Protein 8IOO (pdb70)

Foldseek 3Di:
DCVLLVLLLQLLVVLVPQQAEEEEWEFPPDDLLRVLLSQLLLVQSVLVVHHYAYADDHDPLCVVQDDPPPHDHADPADPPSYEYEYEADALVPQVGIPRYRSVRDDDFYEYQHQDPPHPPDGNGYDYHVLQQGSLLSSVSSSVSNPGDFAQSNLQSSLRRLCRSCVHVPHPSRDPVSVVSNVVSVVRPHPVVVSVVSNPDDDQLLVQLVCVFVVAWDQPPNNQEIETEDEVVSCVVSVHDVVSVPCPQVVQVPRPNYQKYWYWYFYPFKIKIKMFGDDQFFPQQLQVQQVWGDGRGTIIHMHGHGPVVSVVSSVVSVVVRVVVSVVD/DLLVQLLQLLVVLLPQDAEEEEWEFAPDDLLRVLLSQLLLVLSVLVVHHYAYEDDDDPLRVVQDDPPSYHHADPDDDPSYEYEYFQDALVCQVGIPRYRSVRDDHFYEYQHQDPVHPPDGPGYHYHVLQQGSLLSSCSSSVSNVNSFAQSSLQSSLSRLCVSCVNVPDPSRDPSSVVSNVVSVVSRHDVVVSVVSNPDDDQLLVQLVVQQVVQWDCDPPRAEIETEDEVVSSVRSVHDPVSLVPCQVVQQPDPPYFKGKYWYFDFQKIKIKIAGDDLFAAVLLCVVQHDDDDGRIHIHMGRHHPPVVVVSSVVSRVVSVVVSVVD/DVQLVQLLQLLVVLLPQQAEEEEWEFAPDDLLRQLLRQLLLVLSVLVPHHYAYEHDDDPLRVVQDDPPSYHHADPDDDPRYEYEYFADALVCQVGIPRYRSVPDDDFYEYQHQDPVHPPDGSGYHYHVLQQGSLLSSCSSSVSNVNPFAQSSLQSSLRRLCVSCVRVPDPSRDPVSVVSNVVSVVSPHDVVVSVVSNPDDDQLLVQLVVLFVVQWDQDPPNQEIETEDEPVSCVRSVHDPVSVVPVQVVQCPRPNYFKYWYWYFYAQKIKIWMAGDDQFFPQQLQVQQVWGDGRGIIMHMHGHGPVVSVVSSVVSVVVRVVVVVVPD

Radius of gyration: 36.66 Å; Cα contacts (8 Å, |Δi|>4): 2044; chains: 3; bounding box: 77×107×96 Å

Solvent-accessible surface area: 41250 Å² total; per-residue (Å²): 106,110,74,22,182,167,36,8,22,39,0,1,93,30,0,77,82,20,133,19,25,0,0,0,0,2,30,85,131,11,48,1,0,0,0,0,0,0,0,0,2,0,31,0,0,90,79,60,68,38,86,9,51,2,2,19,102,37,43,142,116,0,57,42,8,23,117,125,84,24,26,64,74,82,37,184,89,40,32,167,56,3,2,0,0,0,0,3,9,10,19,36,11,32,38,46,8,33,11,12,46,18,68,134,27,145,26,54,19,1,2,2,1,24,80,48,43,8,39,132,153,38,110,13,24,5,26,24,70,77,13,10,0,0,0,7,0,1,6,32,1,0,83,48,7,60,7,81,56,48,64,43,2,0,4,0,0,0,1,0,0,6,44,36,0,27,34,1,14,100,115,52,1,35,29,69,0,0,85,1,0,5,115,3,53,76,70,30,0,98,0,17,74,1,8,64,53,61,92,39,32,55,74,16,59,1,38,1,3,76,28,0,2,43,64,12,61,42,48,71,83,9,64,0,0,0,2,55,0,13,98,110,1,7,77,147,6,61,16,63,54,128,55,3,143,72,2,15,50,34,1,80,18,0,64,52,6,39,4,2,0,1,0,34,23,41,74,69,54,0,57,1,19,0,67,8,84,75,70,3,8,0,32,61,2,0,84,68,7,42,4,1,4,92,86,70,33,10,8,1,5,4,55,17,60,26,78,100,0,38,63,99,0,51,64,12,1,102,65,6,8,60,101,16,90,92,151,135,44,206,162,27,9,21,34,0,0,91,31,0,71,85,18,133,18,34,0,0,0,0,2,14,96,100,15,50,1,0,0,0,0,0,0,0,0,2,0,31,0,0,81,99,69,65,40,88,6,51,0,1,19,104,43,35,120,115,0,57,42,6,23,109,132,62,25,27,47,77,87,38,179,82,46,40,181,51,4,2,0,0,0,0,3,5,21,19,52,50,44,120,105,9,35,13,10,72,20,95,141,34,149,23,54,20,1,2,1,1,27,66,49,134,6,105,129,165,38,108,10,23,4,28,22,73,83,16,12,0,0,0,6,0,1,7,54,1,0,54,43,6,58,49,15,45,50,65,42,1,0,2,0,0,0,0,0,0,3,45,36,0,23,46,1,8,105,113,53,1,40,24,75,0,0,92,14,0,6,147,2,51,78,54,28,0,98,0,11,79,0,14,74,54,53,96,42,34,44,60,22,51,2,38,0,1,76,24,2,2,43,84,17,90,45,62,64,93,23,124,13,0,8,2,50,0,18,88,127,8,11,81,142,5,58,17,83,46,108,48,1,99,83,3,17,56,32,2,85,30,3,62,61,14,25,5,2,0,1,0,28,10,80,52,106,99,0,47,0,18,0,54,19,77,53,87,22,35,0,72,56,0,2,120,53,61,39,65,48,68,138,119,89,21,15,18,2,82,24,138,45,52,56,71,81,0,64,61,119,2,37,61,7,10,93,52,2,69,59,60,39,130,88,172,114,103,35,174,189,48,10,22,44,0,0,63,30,0,13,80,21,112,15,8,0,0,0,0,2,12,82,116,12,49,0,0,0,0,0,0,0,0,0,1,0,32,0,0,26,97,69,56,32,14,7,21,0,1,16,106,38,40,147,111,0,56,44,5,24,108,78,12,7,28,53,76,87,44,184,84,47,23,169,36,3,3,0,0,0,0,2,2,16,18,49,47,50,126,93,9,33,12,10,70,16,97,138,28,146,33,50,20,1,3,1,1,19,78,46,124,6,122,130,162,21,98,10,26,3,29,23,73,83,36,13,0,0,0,12,0,0,7,53,0,0,13,16,3,19,3,18,20,50,69,41,0,0,2,0,0,1,1,0,0,7,46,39,0,27,87,52,75,111,152,51,29,37,74,96,0,108,105,14,14,64,88,1,125,24,12,29,0,101,54,48,73,1,20,90,60,56,166,131,68,69,148,18,79,123,57,0,42,131,16,0,81,60,65,48,59,121,45,73,89,23,61,0,1,2,4,57,0,28,97,126,1,8,81,136,3,59,16,76,60,136,60,2,103,123,15,8,52,76,6,96,113,25,180,59,4,41,1,1,0,3,1,22,20,46,67,91,94,0,71,0,17,0,61,7,116,67,72,3,9,0,62,65,2,0,84,68,5,74,30,24,44,138,86,71,33,9,18,6,66,5,141,23,50,31,77,109,0,39,63,118,0,51,65,11,1,100,66,8,5,56,113,13,90,94,104,146

Organism: Deinococcus radiodurans (strain ATCC 13939 / DSM 20539 / JCM 16871 / CCUG 27074 / LMG 4051 / NBRC 15346 / NCIMB 9279 / VKM B-1422 / R1) (NCBI:txid243230)

Sequence (979 aa):
TPDYRRNVGAVADALLAHPGPIVVLSHENPDGDALGSVLGLSRALRTLGKTVLAPMTVPHYLSFLPQPGELTAPLESWPQGALAAVLDVDNNDPVRVAGADLTQFDGPVVNVDHHGTNLRRADAGVVDPSKPAAAMMVADVIDALGAPWSEAVATPLMLGLNTDTGNFAFDSVSAETFECAARLRAHGARIGWLNDQMRQNPQSYYLLLREVLGKLEFLHGGRVVQTRVDEEMLARAGATWEQVENYVSMLRNAEGAQLAVMAKDYGDRVKFSLRSRGPVSAQNIAVALGGGGHVPAAGATVISSYAEARARLDAAIEAELARVDAQDYRRNVGAVADALLAHPGPIVVLSHENPDGDALGSVLGLSRALRTLGKTVLAPMTVPHYLSFLPQPGELTAPLESWPQGALAAVLDVDNNDPVRVAGADLTQFDGPVVNVDHHGTNLRRADAGVVDPSKPAAAMMVADVIDALGAPWSEAVATPLMLGLNTDTGNFAFDSVSAETFECAARLRAHGARIGWLNDQMRQNPQSYYLLLREVLGKLEFLHGGRVVQTRVDEEMLARAGATWEQVENYVSMLRNAEGAQLAVMAKDYGDRVKFSLRSRGPVSAQNIAVALGGGGHVPAAGATVISSYAEARARLDAAIEAELARVDAQPDYRRNVGAVADALLAHPGPIVVLSHENPDGDALGSVLGLSRALRTLGKTVLAPMTVPHYLSFLPQPGELTAPLESWPQGALAAVLDVDNNDPVRVAGADLTQFDGPVVNVDHHGTNLRRADAGVVDPSKPAAAMMVADVIDALGAPWSEAVATPLMLGLNTDTGNFAFDSVSAETFECAARLRAHGARIGWLNDQMRQNPQSYYLLLREVLGKLEFLHGGRVVQTRVDEEMLARAGATWEQVENYVSMLRNAEGAQLAVMAKDYGDRVKFSLRSRGPVSAQNIAVALGGGGHVPAAGATVISSYAEARARLDAAIEAELARVDAQA

Structure (mmCIF, N/CA/C/O backbone):
data_8IOO
#
_entry.id   8IOO
#
_cell.length_a   152.897
_cell.length_b   124.842
_cell.length_c   80.917
_cell.angle_alpha   90.000
_cell.angle_beta   92.720
_cell.angle_gamma   90.000
#
_symmetry.space_group_name_H-M   'C 1 2 1'
#
loop_
_entity.id
_entity.type
_entity.pdbx_description
1 polymer 'RecJ-like protein'
2 non-polymer 'MAGNESIUM ION'
3 non-polymer 'SULFATE ION'
4 water water
#
loop_
_atom_site.group_PDB
_atom_site.id
_atom_site.type_symbol
_atom_site.label_atom_id
_atom_site.label_alt_id
_atom_site.label_comp_id
_atom_site.label_asym_id
_atom_site.label_entity_id
_atom_site.label_seq_id
_atom_site.pdbx_PDB_ins_code
_atom_site.Cartn_x
_atom_site.Cartn_y
_atom_site.Cartn_z
_atom_site.occupancy
_atom_site.B_iso_or_equiv
_atom_site.auth_seq_id
_atom_site.auth_comp_id
_atom_site.auth_asym_id
_atom_site.auth_atom_id
_atom_site.pdbx_PDB_model_num
ATOM 1 N N . THR A 1 8 ? 53.92200 5.29500 23.54700 1.000 64.34982 8 THR A N 1
ATOM 2 C CA . THR A 1 8 ? 54.63100 4.75200 24.71200 1.000 60.83361 8 THR A CA 1
ATOM 3 C C . THR A 1 8 ? 55.00700 3.29200 24.41500 1.000 66.06582 8 THR A C 1
ATOM 4 O O . THR A 1 8 ? 54.33100 2.64200 23.62500 1.000 65.77104 8 THR A O 1
ATOM 8 N N . PRO A 1 9 ? 56.11300 2.80000 25.00000 1.000 69.42938 9 PRO A N 1
ATOM 9 C CA . PRO A 1 9 ? 56.53600 1.41600 24.70500 1.000 63.94714 9 PRO A CA 1
ATOM 10 C C . PRO A 1 9 ? 55.45700 0.39800 24.98100 1.000 61.15470 9 PRO A C 1
ATOM 11 O O . PRO A 1 9 ? 55.26500 -0.52100 24.18600 1.000 60.22301 9 PRO A O 1
ATOM 15 N N . ASP A 1 10 ? 54.74800 0.54800 26.10000 1.000 62.28378 10 ASP A N 1
ATOM 16 C CA . ASP A 1 10 ? 53.59500 -0.28900 26.40500 1.000 60.15721 10 ASP A CA 1
ATOM 17 C C . ASP A 1 10 ? 52.55500 -0.24500 25.28400 1.000 51.10350 10 ASP A C 1
ATOM 18 O O . ASP A 1 10 ? 52.12200 -1.28700 24.77800 1.000 53.12216 10 ASP A O 1
ATOM 23 N N . TYR A 1 11 ? 52.13700 0.96500 24.89300 1.000 49.43751 11 TYR A N 1
ATOM 24 C CA . TYR A 1 11 ? 51.17700 1.12700 23.80100 1.000 51.22193 11 TYR A CA 1
ATOM 25 C C . TYR A 1 11 ? 51.69800 0.49900 22.51800 1.000 46.33450 11 TYR A C 1
ATOM 26 O O . TYR A 1 11 ? 51.01500 -0.31600 21.89200 1.000 48.35317 11 TYR A O 1
ATOM 35 N N . ARG A 1 12 ? 52.92500 0.85700 22.11900 1.000 45.23700 12 ARG A N 1
ATOM 36 C CA . ARG A 1 12 ? 53.49300 0.32100 20.88800 1.000 53.65117 12 ARG A CA 1
ATOM 37 C C . ARG A 1 12 ? 53.71400 -1.18100 20.96700 1.000 50.29287 12 ARG A C 1
ATOM 38 O O . ARG A 1 12 ? 53.58800 -1.87800 19.95200 1.000 42.26823 12 ARG A O 1
ATOM 46 N N . ARG A 1 13 ? 54.01600 -1.70200 22.16100 1.000 48.41107 13 ARG A N 1
ATOM 47 C CA . ARG A 1 13 ? 54.14800 -3.14500 22.33300 1.000 48.33474 13 ARG A CA 1
ATOM 48 C C . ARG A 1 13 ? 52.81100 -3.85600 22.20800 1.000 44.83432 13 ARG A C 1
ATOM 49 O O . ARG A 1 13 ? 52.74300 -4.96800 21.67100 1.000 52.51419 13 ARG A O 1
ATOM 57 N N . ASN A 1 14 ? 51.74200 -3.25400 22.73400 1.000 39.81530 14 ASN A N 1
ATOM 58 C CA . ASN A 1 14 ? 50.42200 -3.87300 22.63200 1.000 45.66074 14 ASN A CA 1
ATOM 59 C C . ASN A 1 14 ? 49.82900 -3.74700 21.23000 1.000 42.32613 14 ASN A C 1
ATOM 60 O O . ASN A 1 14 ? 49.22400 -4.70400 20.73100 1.000 40.34957 14 ASN A O 1
ATOM 65 N N . VAL A 1 15 ? 50.04500 -2.61300 20.56300 1.000 40.14692 15 VAL A N 1
ATOM 66 C CA . VAL A 1 15 ? 49.67600 -2.47800 19.15400 1.000 43.36046 15 VAL A CA 1
ATOM 67 C C . VAL A 1 15 ? 50.36300 -3.59100 18.38200 1.000 45.81076 15 VAL A C 1
ATOM 68 O O . VAL A 1 15 ? 49.76100 -4.23900 17.52000 1.000 38.29407 15 VAL A O 1
ATOM 72 N N . GLY A 1 16 ? 51.63600 -3.82100 18.71100 1.000 45.02382 16 GLY A N 1
ATOM 73 C CA . GLY A 1 16 ? 52.40000 -4.85100 18.03000 1.000 43.77630 16 GLY A CA 1
ATOM 74 C C . GLY A 1 16 ? 51.88400 -6.24900 18.32500 1.000 42.33929 16 GLY A C 1
ATOM 75 O O . GLY A 1 16 ? 51.80100 -7.08900 17.42300 1.000 50.93242 16 GLY A O 1
ATOM 76 N N . ALA A 1 17 ? 51.49300 -6.50800 19.58100 1.000 43.01832 17 ALA A N 1
ATOM 77 C CA . ALA A 1 17 ? 50.94600 -7.81900 19.91300 1.000 48.29790 17 ALA A CA 1
ATOM 78 C C . ALA A 1 17 ? 49.62900 -8.06400 19.18800 1.000 46.23449 17 ALA A C 1
ATOM 79 O O . ALA A 1 17 ? 49.35000 -9.19200 18.77400 1.000 41.60236 17 ALA A O 1
ATOM 81 N N . VAL A 1 18 ? 48.80600 -7.02700 19.03300 1.000 40.03112 18 VAL A N 1
ATOM 82 C CA . VAL A 1 18 ? 47.53300 -7.19900 18.34200 1.000 40.84174 18 VAL A CA 1
ATOM 83 C C . VAL A 1 18 ? 47.76300 -7.49900 16.86200 1.000 37.50713 18 VAL A C 1
ATOM 84 O O . VAL A 1 18 ? 47.17200 -8.43100 16.29000 1.000 39.91531 18 VAL A O 1
ATOM 88 N N . ALA A 1 19 ? 48.65500 -6.74200 16.22100 1.000 40.59697 19 ALA A N 1
ATOM 89 C CA . ALA A 1 19 ? 48.97200 -7.02600 14.82900 1.000 43.86842 19 ALA A CA 1
ATOM 90 C C . ALA A 1 19 ? 49.56800 -8.42300 14.68200 1.000 44.95539 19 ALA A C 1
ATOM 91 O O . ALA A 1 19 ? 49.22100 -9.16900 13.75600 1.000 41.13651 19 ALA A O 1
ATOM 93 N N . ASP A 1 20 ? 50.42300 -8.81200 15.62600 1.000 42.77355 20 ASP A N 1
ATOM 94 C CA . ASP A 1 20 ? 51.06000 -10.12700 15.58800 1.000 44.24478 20 ASP A CA 1
ATOM 95 C C . ASP A 1 20 ? 50.02300 -11.23700 15.64800 1.000 39.58106 20 ASP A C 1
ATOM 96 O O . ASP A 1 20 ? 50.03200 -12.15500 14.81800 1.000 50.98506 20 ASP A O 1
ATOM 101 N N . ALA A 1 21 ? 49.08900 -11.15000 16.60100 1.000 40.11007 21 ALA A N 1
ATOM 102 C CA . ALA A 1 21 ? 48.05400 -12.16900 16.69100 1.000 36.74388 21 ALA A CA 1
ATOM 103 C C . ALA A 1 21 ? 47.21300 -12.23100 15.40900 1.000 37.86770 21 ALA A C 1
ATOM 104 O O . ALA A 1 21 ? 46.77900 -13.31100 15.00100 1.000 43.17097 21 ALA A O 1
ATOM 106 N N . LEU A 1 22 ? 46.99700 -11.09100 14.74900 1.000 38.83097 22 LEU A N 1
ATOM 107 C CA . LEU A 1 22 ? 46.14900 -11.04600 13.55700 1.000 36.84915 22 LEU A CA 1
ATOM 108 C C . LEU A 1 22 ? 46.87000 -11.67400 12.37000 1.000 41.31548 22 LEU A C 1
ATOM 109 O O . LEU A 1 22 ? 46.34600 -12.57600 11.70300 1.000 40.38642 22 LEU A O 1
ATOM 114 N N . LEU A 1 23 ? 48.11300 -11.24100 12.14200 1.000 38.59410 23 LEU A N 1
ATOM 115 C CA . LEU A 1 23 ? 48.93600 -11.81000 11.08000 1.000 38.86519 23 LEU A CA 1
ATOM 116 C C . LEU A 1 23 ? 49.15900 -13.30500 11.26000 1.000 43.81315 23 LEU A C 1
ATOM 117 O O . LEU A 1 23 ? 49.16100 -14.04500 10.27000 1.000 49.32170 23 LEU A O 1
ATOM 122 N N . ALA A 1 24 ? 49.34800 -13.76800 12.50100 1.000 44.66325 24 ALA A N 1
ATOM 123 C CA . ALA A 1 24 ? 49.66800 -15.17300 12.74900 1.000 49.29012 24 ALA A CA 1
ATOM 124 C C . ALA A 1 24 ? 48.46100 -16.09700 12.64100 1.000 48.37948 24 ALA A C 1
ATOM 125 O O . ALA A 1 24 ? 48.63800 -17.31400 12.59000 1.000 49.30065 24 ALA A O 1
ATOM 127 N N . HIS A 1 25 ? 47.24300 -15.56700 12.62400 1.000 43.61839 25 HIS A N 1
ATOM 128 C CA . HIS A 1 25 ? 46.06800 -16.42000 12.70900 1.000 43.49995 25 HIS A CA 1
ATOM 129 C C . HIS A 1 25 ? 45.73900 -16.99200 11.33600 1.000 43.26308 25 HIS A C 1
ATOM 130 O O . HIS A 1 25 ? 45.62800 -16.22300 10.36700 1.000 43.09201 25 HIS A O 1
ATOM 137 N N . PRO A 1 26 ? 45.56600 -18.31200 11.19800 1.000 46.39767 26 PRO A N 1
ATOM 138 C CA . PRO A 1 26 ? 45.33400 -18.87300 9.85900 1.000 50.34814 26 PRO A CA 1
ATOM 139 C C . PRO A 1 26 ? 43.86700 -18.93300 9.44600 1.000 51.03507 26 PRO A C 1
ATOM 140 O O . PRO A 1 26 ? 43.56600 -18.91700 8.25000 1.000 55.85933 26 PRO A O 1
ATOM 144 N N . GLY A 1 27 ? 42.95100 -19.02300 10.41100 1.000 48.85849 27 GLY A N 1
ATOM 145 C CA . GLY A 1 27 ? 41.55500 -19.22000 10.10300 1.000 46.29766 27 GLY A CA 1
ATOM 146 C C . GLY A 1 27 ? 40.79000 -17.92000 9.95900 1.000 45.91866 27 GLY A C 1
ATOM 147 O O . GLY A 1 27 ? 41.37100 -16.85900 9.71800 1.000 41.62868 27 GLY A O 1
ATOM 148 N N . PRO A 1 28 ? 39.46200 -17.98400 10.09700 1.000 41.23389 28 PRO A N 1
ATOM 149 C CA . PRO A 1 28 ? 38.64300 -16.77000 9.93500 1.000 38.96783 28 PRO A CA 1
ATOM 150 C C . PRO A 1 28 ? 38.84700 -15.78600 11.08400 1.000 34.60678 28 PRO A C 1
ATOM 151 O O . PRO A 1 28 ? 39.12500 -16.16900 12.22500 1.000 32.80920 28 PRO A O 1
ATOM 155 N N . ILE A 1 29 ? 38.75200 -14.49300 10.75700 1.000 35.62532 29 ILE A N 1
ATOM 156 C CA . ILE A 1 29 ? 38.83200 -13.41400 11.74200 1.000 31.33270 29 ILE A CA 1
ATOM 157 C C . ILE A 1 29 ? 37.47800 -12.73600 11.75400 1.000 31.40113 29 ILE A C 1
ATOM 158 O O . ILE A 1 29 ? 37.03500 -12.21200 10.71900 1.000 29.30088 29 ILE A O 1
ATOM 163 N N . VAL A 1 30 ? 36.80400 -12.77600 12.89600 1.000 26.14261 30 VAL A N 1
ATOM 164 C CA . VAL A 1 30 ? 35.49700 -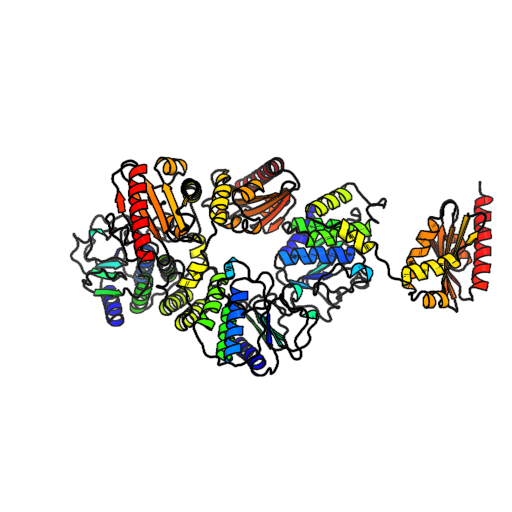12.16300 13.02500 1.000 30.17993 30 VAL A CA 1
ATOM 165 C C . VAL A 1 30 ? 35.70500 -10.80800 13.68300 1.000 28.57448 30 VAL A C 1
ATOM 166 O O . VAL A 1 30 ? 36.13400 -10.74600 14.84400 1.000 26.64004 30 VAL A O 1
ATOM 170 N N . VAL A 1 31 ? 35.40700 -9.73400 12.95800 1.000 31.14321 31 VAL A N 1
ATOM 171 C CA . VAL A 1 31 ? 35.66000 -8.38700 13.45400 1.000 29.81673 31 VAL A CA 1
ATOM 172 C C . VAL A 1 31 ? 34.33200 -7.81600 13.93600 1.000 29.25614 31 VAL A C 1
ATOM 173 O O . VAL A 1 31 ? 33.35700 -7.76200 13.17700 1.000 28.02178 31 VAL A O 1
ATOM 177 N N . LEU A 1 32 ? 34.31900 -7.35000 15.18800 1.000 30.37469 32 LEU A N 1
ATOM 178 C CA . LEU A 1 32 ? 33.12200 -7.01100 15.92700 1.000 29.44300 32 LEU A CA 1
ATOM 179 C C . LEU A 1 32 ? 33.32400 -5.68800 16.63800 1.000 27.60068 32 LEU A C 1
ATOM 180 O O . LEU A 1 32 ? 34.44200 -5.30500 16.99100 1.000 28.84030 32 LEU A O 1
ATOM 185 N N . SER A 1 33 ? 32.20500 -5.02400 16.87500 1.000 26.50318 33 SER A N 1
ATOM 186 C CA . SER A 1 33 ? 32.13500 -3.82700 17.69700 1.000 29.70619 33 SER A CA 1
ATOM 187 C C . SER A 1 33 ? 30.79600 -3.83700 18.43600 1.000 32.95395 33 SER A C 1
ATOM 188 O O . SER A 1 33 ? 30.11000 -4.86600 18.51300 1.000 28.27971 33 SER A O 1
ATOM 191 N N . HIS A 1 34 ? 30.42200 -2.68100 18.97700 1.000 31.79855 34 HIS A N 1
ATOM 192 C CA . HIS A 1 34 ? 29.32200 -2.62100 19.93300 1.000 28.91662 34 HIS A CA 1
ATOM 193 C C . HIS A 1 34 ? 27.97200 -2.48200 19.23900 1.000 33.02238 34 HIS A C 1
ATOM 194 O O . HIS A 1 34 ? 27.88800 -2.05500 18.07900 1.000 29.62724 34 HIS A O 1
ATOM 201 N N . GLU A 1 35 ? 26.91000 -2.87200 19.94900 1.000 34.15936 35 GLU A N 1
ATOM 202 C CA . GLU A 1 35 ? 25.56300 -2.66300 19.42300 1.000 42.37087 35 GLU A CA 1
ATOM 203 C C . GLU A 1 35 ? 25.25800 -1.17600 19.26600 1.000 41.84186 35 GLU A C 1
ATOM 204 O O . GLU A 1 35 ? 25.82400 -0.32000 19.96600 1.000 37.53608 35 GLU A O 1
ATOM 210 N N . ASN A 1 36 ? 24.33300 -0.88100 18.35900 1.000 37.72031 36 ASN A N 1
ATOM 211 C CA . ASN A 1 36 ? 24.09900 0.45400 17.81100 1.000 43.16833 36 ASN A CA 1
ATOM 212 C C . ASN A 1 36 ? 25.42900 1.11300 17.48300 1.000 41.72342 36 ASN A C 1
ATOM 213 O O . ASN A 1 36 ? 25.82000 2.09800 18.11600 1.000 40.35484 36 ASN A O 1
ATOM 218 N N . PRO A 1 37 ? 26.12800 0.60100 16.47500 1.000 35.70691 37 PRO A N 1
ATOM 219 C CA . PRO A 1 37 ? 27.47300 1.10200 16.16100 1.000 34.99367 37 PRO A CA 1
ATOM 220 C C . PRO A 1 37 ? 27.43700 2.59100 15.86500 1.000 37.48081 37 PRO A C 1
ATOM 221 O O . PRO A 1 37 ? 26.54200 3.07700 15.17700 1.000 34.20936 37 PRO A O 1
ATOM 225 N N . ASP A 1 38 ? 28.48100 3.29400 16.27200 1.000 34.21200 38 ASP A N 1
ATOM 226 C CA . ASP A 1 38 ? 28.60900 4.71900 15.89400 1.000 38.92309 38 ASP A CA 1
ATOM 227 C C . ASP A 1 38 ? 29.60800 4.80700 14.73200 1.000 34.64626 38 ASP A C 1
ATOM 228 O O . ASP A 1 38 ? 30.06200 3.76000 14.26000 1.000 32.58022 38 ASP A O 1
ATOM 233 N N . GLY A 1 39 ? 29.95900 6.01500 14.31700 1.000 31.20637 39 GLY A N 1
ATOM 234 C CA . GLY A 1 39 ? 30.93200 6.19600 13.23000 1.000 31.57747 39 GLY A CA 1
ATOM 235 C C . GLY A 1 39 ? 32.27300 5.57000 13.55800 1.000 33.19082 39 GLY A C 1
ATOM 236 O O . GLY A 1 39 ? 32.88600 5.02300 12.65400 1.000 28.50868 39 GLY A O 1
ATOM 237 N N . ASP A 1 40 ? 32.70500 5.66100 14.81400 1.000 26.17682 40 ASP A N 1
ATOM 238 C CA . ASP A 1 40 ? 33.98700 5.06400 15.25300 1.000 31.48272 40 ASP A CA 1
ATOM 239 C C . ASP A 1 40 ? 33.91700 3.53500 15.15200 1.000 26.50581 40 ASP A C 1
ATOM 240 O O . ASP A 1 40 ? 34.87000 2.94700 14.68100 1.000 28.77450 40 ASP A O 1
ATOM 245 N N . ALA A 1 41 ? 32.82200 2.94200 15.60300 1.000 22.46585 41 ALA A N 1
ATOM 246 C CA . ALA A 1 41 ? 32.63900 1.47500 15.52100 1.000 32.31703 41 ALA A CA 1
ATOM 247 C C . ALA A 1 41 ? 32.66200 1.01300 14.05900 1.000 29.16139 41 ALA A C 1
ATOM 248 O O . ALA A 1 41 ? 33.45900 0.13200 13.74100 1.000 26.17156 41 ALA A O 1
ATOM 250 N N . LEU A 1 42 ? 31.79700 1.58700 13.22400 1.000 26.50318 42 LEU A N 1
ATOM 251 C CA . LEU A 1 42 ? 31.71100 1.18200 11.79900 1.000 24.81350 42 LEU A CA 1
ATOM 252 C C . LEU A 1 42 ? 33.03700 1.51000 11.12200 1.000 34.49361 42 LEU A C 1
ATOM 253 O O . LEU A 1 42 ? 33.57400 0.63600 10.44700 1.000 26.24262 42 LEU A O 1
ATOM 258 N N . GLY A 1 43 ? 33.53400 2.72500 11.34100 1.000 27.13746 43 GLY A N 1
ATOM 259 C CA . GLY A 1 43 ? 34.74700 3.10500 10.63700 1.000 25.73730 43 GLY A CA 1
ATOM 260 C C . GLY A 1 43 ? 35.94700 2.25800 11.02400 1.000 25.53727 43 GLY A C 1
ATOM 261 O O . GLY A 1 43 ? 36.80600 1.96000 10.18100 1.000 26.04786 43 GLY A O 1
ATOM 262 N N . SER A 1 44 ? 36.06300 1.91400 12.32200 1.000 23.48703 44 SER A N 1
ATOM 263 C CA . SER A 1 44 ? 37.13900 1.01700 12.74900 1.000 27.38486 44 SER A CA 1
ATOM 264 C C . SER A 1 44 ? 36.95600 -0.38300 12.19400 1.000 29.95359 44 SER A C 1
ATOM 265 O O . SER A 1 44 ? 37.92600 -1.01300 11.76500 1.000 24.60821 44 SER A O 1
ATOM 268 N N . VAL A 1 45 ? 35.73700 -0.90200 12.22100 1.000 20.73406 45 VAL A N 1
ATOM 269 C CA . VAL A 1 45 ? 35.51400 -2.24300 11.68900 1.000 30.30363 45 VAL A CA 1
ATOM 270 C C . VAL A 1 45 ? 35.82200 -2.29500 10.19600 1.000 28.81924 45 VAL A C 1
ATOM 271 O O . VAL A 1 45 ? 36.46500 -3.23700 9.71100 1.000 26.26894 45 VAL A O 1
ATOM 275 N N . LEU A 1 46 ? 35.40900 -1.25500 9.44400 1.000 27.67174 46 LEU A N 1
ATOM 276 C CA . LEU A 1 46 ? 35.63000 -1.23300 7.99600 1.000 28.76134 46 LEU A CA 1
ATOM 277 C C . LEU A 1 46 ? 37.11200 -1.05900 7.66200 1.000 34.80154 46 LEU A C 1
ATOM 278 O O . LEU A 1 46 ? 37.64600 -1.73700 6.77100 1.000 25.06090 46 LEU A O 1
ATOM 283 N N . GLY A 1 47 ? 37.79800 -0.16400 8.38200 1.000 30.39312 47 GLY A N 1
ATOM 284 C CA . GLY A 1 47 ? 39.21400 0.05000 8.11800 1.000 25.70308 47 GLY A CA 1
ATOM 285 C C . GLY A 1 47 ? 40.05000 -1.18900 8.38000 1.000 32.25913 47 GLY A C 1
ATOM 286 O O . GLY A 1 47 ? 40.92100 -1.54800 7.58500 1.000 30.74842 47 GLY A O 1
ATOM 287 N N . LEU A 1 48 ? 39.82200 -1.84700 9.52200 1.000 30.15362 48 LEU A N 1
ATOM 288 C CA . LEU A 1 48 ? 40.59200 -3.04200 9.82100 1.000 30.01412 48 LEU A CA 1
ATOM 289 C C . LEU A 1 48 ? 40.22900 -4.18100 8.86800 1.000 35.13316 48 LEU A C 1
ATOM 290 O O . LEU A 1 48 ? 41.12000 -4.91100 8.40600 1.000 32.33546 48 LEU A O 1
ATOM 295 N N . SER A 1 49 ? 38.93900 -4.33600 8.55200 1.000 28.86925 49 SER A N 1
ATOM 296 C CA . SER A 1 49 ? 38.49800 -5.42100 7.66300 1.000 32.82236 49 SER A CA 1
ATOM 297 C C . SER A 1 49 ? 39.09100 -5.28500 6.26600 1.000 34.02513 49 SER A C 1
ATOM 298 O O . SER A 1 49 ? 39.51500 -6.27800 5.65600 1.000 34.42518 49 SER A O 1
ATOM 301 N N . ARG A 1 50 ? 39.06000 -4.07100 5.72100 1.000 33.22240 50 ARG A N 1
ATOM 302 C CA . ARG A 1 50 ? 39.62000 -3.81800 4.40200 1.000 32.80393 50 ARG A CA 1
ATOM 303 C C . ARG A 1 50 ? 41.11900 -4.06700 4.41000 1.000 40.72330 50 ARG A C 1
ATOM 304 O O . ARG A 1 50 ? 41.66700 -4.67500 3.47800 1.000 38.63621 50 ARG A O 1
ATOM 312 N N . ALA A 1 51 ? 41.79900 -3.61800 5.47500 1.000 31.92225 51 ALA A N 1
ATOM 313 C CA . ALA A 1 51 ? 43.24100 -3.81100 5.55800 1.000 35.18317 51 ALA A CA 1
ATOM 314 C C . ALA A 1 51 ? 43.57800 -5.28900 5.64600 1.000 37.50713 51 ALA A C 1
ATOM 315 O O . ALA A 1 51 ? 44.44900 -5.77500 4.92100 1.000 38.00982 51 ALA A O 1
ATOM 317 N N . LEU A 1 52 ? 42.85300 -6.03300 6.47900 1.000 30.35364 52 LEU A N 1
ATOM 318 C CA . LEU A 1 52 ? 43.10400 -7.45800 6.63200 1.000 31.95646 52 LEU A CA 1
ATOM 319 C C . LEU A 1 52 ? 42.84100 -8.21400 5.32800 1.000 33.86985 52 LEU A C 1
ATOM 320 O O . LEU A 1 52 ? 43.52600 -9.19800 5.02900 1.000 39.40999 52 LEU A O 1
ATOM 325 N N . ARG A 1 53 ? 41.89300 -7.74300 4.52600 1.000 35.70165 53 ARG A N 1
ATOM 326 C CA . ARG A 1 53 ? 41.63100 -8.41600 3.25900 1.000 41.31548 53 ARG A CA 1
ATOM 327 C C . ARG A 1 53 ? 42.71800 -8.18900 2.22200 1.000 45.56073 53 ARG A C 1
ATOM 328 O O . ARG A 1 53 ? 42.99500 -9.09400 1.42400 1.000 40.73910 53 ARG A O 1
ATOM 336 N N . THR A 1 54 ? 43.34400 -7.01300 2.19700 1.000 42.26823 54 THR A N 1
ATOM 337 C CA . THR A 1 54 ? 44.48600 -6.84900 1.30100 1.000 44.71326 54 THR A CA 1
ATOM 338 C C . THR A 1 54 ? 45.64000 -7.77200 1.66200 1.000 43.05253 54 THR A C 1
ATOM 339 O O . THR A 1 54 ? 46.48000 -8.04800 0.80300 1.000 48.09261 54 THR A O 1
ATOM 343 N N . LEU A 1 55 ? 45.70300 -8.25600 2.90300 1.000 44.31584 55 LEU A N 1
ATOM 344 C CA . LEU A 1 55 ? 46.67600 -9.27400 3.27000 1.000 43.28414 55 LEU A CA 1
ATOM 345 C C . LEU A 1 55 ? 46.14100 -10.68900 3.08500 1.000 44.68430 55 LEU A C 1
ATOM 346 O O . LEU A 1 55 ? 46.73200 -11.64000 3.60100 1.000 51.35879 55 LEU A O 1
ATOM 351 N N . GLY A 1 56 ? 45.03100 -10.84400 2.36800 1.000 45.74233 56 GLY A N 1
ATOM 352 C CA . GLY A 1 56 ? 44.55200 -12.17400 2.03800 1.000 43.97106 56 GLY A CA 1
ATOM 353 C C . GLY A 1 56 ? 43.80000 -12.88900 3.13800 1.000 47.98470 56 GLY A C 1
ATOM 354 O O . GLY A 1 56 ? 43.55300 -14.09100 3.01900 1.000 47.58465 56 GLY A O 1
ATOM 355 N N . LYS A 1 57 ? 43.42900 -12.19200 4.21600 1.000 42.68143 57 LYS A N 1
ATOM 356 C CA . LYS A 1 57 ? 42.74400 -12.85300 5.31900 1.000 36.22276 57 LYS A CA 1
ATOM 357 C C . LYS A 1 57 ? 41.24500 -13.01900 5.05400 1.000 34.85681 57 LYS A C 1
ATOM 358 O O . LYS A 1 57 ? 40.60900 -12.17800 4.41900 1.000 36.89653 57 LYS A O 1
ATOM 364 N N . THR A 1 58 ? 40.69500 -14.12200 5.54800 1.000 30.06150 58 THR A N 1
ATOM 365 C CA . THR A 1 58 ? 39.25500 -14.36400 5.57100 1.000 42.97621 58 THR A CA 1
ATOM 366 C C . THR A 1 58 ? 38.63900 -13.59900 6.73700 1.000 37.88612 58 THR A C 1
ATOM 367 O O . THR A 1 58 ? 38.94700 -13.87500 7.89700 1.000 36.11749 58 THR A O 1
ATOM 371 N N . VAL A 1 59 ? 37.79100 -12.62300 6.43800 1.000 36.94654 59 VAL A N 1
ATOM 372 C CA . VAL A 1 59 ? 37.24200 -11.72100 7.43700 1.000 36.86495 59 VAL A CA 1
ATOM 373 C C . VAL A 1 59 ? 35.72700 -11.79400 7.34700 1.000 36.16223 59 VAL A C 1
ATOM 374 O O . VAL A 1 59 ? 35.16800 -11.73100 6.24700 1.000 34.31990 59 VAL A O 1
ATOM 378 N N . LEU A 1 60 ? 35.06500 -11.92100 8.48700 1.000 31.98015 60 LEU A N 1
ATOM 379 C CA . LEU A 1 60 ? 33.63100 -11.68900 8.57000 1.000 33.45927 60 LEU A CA 1
ATOM 380 C C . LEU A 1 60 ? 33.37500 -10.50700 9.48800 1.000 34.53835 60 LEU A C 1
ATOM 381 O O . LEU A 1 60 ? 33.91800 -10.45200 10.60200 1.000 32.22492 60 LEU A O 1
ATOM 386 N N . ALA A 1 61 ? 32.54900 -9.56400 9.03500 1.000 27.44013 61 ALA A N 1
ATOM 387 C CA . ALA A 1 61 ? 32.23800 -8.38800 9.84800 1.000 35.68323 61 ALA A CA 1
ATOM 388 C C . ALA A 1 61 ? 30.72900 -8.29500 10.04800 1.000 32.17228 61 ALA A C 1
ATOM 389 O O . ALA A 1 61 ? 30.03500 -7.59300 9.29600 1.000 30.80106 61 ALA A O 1
ATOM 391 N N . PRO A 1 62 ? 30.18200 -8.99500 11.04700 1.000 27.46908 62 PRO A N 1
ATOM 392 C CA . PRO A 1 62 ? 28.73900 -8.92300 11.34000 1.000 32.09859 62 PRO A CA 1
ATOM 393 C C . PRO A 1 62 ? 28.37600 -7.62000 12.04700 1.000 33.22504 62 PRO A C 1
ATOM 394 O O . PRO A 1 62 ? 28.90500 -7.31000 13.12300 1.000 31.89593 62 PRO A O 1
ATOM 398 N N . MET A 1 63 ? 27.48000 -6.84800 11.42900 1.000 34.03040 63 MET A N 1
ATOM 399 C CA . MET A 1 63 ? 27.09400 -5.53500 11.94100 1.000 32.91184 63 MET A CA 1
ATOM 400 C C . MET A 1 63 ? 25.80700 -5.05100 11.27700 1.000 37.23868 63 MET A C 1
ATOM 401 O O . MET A 1 63 ? 25.60300 -5.25300 10.07500 1.000 38.07035 63 MET A O 1
ATOM 406 N N . THR A 1 64 ? 24.92800 -4.43800 12.07800 1.000 35.08842 64 THR A N 1
ATOM 407 C CA . THR A 1 64 ? 23.74200 -3.75000 11.57400 1.000 38.41250 64 THR A CA 1
ATOM 408 C C . THR A 1 64 ? 24.03400 -2.25800 11.51300 1.000 37.85454 64 THR A C 1
ATOM 409 O O . THR A 1 64 ? 24.28600 -1.62600 12.54400 1.000 38.66516 64 THR A O 1
ATOM 413 N N . VAL A 1 65 ? 23.97500 -1.69600 10.31600 1.000 39.24944 65 VAL A N 1
ATOM 414 C CA . VAL A 1 65 ? 24.37300 -0.31200 10.09100 1.000 49.98494 65 VAL A CA 1
ATOM 415 C C . VAL A 1 65 ? 23.14400 0.57600 10.19500 1.000 44.00791 65 VAL A C 1
ATOM 416 O O . VAL A 1 65 ? 22.11500 0.26800 9.58500 1.000 43.26835 65 VAL A O 1
ATOM 420 N N . PRO A 1 66 ? 23.19600 1.66700 10.94900 1.000 45.08962 66 PRO A N 1
ATOM 421 C CA . PRO A 1 66 ? 22.07500 2.60700 10.94500 1.000 41.73395 66 PRO A CA 1
ATOM 422 C C . PRO A 1 66 ? 22.02500 3.35000 9.62700 1.000 38.84676 66 PRO A C 1
ATOM 423 O O . PRO A 1 66 ? 23.00700 3.42300 8.89000 1.000 39.04942 66 PRO A O 1
ATOM 427 N N . HIS A 1 67 ? 20.85200 3.90500 9.32700 1.000 43.31309 67 HIS A N 1
ATOM 428 C CA . HIS A 1 67 ? 20.66400 4.50500 8.01500 1.000 39.24944 67 HIS A CA 1
ATOM 429 C C . HIS A 1 67 ? 21.65500 5.62500 7.74600 1.000 41.54709 67 HIS A C 1
ATOM 430 O O . HIS A 1 67 ? 22.21000 5.71800 6.64200 1.000 39.04152 67 HIS A O 1
ATOM 437 N N . TYR A 1 68 ? 21.89800 6.49400 8.73400 1.000 41.72079 68 TYR A N 1
ATOM 438 C CA . TYR A 1 68 ? 22.73700 7.65000 8.44200 1.000 39.74687 68 TYR A CA 1
ATOM 439 C C . TYR A 1 68 ? 24.18900 7.26200 8.16800 1.000 35.31739 68 TYR A C 1
ATOM 440 O O . TYR A 1 68 ? 24.95100 8.08700 7.66000 1.000 39.48368 68 TYR A O 1
ATOM 449 N N . LEU A 1 69 ? 24.58200 6.02000 8.44300 1.000 36.62018 69 LEU A N 1
ATOM 450 C CA . LEU A 1 69 ? 25.94600 5.57700 8.18000 1.000 37.27552 69 LEU A CA 1
ATOM 451 C C . LEU A 1 69 ? 26.01200 4.62900 6.99300 1.000 40.64961 69 LEU A C 1
ATOM 452 O O . LEU A 1 69 ? 27.10900 4.21800 6.60000 1.000 37.79137 69 LEU A O 1
ATOM 457 N N . SER A 1 70 ? 24.86300 4.27700 6.40500 1.000 40.63645 70 SER A N 1
ATOM 458 C CA . SER A 1 70 ? 24.80600 3.25000 5.36600 1.000 45.05803 70 SER A CA 1
ATOM 459 C C . SER A 1 70 ? 25.51400 3.64900 4.08200 1.000 38.74149 70 SER A C 1
ATOM 460 O O . SER A 1 70 ? 25.77500 2.78000 3.24500 1.000 35.48583 70 SER A O 1
ATOM 463 N N . PHE A 1 71 ? 25.88500 4.91500 3.92000 1.000 34.88576 71 PHE A N 1
ATOM 464 C CA . PHE A 1 71 ? 26.69500 5.29000 2.77000 1.000 34.38044 71 PHE A CA 1
ATOM 465 C C . PHE A 1 71 ? 28.12300 4.75900 2.86900 1.000 35.54637 71 PHE A C 1
ATOM 466 O O . PHE A 1 71 ? 28.83500 4.72200 1.86600 1.000 33.84353 71 PHE A O 1
ATOM 474 N N . LEU A 1 72 ? 28.59300 4.39400 4.04900 1.000 33.20398 72 LEU A N 1
ATOM 475 C CA . LEU A 1 72 ? 30.03800 4.18500 4.20800 1.000 35.25686 72 LEU A CA 1
ATOM 476 C C . LEU A 1 72 ? 30.50000 2.76600 3.81300 1.000 34.95682 72 LEU A C 1
ATOM 477 O O . LEU A 1 72 ? 31.54900 2.63000 3.16800 1.000 31.59063 72 LEU A O 1
ATOM 482 N N . PRO A 1 73 ? 29.79300 1.69200 4.16200 1.000 29.24035 73 PRO A N 1
ATOM 483 C CA . PRO A 1 73 ? 30.22700 0.36600 3.70500 1.000 33.98302 73 PRO A CA 1
ATOM 484 C C . PRO A 1 73 ? 29.97800 0.19800 2.21500 1.000 33.27767 73 PRO A C 1
ATOM 485 O O . PRO A 1 73 ? 29.05000 0.77100 1.65700 1.000 33.19609 73 PRO A O 1
ATOM 489 N N . GLN A 1 74 ? 30.82400 -0.60100 1.58500 1.000 39.54685 74 GLN A N 1
ATOM 490 C CA . GLN A 1 74 ? 30.49700 -1.15500 0.28200 1.000 39.49947 74 GLN A CA 1
ATOM 491 C C . GLN A 1 74 ? 29.38600 -2.19800 0.45400 1.000 39.88110 74 GLN A C 1
ATOM 492 O O . GLN A 1 74 ? 29.28900 -2.83800 1.50900 1.000 37.22815 74 GLN A O 1
ATOM 498 N N . PRO A 1 75 ? 28.52900 -2.38800 -0.55500 1.000 37.77558 75 PRO A N 1
ATOM 499 C CA . PRO A 1 75 ? 27.43600 -3.35400 -0.40400 1.000 35.85167 75 PRO A CA 1
ATOM 500 C C . PRO A 1 75 ? 27.98700 -4.75500 -0.19900 1.000 41.82607 75 PRO A C 1
ATOM 501 O O . PRO A 1 75 ? 29.00700 -5.13900 -0.76700 1.000 48.26368 75 PRO A O 1
ATOM 505 N N . GLY A 1 76 ? 27.33800 -5.51200 0.66800 1.000 40.18377 76 GLY A N 1
ATOM 506 C CA . GLY A 1 76 ? 27.90100 -6.85000 0.94200 1.000 55.75405 76 GLY A CA 1
ATOM 507 C C . GLY A 1 76 ? 29.32300 -6.86200 1.49400 1.000 50.71398 76 GLY A C 1
ATOM 508 O O . GLY A 1 76 ? 30.05700 -7.83900 1.30300 1.000 43.02621 76 GLY A O 1
ATOM 509 N N . GLU A 1 77 ? 29.72700 -5.81300 2.21300 1.000 44.29742 77 GLU A N 1
ATOM 510 C CA . GLU A 1 77 ? 30.99200 -5.82500 2.94800 1.000 41.81817 77 GLU A CA 1
ATOM 511 C C . GLU A 1 77 ? 30.81800 -6.36100 4.36900 1.000 42.38403 77 GLU A C 1
ATOM 512 O O . GLU A 1 77 ? 31.74200 -6.97200 4.92600 1.000 38.41776 77 GLU A O 1
ATOM 518 N N . LEU A 1 78 ? 29.63600 -6.16000 4.94700 1.000 37.11498 78 LEU A N 1
ATOM 519 C CA . LEU A 1 78 ? 29.26300 -6.60700 6.27800 1.000 35.85956 78 LEU A CA 1
ATOM 520 C C . LEU A 1 78 ? 28.29000 -7.77000 6.13000 1.000 39.37841 78 LEU A C 1
ATOM 521 O O . LEU A 1 78 ? 27.76100 -7.99300 5.04100 1.000 38.08351 78 LEU A O 1
ATOM 526 N N . THR A 1 79 ? 28.08800 -8.55000 7.19800 1.000 34.57520 79 THR A N 1
ATOM 527 C CA . THR A 1 79 ? 27.11200 -9.64000 7.16100 1.000 38.16773 79 THR A CA 1
ATOM 528 C C . THR A 1 79 ? 26.10300 -9.48500 8.28400 1.000 40.90754 79 THR A C 1
ATOM 529 O O . THR A 1 79 ? 26.29500 -8.71400 9.23700 1.000 36.18592 79 THR A O 1
ATOM 533 N N . ALA A 1 80 ? 25.05500 -10.29600 8.19600 1.000 32.88552 80 ALA A N 1
ATOM 534 C CA . ALA A 1 80 ? 24.10200 -10.41600 9.27900 1.000 40.45748 80 ALA A CA 1
ATOM 535 C C . ALA A 1 80 ? 24.77800 -11.05700 10.49900 1.000 36.18855 80 ALA A C 1
ATOM 536 O O . ALA A 1 80 ? 25.86600 -11.63000 10.38200 1.000 39.17575 80 ALA A O 1
ATOM 538 N N . PRO A 1 81 ? 24.15700 -10.96000 11.67800 1.000 33.17240 81 PRO A N 1
ATOM 539 C CA . PRO A 1 81 ? 24.72900 -11.59000 12.87100 1.000 36.02274 81 PRO A CA 1
ATOM 540 C C . PRO A 1 81 ? 24.99000 -13.06900 12.64400 1.000 39.33366 81 PRO A C 1
ATOM 541 O O . PRO A 1 81 ? 24.32000 -13.73600 11.84800 1.000 42.24454 81 PRO A O 1
ATOM 545 N N . LEU A 1 82 ? 26.01900 -13.56600 13.31000 1.000 34.61994 82 LEU A N 1
ATOM 546 C CA . LEU A 1 82 ? 26.38700 -14.96600 13.17900 1.000 38.27827 82 LEU A CA 1
ATOM 547 C C . LEU A 1 82 ? 25.62900 -15.78900 14.21000 1.000 45.35281 82 LEU A C 1
ATOM 548 O O . LEU A 1 82 ? 25.65200 -15.47900 15.40700 1.000 47.61097 82 LEU A O 1
ATOM 553 N N . GLU A 1 83 ? 24.96700 -16.83700 13.74800 1.000 46.54242 83 GLU A N 1
ATOM 554 C CA . GLU A 1 83 ? 24.22700 -17.67800 14.65700 1.000 51.91675 83 GLU A CA 1
ATOM 555 C C . GLU A 1 83 ? 25.11200 -18.77400 15.24000 1.000 51.95623 83 GLU A C 1
ATOM 556 O O . GLU A 1 83 ? 24.68900 -19.46000 16.17500 1.000 53.31692 83 GLU A O 1
ATOM 562 N N . SER A 1 84 ? 26.33800 -18.93600 14.73800 1.000 44.55008 84 SER A N 1
ATOM 563 C CA . SER A 1 84 ? 27.35400 -19.74500 15.40700 1.000 45.17910 84 SER A CA 1
ATOM 564 C C . SER A 1 84 ? 28.71700 -19.31200 14.88600 1.000 41.01808 84 SER A C 1
ATOM 565 O O . SER A 1 84 ? 28.82000 -18.55800 13.91700 1.000 44.25794 84 SER A O 1
ATOM 568 N N . TRP A 1 85 ? 29.77600 -19.81000 15.54500 1.000 40.87332 85 TRP A N 1
ATOM 569 C CA . TRP A 1 85 ? 31.11300 -19.32200 15.21600 1.000 45.65021 85 TRP A CA 1
ATOM 570 C C . TRP A 1 85 ? 31.78000 -20.19900 14.16700 1.000 51.33510 85 TRP A C 1
ATOM 571 O O . TRP A 1 85 ? 31.77200 -21.42600 14.30400 1.000 47.44779 85 TRP A O 1
ATOM 582 N N . PRO A 1 86 ? 32.38800 -19.61200 13.13800 1.000 47.47675 86 PRO A N 1
ATOM 583 C CA . PRO A 1 86 ? 33.22800 -20.40300 12.23300 1.000 43.39731 86 PRO A CA 1
ATOM 584 C C . PRO A 1 86 ? 34.27400 -21.18600 13.00900 1.000 46.73192 86 PRO A C 1
ATOM 585 O O . PRO A 1 86 ? 34.81100 -20.71700 14.01400 1.000 44.60008 86 PRO A O 1
ATOM 589 N N . GLN A 1 87 ? 34.54300 -22.40200 12.53900 1.000 43.79999 87 GLN A N 1
ATOM 590 C CA . GLN A 1 87 ? 35.60400 -23.23100 13.08900 1.000 42.96041 87 GLN A CA 1
ATOM 591 C C . GLN A 1 87 ? 36.93600 -22.49900 12.99500 1.000 37.74926 87 GLN A C 1
ATOM 592 O O . GLN A 1 87 ? 37.25800 -21.92200 11.95700 1.000 45.46071 87 GLN A O 1
ATOM 598 N N . GLY A 1 88 ? 37.70800 -22.50200 14.07900 1.000 41.05755 88 GLY A N 1
ATOM 599 C CA . GLY A 1 88 ? 39.02700 -21.89500 14.02600 1.000 44.25004 88 GLY A CA 1
ATOM 600 C C . GLY A 1 88 ? 39.04300 -20.37600 13.99600 1.000 44.42112 88 GLY A C 1
ATOM 601 O O . GLY A 1 88 ? 40.04900 -19.77500 13.60200 1.000 39.83372 88 GLY A O 1
ATOM 602 N N . ALA A 1 89 ? 37.96200 -19.73100 14.41500 1.000 38.84413 89 ALA A N 1
ATOM 603 C CA . ALA A 1 89 ? 37.86200 -18.28400 14.30100 1.000 36.94917 89 ALA A CA 1
ATOM 604 C C . ALA A 1 89 ? 38.67100 -17.57300 15.38800 1.000 34.83312 89 ALA A C 1
ATOM 605 O O . ALA A 1 89 ? 38.96100 -18.13300 16.44900 1.000 34.31464 89 ALA A O 1
ATOM 607 N N . LEU A 1 90 ? 39.08200 -16.34500 15.08600 1.000 35.05947 90 LEU A N 1
ATOM 608 C CA . LEU A 1 90 ? 39.58200 -15.38300 16.06100 1.000 34.17252 90 LEU A CA 1
ATOM 609 C C . LEU A 1 90 ? 38.63900 -14.19200 16.07600 1.000 35.90430 90 LEU A C 1
ATOM 610 O O . LEU A 1 90 ? 38.19200 -13.74500 15.01700 1.000 27.85597 90 LEU A O 1
ATOM 615 N N . ALA A 1 91 ? 38.32800 -13.67600 17.26400 1.000 31.62221 91 ALA A N 1
ATOM 616 C CA . ALA A 1 91 ? 37.46900 -12.50300 17.37000 1.000 30.11151 91 ALA A CA 1
ATOM 617 C C . ALA A 1 91 ? 38.33000 -11.27500 17.63000 1.000 31.43535 91 ALA A C 1
ATOM 618 O O . ALA A 1 91 ? 39.15800 -11.26000 18.55700 1.000 31.66169 91 ALA A O 1
ATOM 620 N N . ALA A 1 92 ? 38.14200 -10.25200 16.79800 1.000 30.76948 92 ALA A N 1
ATOM 621 C CA . ALA A 1 92 ? 38.81400 -8.97000 16.93500 1.000 33.03554 92 ALA A CA 1
ATOM 622 C C . ALA A 1 92 ? 37.75400 -7.94800 17.31800 1.000 32.88815 92 ALA A C 1
ATOM 623 O O . ALA A 1 92 ? 36.93900 -7.54400 16.47800 1.000 26.51107 92 ALA A O 1
ATOM 625 N N . VAL A 1 93 ? 37.79200 -7.50000 18.56600 1.000 27.78228 93 VAL A N 1
ATOM 626 C CA . VAL A 1 93 ? 36.72100 -6.70200 19.13600 1.000 29.98254 93 VAL A CA 1
ATOM 627 C C . VAL A 1 93 ? 37.22500 -5.26200 19.24000 1.000 33.56455 93 VAL A C 1
ATOM 628 O O . VAL A 1 93 ? 38.21200 -4.99300 19.93400 1.000 28.80872 93 VAL A O 1
ATOM 632 N N . LEU A 1 94 ? 36.53800 -4.32800 18.58700 1.000 26.23999 94 LEU A N 1
ATOM 633 C CA . LEU A 1 94 ? 36.98900 -2.94000 18.49600 1.000 29.11665 94 LEU A CA 1
ATOM 634 C C . LEU A 1 94 ? 35.96800 -2.01400 19.14800 1.000 28.07179 94 LEU A C 1
ATOM 635 O O . LEU A 1 94 ? 34.76000 -2.20600 19.00400 1.000 26.73478 94 LEU A O 1
ATOM 640 N N . ASP A 1 95 ? 36.45800 -0.97500 19.84400 1.000 30.07466 95 ASP A N 1
ATOM 641 C CA . ASP A 1 95 ? 35.64400 0.15700 20.30500 1.000 25.11880 95 ASP A CA 1
ATOM 642 C C . ASP A 1 95 ? 34.67600 -0.29000 21.39300 1.000 27.12694 95 ASP A C 1
ATOM 643 O O . ASP A 1 95 ? 33.67700 0.37900 21.66700 1.000 28.41130 95 ASP A O 1
ATOM 648 N N . VAL A 1 96 ? 34.95800 -1.43500 22.01400 1.000 25.57412 96 VAL A N 1
ATOM 649 C CA . VAL A 1 96 ? 34.14000 -1.96900 23.10100 1.000 28.72713 96 VAL A CA 1
ATOM 650 C C . VAL A 1 96 ? 35.01000 -3.01100 23.79300 1.000 31.22216 96 VAL A C 1
ATOM 651 O O . VAL A 1 96 ? 36.03300 -3.45000 23.24600 1.000 31.48799 96 VAL A O 1
ATOM 655 N N . ASP A 1 97 ? 34.64500 -3.38500 25.01700 1.000 32.59601 97 ASP A N 1
ATOM 656 C CA . ASP A 1 97 ? 35.39300 -4.39500 25.76800 1.000 38.37302 97 ASP A CA 1
ATOM 657 C C . ASP A 1 97 ? 34.88000 -5.78900 25.43500 1.000 36.57807 97 ASP A C 1
ATOM 658 O O . ASP A 1 97 ? 33.68100 -6.04400 25.51600 1.000 28.30076 97 ASP A O 1
ATOM 663 N N . ASN A 1 98 ? 35.79800 -6.69400 25.08800 1.000 32.78551 98 ASN A N 1
ATOM 664 C CA . ASN A 1 98 ? 35.42400 -8.08300 24.86500 1.000 37.08076 98 ASN A CA 1
ATOM 665 C C . ASN A 1 98 ? 34.90400 -8.75800 26.14000 1.000 42.68670 98 ASN A C 1
ATOM 666 O O . ASN A 1 98 ? 34.16900 -9.74400 26.03700 1.000 34.36991 98 ASN A O 1
ATOM 671 N N . ASN A 1 99 ? 35.27600 -8.25800 27.32600 1.000 41.62868 99 ASN A N 1
ATOM 672 C CA . ASN A 1 99 ? 34.74300 -8.74300 28.60000 1.000 42.80250 99 ASN A CA 1
ATOM 673 C C . ASN A 1 99 ? 33.37500 -8.16500 28.91400 1.000 42.94725 99 ASN A C 1
ATOM 674 O O . ASN A 1 99 ? 32.88400 -8.32100 30.03500 1.000 45.35544 99 ASN A O 1
ATOM 679 N N . ASP A 1 100 ? 32.80400 -7.45200 27.94200 1.000 36.81494 100 ASP A N 1
ATOM 680 C CA . ASP A 1 100 ? 31.43600 -6.89000 28.07000 1.000 38.27827 100 ASP A CA 1
ATOM 681 C C . ASP A 1 100 ? 30.60100 -7.50100 26.94100 1.000 38.29407 100 ASP A C 1
ATOM 682 O O . ASP A 1 100 ? 30.18400 -6.75900 26.05100 1.000 38.56778 100 ASP A O 1
ATOM 687 N N . PRO A 1 101 ? 30.31900 -8.82900 26.93200 1.000 36.34383 101 PRO A N 1
ATOM 688 C CA . PRO A 1 101 ? 29.64000 -9.46400 25.79500 1.000 39.06258 101 PRO A CA 1
ATOM 689 C C . PRO A 1 101 ? 28.26000 -8.91300 25.41700 1.000 38.71517 101 PRO A C 1
ATOM 690 O O . PRO A 1 101 ? 27.92000 -8.98800 24.27100 1.000 35.17527 101 PRO A O 1
ATOM 694 N N . VAL A 1 102 ? 27.51900 -8.38200 26.38100 1.000 38.54673 102 VAL A N 1
ATOM 695 C CA . VAL A 1 102 ? 26.14400 -7.88000 26.10600 1.000 41.66815 102 VAL A CA 1
ATOM 696 C C . VAL A 1 102 ? 26.23300 -6.76200 25.07400 1.000 41.35496 102 VAL A C 1
ATOM 697 O O . VAL A 1 102 ? 25.34800 -6.68600 24.22000 1.000 38.77044 102 VAL A O 1
ATOM 701 N N . ARG A 1 103 ? 27.28900 -5.95600 25.15600 1.000 38.95993 103 ARG A N 1
ATOM 702 C CA . ARG A 1 103 ? 27.43400 -4.77400 24.27500 1.000 41.13651 103 ARG A CA 1
ATOM 703 C C . ARG A 1 103 ? 28.09900 -5.15900 22.94800 1.000 35.88588 103 ARG A C 1
ATOM 704 O O . ARG A 1 103 ? 28.01700 -4.37100 22.02600 1.000 36.42805 103 ARG A O 1
ATOM 712 N N . VAL A 1 104 ? 28.71400 -6.33400 22.87000 1.000 33.59877 104 VAL A N 1
ATOM 713 C CA . VAL A 1 104 ? 29.34100 -6.80100 21.60200 1.000 33.39874 104 VAL A CA 1
ATOM 714 C C . VAL A 1 104 ? 28.25400 -7.38300 20.70300 1.000 36.73598 104 VAL A C 1
ATOM 715 O O . VAL A 1 104 ? 27.67300 -8.41000 21.05700 1.000 34.94103 104 VAL A O 1
ATOM 719 N N . ALA A 1 105 ? 28.01600 -6.72900 19.57600 1.000 32.99606 105 ALA A N 1
ATOM 720 C CA . ALA A 1 105 ? 26.95400 -7.18100 18.66100 1.000 35.96484 105 ALA A CA 1
ATOM 721 C C . ALA A 1 105 ? 27.50600 -7.96900 17.48300 1.000 33.98039 105 ALA A C 1
ATOM 722 O O . ALA A 1 105 ? 28.68200 -7.82400 17.16700 1.000 33.45138 105 ALA A O 1
ATOM 724 N N . GLY A 1 106 ? 26.65500 -8.80100 16.90200 1.000 34.21200 106 GLY A N 1
ATOM 725 C CA . GLY A 1 106 ? 26.99900 -9.50500 15.68000 1.000 32.24597 106 GLY A CA 1
ATOM 726 C C . GLY A 1 106 ? 27.41900 -10.94100 15.90400 1.000 34.65415 106 GLY A C 1
ATOM 727 O O . GLY A 1 106 ? 27.37200 -11.73600 14.96400 1.000 36.06222 106 GLY A O 1
ATOM 728 N N . ALA A 1 107 ? 27.83400 -11.28900 17.12100 1.000 33.76194 107 ALA A N 1
ATOM 729 C CA . ALA A 1 107 ? 28.12700 -12.66500 17.47900 1.000 32.58549 107 ALA A CA 1
ATOM 730 C C . ALA A 1 107 ? 28.12300 -12.76100 18.99600 1.000 40.35221 107 ALA A C 1
ATOM 731 O O . ALA A 1 107 ? 28.26700 -11.75500 19.69300 1.000 36.44648 107 ALA A O 1
ATOM 733 N N . ASP A 1 108 ? 27.99400 -13.98300 19.50200 1.000 34.74890 108 ASP A N 1
ATOM 734 C CA . ASP A 1 108 ? 27.76600 -14.19500 20.92900 1.000 40.92859 108 ASP A CA 1
ATOM 735 C C . ASP A 1 108 ? 29.08000 -14.69100 21.52600 1.000 39.61791 108 ASP A C 1
ATOM 736 O O . ASP A 1 108 ? 29.40700 -15.87700 21.43900 1.000 37.95718 108 ASP A O 1
ATOM 741 N N . LEU A 1 109 ? 29.82400 -13.77300 22.15900 1.000 33.26978 109 LEU A N 1
ATOM 742 C CA . LEU A 1 109 ? 31.14400 -14.08800 22.69400 1.000 35.98589 109 LEU A CA 1
ATOM 743 C C . LEU A 1 109 ? 31.10400 -15.08100 23.85100 1.000 38.08351 109 LEU A C 1
ATOM 744 O O . LEU A 1 109 ? 32.12900 -15.70100 24.14100 1.000 33.31189 109 LEU A O 1
ATOM 749 N N . THR A 1 110 ? 29.97000 -15.23900 24.52800 1.000 36.25171 110 THR A N 1
ATOM 750 C CA . THR A 1 110 ? 29.88300 -16.25700 25.57700 1.000 39.89163 110 THR A CA 1
ATOM 751 C C . THR A 1 110 ? 29.85500 -17.66900 25.01300 1.000 40.46801 110 THR A C 1
ATOM 752 O O . THR A 1 110 ? 30.06000 -18.62300 25.76700 1.000 44.86591 110 THR A O 1
ATOM 756 N N . GLN A 1 111 ? 29.65100 -17.82200 23.70500 1.000 44.75010 111 GLN A N 1
ATOM 757 C CA . GLN A 1 111 ? 29.67200 -19.12400 23.03900 1.000 45.73969 111 GLN A CA 1
ATOM 758 C C . GLN A 1 111 ? 31.01500 -19.45100 22.40700 1.000 47.50833 111 GLN A C 1
ATOM 759 O O . GLN A 1 111 ? 31.14700 -20.49500 21.76900 1.000 43.99738 111 GLN A O 1
ATOM 765 N N . PHE A 1 112 ? 32.02000 -18.60700 22.59700 1.000 42.47878 112 PHE A N 1
ATOM 766 C CA . PHE A 1 112 ? 33.25100 -18.67000 21.82600 1.000 42.24717 112 PHE A CA 1
ATOM 767 C C . PHE A 1 112 ? 34.40800 -18.83600 22.79200 1.000 45.83971 112 PHE A C 1
ATOM 768 O O . PHE A 1 112 ? 34.50700 -18.08000 23.75800 1.000 44.67115 112 PHE A O 1
ATOM 776 N N . ASP A 1 113 ? 35.31500 -19.77100 22.53200 1.000 47.26093 113 ASP A N 1
ATOM 777 C CA . ASP A 1 113 ? 36.56200 -19.73300 23.29400 1.000 53.28270 113 ASP A CA 1
ATOM 778 C C . ASP A 1 113 ? 37.77500 -20.00900 22.42100 1.000 54.15123 113 ASP A C 1
ATOM 779 O O . ASP A 1 113 ? 38.69200 -20.72900 22.81500 1.000 51.58776 113 ASP A O 1
ATOM 784 N N . GLY A 1 114 ? 37.82900 -19.35500 21.26500 1.000 42.60774 114 GLY A N 1
ATOM 785 C CA . GLY A 1 114 ? 39.07200 -19.17300 20.54900 1.000 41.50234 114 GLY A CA 1
ATOM 786 C C . GLY A 1 114 ? 39.76300 -17.87600 20.95600 1.000 40.13376 114 GLY A C 1
ATOM 787 O O . GLY A 1 114 ? 39.37500 -17.21600 21.92200 1.000 38.40987 114 GLY A O 1
ATOM 788 N N . PRO A 1 115 ? 40.80700 -17.49500 20.21500 1.000 38.01772 115 PRO A N 1
ATOM 789 C CA . PRO A 1 115 ? 41.58700 -16.29800 20.56900 1.000 37.89665 115 PRO A CA 1
ATOM 790 C C . PRO A 1 115 ? 40.78500 -15.02000 20.37100 1.000 35.75165 115 PRO A C 1
ATOM 791 O O . PRO A 1 115 ? 40.05100 -14.86700 19.38400 1.000 32.28282 115 PRO A O 1
ATOM 795 N N . VAL A 1 116 ? 40.95700 -14.09200 21.31800 1.000 38.19668 116 VAL A N 1
ATOM 796 C CA . VAL A 1 116 ? 40.31500 -12.78800 21.27800 1.000 37.28868 116 VAL A CA 1
ATOM 797 C C . VAL A 1 116 ? 41.35600 -11.67900 21.34100 1.000 38.24143 116 VAL A C 1
ATOM 798 O O . VAL A 1 116 ? 42.23600 -11.66800 22.21600 1.000 33.83300 116 VAL A O 1
ATOM 802 N N . VAL A 1 117 ? 41.19800 -10.71800 20.44400 1.000 31.03004 117 VAL A N 1
ATOM 803 C CA . VAL A 1 117 ? 41.99200 -9.50900 20.35100 1.000 33.73826 117 VAL A CA 1
ATOM 804 C C . VAL A 1 117 ? 41.07700 -8.30900 20.55800 1.000 34.56467 117 VAL A C 1
ATOM 805 O O . VAL A 1 117 ? 39.92000 -8.31100 20.13400 1.000 29.45353 117 VAL A O 1
ATOM 809 N N . ASN A 1 118 ? 41.60000 -7.27300 21.22400 1.000 33.19082 118 ASN A N 1
ATOM 810 C CA . ASN A 1 118 ? 40.81200 -6.11800 21.63100 1.000 27.68753 118 ASN A CA 1
ATOM 811 C C . ASN A 1 118 ? 41.59100 -4.84300 21.31400 1.000 31.69854 118 ASN A C 1
ATOM 812 O O . ASN A 1 118 ? 42.81900 -4.80300 21.46500 1.000 33.31452 118 ASN A O 1
ATOM 817 N N . VAL A 1 119 ? 40.87200 -3.82400 20.81900 1.000 33.47770 119 VAL A N 1
ATOM 818 C CA . VAL A 1 119 ? 41.38500 -2.47500 20.54800 1.000 30.93792 119 VAL A CA 1
ATOM 819 C C . VAL A 1 119 ? 40.30300 -1.50800 21.02800 1.000 32.95921 119 VAL A C 1
ATOM 820 O O . VAL A 1 119 ? 39.23200 -1.42600 20.41700 1.000 30.52734 119 VAL A O 1
ATOM 824 N N . ASP A 1 120 ? 40.56600 -0.77900 22.12500 1.000 32.42757 120 ASP A N 1
ATOM 825 C CA . ASP A 1 120 ? 39.50400 0.01000 22.73900 1.000 29.13507 120 ASP A CA 1
ATOM 826 C C . ASP A 1 120 ? 40.07700 1.28000 23.36100 1.000 33.41980 120 ASP A C 1
ATOM 827 O O . ASP A 1 120 ? 41.27500 1.36900 23.65000 1.000 29.26930 120 ASP A O 1
ATOM 832 N N . HIS A 1 121 ? 39.19600 2.26200 23.57800 1.000 32.65918 121 HIS A N 1
ATOM 833 C CA . HIS A 1 121 ? 39.61100 3.54300 24.14400 1.000 37.80453 121 HIS A CA 1
ATOM 834 C C . HIS A 1 121 ? 38.68200 4.02300 25.27000 1.000 38.59673 121 HIS A C 1
ATOM 835 O O . HIS A 1 121 ? 38.63400 5.21900 25.56100 1.000 37.37290 121 HIS A O 1
ATOM 842 N N . HIS A 1 122 ? 37.95000 3.12000 25.93100 1.000 37.97297 122 HIS A N 1
ATOM 843 C CA . HIS A 1 122 ? 37.18200 3.43800 27.13300 1.000 44.84485 122 HIS A CA 1
ATOM 844 C C . HIS A 1 122 ? 37.86100 2.91200 28.38500 1.000 45.45808 122 HIS A C 1
ATOM 845 O O . HIS A 1 122 ? 38.37600 1.79200 28.40100 1.000 42.17611 122 HIS A O 1
ATOM 852 N N . GLY A 1 123 ? 37.78800 3.70300 29.45300 1.000 51.35616 123 GLY A N 1
ATOM 853 C CA . GLY A 1 123 ? 38.56900 3.40700 30.64800 1.000 38.74938 123 GLY A CA 1
ATOM 854 C C . GLY A 1 123 ? 38.03800 2.23900 31.45100 1.000 41.91292 123 GLY A C 1
ATOM 855 O O . GLY A 1 123 ? 38.79800 1.55800 32.14300 1.000 52.07993 123 GLY A O 1
ATOM 856 N N . THR A 1 124 ? 36.73000 1.98100 31.36100 1.000 45.83181 124 THR A N 1
ATOM 857 C CA . THR A 1 124 ? 36.08400 0.88900 32.08900 1.000 48.61899 124 THR A CA 1
ATOM 858 C C . THR A 1 124 ? 36.46100 -0.48600 31.56500 1.000 45.19752 124 THR A C 1
ATOM 859 O O . THR A 1 124 ? 35.97200 -1.48200 32.09200 1.000 46.11342 124 THR A O 1
ATOM 863 N N . ASN A 1 125 ? 37.32100 -0.56500 30.56300 1.000 44.61324 125 ASN A N 1
ATOM 864 C CA . ASN A 1 125 ? 37.61800 -1.84000 29.92900 1.000 49.52962 125 ASN A CA 1
ATOM 865 C C . ASN A 1 125 ? 38.43400 -2.69200 30.89800 1.000 49.09536 125 ASN A C 1
ATOM 866 O O . ASN A 1 125 ? 39.38600 -2.20100 31.50600 1.000 45.76338 125 ASN A O 1
ATOM 871 N N . LEU A 1 126 ? 38.05700 -3.96500 31.04900 1.000 43.85789 126 LEU A N 1
ATOM 872 C CA . LEU A 1 126 ? 38.69300 -4.84600 32.02600 1.000 44.21846 126 LEU A CA 1
ATOM 873 C C . LEU A 1 126 ? 40.11700 -5.22700 31.63500 1.000 52.04571 126 LEU A C 1
ATOM 874 O O . LEU A 1 126 ? 40.81100 -5.85800 32.43900 1.000 48.43475 126 LEU A O 1
ATOM 879 N N . ARG A 1 127 ? 40.55700 -4.87300 30.42600 1.000 42.36824 127 ARG A N 1
ATOM 880 C CA . ARG A 1 127 ? 41.91200 -5.14200 29.93200 1.000 40.21272 127 ARG A CA 1
ATOM 881 C C . ARG A 1 127 ? 42.30900 -6.61300 30.09600 1.000 45.86339 127 ARG A C 1
ATOM 882 O O . ARG A 1 127 ? 43.33100 -6.95000 30.69500 1.000 41.58920 127 ARG A O 1
ATOM 890 N N . ARG A 1 128 ? 41.49300 -7.49500 29.52700 1.000 43.92369 128 ARG A N 1
ATOM 891 C CA . ARG A 1 128 ? 41.78300 -8.92900 29.55000 1.000 41.13651 128 ARG A CA 1
ATOM 892 C C . ARG A 1 128 ? 41.39400 -9.51500 28.19500 1.000 42.68933 128 ARG A C 1
ATOM 893 O O . ARG A 1 128 ? 40.21300 -9.60800 27.85600 1.000 35.88325 128 ARG A O 1
ATOM 901 N N . ALA A 1 129 ? 42.40300 -9.88600 27.42200 1.000 34.64100 129 ALA A N 1
ATOM 902 C CA . ALA A 1 129 ? 42.21100 -10.46000 26.10600 1.000 40.36800 129 ALA A CA 1
ATOM 903 C C . ALA A 1 129 ? 43.48400 -11.20500 25.77700 1.000 44.87643 129 ALA A C 1
ATOM 904 O O . ALA A 1 129 ? 44.51600 -11.00400 26.42000 1.000 39.38104 129 ALA A O 1
ATOM 906 N N . ASP A 1 130 ? 43.42000 -12.05300 24.75100 1.000 39.47052 130 ASP A N 1
ATOM 907 C CA . ASP A 1 130 ? 44.63100 -12.77800 24.37500 1.000 38.81781 130 ASP A CA 1
ATOM 908 C C . ASP A 1 130 ? 45.70000 -11.83600 23.83700 1.000 44.13950 130 ASP A C 1
ATOM 909 O O . ASP A 1 130 ? 46.89300 -12.08700 24.01900 1.000 41.44971 130 ASP A O 1
ATOM 914 N N . ALA A 1 131 ? 45.29900 -10.75800 23.17000 1.000 38.55462 131 ALA A N 1
ATOM 915 C CA . ALA A 1 131 ? 46.18900 -9.64200 22.85900 1.000 38.68095 131 ALA A CA 1
ATOM 916 C C . ALA A 1 131 ? 45.32000 -8.40000 22.82400 1.000 40.42327 131 ALA A C 1
ATOM 917 O O . ALA A 1 131 ? 44.22400 -8.43400 22.26800 1.000 35.19106 131 ALA A O 1
ATOM 919 N N . GLY A 1 132 ? 45.78600 -7.31900 23.41500 1.000 36.94390 132 GLY A N 1
ATOM 920 C CA . GLY A 1 132 ? 44.91100 -6.19100 23.64200 1.000 34.55414 132 GLY A CA 1
ATOM 921 C C . GLY A 1 132 ? 45.69100 -4.91300 23.77900 1.000 41.38391 132 GLY A C 1
ATOM 922 O O . GLY A 1 132 ? 46.87100 -4.90600 24.15400 1.000 36.56491 132 GLY A O 1
ATOM 923 N N . VAL A 1 133 ? 45.01300 -3.82000 23.44600 1.000 35.35687 133 VAL A N 1
ATOM 924 C CA . VAL A 1 133 ? 45.49100 -2.48000 23.72600 1.000 36.10959 133 VAL A CA 1
ATOM 925 C C . VAL A 1 133 ? 44.29000 -1.58500 24.01300 1.000 38.21774 133 VAL A C 1
ATOM 926 O O . VAL A 1 133 ? 43.33900 -1.51300 23.21900 1.000 31.00109 133 VAL A O 1
ATOM 930 N N . VAL A 1 134 ? 44.30200 -0.95900 25.19000 1.000 33.12766 134 VAL A N 1
ATOM 931 C CA . VAL A 1 134 ? 43.28000 -0.02200 25.64600 1.000 31.63800 134 VAL A CA 1
ATOM 932 C C . VAL A 1 134 ? 43.96500 1.28300 26.00500 1.000 36.64124 134 VAL A C 1
ATOM 933 O O . VAL A 1 134 ? 44.84500 1.29800 26.87900 1.000 36.18065 134 VAL A O 1
ATOM 937 N N . ASP A 1 135 ? 43.54200 2.37700 25.36700 1.000 35.23317 135 ASP A N 1
ATOM 938 C CA . ASP A 1 135 ? 44.13100 3.68800 25.63600 1.000 38.15721 135 ASP A CA 1
ATOM 939 C C . ASP A 1 135 ? 43.09600 4.79400 25.68900 1.000 33.39348 135 ASP A C 1
ATOM 940 O O . ASP A 1 135 ? 42.73000 5.36700 24.65800 1.000 37.23341 135 ASP A O 1
ATOM 945 N N . PRO A 1 136 ? 42.62400 5.15000 26.89100 1.000 39.45210 136 PRO A N 1
ATOM 946 C CA . PRO A 1 136 ? 41.60200 6.19900 26.99800 1.000 37.47291 136 PRO A CA 1
ATOM 947 C C . PRO A 1 136 ? 42.12100 7.58700 26.70200 1.000 32.33282 136 PRO A C 1
ATOM 948 O O . PRO A 1 136 ? 41.31400 8.52200 26.64300 1.000 35.07789 136 PRO A O 1
ATOM 952 N N . SER A 1 137 ? 43.42800 7.75600 26.51300 1.000 32.86973 137 SER A N 1
ATOM 953 C CA . SER A 1 137 ? 43.90600 9.05900 26.07200 1.000 34.85944 137 SER A CA 1
ATOM 954 C C . SER A 1 137 ? 43.71000 9.26000 24.57200 1.000 40.81542 137 SER A C 1
ATOM 955 O O . SER A 1 137 ? 43.80800 10.39100 24.09100 1.000 34.69363 137 SER A O 1
ATOM 958 N N . LYS A 1 138 ? 43.40500 8.16700 23.81100 1.000 36.17013 138 LYS A N 1
ATOM 959 C CA . LYS A 1 138 ? 43.07200 8.31700 22.39700 1.000 33.51718 138 LYS A CA 1
ATOM 960 C C . LYS A 1 138 ? 41.57900 8.61400 22.28800 1.000 32.03805 138 LYS A C 1
ATOM 961 O O . LYS A 1 138 ? 40.77300 7.90300 22.90100 1.000 32.70129 138 LYS A O 1
ATOM 967 N N . PRO A 1 139 ? 41.15400 9.66500 21.58200 1.000 31.26691 139 PRO A N 1
ATOM 968 C CA . PRO A 1 139 ? 39.71900 9.98400 21.54700 1.000 34.15673 139 PRO A CA 1
ATOM 969 C C . PRO A 1 139 ? 38.90100 9.15200 20.56600 1.000 31.23269 139 PRO A C 1
ATOM 970 O O . PRO A 1 139 ? 37.68000 9.33900 20.50100 1.000 28.74818 139 PRO A O 1
ATOM 974 N N . ALA A 1 140 ? 39.51100 8.27000 19.79100 1.000 28.35866 140 ALA A N 1
ATOM 975 C CA . ALA A 1 140 ? 38.71800 7.44500 18.88200 1.000 33.26978 140 ALA A CA 1
ATOM 976 C C . ALA A 1 140 ? 39.44500 6.13100 18.67500 1.000 29.01137 140 ALA A C 1
ATOM 977 O O . ALA A 1 140 ? 40.67000 6.12300 18.49600 1.000 34.25674 140 ALA A O 1
ATOM 979 N N . ALA A 1 141 ? 38.69800 5.02600 18.70400 1.000 29.36931 141 ALA A N 1
ATOM 980 C CA . ALA A 1 141 ? 39.32800 3.74300 18.41800 1.000 32.12227 141 ALA A CA 1
ATOM 981 C C . ALA A 1 141 ? 39.92100 3.70800 17.02200 1.000 28.29813 141 ALA A C 1
ATOM 982 O O . ALA A 1 141 ? 40.87700 2.95700 16.78900 1.000 26.54266 141 ALA A O 1
ATOM 984 N N . ALA A 1 142 ? 39.40200 4.52900 16.09000 1.000 28.01915 142 ALA A N 1
ATOM 985 C CA . ALA A 1 142 ? 39.92900 4.52000 14.72300 1.000 27.40329 142 ALA A CA 1
ATOM 986 C C . ALA A 1 142 ? 41.40000 4.94300 14.67100 1.000 33.83827 142 ALA A C 1
ATOM 987 O O . ALA A 1 142 ? 42.17500 4.41100 13.85400 1.000 26.86112 142 ALA A O 1
ATOM 989 N N . MET A 1 143 ? 41.80800 5.87000 15.56600 1.000 28.52710 143 MET A N 1
ATOM 990 C CA . MET A 1 143 ? 43.22200 6.21900 15.71100 1.000 34.74101 143 MET A CA 1
ATOM 991 C C . MET A 1 143 ? 44.04600 4.98800 15.99700 1.000 25.68203 143 MET A C 1
ATOM 992 O O . MET A 1 143 ? 45.14400 4.80800 15.45600 1.000 32.58812 143 MET A O 1
ATOM 997 N N . MET A 1 144 ? 43.58500 4.19500 16.95400 1.000 25.49516 144 MET A N 1
ATOM 998 C CA . MET A 1 144 ? 44.35200 3.05700 17.40500 1.000 27.42697 144 MET A CA 1
ATOM 999 C C . MET A 1 144 ? 44.34800 1.98400 16.32100 1.000 33.76194 144 MET A C 1
ATOM 1000 O O . MET A 1 144 ? 45.35200 1.29900 16.11400 1.000 33.62245 144 MET A O 1
ATOM 1005 N N . VAL A 1 145 ? 43.23500 1.86300 15.60100 1.000 31.59326 145 VAL A N 1
ATOM 1006 C CA . VAL A 1 145 ? 43.16600 0.92500 14.48400 1.000 29.28509 145 VAL A CA 1
ATOM 1007 C C . VAL A 1 145 ? 44.15800 1.32300 13.40100 1.000 31.55378 145 VAL A C 1
ATOM 1008 O O . VAL A 1 145 ? 44.83900 0.46800 12.80700 1.000 31.32481 145 VAL A O 1
ATOM 1012 N N . ALA A 1 146 ? 44.28100 2.62700 13.14200 1.000 33.10923 146 ALA A N 1
ATOM 1013 C CA . ALA A 1 146 ? 45.29500 3.09000 12.20500 1.000 30.87475 146 ALA A CA 1
ATOM 1014 C C . ALA A 1 146 ? 46.68700 2.64700 12.63400 1.000 33.91459 146 ALA A C 1
ATOM 1015 O O . ALA A 1 146 ? 47.46200 2.13300 11.81200 1.000 35.51478 146 ALA A O 1
ATOM 1017 N N . ASP A 1 147 ? 47.01400 2.78000 13.92800 1.000 33.51191 147 ASP A N 1
ATOM 1018 C CA . ASP A 1 147 ? 48.31700 2.27900 14.38900 1.000 37.74400 147 ASP A CA 1
ATOM 1019 C C . ASP A 1 147 ? 48.46600 0.77900 14.19000 1.000 37.54924 147 ASP A C 1
ATOM 1020 O O . ASP A 1 147 ? 49.53500 0.30900 13.77800 1.000 35.83588 147 ASP A O 1
ATOM 1025 N N . VAL A 1 148 ? 47.41100 0.01500 14.45800 1.000 35.67007 148 VAL A N 1
ATOM 1026 C CA . VAL A 1 148 ? 47.46100 -1.42200 14.20900 1.000 31.72486 148 VAL A CA 1
ATOM 1027 C C . VAL A 1 148 ? 47.68700 -1.72400 12.73000 1.000 36.08327 148 VAL A C 1
ATOM 1028 O O . VAL A 1 148 ? 48.44000 -2.64000 12.39100 1.000 40.40748 148 VAL A O 1
ATOM 1032 N N . ILE A 1 149 ? 47.06700 -0.95000 11.82400 1.000 33.54350 149 ILE A N 1
ATOM 1033 C CA . ILE A 1 149 ? 47.27000 -1.18700 10.40000 1.000 35.10947 149 ILE A CA 1
ATOM 1034 C C . ILE A 1 149 ? 48.71200 -0.89500 9.99700 1.000 39.61001 149 ILE A C 1
ATOM 1035 O O . ILE A 1 149 ? 49.30300 -1.64200 9.20200 1.000 40.46801 149 ILE A O 1
ATOM 1040 N N . ASP A 1 150 ? 49.32300 0.15700 10.55700 1.000 40.08375 150 ASP A N 1
ATOM 1041 C CA . ASP A 1 150 ? 50.75800 0.38400 10.33400 1.000 44.23425 150 ASP A CA 1
ATOM 1042 C C . ASP A 1 150 ? 51.58400 -0.81700 10.74900 1.000 42.57879 150 ASP A C 1
ATOM 1043 O O . ASP A 1 150 ? 52.51500 -1.21800 10.03700 1.000 48.71110 150 ASP A O 1
ATOM 1048 N N . ALA A 1 151 ? 51.27300 -1.38900 11.91400 1.000 37.88086 151 ALA A N 1
ATOM 1049 C CA . ALA A 1 151 ? 52.01700 -2.53800 12.40100 1.000 42.31034 151 ALA A CA 1
ATOM 1050 C C . ALA A 1 151 ? 51.70400 -3.79400 11.60600 1.000 44.65535 151 ALA A C 1
ATOM 1051 O O . ALA A 1 151 ? 52.51400 -4.72400 11.61200 1.000 45.47651 151 ALA A O 1
ATOM 1053 N N . LEU A 1 152 ? 50.55500 -3.84200 10.93100 1.000 41.80764 152 LEU A N 1
ATOM 1054 C CA . LEU A 1 152 ? 50.23700 -4.97500 10.07900 1.000 48.00839 152 LEU A CA 1
ATOM 1055 C C . LEU A 1 152 ? 51.05900 -5.00100 8.79600 1.000 48.93218 152 LEU A C 1
ATOM 1056 O O . LEU A 1 152 ? 51.14100 -6.05100 8.14900 1.000 50.67450 152 LEU A O 1
ATOM 1061 N N . GLY A 1 153 ? 51.64000 -3.87100 8.39200 1.000 47.20566 153 GLY A N 1
ATOM 1062 C CA . GLY A 1 153 ? 52.29100 -3.81900 7.10100 1.000 48.92955 153 GLY A CA 1
ATOM 1063 C C . GLY A 1 153 ? 51.34600 -3.77100 5.92200 1.000 55.19346 153 GLY A C 1
ATOM 1064 O O . GLY A 1 153 ? 51.77200 -4.00200 4.78800 1.000 53.00372 153 GLY A O 1
ATOM 1065 N N . ALA A 1 154 ? 50.05200 -3.45500 6.16100 1.000 47.31883 154 ALA A N 1
ATOM 1066 C CA . ALA A 1 154 ? 49.09100 -3.49900 5.06600 1.000 47.44516 154 ALA A CA 1
ATOM 1067 C C . ALA A 1 154 ? 49.17300 -2.23800 4.20900 1.000 44.24478 154 ALA A C 1
ATOM 1068 O O . ALA A 1 154 ? 49.43700 -1.15300 4.73300 1.000 48.81901 154 ALA A O 1
ATOM 1070 N N . PRO A 1 155 ? 48.94100 -2.36600 2.90200 1.000 46.80298 155 PRO A N 1
ATOM 1071 C CA . PRO A 1 155 ? 49.00800 -1.20300 2.01300 1.000 48.34790 155 PRO A CA 1
ATOM 1072 C C . PRO A 1 155 ? 47.93400 -0.19000 2.36700 1.000 45.58178 155 PRO A C 1
ATOM 1073 O O . PRO A 1 155 ? 46.75400 -0.52700 2.48700 1.000 49.07430 155 PRO A O 1
ATOM 1077 N N . TRP A 1 156 ? 48.34500 1.06100 2.51000 1.000 44.61588 156 TRP A N 1
ATOM 1078 C CA . TRP A 1 156 ? 47.37500 2.10800 2.77300 1.000 38.17037 156 TRP A CA 1
ATOM 1079 C C . TRP A 1 156 ? 46.73500 2.55700 1.47000 1.000 44.06318 156 TRP A C 1
ATOM 1080 O O . TRP A 1 156 ? 47.31600 2.43200 0.38800 1.000 46.12658 156 TRP A O 1
ATOM 1091 N N . SER A 1 157 ? 45.51500 3.06500 1.57800 1.000 40.43380 157 SER A N 1
ATOM 1092 C CA . SER A 1 157 ? 44.76700 3.50300 0.40700 1.000 43.06306 157 SER A CA 1
ATOM 1093 C C . SER A 1 157 ? 43.61500 4.33700 0.92900 1.000 37.65978 157 SER A C 1
ATOM 1094 O O . SER A 1 157 ? 43.33600 4.35000 2.13400 1.000 33.35137 157 SER A O 1
ATOM 1097 N N . GLU A 1 158 ? 42.92100 4.99300 -0.00700 1.000 35.14106 158 GLU A N 1
ATOM 1098 C CA . GLU A 1 158 ? 41.74900 5.77500 0.34800 1.000 36.58070 158 GLU A CA 1
ATOM 1099 C C . GLU A 1 158 ? 40.68300 4.89000 0.97900 1.000 38.33881 158 GLU A C 1
ATOM 1100 O O . GLU A 1 158 ? 40.06200 5.28000 1.97500 1.000 34.85155 158 GLU A O 1
ATOM 1106 N N . ALA A 1 159 ? 40.49600 3.66600 0.45000 1.000 35.63848 159 ALA A N 1
ATOM 1107 C CA . ALA A 1 159 ? 39.50200 2.74500 1.01000 1.000 36.34383 159 ALA A CA 1
ATOM 1108 C C . ALA A 1 159 ? 39.75200 2.45400 2.49300 1.000 31.96962 159 ALA A C 1
ATOM 1109 O O . ALA A 1 159 ? 38.80400 2.34700 3.27500 1.000 29.58249 159 ALA A O 1
ATOM 1111 N N . VAL A 1 160 ? 41.00900 2.31000 2.89800 1.000 32.28282 160 VAL A N 1
ATOM 1112 C CA . VAL A 1 160 ? 41.31500 2.09300 4.31100 1.000 29.66145 160 VAL A CA 1
ATOM 1113 C C . VAL A 1 160 ? 41.20500 3.39000 5.09900 1.000 32.15649 160 VAL A C 1
ATOM 1114 O O . VAL A 1 160 ? 40.68000 3.40600 6.21700 1.000 35.44109 160 VAL A O 1
ATOM 1118 N N . ALA A 1 161 ? 41.67700 4.50100 4.52500 1.000 32.75656 161 ALA A N 1
ATOM 1119 C CA . ALA A 1 161 ? 41.82500 5.72800 5.30100 1.000 35.72270 161 ALA A CA 1
ATOM 1120 C C . ALA A 1 161 ? 40.48700 6.41400 5.54000 1.000 34.11725 161 ALA A C 1
ATOM 1121 O O . ALA A 1 161 ? 40.23300 6.92500 6.63500 1.000 29.22456 161 ALA A O 1
ATOM 1123 N N . THR A 1 162 ? 39.62700 6.46300 4.51500 1.000 31.33270 162 THR A N 1
ATOM 1124 C CA . THR A 1 162 ? 38.33900 7.13600 4.59300 1.000 29.75094 162 THR A CA 1
ATOM 1125 C C . THR A 1 162 ? 37.45400 6.67400 5.75200 1.000 31.48272 162 THR A C 1
ATOM 1126 O O . THR A 1 162 ? 36.89000 7.53100 6.43300 1.000 29.28509 162 THR A O 1
ATOM 1130 N N . PRO A 1 163 ? 37.25800 5.36600 6.00100 1.000 31.73538 163 PRO A N 1
ATOM 1131 C CA . PRO A 1 163 ? 36.40000 5.00400 7.14500 1.000 29.30351 163 PRO A CA 1
ATOM 1132 C C . PRO A 1 163 ? 37.04800 5.31600 8.47800 1.000 30.28784 163 PRO A C 1
ATOM 1133 O O . PRO A 1 163 ? 36.33700 5.60700 9.44100 1.000 26.52950 163 PRO A O 1
ATOM 1137 N N . LEU A 1 164 ? 38.37800 5.26100 8.57500 1.000 26.84532 164 LEU A N 1
ATOM 1138 C CA . LEU A 1 164 ? 39.02300 5.62900 9.83500 1.000 31.26691 164 LEU A CA 1
ATOM 1139 C C . LEU A 1 164 ? 38.88800 7.12000 10.10700 1.000 28.33761 164 LEU A C 1
ATOM 1140 O O . LEU A 1 164 ? 38.69900 7.53500 11.26000 1.000 31.08267 164 LEU A O 1
ATOM 1145 N N . MET A 1 165 ? 38.90500 7.93100 9.05200 1.000 30.89318 165 MET A N 1
ATOM 1146 C CA . MET A 1 165 ? 38.72800 9.40000 9.19600 1.000 29.29825 165 MET A CA 1
ATOM 1147 C C . MET A 1 165 ? 37.32400 9.71400 9.72900 1.000 36.14907 165 MET A C 1
ATOM 1148 O O . MET A 1 165 ? 37.20200 10.61900 10.54900 1.000 33.96723 165 MET A O 1
ATOM 1153 N N . LEU A 1 166 ? 36.31900 8.96600 9.28200 1.000 29.97465 166 LEU A N 1
ATOM 1154 C CA . LEU A 1 166 ? 34.93400 9.21200 9.75000 1.000 31.16689 166 LEU A CA 1
ATOM 1155 C C . LEU A 1 166 ? 34.84000 8.93000 11.24600 1.000 32.46179 166 LEU A C 1
ATOM 1156 O O . LEU A 1 166 ? 34.26900 9.75000 11.95000 1.000 35.54637 166 LEU A O 1
ATOM 1161 N N . GLY A 1 167 ? 35.35400 7.78700 11.68500 1.000 30.61683 167 GLY A N 1
ATOM 1162 C CA . GLY A 1 167 ? 35.35600 7.46600 13.12000 1.000 33.51718 167 GLY A CA 1
ATOM 1163 C C . GLY A 1 167 ? 36.05100 8.55100 13.91400 1.000 32.39073 167 GLY A C 1
ATOM 1164 O O . GLY A 1 167 ? 35.52800 8.94200 14.95100 1.000 34.67258 167 GLY A O 1
ATOM 1165 N N . LEU A 1 168 ? 37.19700 9.01300 13.41800 1.000 31.91435 168 LEU A N 1
ATOM 1166 C CA . LEU A 1 168 ? 37.88600 10.11500 14.08700 1.000 36.75177 168 LEU A CA 1
ATOM 1167 C C . LEU A 1 168 ? 37.01200 11.35700 14.18900 1.000 35.00157 168 LEU A C 1
ATOM 1168 O O . LEU A 1 168 ? 36.93600 11.98700 15.25800 1.000 33.60666 168 LEU A O 1
ATOM 1173 N N . ASN A 1 169 ? 36.34300 11.72000 13.08400 1.000 33.68035 169 ASN A N 1
ATOM 1174 C CA . ASN A 1 169 ? 35.42700 12.85800 13.07100 1.000 34.79365 169 ASN A CA 1
ATOM 1175 C C . ASN A 1 169 ? 34.30800 12.67100 14.07500 1.000 37.54661 169 ASN A C 1
ATOM 1176 O O . ASN A 1 169 ? 34.07100 13.52700 14.93400 1.000 38.34407 169 ASN A O 1
ATOM 1181 N N . THR A 1 170 ? 33.57800 11.56000 13.96500 1.000 28.93242 170 THR A N 1
ATOM 1182 C CA . THR A 1 170 ? 32.36100 11.41700 14.76000 1.000 29.42458 170 THR A CA 1
ATOM 1183 C C . THR A 1 170 ? 32.65100 11.26900 16.25000 1.000 31.69591 170 THR A C 1
ATOM 1184 O O . THR A 1 170 ? 31.89200 11.79100 17.07400 1.000 35.20948 170 THR A O 1
ATOM 1188 N N . ASP A 1 171 ? 33.72200 10.56500 16.63200 1.000 27.54278 171 ASP A N 1
ATOM 1189 C CA . ASP A 1 171 ? 34.03000 10.44200 18.06500 1.000 32.06700 171 ASP A CA 1
ATOM 1190 C C . ASP A 1 171 ? 34.60900 11.70500 18.69000 1.000 32.01963 171 ASP A C 1
ATOM 1191 O O . ASP A 1 171 ? 34.59700 11.83100 19.92100 1.000 34.36991 171 ASP A O 1
ATOM 1196 N N . THR A 1 172 ? 35.14400 12.61600 17.89300 1.000 35.86746 172 THR A N 1
ATOM 1197 C CA . THR A 1 172 ? 35.66200 13.87400 18.41500 1.000 36.95180 172 THR A CA 1
ATOM 1198 C C . THR A 1 172 ? 34.74000 15.02800 18.11600 1.000 42.33666 172 THR A C 1
ATOM 1199 O O . THR A 1 172 ? 35.11200 16.17800 18.37000 1.000 39.53369 172 THR A O 1
ATOM 1203 N N . GLY A 1 173 ? 33.58700 14.75700 17.50500 1.000 38.73359 173 GLY A N 1
ATOM 1204 C CA . GLY A 1 173 ? 32.64500 15.80600 17.17500 1.000 37.15972 173 GLY A CA 1
ATOM 1205 C C . GLY A 1 173 ? 33.21400 16.78500 16.16800 1.000 43.52101 173 GLY A C 1
ATOM 1206 O O . GLY A 1 173 ? 33.10100 18.00300 16.34100 1.000 42.44193 173 GLY A O 1
ATOM 1207 N N . ASN A 1 174 ? 33.84300 16.26000 15.11600 1.000 39.40209 174 ASN A N 1
ATOM 1208 C CA . ASN A 1 174 ? 34.56100 17.08600 14.14800 1.000 42.35508 174 ASN A CA 1
ATOM 1209 C C . ASN A 1 174 ? 35.69100 17.87200 14.80100 1.000 44.46849 174 ASN A C 1
ATOM 1210 O O . ASN A 1 174 ? 35.81700 19.08400 14.60800 1.000 37.88875 174 ASN A O 1
ATOM 1215 N N . PHE A 1 175 ? 36.51900 17.17200 15.57700 1.000 34.00934 175 PHE A N 1
ATOM 1216 C CA . PHE A 1 175 ? 37.72900 17.75200 16.16100 1.000 40.58118 175 PHE A CA 1
ATOM 1217 C C . PHE A 1 175 ? 37.38900 18.95400 17.05000 1.000 38.73622 175 PHE A C 1
ATOM 1218 O O . PHE A 1 175 ? 38.14700 19.91400 17.14500 1.000 41.40496 175 PHE A O 1
ATOM 1226 N N . ALA A 1 176 ? 36.24000 18.89000 17.72100 1.000 36.52017 176 ALA A N 1
ATOM 1227 C CA . ALA A 1 176 ? 35.78300 19.96100 18.59700 1.000 44.89222 176 ALA A CA 1
ATOM 1228 C C . ALA A 1 176 ? 35.74700 19.62400 20.08300 1.000 44.13687 176 ALA A C 1
ATOM 1229 O O . ALA A 1 176 ? 35.58500 20.54800 20.88800 1.000 41.12598 176 ALA A O 1
ATOM 1231 N N . PHE A 1 177 ? 35.91100 18.36100 20.48100 1.000 35.06210 177 PHE A N 1
ATOM 1232 C CA . PHE A 1 177 ? 35.82100 18.02500 21.89900 1.000 39.83899 177 PHE A CA 1
ATOM 1233 C C . PHE A 1 177 ? 37.14300 18.27100 22.61100 1.000 34.74627 177 PHE A C 1
ATOM 1234 O O . PHE A 1 177 ? 38.21300 18.28300 21.99200 1.000 33.31978 177 PHE A O 1
ATOM 1242 N N . ASP A 1 178 ? 37.05800 18.41600 23.94300 1.000 38.33618 178 ASP A N 1
ATOM 1243 C CA . ASP A 1 178 ? 38.25500 18.62800 24.75600 1.000 37.34132 178 ASP A CA 1
ATOM 1244 C C . ASP A 1 178 ? 39.20600 17.43300 24.69500 1.000 41.69974 178 ASP A C 1
ATOM 1245 O O . ASP A 1 178 ? 40.37700 17.57100 25.06100 1.000 33.32242 178 ASP A O 1
ATOM 1250 N N . SER A 1 179 ? 38.72600 16.26800 24.22600 1.000 35.81745 179 SER A N 1
ATOM 1251 C CA . SER A 1 179 ? 39.57500 15.08600 24.10900 1.000 35.49899 179 SER A CA 1
ATOM 1252 C C . SER A 1 179 ? 40.51000 15.13500 22.91500 1.000 39.34156 179 SER A C 1
ATOM 1253 O O . SER A 1 179 ? 41.33900 14.22700 22.76600 1.000 33.17766 179 SER A O 1
ATOM 1256 N N . VAL A 1 180 ? 40.39100 16.14200 22.04800 1.000 33.34347 180 VAL A N 1
ATOM 1257 C CA . VAL A 1 180 ? 41.22000 16.21700 20.84600 1.000 29.63250 180 VAL A CA 1
ATOM 1258 C C . VAL A 1 180 ? 42.63100 16.61300 21.28300 1.000 37.28868 180 VAL A C 1
ATOM 1259 O O . VAL A 1 180 ? 42.82800 17.64400 21.94300 1.000 32.83815 180 VAL A O 1
ATOM 1263 N N . SER A 1 181 ? 43.61900 15.82800 20.87000 1.000 31.12742 181 SER A N 1
ATOM 1264 C CA . SER A 1 181 ? 45.00400 16.06200 21.25800 1.000 35.00683 181 SER A CA 1
ATOM 1265 C C . SER A 1 181 ? 45.80400 16.41700 20.02100 1.000 32.74077 181 SER A C 1
ATOM 1266 O O . SER A 1 181 ? 45.31500 16.27700 18.88800 1.000 30.17467 181 SER A O 1
ATOM 1269 N N . ALA A 1 182 ? 47.04500 16.87900 20.22500 1.000 28.37709 182 ALA A N 1
ATOM 1270 C CA . ALA A 1 182 ? 47.91400 17.09300 19.06500 1.000 32.84604 182 ALA A CA 1
ATOM 1271 C C . ALA A 1 182 ? 47.99300 15.82300 18.21300 1.000 32.72761 182 ALA A C 1
ATOM 1272 O O . ALA A 1 182 ? 47.88000 15.86900 16.97900 1.000 32.00910 182 ALA A O 1
ATOM 1274 N N . GLU A 1 183 ? 48.15500 14.66200 18.86200 1.000 29.71409 183 GLU A N 1
ATOM 1275 C CA . GLU A 1 183 ? 48.32300 13.41800 18.11700 1.000 34.68311 183 GLU A CA 1
ATOM 1276 C C . GLU A 1 183 ? 47.04300 12.99600 17.38700 1.000 24.70823 183 GLU A C 1
ATOM 1277 O O . GLU A 1 183 ? 47.10800 12.26100 16.40100 1.000 31.92488 183 GLU A O 1
ATOM 1283 N N . THR A 1 184 ? 45.87200 13.42000 17.87100 1.000 27.00587 184 THR A N 1
ATOM 1284 C CA . THR A 1 184 ? 44.62600 13.28100 17.10800 1.000 33.01975 184 THR A CA 1
ATOM 1285 C C . THR A 1 184 ? 44.70500 13.98200 15.76600 1.000 33.63035 184 THR A C 1
ATOM 1286 O O . THR A 1 184 ? 44.32100 13.42600 14.72200 1.000 30.79317 184 THR A O 1
ATOM 1290 N N . PHE A 1 185 ? 45.20700 15.21500 15.77100 1.000 24.38713 185 PHE A N 1
ATOM 1291 C CA . PHE A 1 185 ? 45.32200 15.93600 14.51100 1.000 28.70607 185 PHE A CA 1
ATOM 1292 C C . PHE A 1 185 ? 46.43100 15.36300 13.66400 1.000 29.93517 185 PHE A C 1
ATOM 1293 O O . PHE A 1 185 ? 46.30800 15.32200 12.43200 1.000 28.63501 185 PHE A O 1
ATOM 1301 N N . GLU A 1 186 ? 47.49700 14.88200 14.30100 1.000 25.59254 186 GLU A N 1
ATOM 1302 C CA . GLU A 1 186 ? 48.55800 14.22000 13.55100 1.000 30.43523 186 GLU A CA 1
ATOM 1303 C C . GLU A 1 186 ? 48.02400 12.97300 12.86000 1.000 34.07251 186 GLU A C 1
ATOM 1304 O O . GLU A 1 186 ? 48.41400 12.66400 11.72600 1.000 30.57735 186 GLU A O 1
ATOM 1310 N N . CYS A 1 187 ? 47.09200 12.27300 13.51600 1.000 34.03566 187 CYS A N 1
ATOM 1311 C CA . CYS A 1 187 ? 46.45500 11.10900 12.90200 1.000 31.03793 187 CYS A CA 1
ATOM 1312 C C . CYS A 1 187 ? 45.57400 11.49700 11.71500 1.000 28.40077 187 CYS A C 1
ATOM 1313 O O . CYS A 1 187 ? 45.59000 10.82400 10.68000 1.000 30.07992 187 CYS A O 1
ATOM 1316 N N . ALA A 1 188 ? 44.78100 12.56700 11.86000 1.000 33.15924 188 ALA A N 1
ATOM 1317 C CA . ALA A 1 188 ? 43.97700 13.07600 10.75200 1.000 30.51682 188 ALA A CA 1
ATOM 1318 C C . ALA A 1 188 ? 44.83500 13.45100 9.55300 1.000 32.64076 188 ALA A C 1
ATOM 1319 O O . ALA A 1 188 ? 44.48800 13.15100 8.40300 1.000 29.86148 188 ALA A O 1
ATOM 1321 N N . ALA A 1 189 ? 45.92500 14.17400 9.79200 1.000 31.10899 189 ALA A N 1
ATOM 1322 C CA . ALA A 1 189 ? 46.82300 14.53300 8.69600 1.000 34.32254 189 ALA A CA 1
ATOM 1323 C C . ALA A 1 189 ? 47.27800 13.30600 7.93300 1.000 31.36429 189 ALA A C 1
ATOM 1324 O O . ALA A 1 189 ? 47.25600 13.28500 6.69600 1.000 32.27755 189 ALA A O 1
ATOM 1326 N N . ARG A 1 190 ? 47.68400 12.27000 8.65800 1.000 33.71720 190 ARG A N 1
ATOM 1327 C CA . ARG A 1 190 ? 48.18100 11.05100 8.03500 1.000 36.73598 190 ARG A CA 1
ATOM 1328 C C . ARG A 1 190 ? 47.08000 10.34900 7.23200 1.000 37.88875 190 ARG A C 1
ATOM 1329 O O . ARG A 1 190 ? 47.30500 9.91700 6.09400 1.000 37.58345 190 ARG A O 1
ATOM 1337 N N . LEU A 1 191 ? 45.86500 10.30000 7.77800 1.000 34.28043 191 LEU A N 1
ATOM 1338 C CA . LEU A 1 191 ? 44.72300 9.73400 7.06900 1.000 31.23532 191 LEU A CA 1
ATOM 1339 C C . LEU A 1 191 ? 44.40300 10.54400 5.81500 1.000 38.32828 191 LEU A C 1
ATOM 1340 O O . LEU A 1 191 ? 44.18600 9.97700 4.73000 1.000 34.30938 191 LEU A O 1
ATOM 1345 N N . ARG A 1 192 ? 44.40400 11.87500 5.93100 1.000 32.42231 192 ARG A N 1
ATOM 1346 C CA . ARG A 1 192 ? 44.13100 12.71100 4.76900 1.000 31.73275 192 ARG A CA 1
ATOM 1347 C C . ARG A 1 192 ? 45.20200 12.54500 3.70100 1.000 38.85466 192 ARG A C 1
ATOM 1348 O O . ARG A 1 192 ? 44.88300 12.42000 2.51000 1.000 37.97561 192 ARG A O 1
ATOM 1356 N N . ALA A 1 193 ? 46.47300 12.45900 4.11100 1.000 35.99116 193 ALA A N 1
ATOM 1357 C CA . ALA A 1 193 ? 47.54600 12.24200 3.14100 1.000 38.46514 193 ALA A CA 1
ATOM 1358 C C . ALA A 1 193 ? 47.39400 10.90900 2.41700 1.000 47.20829 193 ALA A C 1
ATOM 1359 O O . ALA A 1 193 ? 47.85900 10.76100 1.27700 1.000 43.02884 193 ALA A O 1
ATOM 1361 N N . HIS A 1 194 ? 46.75600 9.93100 3.06000 1.000 38.22037 194 HIS A N 1
ATOM 1362 C CA . HIS A 1 194 ? 46.49500 8.63400 2.44800 1.000 42.76829 194 HIS A CA 1
ATOM 1363 C C . HIS A 1 194 ? 45.26300 8.65400 1.55100 1.000 37.46765 194 HIS A C 1
ATOM 1364 O O . HIS A 1 194 ? 44.94300 7.62700 0.94300 1.000 43.61576 194 HIS A O 1
ATOM 1371 N N . GLY A 1 195 ? 44.55800 9.79000 1.47700 1.000 39.67318 195 GLY A N 1
ATOM 1372 C CA . GLY A 1 195 ? 43.42100 9.95000 0.59700 1.000 39.26260 195 GLY A CA 1
ATOM 1373 C C . GLY A 1 195 ? 42.03500 9.94500 1.21300 1.000 40.30746 195 GLY A C 1
ATOM 1374 O O . GLY A 1 195 ? 41.05000 9.94400 0.47000 1.000 37.32026 195 GLY A O 1
ATOM 1375 N N . ALA A 1 196 ? 41.93200 9.94600 2.54400 1.000 35.12526 196 ALA A N 1
ATOM 1376 C CA . ALA A 1 196 ? 40.63100 10.00800 3.21100 1.000 33.49349 196 ALA A CA 1
ATOM 1377 C C . ALA A 1 196 ? 39.77100 11.14100 2.65200 1.000 38.61779 196 ALA A C 1
ATOM 1378 O O . ALA A 1 196 ? 40.19800 12.29800 2.63700 1.000 37.95192 196 ALA A O 1
ATOM 1380 N N . ARG A 1 197 ? 38.54500 10.81100 2.22800 1.000 35.80429 197 ARG A N 1
ATOM 1381 C CA . ARG A 1 197 ? 37.71600 11.72400 1.43000 1.000 37.28868 197 ARG A CA 1
ATOM 1382 C C . ARG A 1 197 ? 36.91700 12.63300 2.36200 1.000 39.02310 197 ARG A C 1
ATOM 1383 O O . ARG A 1 197 ? 35.72400 12.45400 2.60800 1.000 34.29622 197 ARG A O 1
ATOM 1391 N N . ILE A 1 198 ? 37.58900 13.67700 2.83700 1.000 41.52603 198 ILE A N 1
ATOM 1392 C CA . ILE A 1 198 ? 37.05300 14.50200 3.91300 1.000 39.27839 198 ILE A CA 1
ATOM 1393 C C . ILE A 1 198 ? 35.77500 15.22500 3.45100 1.000 40.36010 198 ILE A C 1
ATOM 1394 O O . ILE A 1 198 ? 34.76700 15.27300 4.17200 1.000 38.54410 198 ILE A O 1
ATOM 1399 N N . GLY A 1 199 ? 35.77100 15.74800 2.22100 1.000 41.13125 199 GLY A N 1
ATOM 1400 C CA . GLY A 1 199 ? 34.60900 16.47100 1.72800 1.000 47.68203 199 GLY A CA 1
ATOM 1401 C C . GLY A 1 199 ? 33.38600 15.58900 1.55200 1.000 46.11606 199 GLY A C 1
ATOM 1402 O O . GLY A 1 199 ? 32.30000 15.89600 2.06400 1.000 42.33402 199 GLY A O 1
ATOM 1403 N N . TRP A 1 200 ? 33.57100 14.47400 0.84200 1.000 44.10792 200 TRP A N 1
ATOM 1404 C CA . TRP A 1 200 ? 32.52100 13.46300 0.70100 1.000 42.42088 200 TRP A CA 1
ATOM 1405 C C . TRP A 1 200 ? 31.94100 13.03900 2.04700 1.000 40.63908 200 TRP A C 1
ATOM 1406 O O . TRP A 1 200 ? 30.71800 13.06600 2.23900 1.000 41.33917 200 TRP A O 1
ATOM 1417 N N . LEU A 1 201 ? 32.80800 12.68400 3.01200 1.000 40.30483 201 LEU A N 1
ATOM 1418 C CA . LEU A 1 201 ? 32.33100 12.26700 4.33300 1.000 41.06545 201 LEU A CA 1
ATOM 1419 C C . LEU A 1 201 ? 31.38300 13.29100 4.94300 1.000 43.25255 201 LEU A C 1
ATOM 1420 O O . LEU A 1 201 ? 30.28300 12.94400 5.39900 1.000 40.12323 201 LEU A O 1
ATOM 1425 N N . ASN A 1 202 ? 31.76300 14.57400 4.92000 1.000 43.51311 202 ASN A N 1
ATOM 1426 C CA . ASN A 1 202 ? 30.92100 15.59000 5.56200 1.000 46.20554 202 ASN A CA 1
ATOM 1427 C C . ASN A 1 202 ? 29.66400 15.89700 4.74900 1.000 40.43380 202 ASN A C 1
ATOM 1428 O O . ASN A 1 202 ? 28.59700 16.11200 5.33900 1.000 54.26177 202 ASN A O 1
ATOM 1433 N N . ASP A 1 203 ? 29.73500 15.84000 3.41300 1.000 40.07323 203 ASP A N 1
ATOM 1434 C CA . ASP A 1 203 ? 28.49400 15.77800 2.62600 1.000 48.71374 203 ASP A CA 1
ATOM 1435 C C . ASP A 1 203 ? 27.55200 14.69400 3.13000 1.000 53.26428 203 ASP A C 1
ATOM 1436 O O . ASP A 1 203 ? 26.39500 14.96700 3.47300 1.000 51.33510 203 ASP A O 1
ATOM 1441 N N . GLN A 1 204 ? 28.02800 13.43800 3.15200 1.000 46.01604 204 GLN A N 1
ATOM 1442 C CA . GLN A 1 204 ? 27.15400 12.31300 3.48800 1.000 43.23939 204 GLN A CA 1
ATOM 1443 C C . GLN A 1 204 ? 26.61000 12.41200 4.90400 1.000 45.10541 204 GLN A C 1
ATOM 1444 O O . GLN A 1 204 ? 25.49400 11.93800 5.16200 1.000 47.93996 204 GLN A O 1
ATOM 1450 N N . MET A 1 205 ? 27.37800 13.01100 5.82300 1.000 37.40448 205 MET A N 1
ATOM 1451 C CA . MET A 1 205 ? 26.95300 13.12200 7.21300 1.000 44.55271 205 MET A CA 1
ATOM 1452 C C . MET A 1 205 ? 25.89600 14.20500 7.39000 1.000 47.05564 205 MET A C 1
ATOM 1453 O O . MET A 1 205 ? 25.15100 14.18100 8.37500 1.000 58.60966 205 MET A O 1
ATOM 1458 N N . ARG A 1 206 ? 25.82200 15.14400 6.45200 1.000 51.78252 206 ARG A N 1
ATOM 1459 C CA . ARG A 1 206 ? 24.82100 16.19900 6.48400 1.000 59.81770 206 ARG A CA 1
ATOM 1460 C C . ARG A 1 206 ? 23.80300 15.90300 5.38900 1.000 60.61253 206 ARG A C 1
ATOM 1461 O O . ARG A 1 206 ? 23.43200 16.81300 4.63300 1.000 76.29073 206 ARG A O 1
ATOM 1469 N N . GLN A 1 207 ? 23.26600 14.69500 5.36100 1.000 55.46454 207 GLN A N 1
ATOM 1470 C CA . GLN A 1 207 ? 22.17800 14.40900 4.40000 1.000 56.01987 207 GLN A CA 1
ATOM 1471 C C . GLN A 1 207 ? 20.89800 14.22300 5.22100 1.000 66.14740 207 GLN A C 1
ATOM 1472 O O . GLN A 1 207 ? 20.69200 13.12800 5.76700 1.000 72.52975 207 GLN A O 1
ATOM 1478 N N . ASN A 1 208 ? 20.09900 15.28300 5.32900 1.000 60.92046 208 ASN A N 1
ATOM 1479 C CA . ASN A 1 208 ? 18.93000 15.33400 6.24200 1.000 59.89666 208 ASN A CA 1
ATOM 1480 C C . ASN A 1 208 ? 17.65900 15.03900 5.44200 1.000 66.95013 208 ASN A C 1
ATOM 1481 O O . ASN A 1 208 ? 17.45200 15.68200 4.40100 1.000 62.09429 208 ASN A O 1
ATOM 1486 N N . PRO A 1 209 ? 16.81500 14.07800 5.86500 1.000 60.96784 209 PRO A N 1
ATOM 1487 C CA . PRO A 1 209 ? 15.57800 13.77800 5.14800 1.000 58.94128 209 PRO A CA 1
ATOM 1488 C C . PRO A 1 209 ? 14.60100 14.91500 5.35700 1.000 64.01031 209 PRO A C 1
ATOM 1489 O O . PRO A 1 209 ? 14.77400 15.75700 6.24300 1.000 64.05768 209 PRO A O 1
ATOM 1493 N N . GLN A 1 210 ? 13.60000 14.96800 4.47400 1.000 64.92357 210 GLN A N 1
ATOM 1494 C CA . GLN A 1 210 ? 12.53400 15.95600 4.61800 1.000 69.13987 210 GLN A CA 1
ATOM 1495 C C . GLN A 1 210 ? 11.96800 15.94500 6.02600 1.000 63.12599 210 GLN A C 1
ATOM 1496 O O . GLN A 1 210 ? 11.66000 17.00200 6.59700 1.000 62.79700 210 GLN A O 1
ATOM 1502 N N . SER A 1 211 ? 11.79300 14.74400 6.58400 1.000 66.61588 211 SER A N 1
ATOM 1503 C CA . SER A 1 211 ? 11.27800 14.57300 7.94500 1.000 66.11056 211 SER A CA 1
ATOM 1504 C C . SER A 1 211 ? 12.00000 15.44800 8.96900 1.000 60.69675 211 SER A C 1
ATOM 1505 O O . SER A 1 211 ? 11.37100 16.06000 9.84500 1.000 65.69735 211 SER A O 1
ATOM 1508 N N . TYR A 1 212 ? 13.32700 15.53200 8.86000 1.000 59.57293 212 TYR A N 1
ATOM 1509 C CA . TYR A 1 212 ? 14.10900 16.31400 9.81400 1.000 56.17516 212 TYR A CA 1
ATOM 1510 C C . TYR A 1 212 ? 13.66100 17.76500 9.85100 1.000 59.28869 212 TYR A C 1
ATOM 1511 O O . TYR A 1 212 ? 13.50900 18.34600 10.93100 1.000 60.62569 212 TYR A O 1
ATOM 1520 N N . TYR A 1 213 ? 13.45500 18.37500 8.67800 1.000 54.73288 213 TYR A N 1
ATOM 1521 C CA . TYR A 1 213 ? 13.09000 19.79300 8.62400 1.000 58.31752 213 TYR A CA 1
ATOM 1522 C C . TYR A 1 213 ? 11.67100 20.00500 9.11700 1.000 54.30388 213 TYR A C 1
ATOM 1523 O O . TYR A 1 213 ? 11.39700 20.93900 9.87800 1.000 57.35425 213 TYR A O 1
ATOM 1532 N N . LEU A 1 214 ? 10.76800 19.11400 8.72100 1.000 61.78109 214 LEU A N 1
ATOM 1533 C CA . LEU A 1 214 ? 9.37700 19.20400 9.14800 1.000 65.66050 214 LEU A CA 1
ATOM 1534 C C . LEU A 1 214 ? 9.26700 19.03300 10.65800 1.000 64.29981 214 LEU A C 1
ATOM 1535 O O . LEU A 1 214 ? 8.61600 19.83400 11.34600 1.000 65.30257 214 LEU A O 1
ATOM 1540 N N . LEU A 1 215 ? 9.92800 17.99900 11.19400 1.000 59.83349 215 LEU A N 1
ATOM 1541 C CA . LEU A 1 215 ? 9.96300 17.78600 12.63800 1.000 59.68084 215 LEU A CA 1
ATOM 1542 C C . LEU A 1 215 ? 10.58000 18.98300 13.35600 1.000 56.19621 215 LEU A C 1
ATOM 1543 O O . LEU A 1 215 ? 10.11600 19.38700 14.43000 1.000 60.21511 215 LEU A O 1
ATOM 1548 N N . LEU A 1 216 ? 11.63000 19.55500 12.78200 1.000 57.40162 216 LEU A N 1
ATOM 1549 C CA . LEU A 1 216 ? 12.30200 20.69500 13.44500 1.000 56.94630 216 LEU A CA 1
ATOM 1550 C C . LEU A 1 216 ? 11.32200 21.86700 13.48700 1.000 57.42794 216 LEU A C 1
ATOM 1551 O O . LEU A 1 216 ? 11.27000 22.55600 14.50800 1.000 58.58334 216 LEU A O 1
ATOM 1556 N N . ARG A 1 217 ? 10.57500 22.06600 12.40400 1.000 65.44206 217 ARG A N 1
ATOM 1557 C CA . ARG A 1 217 ? 9.59500 23.18100 12.34800 1.000 69.86364 217 ARG A CA 1
ATOM 1558 C C . ARG A 1 217 ? 8.57000 22.97600 13.46300 1.000 59.93087 217 ARG A C 1
ATOM 1559 O O . ARG A 1 217 ? 8.30300 23.92400 14.20400 1.000 62.29168 217 ARG A O 1
ATOM 1567 N N . GLU A 1 218 ? 8.05600 21.75700 13.57500 1.000 68.00815 218 GLU A N 1
ATOM 1568 C CA . GLU A 1 218 ? 7.04700 21.44800 14.61800 1.000 66.02897 218 GLU A CA 1
ATOM 1569 C C . GLU A 1 218 ? 7.66900 21.66900 15.99900 1.000 64.04978 218 GLU A C 1
ATOM 1570 O O . GLU A 1 218 ? 7.03300 22.32400 16.83300 1.000 67.73181 218 GLU A O 1
ATOM 1576 N N . VAL A 1 219 ? 8.87800 21.15000 16.21200 1.000 62.19956 219 VAL A N 1
ATOM 1577 C CA . VAL A 1 219 ? 9.52800 21.31900 17.50900 1.000 66.39217 219 VAL A CA 1
ATOM 1578 C C . VAL A 1 219 ? 9.69500 22.79500 17.81500 1.000 60.13089 219 VAL A C 1
ATOM 1579 O O . VAL A 1 219 ? 9.40000 23.27200 18.92100 1.000 59.63083 219 VAL A O 1
ATOM 1583 N N . LEU A 1 220 ? 10.21200 23.53600 16.83400 1.000 64.30245 220 LEU A N 1
ATOM 1584 C CA . LEU A 1 220 ? 10.39700 24.97200 16.99200 1.000 62.41011 220 LEU A CA 1
ATOM 1585 C C . LEU A 1 220 ? 9.05500 25.66600 17.11600 1.000 65.68419 220 LEU A C 1
ATOM 1586 O O . LEU A 1 220 ? 8.91500 26.65100 17.84400 1.000 67.20543 220 LEU A O 1
ATOM 1591 N N . GLY A 1 221 ? 8.02000 25.10300 16.50800 1.000 66.68431 221 GLY A N 1
ATOM 1592 C CA . GLY A 1 221 ? 6.66800 25.66800 16.65500 1.000 66.61062 221 GLY A CA 1
ATOM 1593 C C . GLY A 1 221 ? 6.20500 25.68900 18.09900 1.000 71.46120 221 GLY A C 1
ATOM 1594 O O . GLY A 1 221 ? 5.34600 26.51600 18.42800 1.000 71.48752 221 GLY A O 1
ATOM 1595 N N . LYS A 1 222 ? 6.76200 24.81000 18.93200 1.000 69.81100 222 LYS A N 1
ATOM 1596 C CA . LYS A 1 222 ? 6.38500 24.76700 20.36500 1.000 66.00528 222 LYS A CA 1
ATOM 1597 C C . LYS A 1 222 ? 7.52500 25.30100 21.23300 1.000 63.89977 222 LYS A C 1
ATOM 1598 O O . LYS A 1 222 ? 7.37800 25.24800 22.46000 1.000 64.21296 222 LYS A O 1
ATOM 1604 N N . LEU A 1 223 ? 8.60900 25.80200 20.63400 1.000 63.64184 223 LEU A N 1
ATOM 1605 C CA . LEU A 1 223 ? 9.65800 26.38900 21.48000 1.000 66.45007 223 LEU A CA 1
ATOM 1606 C C . LEU A 1 223 ? 9.11400 27.50800 22.37600 1.000 68.52927 223 LEU A C 1
ATOM 1607 O O . LEU A 1 223 ? 8.15600 28.22400 22.00100 1.000 72.54817 223 LEU A O 1
ATOM 1612 N N . GLU A 1 224 ? 9.72900 27.68700 23.56000 1.000 63.49709 224 GLU A N 1
ATOM 1613 C CA . GLU A 1 224 ? 9.28000 28.70700 24.46400 1.000 66.26584 224 GLU A CA 1
ATOM 1614 C C . GLU A 1 224 ? 10.44700 29.19600 25.29400 1.000 66.75537 224 GLU A C 1
ATOM 1615 O O . GLU A 1 224 ? 11.12000 28.40200 25.97100 1.000 63.60763 224 GLU A O 1
ATOM 1621 N N . PHE A 1 225 ? 10.62600 30.51700 25.33000 1.000 62.00743 225 PHE A N 1
ATOM 1622 C CA . PHE A 1 225 ? 11.55200 31.14800 26.26400 1.000 61.08890 225 PHE A CA 1
ATOM 1623 C C . PHE A 1 225 ? 10.75600 31.72700 27.42800 1.000 65.62629 225 PHE A C 1
ATOM 1624 O O . PHE A 1 225 ? 9.85200 32.53800 27.22000 1.000 65.17360 225 PHE A O 1
ATOM 1632 N N . LEU A 1 226 ? 11.11200 31.32800 28.64800 1.000 62.39695 226 LEU A N 1
ATOM 1633 C CA . LEU A 1 226 ? 10.37000 31.67600 29.85200 1.000 64.94463 226 LEU A CA 1
ATOM 1634 C C . LEU A 1 226 ? 11.36500 32.21000 30.86300 1.000 63.62079 226 LEU A C 1
ATOM 1635 O O . LEU A 1 226 ? 12.56200 32.01200 30.69300 1.000 62.42854 226 LEU A O 1
ATOM 1640 N N . HIS A 1 227 ? 10.87000 32.87300 31.92200 1.000 65.19729 227 HIS A N 1
ATOM 1641 C CA . HIS A 1 227 ? 11.69300 33.46100 33.00600 1.000 70.85850 227 HIS A CA 1
ATOM 1642 C C . HIS A 1 227 ? 12.80000 34.36300 32.46700 1.000 73.82990 227 HIS A C 1
ATOM 1643 O O . HIS A 1 227 ? 13.92700 34.35900 32.97900 1.000 71.83493 227 HIS A O 1
ATOM 1650 N N . GLY A 1 228 ? 12.49800 35.12800 31.42100 1.000 77.50929 228 GLY A N 1
ATOM 1651 C CA . GLY A 1 228 ? 13.44900 36.06500 30.85000 1.000 76.40127 228 GLY A CA 1
ATOM 1652 C C . GLY A 1 228 ? 14.64600 35.44200 30.16600 1.000 77.61720 228 GLY A C 1
ATOM 1653 O O . GLY A 1 228 ? 15.77700 35.91200 30.36400 1.000 74.98794 228 GLY A O 1
ATOM 1654 N N . GLY A 1 229 ? 14.43500 34.39500 29.37000 1.000 69.45043 229 GLY A N 1
ATOM 1655 C CA . GLY A 1 229 ? 15.50700 33.72400 28.67100 1.000 70.76901 229 GLY A CA 1
ATOM 1656 C C . GLY A 1 229 ? 16.24300 32.65400 29.46600 1.000 57.94379 229 GLY A C 1
ATOM 1657 O O . GLY A 1 229 ? 16.96400 31.84700 28.86400 1.000 63.98136 229 GLY A O 1
ATOM 1658 N N . ARG A 1 230 ? 16.08300 32.61800 30.79000 1.000 61.57054 230 ARG A N 1
ATOM 1659 C CA . ARG A 1 230 ? 16.78000 31.64200 31.62800 1.000 66.09213 230 ARG A CA 1
ATOM 1660 C C . ARG A 1 230 ? 16.32400 30.20800 31.36800 1.000 60.16774 230 ARG A C 1
ATOM 1661 O O . ARG A 1 230 ? 17.08900 29.27700 31.63500 1.000 58.37542 230 ARG A O 1
ATOM 1669 N N . VAL A 1 231 ? 15.09600 30.02200 30.87900 1.000 60.90730 231 VAL A N 1
ATOM 1670 C CA . VAL A 1 231 ? 14.46200 28.71400 30.73600 1.000 61.11522 231 VAL A CA 1
ATOM 1671 C C . VAL A 1 231 ? 13.97100 28.57700 29.30900 1.000 62.31800 231 VAL A C 1
ATOM 1672 O O . VAL A 1 231 ? 13.10900 29.34800 28.87400 1.000 58.49912 231 VAL A O 1
ATOM 1676 N N . VAL A 1 232 ? 14.46900 27.57200 28.60100 1.000 53.93015 232 VAL A N 1
ATOM 1677 C CA . VAL A 1 232 ? 13.97600 27.25600 27.26800 1.000 48.87165 232 VAL A CA 1
ATOM 1678 C C . VAL A 1 232 ? 13.36600 25.86600 27.31600 1.000 56.12778 232 VAL A C 1
ATOM 1679 O O . VAL A 1 232 ? 13.87300 24.96800 27.99700 1.000 53.18006 232 VAL A O 1
ATOM 1683 N N . GLN A 1 233 ? 12.29600 25.67600 26.54600 1.000 55.58035 233 GLN A N 1
ATOM 1684 C CA . GLN A 1 233 ? 11.43100 24.53100 26.76000 1.000 61.87584 233 GLN A CA 1
ATOM 1685 C C . GLN A 1 233 ? 10.67400 24.21300 25.47200 1.000 61.75477 233 GLN A C 1
ATOM 1686 O O . GLN A 1 233 ? 10.21900 25.13100 24.78400 1.000 57.49374 233 GLN A O 1
ATOM 1692 N N . THR A 1 234 ? 10.55300 22.93100 25.13600 1.000 53.81435 234 THR A N 1
ATOM 1693 C CA . THR A 1 234 ? 9.67200 22.54600 24.02700 1.000 55.04344 234 THR A CA 1
ATOM 1694 C C . THR A 1 234 ? 9.17800 21.12500 24.28300 1.000 58.46490 234 THR A C 1
ATOM 1695 O O . THR A 1 234 ? 9.20900 20.64800 25.42200 1.000 59.23605 234 THR A O 1
ATOM 1699 N N . ARG A 1 235 ? 8.57400 20.53400 23.25000 1.000 56.98841 235 ARG A N 1
ATOM 1700 C CA . ARG A 1 235 ? 7.97500 19.19100 23.39300 1.000 53.29060 235 ARG A CA 1
ATOM 1701 C C . ARG A 1 235 ? 7.69200 18.57200 22.03300 1.000 60.33618 235 ARG A C 1
ATOM 1702 O O . ARG A 1 235 ? 7.68000 19.31100 21.03900 1.000 64.12348 235 ARG A O 1
ATOM 1710 N N . VAL A 1 236 ? 7.49500 17.25700 22.01100 1.000 61.87321 236 VAL A N 1
ATOM 1711 C CA . VAL A 1 236 ? 7.11500 16.53700 20.76500 1.000 59.68610 236 VAL A CA 1
ATOM 1712 C C . VAL A 1 236 ? 6.07700 15.49500 21.16200 1.000 61.96796 236 VAL A C 1
ATOM 1713 O O . VAL A 1 236 ? 6.31100 14.78200 22.14200 1.000 56.23569 236 VAL A O 1
ATOM 1717 N N . ASP A 1 237 ? 4.99600 15.41100 20.37700 1.000 60.44672 237 ASP A N 1
ATOM 1718 C CA . ASP A 1 237 ? 3.91400 14.42000 20.60500 1.000 64.27350 237 ASP A CA 1
ATOM 1719 C C . ASP A 1 237 ? 3.75000 13.57800 19.33900 1.000 64.64459 237 ASP A C 1
ATOM 1720 O O . ASP A 1 237 ? 4.47000 13.84100 18.36300 1.000 65.86842 237 ASP A O 1
ATOM 1725 N N . GLU A 1 238 ? 2.82000 12.62700 19.35100 1.000 67.69233 238 GLU A N 1
ATOM 1726 C CA . GLU A 1 238 ? 2.66900 11.69100 18.20600 1.000 68.87405 238 GLU A CA 1
ATOM 1727 C C . GLU A 1 238 ? 2.05000 12.39100 16.99200 1.000 68.67139 238 GLU A C 1
ATOM 1728 O O . GLU A 1 238 ? 2.35400 11.97900 15.86800 1.000 71.63754 238 GLU A O 1
ATOM 1734 N N . GLU A 1 239 ? 1.20700 13.39300 17.21700 1.000 70.19263 239 GLU A N 1
ATOM 1735 C CA . GLU A 1 239 ? 0.63000 14.15200 16.08100 1.000 75.95911 239 GLU A CA 1
ATOM 1736 C C . GLU A 1 239 ? 1.77200 14.75700 15.27100 1.000 75.29061 239 GLU A C 1
ATOM 1737 O O . GLU A 1 239 ? 1.76300 14.61300 14.04000 1.000 75.72224 239 GLU A O 1
ATOM 1743 N N . MET A 1 240 ? 2.72100 15.38800 15.95400 1.000 71.63754 240 MET A N 1
ATOM 1744 C CA . MET A 1 240 ? 3.83600 16.04900 15.29200 1.000 72.45079 240 MET A CA 1
ATOM 1745 C C . MET A 1 240 ? 4.69500 15.06600 14.50600 1.000 73.32984 240 MET A C 1
ATOM 1746 O O . MET A 1 240 ? 5.20500 15.40600 13.43100 1.000 74.36155 240 MET A O 1
ATOM 1751 N N . LEU A 1 241 ? 4.86700 13.84700 15.02200 1.000 67.56336 241 LEU A N 1
ATOM 1752 C CA . LEU A 1 241 ? 5.60400 12.82200 14.29900 1.000 69.93470 241 LEU A CA 1
ATOM 1753 C C . LEU A 1 241 ? 4.80500 12.29300 13.11300 1.000 72.38499 241 LEU A C 1
ATOM 1754 O O . LEU A 1 241 ? 5.39400 11.91900 12.08900 1.000 67.27386 241 LEU A O 1
ATOM 1759 N N . ALA A 1 242 ? 3.47400 12.25600 13.23700 1.000 72.20339 242 ALA A N 1
ATOM 1760 C CA . ALA A 1 242 ? 2.62800 11.86000 12.11400 1.000 72.78767 242 ALA A CA 1
ATOM 1761 C C . ALA A 1 242 ? 2.66300 12.90700 11.01200 1.000 71.56384 242 ALA A C 1
ATOM 1762 O O . ALA A 1 242 ? 2.84000 12.57600 9.83400 1.000 78.51205 242 ALA A O 1
ATOM 1764 N N . ARG A 1 243 ? 2.49400 14.18200 11.38100 1.000 69.77152 243 ARG A N 1
ATOM 1765 C CA . ARG A 1 243 ? 2.53400 15.25000 10.39400 1.000 75.68539 243 ARG A CA 1
ATOM 1766 C C . ARG A 1 243 ? 3.88400 15.32200 9.70100 1.000 78.86209 243 ARG A C 1
ATOM 1767 O O . ARG A 1 243 ? 3.95200 15.64500 8.50900 1.000 78.31992 243 ARG A O 1
ATOM 1775 N N . ALA A 1 244 ? 4.96200 15.00400 10.41400 1.000 72.95085 244 ALA A N 1
ATOM 1776 C CA . ALA A 1 244 ? 6.29100 15.11100 9.83000 1.000 70.57951 244 ALA A CA 1
ATOM 1777 C C . ALA A 1 244 ? 6.74700 13.85000 9.10800 1.000 65.56312 244 ALA A C 1
ATOM 1778 O O . ALA A 1 244 ? 7.74300 13.90200 8.38100 1.000 71.97442 244 ALA A O 1
ATOM 1780 N N . GLY A 1 245 ? 6.06300 12.72600 9.29100 1.000 68.26871 245 GLY A N 1
ATOM 1781 C CA . GLY A 1 245 ? 6.61100 11.46900 8.81000 1.000 62.73910 245 GLY A CA 1
ATOM 1782 C C . GLY A 1 245 ? 7.86200 11.04500 9.54200 1.000 69.27936 245 GLY A C 1
ATOM 1783 O O . GLY A 1 245 ? 8.72900 10.39500 8.95200 1.000 70.61636 245 GLY A O 1
ATOM 1784 N N . ALA A 1 246 ? 7.97400 11.38500 10.82600 1.000 65.63419 246 ALA A N 1
ATOM 1785 C CA . ALA A 1 246 ? 9.18700 11.16400 11.59300 1.000 67.70549 246 ALA A CA 1
ATOM 1786 C C . ALA A 1 246 ? 8.98900 10.06900 12.63900 1.000 65.53944 246 ALA A C 1
ATOM 1787 O O . ALA A 1 246 ? 7.89200 9.54400 12.84000 1.000 73.16404 246 ALA A O 1
ATOM 1789 N N . THR A 1 247 ? 10.08000 9.73500 13.31800 1.000 66.80275 247 THR A N 1
ATOM 1790 C CA . THR A 1 247 ? 10.12400 8.70600 14.34400 1.000 65.16044 247 THR A CA 1
ATOM 1791 C C . THR A 1 247 ? 10.49600 9.33200 15.68300 1.000 63.42603 247 THR A C 1
ATOM 1792 O O . THR A 1 247 ? 10.94200 10.48000 15.76000 1.000 68.12133 247 THR A O 1
ATOM 1796 N N . TRP A 1 248 ? 10.30000 8.55800 16.75000 1.000 61.09943 248 TRP A N 1
ATOM 1797 C CA . TRP A 1 248 ? 10.74000 9.00300 18.06600 1.000 64.53142 248 TRP A CA 1
ATOM 1798 C C . TRP A 1 248 ? 12.26100 9.08400 18.13800 1.000 62.73384 248 TRP A C 1
ATOM 1799 O O . TRP A 1 248 ? 12.81200 9.90200 18.89000 1.000 60.94152 248 TRP A O 1
ATOM 1810 N N . GLU A 1 249 ? 12.94400 8.25100 17.34900 1.000 62.65488 249 GLU A N 1
ATOM 1811 C CA . GLU A 1 249 ? 14.40200 8.19600 17.32400 1.000 64.96568 249 GLU A CA 1
ATOM 1812 C C . GLU A 1 249 ? 14.99000 9.53700 16.91400 1.000 62.34432 249 GLU A C 1
ATOM 1813 O O . GLU A 1 249 ? 15.97200 10.01600 17.50100 1.000 65.22098 249 GLU A O 1
ATOM 1819 N N . GLN A 1 250 ? 14.37900 10.16500 15.90600 1.000 61.25998 250 GLN A N 1
ATOM 1820 C CA . GLN A 1 250 ? 14.80200 11.46200 15.41400 1.000 60.37303 250 GLN A CA 1
ATOM 1821 C C . GLN A 1 250 ? 14.64800 12.55900 16.45300 1.000 61.28893 250 GLN A C 1
ATOM 1822 O O . GLN A 1 250 ? 15.19600 13.64800 16.26000 1.000 69.97155 250 GLN A O 1
ATOM 1828 N N . VAL A 1 251 ? 13.90700 12.29900 17.52700 1.000 55.09871 251 VAL A N 1
ATOM 1829 C CA . VAL A 1 251 ? 13.79300 13.23300 18.64100 1.000 63.57868 251 VAL A CA 1
ATOM 1830 C C . VAL A 1 251 ? 14.90100 12.91900 19.63500 1.000 68.64244 251 VAL A C 1
ATOM 1831 O O . VAL A 1 251 ? 14.65100 12.35200 20.70600 1.000 72.35868 251 VAL A O 1
ATOM 1835 N N . GLU A 1 252 ? 16.13200 13.24100 19.28100 1.000 66.46060 252 GLU A N 1
ATOM 1836 C CA . GLU A 1 252 ? 17.24800 12.94500 20.18200 1.000 69.63466 252 GLU A CA 1
ATOM 1837 C C . GLU A 1 252 ? 18.35400 13.98900 20.15300 1.000 75.14848 252 GLU A C 1
ATOM 1838 O O . GLU A 1 252 ? 19.08100 14.11800 21.14400 1.000 80.57282 252 GLU A O 1
ATOM 1844 N N . ASN A 1 253 ? 18.47900 14.76800 19.07300 1.000 76.34073 253 ASN A N 1
ATOM 1845 C CA . ASN A 1 253 ? 19.42400 15.86900 18.96400 1.000 80.03591 253 ASN A CA 1
ATOM 1846 C C . ASN A 1 253 ? 18.80400 17.20300 19.37000 1.000 82.67833 253 ASN A C 1
ATOM 1847 O O . ASN A 1 253 ? 19.29400 18.25900 18.96300 1.000 84.54172 253 ASN A O 1
ATOM 1852 N N . TYR A 1 254 ? 17.71800 17.17600 20.14400 1.000 77.44613 254 TYR A N 1
ATOM 1853 C CA . TYR A 1 254 ? 17.00900 18.41900 20.42500 1.000 74.76949 254 TYR A CA 1
ATOM 1854 C C . TYR A 1 254 ? 17.33000 19.01400 21.78700 1.000 58.74652 254 TYR A C 1
ATOM 1855 O O . TYR A 1 254 ? 17.45900 20.23300 21.89500 1.000 61.29156 254 TYR A O 1
ATOM 1864 N N . VAL A 1 255 ? 17.52200 18.19500 22.82300 1.000 60.26775 255 VAL A N 1
ATOM 1865 C CA . VAL A 1 255 ? 17.89400 18.75000 24.11900 1.000 59.67294 255 VAL A CA 1
ATOM 1866 C C . VAL A 1 255 ? 19.21500 19.50500 24.05300 1.000 63.49972 255 VAL A C 1
ATOM 1867 O O . VAL A 1 255 ? 19.43900 20.42100 24.85300 1.000 58.60176 255 VAL A O 1
ATOM 1871 N N . SER A 1 256 ? 20.09200 19.15000 23.11500 1.000 66.33953 256 SER A N 1
ATOM 1872 C CA . SER A 1 256 ? 21.39000 19.80100 22.98400 1.000 71.55068 256 SER A CA 1
ATOM 1873 C C . SER A 1 256 ? 21.32200 21.11000 22.20700 1.000 64.43931 256 SER A C 1
ATOM 1874 O O . SER A 1 256 ? 21.94400 22.09600 22.61300 1.000 63.56025 256 SER A O 1
ATOM 1877 N N . MET A 1 257 ? 20.57800 21.14500 21.09700 1.000 59.56240 257 MET A N 1
ATOM 1878 C CA . MET A 1 257 ? 20.41800 22.40400 20.37500 1.000 64.61301 257 MET A CA 1
ATOM 1879 C C . MET A 1 257 ? 19.74200 23.45200 21.24900 1.000 63.11809 257 MET A C 1
ATOM 1880 O O . MET A 1 257 ? 19.95200 24.65400 21.05900 1.000 66.33164 257 MET A O 1
ATOM 1885 N N . LEU A 1 258 ? 18.98800 22.99000 22.25700 1.000 61.89953 258 LEU A N 1
ATOM 1886 C CA . LEU A 1 258 ? 18.26300 23.90100 23.18500 1.000 60.51515 258 LEU A CA 1
ATOM 1887 C C . LEU A 1 258 ? 19.21900 24.41800 24.25400 1.000 58.56755 258 LEU A C 1
ATOM 1888 O O . LEU A 1 258 ? 19.08200 25.57800 24.64200 1.000 60.22564 258 LEU A O 1
ATOM 1893 N N . ARG A 1 259 ? 20.11800 23.56500 24.73500 1.000 60.72307 259 ARG A N 1
ATOM 1894 C CA . ARG A 1 259 ? 21.12500 23.95800 25.75500 1.000 56.65679 259 ARG A CA 1
ATOM 1895 C C . ARG A 1 259 ? 22.01500 25.07600 25.19100 1.000 53.57221 259 ARG A C 1
ATOM 1896 O O . ARG A 1 259 ? 22.57700 25.82600 25.99200 1.000 60.80203 259 ARG A O 1
ATOM 1904 N N . ASN A 1 260 ? 22.08300 25.21000 23.86800 1.000 54.01174 260 ASN A N 1
ATOM 1905 C CA . ASN A 1 260 ? 22.93900 26.23100 23.20500 1.000 61.05732 260 ASN A CA 1
ATOM 1906 C C . ASN A 1 260 ? 22.33100 27.64100 23.29100 1.000 59.35975 260 ASN A C 1
ATOM 1907 O O . ASN A 1 260 ? 23.04800 28.58500 22.94600 1.000 59.89666 260 ASN A O 1
ATOM 1912 N N . ALA A 1 261 ? 21.08400 27.78800 23.75300 1.000 58.02011 261 ALA A N 1
ATOM 1913 C CA . ALA A 1 261 ? 20.40400 29.07800 23.81300 1.000 54.69603 261 ALA A CA 1
ATOM 1914 C C . ALA A 1 261 ? 21.11600 30.00400 24.78800 1.000 59.77032 261 ALA A C 1
ATOM 1915 O O . ALA A 1 261 ? 21.42200 29.62300 25.92300 1.000 55.82248 261 ALA A O 1
ATOM 1917 N N . GLU A 1 262 ? 21.37400 31.22400 24.34200 1.000 59.46239 262 GLU A N 1
ATOM 1918 C CA . GLU A 1 262 ? 22.22000 32.14100 25.08100 1.000 54.05385 262 GLU A CA 1
ATOM 1919 C C . GLU A 1 262 ? 21.40500 32.80500 26.19000 1.000 51.99834 262 GLU A C 1
ATOM 1920 O O . GLU A 1 262 ? 20.26600 33.23400 25.96900 1.000 56.61731 262 GLU A O 1
ATOM 1926 N N . GLY A 1 263 ? 21.97700 32.86600 27.39000 1.000 53.89594 263 GLY A N 1
ATOM 1927 C CA . GLY A 1 263 ? 21.26800 33.28200 28.57700 1.000 59.37291 263 GLY A CA 1
ATOM 1928 C C . GLY A 1 263 ? 20.50700 32.16800 29.27600 1.000 56.30149 263 GLY A C 1
ATOM 1929 O O . GLY A 1 263 ? 20.10700 32.34600 30.43400 1.000 64.19980 263 GLY A O 1
ATOM 1930 N N . ALA A 1 264 ? 20.28600 31.03100 28.61000 1.000 54.34073 264 ALA A N 1
ATOM 1931 C CA . ALA A 1 264 ? 19.52100 29.95500 29.23100 1.000 55.75405 264 ALA A CA 1
ATOM 1932 C C . ALA A 1 264 ? 20.36900 29.20000 30.24800 1.000 51.81937 264 ALA A C 1
ATOM 1933 O O . ALA A 1 264 ? 21.50100 28.79600 29.95800 1.000 56.06198 264 ALA A O 1
ATOM 1935 N N . GLN A 1 265 ? 19.81600 29.00600 31.44200 1.000 57.40951 265 GLN A N 1
ATOM 1936 C CA . GLN A 1 265 ? 20.42200 28.14600 32.45100 1.000 57.45689 265 GLN A CA 1
ATOM 1937 C C . GLN A 1 265 ? 19.71700 26.79800 32.57400 1.000 54.99607 265 GLN A C 1
ATOM 1938 O O . GLN A 1 265 ? 20.11600 25.97100 33.40000 1.000 56.40150 265 GLN A O 1
ATOM 1944 N N . LEU A 1 266 ? 18.67700 26.56900 31.77700 1.000 56.36992 266 LEU A N 1
ATOM 1945 C CA . LEU A 1 266 ? 17.88300 25.34000 31.81400 1.000 55.54350 266 LEU A CA 1
ATOM 1946 C C . LEU A 1 266 ? 17.24500 25.12500 30.45700 1.000 54.93553 266 LEU A C 1
ATOM 1947 O O . LEU A 1 266 ? 16.57300 26.02900 29.94500 1.000 55.21451 266 LEU A O 1
ATOM 1952 N N . ALA A 1 267 ? 17.46700 23.94300 29.88100 1.000 45.75549 267 ALA A N 1
ATOM 1953 C CA . ALA A 1 267 ? 16.76200 23.47700 28.70000 1.000 45.25279 267 ALA A CA 1
ATOM 1954 C C . ALA A 1 267 ? 15.93800 22.26600 29.10700 1.000 50.59554 267 ALA A C 1
ATOM 1955 O O . ALA A 1 267 ? 16.41500 21.42600 29.88800 1.000 46.04236 267 ALA A O 1
ATOM 1957 N N . VAL A 1 268 ? 14.69800 22.19400 28.61800 1.000 48.36896 268 VAL A N 1
ATOM 1958 C CA . VAL A 1 268 ? 13.83400 21.05000 28.87800 1.000 50.24023 268 VAL A CA 1
ATOM 1959 C C . VAL A 1 268 ? 13.21400 20.58400 27.57100 1.000 49.96389 268 VAL A C 1
ATOM 1960 O O . VAL A 1 268 ? 12.57200 21.36500 26.86400 1.000 53.32218 268 VAL A O 1
ATOM 1964 N N . MET A 1 269 ? 13.38900 19.30400 27.26900 1.000 46.18975 269 MET A N 1
ATOM 1965 C CA . MET A 1 269 ? 12.66100 18.63700 26.21100 1.000 46.85299 269 MET A CA 1
ATOM 1966 C C . MET A 1 269 ? 11.68000 17.64300 26.81600 1.000 49.42435 269 MET A C 1
ATOM 1967 O O . MET A 1 269 ? 12.02900 16.88900 27.73500 1.000 48.58477 269 MET A O 1
ATOM 1972 N N . ALA A 1 270 ? 10.45100 17.64500 26.30400 1.000 47.68730 270 ALA A N 1
ATOM 1973 C CA . ALA A 1 270 ? 9.40300 16.74800 26.77300 1.000 49.47962 270 ALA A CA 1
ATOM 1974 C C . ALA A 1 270 ? 8.96400 15.88000 25.60300 1.000 52.20626 270 ALA A C 1
ATOM 1975 O O . ALA A 1 270 ? 8.64600 16.40100 24.52700 1.000 58.27278 270 ALA A O 1
ATOM 1977 N N . LYS A 1 271 ? 8.99600 14.56100 25.79000 1.000 45.38176 271 LYS A N 1
ATOM 1978 C CA . LYS A 1 271 ? 8.42500 13.62500 24.82700 1.000 47.35041 271 LYS A CA 1
ATOM 1979 C C . LYS A 1 271 ? 7.10000 13.13800 25.38400 1.000 52.60631 271 LYS A C 1
ATOM 1980 O O . LYS A 1 271 ? 7.06500 12.40900 26.38200 1.000 53.69328 271 LYS A O 1
ATOM 1986 N N . ASP A 1 272 ? 6.01300 13.55300 24.74300 1.000 52.98530 272 ASP A N 1
ATOM 1987 C CA . ASP A 1 272 ? 4.66400 13.21500 25.18100 1.000 52.88002 272 ASP A CA 1
ATOM 1988 C C . ASP A 1 272 ? 4.19400 11.98300 24.42100 1.000 57.50163 272 ASP A C 1
ATOM 1989 O O . ASP A 1 272 ? 3.87600 12.05700 23.22600 1.000 60.11510 272 ASP A O 1
ATOM 1994 N N . TYR A 1 273 ? 4.27900 10.85200 25.10100 1.000 57.26739 273 TYR A N 1
ATOM 1995 C CA . TYR A 1 273 ? 3.61200 9.65200 24.57400 1.000 55.89354 273 TYR A CA 1
ATOM 1996 C C . TYR A 1 273 ? 2.23000 9.87400 25.18000 1.000 59.63873 273 TYR A C 1
ATOM 1997 O O . TYR A 1 273 ? 2.14300 10.50900 26.21900 1.000 76.89343 273 TYR A O 1
ATOM 2006 N N . GLY A 1 274 ? 1.15700 9.40900 24.58800 1.000 63.67342 274 GLY A N 1
ATOM 2007 C CA . GLY A 1 274 ? -0.16100 9.78600 25.14700 1.000 64.62880 274 GLY A CA 1
ATOM 2008 C C . GLY A 1 274 ? -0.35400 9.59800 26.64900 1.000 61.78372 274 GLY A C 1
ATOM 2009 O O . GLY A 1 274 ? -1.01200 10.46400 27.24500 1.000 63.10230 274 GLY A O 1
ATOM 2010 N N . ASP A 1 275 ? 0.20800 8.55400 27.25900 1.000 57.20686 275 ASP A N 1
ATOM 2011 C CA . ASP A 1 275 ? -0.08500 8.20700 28.67800 1.000 53.55905 275 ASP A CA 1
ATOM 2012 C C . ASP A 1 275 ? 0.99600 8.66800 29.64600 1.000 61.89163 275 ASP A C 1
ATOM 2013 O O . ASP A 1 275 ? 0.78600 8.53500 30.85400 1.000 64.94989 275 ASP A O 1
ATOM 2018 N N . ARG A 1 276 ? 2.10400 9.17400 29.13900 1.000 55.28558 276 ARG A N 1
ATOM 2019 C CA . ARG A 1 276 ? 3.25200 9.55300 29.95000 1.000 51.57724 276 ARG A CA 1
ATOM 2020 C C . ARG A 1 276 ? 4.11000 10.54600 29.17300 1.000 49.74281 276 ARG A C 1
ATOM 2021 O O . ARG A 1 276 ? 4.05100 10.62300 27.94000 1.000 55.53034 276 ARG A O 1
ATOM 2029 N N . VAL A 1 277 ? 4.90800 11.31600 29.91800 1.000 49.45330 277 VAL A N 1
ATOM 2030 C CA . VAL A 1 277 ? 5.76700 12.36900 29.38100 1.000 45.15805 277 VAL A CA 1
ATOM 2031 C C . VAL A 1 277 ? 7.18100 12.18200 29.90300 1.000 47.55833 277 VAL A C 1
ATOM 2032 O O . VAL A 1 277 ? 7.41100 12.23200 31.12000 1.000 44.18688 277 VAL A O 1
ATOM 2036 N N . LYS A 1 278 ? 8.13900 12.03200 28.99200 1.000 46.64243 278 LYS A N 1
ATOM 2037 C CA . LYS A 1 278 ? 9.52900 11.90200 29.39900 1.000 44.54745 278 LYS A CA 1
ATOM 2038 C C . LYS A 1 278 ? 10.23500 13.24400 29.24500 1.000 43.91842 278 LYS A C 1
ATOM 2039 O O . LYS A 1 278 ? 10.33900 13.78000 28.13200 1.000 47.38463 278 LYS A O 1
ATOM 2045 N N . PHE A 1 279 ? 10.73500 13.76800 30.35500 1.000 39.59159 279 PHE A N 1
ATOM 2046 C CA . PHE A 1 279 ? 11.41800 15.05700 30.39100 1.000 45.06067 279 PHE A CA 1
ATOM 2047 C C . PHE A 1 279 ? 12.92500 14.82400 30.41400 1.000 48.48739 279 PHE A C 1
ATOM 2048 O O . PHE A 1 279 ? 13.42400 14.05000 31.24200 1.000 44.23951 279 PHE A O 1
ATOM 2056 N N . SER A 1 280 ? 13.64900 15.51500 29.53000 1.000 44.15793 280 SER A N 1
ATOM 2057 C CA . SER A 1 280 ? 15.10500 15.61400 29.59300 1.000 47.05038 280 SER A CA 1
ATOM 2058 C C . SER A 1 280 ? 15.47600 17.03200 30.01100 1.000 48.83480 280 SER A C 1
ATOM 2059 O O . SER A 1 280 ? 15.03300 17.99500 29.37900 1.000 46.33450 280 SER A O 1
ATOM 2062 N N . LEU A 1 281 ? 16.31300 17.15300 31.04300 1.000 43.90790 281 LEU A N 1
ATOM 2063 C CA . LEU A 1 281 ? 16.71600 18.44100 31.60000 1.000 46.12922 281 LEU A CA 1
ATOM 2064 C C . LEU A 1 281 ? 18.23100 18.61600 31.56800 1.000 50.19023 281 LEU A C 1
ATOM 2065 O O . LEU A 1 281 ? 18.98000 17.71900 31.97000 1.000 42.75776 281 LEU A O 1
ATOM 2070 N N . ARG A 1 282 ? 18.67200 19.80000 31.13800 1.000 47.50833 282 ARG A N 1
ATOM 2071 C CA . ARG A 1 282 ? 20.07600 20.18100 31.12000 1.000 49.30065 282 ARG A CA 1
ATOM 2072 C C . ARG A 1 282 ? 20.19000 21.56900 31.73900 1.000 49.92967 282 ARG A C 1
ATOM 2073 O O . ARG A 1 282 ? 19.35200 22.43200 31.46600 1.000 49.41119 282 ARG A O 1
ATOM 2081 N N . SER A 1 283 ? 21.20300 21.79700 32.57500 1.000 46.98458 283 SER A N 1
ATOM 2082 C CA . SER A 1 283 ? 21.30700 23.08200 33.25300 1.000 49.35065 283 SER A CA 1
ATOM 2083 C C . SER A 1 283 ? 22.75100 23.56600 33.29000 1.000 54.90395 283 SER A C 1
ATOM 2084 O O . SER A 1 283 ? 23.69900 22.81600 33.03500 1.000 50.85873 283 SER A O 1
ATOM 2087 N N . ARG A 1 284 ? 22.85900 24.86000 33.56800 1.000 54.83552 284 ARG A N 1
ATOM 2088 C CA . ARG A 1 284 ? 24.18300 25.50100 33.57900 1.000 55.56719 284 ARG A CA 1
ATOM 2089 C C . ARG A 1 284 ? 24.27300 26.41400 34.79000 1.000 58.07012 284 ARG A C 1
ATOM 2090 O O . ARG A 1 284 ? 23.23000 26.76500 35.35700 1.000 57.49637 284 ARG A O 1
ATOM 2098 N N . GLY A 1 285 ? 25.49200 26.77200 35.15700 1.000 66.16320 285 GLY A N 1
ATOM 2099 C CA . GLY A 1 285 ? 25.73600 27.68600 36.25300 1.000 66.13951 285 GLY A CA 1
ATOM 2100 C C . GLY A 1 285 ? 25.29500 27.15000 37.60200 1.000 62.86280 285 GLY A C 1
ATOM 2101 O O . GLY A 1 285 ? 25.68600 26.05100 38.00800 1.000 68.81351 285 GLY A O 1
ATOM 2102 N N . PRO A 1 286 ? 24.49100 27.92900 38.33600 1.000 66.30005 286 PRO A N 1
ATOM 2103 C CA . PRO A 1 286 ? 24.01400 27.48300 39.65100 1.000 66.58693 286 PRO A CA 1
ATOM 2104 C C . PRO A 1 286 ? 22.73300 26.65600 39.62800 1.000 58.35173 286 PRO A C 1
ATOM 2105 O O . PRO A 1 286 ? 22.35800 26.10400 40.66900 1.000 62.90754 286 PRO A O 1
ATOM 2109 N N . VAL A 1 287 ? 22.05500 26.54100 38.49000 1.000 57.72534 287 VAL A N 1
ATOM 2110 C CA . VAL A 1 287 ? 20.78100 25.83400 38.44900 1.000 60.72570 287 VAL A CA 1
ATOM 2111 C C . VAL A 1 287 ? 21.04000 24.33500 38.47300 1.000 57.53585 287 VAL A C 1
ATOM 2112 O O . VAL A 1 287 ? 21.87200 23.81900 37.71200 1.000 55.34874 287 VAL A O 1
ATOM 2116 N N . SER A 1 288 ? 20.32400 23.61800 39.33500 1.000 54.77762 288 SER A N 1
ATOM 2117 C CA . SER A 1 288 ? 20.47000 22.17000 39.40100 1.000 50.35341 288 SER A CA 1
ATOM 2118 C C . SER A 1 288 ? 19.30700 21.51300 38.65500 1.000 52.26416 288 SER A C 1
ATOM 2119 O O . SER A 1 288 ? 18.15300 21.60400 39.09400 1.000 52.85634 288 SER A O 1
ATOM 2122 N N . ALA A 1 289 ? 19.60100 20.88000 37.51200 1.000 45.82655 289 ALA A N 1
ATOM 2123 C CA . ALA A 1 289 ? 18.57500 20.09400 36.83800 1.000 54.44600 289 ALA A CA 1
ATOM 2124 C C . ALA A 1 289 ? 18.12900 18.89200 37.66800 1.000 49.71649 289 ALA A C 1
ATOM 2125 O O . ALA A 1 289 ? 17.01900 18.39300 37.46300 1.000 45.37913 289 ALA A O 1
ATOM 2127 N N . GLN A 1 290 ? 18.97100 18.41500 38.59100 1.000 47.88206 290 GLN A N 1
ATOM 2128 C CA . GLN A 1 290 ? 18.62200 17.25600 39.41000 1.000 46.61612 290 GLN A CA 1
ATOM 2129 C C . GLN A 1 290 ? 17.45700 17.56300 40.33900 1.000 51.90622 290 GLN A C 1
ATOM 2130 O O . GLN A 1 290 ? 16.47400 16.80800 40.38800 1.000 48.75848 290 GLN A O 1
ATOM 2136 N N . ASN A 1 291 ? 17.55500 18.67200 41.09300 1.000 52.25627 291 ASN A N 1
ATOM 2137 C CA . ASN A 1 291 ? 16.47700 19.05500 42.00700 1.000 51.26404 291 ASN A CA 1
ATOM 2138 C C . ASN A 1 291 ? 15.14600 19.12300 41.28800 1.000 45.31596 291 ASN A C 1
ATOM 2139 O O . ASN A 1 291 ? 14.11700 18.70100 41.82700 1.000 51.48249 291 ASN A O 1
ATOM 2144 N N . ILE A 1 292 ? 15.14600 19.66000 40.06900 1.000 45.98709 292 ILE A N 1
ATOM 2145 C CA . ILE A 1 292 ? 13.91000 19.77400 39.31400 1.000 47.01353 292 ILE A CA 1
ATOM 2146 C C . ILE A 1 292 ? 13.41700 18.38100 38.92900 1.000 49.98494 292 ILE A C 1
ATOM 2147 O O . ILE A 1 292 ? 12.21200 18.08000 39.01400 1.000 48.48476 292 ILE A O 1
ATOM 2152 N N . ALA A 1 293 ? 14.34400 17.50100 38.52200 1.000 45.04751 293 ALA A N 1
ATOM 2153 C CA . ALA A 1 293 ? 13.95800 16.13900 38.17300 1.000 47.48727 293 ALA A CA 1
ATOM 2154 C C . ALA A 1 293 ? 13.47300 15.36700 39.39800 1.000 41.68395 293 ALA A C 1
ATOM 2155 O O . ALA A 1 293 ? 12.45200 14.67800 39.33300 1.000 47.87416 293 ALA A O 1
ATOM 2157 N N . VAL A 1 294 ? 14.16900 15.49500 40.53100 1.000 48.03997 294 VAL A N 1
ATOM 2158 C CA . VAL A 1 294 ? 13.75300 14.77900 41.73100 1.000 46.87141 294 VAL A CA 1
ATOM 2159 C C . VAL A 1 294 ? 12.34600 15.21100 42.13600 1.000 51.59566 294 VAL A C 1
ATOM 2160 O O . VAL A 1 294 ? 11.52000 14.38300 42.55300 1.000 51.13245 294 VAL A O 1
ATOM 2164 N N . ALA A 1 295 ? 12.03400 16.50900 41.97800 1.000 52.18784 295 ALA A N 1
ATOM 2165 C CA . ALA A 1 295 ? 10.70000 17.01600 42.30200 1.000 50.72450 295 ALA A CA 1
ATOM 2166 C C . ALA A 1 295 ? 9.61100 16.38900 41.44000 1.000 49.41908 295 ALA A C 1
ATOM 2167 O O . ALA A 1 295 ? 8.44300 16.38500 41.84500 1.000 52.80107 295 ALA A O 1
ATOM 2169 N N . LEU A 1 296 ? 9.94900 15.89300 40.25300 1.000 46.86615 296 LEU A N 1
ATOM 2170 C CA . LEU A 1 296 ? 8.97700 15.21400 39.41500 1.000 49.03746 296 LEU A CA 1
ATOM 2171 C C . LEU A 1 296 ? 9.03900 13.69500 39.52400 1.000 45.88708 296 LEU A C 1
ATOM 2172 O O . LEU A 1 296 ? 8.34800 13.01300 38.76200 1.000 47.96891 296 LEU A O 1
ATOM 2177 N N . GLY A 1 297 ? 9.86900 13.15000 40.40800 1.000 48.91639 297 GLY A N 1
ATOM 2178 C CA . GLY A 1 297 ? 9.97100 11.70700 40.55000 1.000 44.39480 297 GLY A CA 1
ATOM 2179 C C . GLY A 1 297 ? 11.16600 11.05000 39.89000 1.000 50.83504 297 GLY A C 1
ATOM 2180 O O . GLY A 1 297 ? 11.30000 9.81800 39.97700 1.000 46.11606 297 GLY A O 1
ATOM 2181 N N . GLY A 1 298 ? 12.04200 11.83100 39.24900 1.000 46.02657 298 GLY A N 1
ATOM 2182 C CA . GLY A 1 298 ? 13.18100 11.32900 38.50200 1.000 42.73407 298 GLY A CA 1
ATOM 2183 C C . GLY A 1 298 ? 14.48500 11.65700 39.19200 1.000 42.92620 298 GLY A C 1
ATOM 2184 O O . GLY A 1 298 ? 14.56400 11.58300 40.41300 1.000 46.57664 298 GLY A O 1
ATOM 2185 N N . GLY A 1 299 ? 15.51300 12.02800 38.44000 1.000 47.42937 299 GLY A N 1
ATOM 2186 C CA . GLY A 1 299 ? 16.80300 12.30900 39.05100 1.000 37.16498 299 GLY A CA 1
ATOM 2187 C C . GLY A 1 299 ? 17.89200 12.37800 37.99300 1.000 40.64171 299 GLY A C 1
ATOM 2188 O O . GLY A 1 299 ? 17.60600 12.43500 36.80000 1.000 40.74436 299 GLY A O 1
ATOM 2189 N N . GLY A 1 300 ? 19.13300 12.38100 38.46400 1.000 45.24753 300 GLY A N 1
ATOM 2190 C CA . GLY A 1 300 ? 20.30800 12.35100 37.60300 1.000 45.75549 300 GLY A CA 1
ATOM 2191 C C . GLY A 1 300 ? 21.45100 13.13300 38.23500 1.000 45.12383 300 GLY A C 1
ATOM 2192 O O . GLY A 1 300 ? 21.49700 13.30400 39.45200 1.000 46.42399 300 GLY A O 1
ATOM 2193 N N . HIS A 1 301 ? 22.36700 13.58800 37.37700 1.000 45.53967 301 HIS A N 1
ATOM 2194 C CA . HIS A 1 301 ? 23.45500 14.45200 37.81200 1.000 46.24239 301 HIS A CA 1
ATOM 2195 C C . HIS A 1 301 ? 22.95200 15.88000 37.98600 1.000 47.88206 301 HIS A C 1
ATOM 2196 O O . HIS A 1 301 ? 21.87200 16.23500 37.49600 1.000 44.32637 301 HIS A O 1
ATOM 2203 N N . VAL A 1 302 ? 23.75000 16.69600 38.68200 1.000 47.87942 302 VAL A N 1
ATOM 2204 C CA . VAL A 1 302 ? 23.37500 18.09100 38.89800 1.000 48.00839 302 VAL A CA 1
ATOM 2205 C C . VAL A 1 302 ? 23.02600 18.81700 37.60200 1.000 46.13448 302 VAL A C 1
ATOM 2206 O O . VAL A 1 302 ? 21.93000 19.39000 37.52600 1.000 48.72163 302 VAL A O 1
ATOM 2210 N N . PRO A 1 303 ? 23.84900 18.79600 36.55000 1.000 45.85023 303 PRO A N 1
ATOM 2211 C CA . PRO A 1 303 ? 23.47900 19.47700 35.29500 1.000 47.01353 303 PRO A CA 1
ATOM 2212 C C . PRO A 1 303 ? 22.71200 18.63900 34.28000 1.000 45.02908 303 PRO A C 1
ATOM 2213 O O . PRO A 1 303 ? 22.36200 19.16400 33.21700 1.000 46.13974 303 PRO A O 1
ATOM 2217 N N . ALA A 1 304 ? 22.44100 17.36500 34.53300 1.000 44.39480 304 ALA A N 1
ATOM 2218 C CA . ALA A 1 304 ? 21.80700 16.55000 33.50100 1.000 42.47351 304 ALA A CA 1
ATOM 2219 C C . ALA A 1 304 ? 20.93900 15.50000 34.17100 1.000 46.03710 304 ALA A C 1
ATOM 2220 O O . ALA A 1 304 ? 21.44800 14.61200 34.86700 1.000 43.30782 304 ALA A O 1
ATOM 2222 N N . ALA A 1 305 ? 19.63400 15.58800 33.94900 1.000 44.03686 305 ALA A N 1
ATOM 2223 C CA . ALA A 1 305 ? 18.72300 14.73700 34.69800 1.000 44.46059 305 ALA A CA 1
ATOM 2224 C C . ALA A 1 305 ? 17.50500 14.43700 33.84400 1.000 43.47100 305 ALA A C 1
ATOM 2225 O O . ALA A 1 305 ? 17.34500 14.97600 32.74500 1.000 39.93900 305 ALA A O 1
ATOM 2227 N N . GLY A 1 306 ? 16.63200 13.58000 34.37900 1.000 41.55235 306 GLY A N 1
ATOM 2228 C CA . GLY A 1 306 ? 15.46700 13.11800 33.64200 1.000 39.93110 306 GLY A CA 1
ATOM 2229 C C . GLY A 1 306 ? 14.37700 12.63200 34.57400 1.000 39.44683 306 GLY A C 1
ATOM 2230 O O . GLY A 1 306 ? 14.61000 12.34200 35.75200 1.000 42.63143 306 GLY A O 1
ATOM 2231 N N . ALA A 1 307 ? 13.17200 12.53200 34.01600 1.000 45.29227 307 ALA A N 1
ATOM 2232 C CA . ALA A 1 307 ? 12.01600 12.05000 34.76300 1.000 42.40508 307 ALA A CA 1
ATOM 2233 C C . ALA A 1 307 ? 10.91600 11.67400 33.79200 1.000 42.86040 307 ALA A C 1
ATOM 2234 O O . ALA A 1 307 ? 10.74500 12.32900 32.76000 1.000 43.87105 307 ALA A O 1
ATOM 2236 N N . THR A 1 308 ? 10.16200 10.63300 34.14000 1.000 45.19752 308 THR A N 1
ATOM 2237 C CA . THR A 1 308 ? 8.97700 10.24300 33.39500 1.000 44.93433 308 THR A CA 1
ATOM 2238 C C . THR A 1 308 ? 7.76700 10.42000 34.29900 1.000 47.68203 308 THR A C 1
ATOM 2239 O O . THR A 1 308 ? 7.65100 9.74400 35.32900 1.000 46.01868 308 THR A O 1
ATOM 2243 N N . VAL A 1 309 ? 6.87200 11.32600 33.91500 1.000 46.38977 309 VAL A N 1
ATOM 2244 C CA . VAL A 1 309 ? 5.63000 11.57200 34.63800 1.000 51.85359 309 VAL A CA 1
ATOM 2245 C C . VAL A 1 309 ? 4.49800 10.86800 33.89900 1.000 50.08232 309 VAL A C 1
ATOM 2246 O O . VAL A 1 309 ? 4.28300 11.11800 32.70400 1.000 50.64818 309 VAL A O 1
ATOM 2250 N N . ILE A 1 310 ? 3.76100 10.01100 34.60700 1.000 48.98482 310 ILE A N 1
ATOM 2251 C CA . ILE A 1 310 ? 2.69200 9.23100 33.98800 1.000 57.28318 310 ILE A CA 1
ATOM 2252 C C . ILE A 1 310 ? 1.40600 10.03400 34.15800 1.000 59.14920 310 ILE A C 1
ATOM 2253 O O . ILE A 1 310 ? 0.65400 9.87600 35.12500 1.000 59.06761 310 ILE A O 1
ATOM 2258 N N . SER A 1 311 ? 1.16800 10.92600 33.19900 1.000 57.91221 311 SER A N 1
ATOM 2259 C CA . SER A 1 311 ? 0.00400 11.80600 33.15200 1.000 59.30711 311 SER A CA 1
ATOM 2260 C C . SER A 1 311 ? -0.06400 12.37500 31.73800 1.000 61.78636 311 SER A C 1
ATOM 2261 O O . SER A 1 311 ? 0.69800 11.96700 30.85300 1.000 55.44349 311 SER A O 1
ATOM 2264 N N . SER A 1 312 ? -0.96800 13.32500 31.52400 1.000 61.66529 312 SER A N 1
ATOM 2265 C CA . SER A 1 312 ? -1.00700 14.04500 30.25900 1.000 64.07874 312 SER A CA 1
ATOM 2266 C C . SER A 1 312 ? 0.01000 15.17900 30.29800 1.000 57.82009 312 SER A C 1
ATOM 2267 O O . SER A 1 312 ? 0.51800 15.54400 31.36400 1.000 56.61731 312 SER A O 1
ATOM 2270 N N . TYR A 1 313 ? 0.29800 15.76000 29.13000 1.000 61.94953 313 TYR A N 1
ATOM 2271 C CA . TYR A 1 313 ? 1.27200 16.84600 29.11200 1.000 61.14681 313 TYR A CA 1
ATOM 2272 C C . TYR A 1 313 ? 0.81400 18.01300 29.97500 1.000 63.61289 313 TYR A C 1
ATOM 2273 O O . TYR A 1 313 ? 1.62400 18.59700 30.71300 1.000 59.03339 313 TYR A O 1
ATOM 2282 N N . ALA A 1 314 ? -0.48300 18.35400 29.91900 1.000 62.43380 314 ALA A N 1
ATOM 2283 C CA . ALA A 1 314 ? -0.98000 19.50100 30.68000 1.000 67.10805 314 ALA A CA 1
ATOM 2284 C C . ALA A 1 314 ? -0.67000 19.34600 32.16500 1.000 68.08185 314 ALA A C 1
ATOM 2285 O O . ALA A 1 314 ? 0.00600 20.19400 32.76500 1.000 65.61576 314 ALA A O 1
ATOM 2287 N N . GLU A 1 315 ? -1.12500 18.23800 32.76500 1.000 64.79987 315 GLU A N 1
ATOM 2288 C CA . GLU A 1 315 ? -0.83700 17.97800 34.17500 1.000 66.62641 315 GLU A CA 1
ATOM 2289 C C . GLU A 1 315 ? 0.66700 17.98300 34.45400 1.000 65.49206 315 GLU A C 1
ATOM 2290 O O . GLU A 1 315 ? 1.12100 18.52100 35.47700 1.000 66.29479 315 GLU A O 1
ATOM 2296 N N . ALA A 1 316 ? 1.45800 17.37500 33.56200 1.000 60.96257 316 ALA A N 1
ATOM 2297 C CA . ALA A 1 316 ? 2.89500 17.26900 33.80300 1.000 63.03124 316 ALA A CA 1
ATOM 2298 C C . ALA A 1 316 ? 3.57100 18.63100 33.73400 1.000 62.07060 316 ALA A C 1
ATOM 2299 O O . ALA A 1 316 ? 4.43200 18.94900 34.57300 1.000 56.35676 316 ALA A O 1
ATOM 2301 N N . ARG A 1 317 ? 3.18700 19.44000 32.73400 1.000 65.17360 317 ARG A N 1
ATOM 2302 C CA . ARG A 1 317 ? 3.75200 20.77500 32.57500 1.000 63.23916 317 ARG A CA 1
ATOM 2303 C C . ARG A 1 317 ? 3.55600 21.63700 33.81500 1.000 57.52005 317 ARG A C 1
ATOM 2304 O O . ARG A 1 317 ? 4.50300 22.29700 34.27000 1.000 64.07347 317 ARG A O 1
ATOM 2312 N N . ALA A 1 318 ? 2.33000 21.67300 34.36100 1.000 64.09979 318 ALA A N 1
ATOM 2313 C CA . ALA A 1 318 ? 2.07400 22.43400 35.58500 1.000 61.20471 318 ALA A CA 1
ATOM 2314 C C . ALA A 1 318 ? 3.03600 22.04900 36.69600 1.000 56.36202 318 ALA A C 1
ATOM 2315 O O . ALA A 1 318 ? 3.59700 22.91400 37.38200 1.000 60.05720 318 ALA A O 1
ATOM 2317 N N . ARG A 1 319 ? 3.25200 20.74700 36.88400 1.000 58.72809 319 ARG A N 1
ATOM 2318 C CA . ARG A 1 319 ? 4.14100 20.33400 37.95800 1.000 59.75453 319 ARG A CA 1
ATOM 2319 C C . ARG A 1 319 ? 5.59300 20.67000 37.64400 1.000 53.61169 319 ARG A C 1
ATOM 2320 O O . ARG A 1 319 ? 6.35900 21.01800 38.55500 1.000 59.26500 319 ARG A O 1
ATOM 2328 N N . LEU A 1 320 ? 5.97800 20.62000 36.36600 1.000 57.97011 320 LEU A N 1
ATOM 2329 C CA . LEU A 1 320 ? 7.33200 21.01100 35.97700 1.000 58.52807 320 LEU A CA 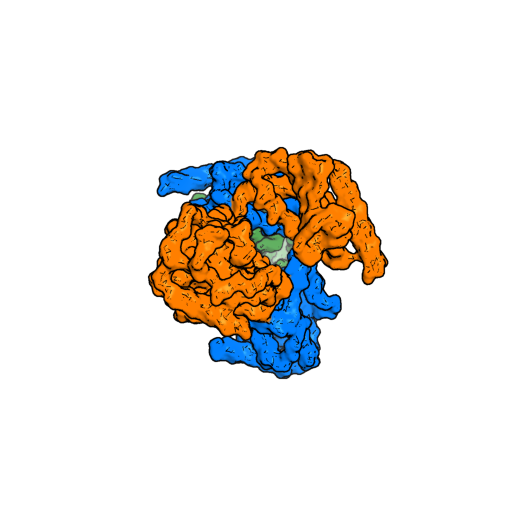1
ATOM 2330 C C . LEU A 1 320 ? 7.55700 22.50300 36.17800 1.000 59.67821 320 LEU A C 1
ATOM 2331 O O . LEU A 1 320 ? 8.60800 22.90700 36.69200 1.000 57.57269 320 LEU A O 1
ATOM 2336 N N . ASP A 1 321 ? 6.58300 23.33700 35.79200 1.000 55.80143 321 ASP A N 1
ATOM 2337 C CA . ASP A 1 321 ? 6.66400 24.77300 36.08800 1.000 65.11044 321 ASP A CA 1
ATOM 2338 C C . ASP A 1 321 ? 6.82700 25.03400 37.55700 1.000 60.89941 321 ASP A C 1
ATOM 2339 O O . ASP A 1 321 ? 7.62000 25.89500 37.95500 1.000 68.27661 321 ASP A O 1
ATOM 2344 N N . ALA A 1 322 ? 6.07000 24.30800 38.38000 1.000 62.84438 322 ALA A N 1
ATOM 2345 C CA . ALA A 1 322 ? 6.17700 24.50900 39.81700 1.000 62.53118 322 ALA A CA 1
ATOM 2346 C C . ALA A 1 322 ? 7.57900 24.17900 40.29400 1.000 66.77116 322 ALA A C 1
ATOM 2347 O O . ALA A 1 322 ? 8.17900 24.93100 41.08000 1.000 61.69687 322 ALA A O 1
ATOM 2349 N N . ALA A 1 323 ? 8.12800 23.05700 39.80700 1.000 59.74137 323 ALA A N 1
ATOM 2350 C CA . ALA A 1 323 ? 9.45800 22.64400 40.24300 1.000 64.71829 323 ALA A CA 1
ATOM 2351 C C . ALA A 1 323 ? 10.52900 23.61000 39.75400 1.000 61.22050 323 ALA A C 1
ATOM 2352 O O . ALA A 1 323 ? 11.52800 23.84900 40.44700 1.000 59.49661 323 ALA A O 1
ATOM 2354 N N . ILE A 1 324 ? 10.32500 24.17800 38.56500 1.000 59.33343 324 ILE A N 1
ATOM 2355 C CA . ILE A 1 324 ? 11.25900 25.16000 38.01900 1.000 63.89187 324 ILE A CA 1
ATOM 2356 C C . ILE A 1 324 ? 11.25800 26.43400 38.85800 1.000 66.84222 324 ILE A C 1
ATOM 2357 O O . ILE A 1 324 ? 12.32200 26.98300 39.18800 1.000 65.46048 324 ILE A O 1
ATOM 2362 N N . GLU A 1 325 ? 10.07000 26.90500 39.25100 1.000 67.25543 325 GLU A N 1
ATOM 2363 C CA . GLU A 1 325 ? 9.97900 28.13900 40.03000 1.000 72.67977 325 GLU A CA 1
ATOM 2364 C C . GLU A 1 325 ? 10.71900 28.00700 41.35500 1.000 68.76088 325 GLU A C 1
ATOM 2365 O O . GLU A 1 325 ? 11.45600 28.91700 41.76400 1.000 65.14202 325 GLU A O 1
ATOM 2371 N N . ALA A 1 326 ? 10.57000 26.85200 42.01900 1.000 66.54219 326 ALA A N 1
ATOM 2372 C CA . ALA A 1 326 ? 11.26500 26.61500 43.28700 1.000 63.56552 326 ALA A CA 1
ATOM 2373 C C . ALA A 1 326 ? 12.77700 26.67500 43.11200 1.000 67.93446 326 ALA A C 1
ATOM 2374 O O . ALA A 1 326 ? 13.48800 27.29200 43.91500 1.000 67.68706 326 ALA A O 1
ATOM 2376 N N . GLU A 1 327 ? 13.29400 26.01700 42.06600 1.000 65.50785 327 GLU A N 1
ATOM 2377 C CA . GLU A 1 327 ? 14.74000 25.98200 41.84600 1.000 64.36298 327 GLU A CA 1
ATOM 2378 C C . GLU A 1 327 ? 15.30600 27.36600 41.57500 1.000 60.40724 327 GLU A C 1
ATOM 2379 O O . GLU A 1 327 ? 16.30600 27.77000 42.17700 1.000 63.87871 327 GLU A O 1
ATOM 2385 N N . LEU A 1 328 ? 14.67600 28.11300 40.67200 1.000 65.86316 328 LEU A N 1
ATOM 2386 C CA . LEU A 1 328 ? 15.12700 29.47400 40.39700 1.000 68.86878 328 LEU A CA 1
ATOM 2387 C C . LEU A 1 328 ? 15.04900 30.33400 41.65500 1.000 70.85060 328 LEU A C 1
ATOM 2388 O O . LEU A 1 328 ? 15.98900 31.08200 41.97000 1.000 71.58227 328 LEU A O 1
ATOM 2393 N N . ALA A 1 329 ? 13.96000 30.18300 42.42900 1.000 70.79270 329 ALA A N 1
ATOM 2394 C CA . ALA A 1 329 ? 13.80500 30.93700 43.67500 1.000 72.14023 329 ALA A CA 1
ATOM 2395 C C . ALA A 1 329 ? 14.89600 30.59300 44.68200 1.000 75.81962 329 ALA A C 1
ATOM 2396 O O . ALA A 1 329 ? 15.34900 31.45600 45.44300 1.000 77.91197 329 ALA A O 1
ATOM 2398 N N . ARG A 1 330 ? 15.32700 29.32600 44.71600 1.000 72.12970 330 ARG A N 1
ATOM 2399 C CA . ARG A 1 330 ? 16.42500 28.94000 45.60300 1.000 70.60057 330 ARG A CA 1
ATOM 2400 C C . ARG A 1 330 ? 17.74300 29.54600 45.13600 1.000 74.85371 330 ARG A C 1
ATOM 2401 O O . ARG A 1 330 ? 18.52600 30.06800 45.94100 1.000 77.31190 330 ARG A O 1
ATOM 2409 N N . VAL A 1 331 ? 17.98600 29.50000 43.82400 1.000 72.39026 331 VAL A N 1
ATOM 2410 C CA . VAL A 1 331 ? 19.21900 30.02000 43.24100 1.000 74.15889 331 VAL A CA 1
ATOM 2411 C C . VAL A 1 331 ? 19.36400 31.51000 43.53000 1.000 79.51743 331 VAL A C 1
ATOM 2412 O O . VAL A 1 331 ? 20.41000 31.97700 43.99900 1.000 75.24323 331 VAL A O 1
ATOM 2416 N N . ASP A 1 332 ? 18.30400 32.28000 43.25500 1.000 73.86412 332 ASP A N 1
ATOM 2417 C CA . ASP A 1 332 ? 18.38700 33.73300 43.40600 1.000 80.90444 332 ASP A CA 1
ATOM 2418 C C . ASP A 1 332 ? 18.52400 34.12400 44.87100 1.000 85.20758 332 ASP A C 1
ATOM 2419 O O . ASP A 1 332 ? 19.21900 35.09700 45.19700 1.000 90.52928 332 ASP A O 1
ATOM 2424 N N . ALA A 1 333 ? 17.90100 33.35300 45.77000 1.000 80.49913 333 ALA A N 1
ATOM 2425 C CA . ALA A 1 333 ? 18.01600 33.64300 47.19500 1.000 82.55200 333 ALA A CA 1
ATOM 2426 C C . ALA A 1 333 ? 19.42200 33.36900 47.72300 1.000 87.44206 333 ALA A C 1
ATOM 2427 O O . ALA A 1 333 ? 19.85100 33.99800 48.69600 1.000 84.80490 333 ALA A O 1
ATOM 2429 N N . GLN A 1 334 ? 20.14800 32.44200 47.10200 1.000 89.02120 334 GLN A N 1
ATOM 2430 C CA . GLN A 1 334 ? 21.53900 32.17100 47.47500 1.000 80.67283 334 GLN A CA 1
ATOM 2431 C C . GLN A 1 334 ? 22.39200 33.42400 47.33100 1.000 89.51336 334 GLN A C 1
ATOM 2432 O O . GLN A 1 334 ? 23.60700 33.40300 47.53900 1.000 91.05039 334 GLN A O 1
ATOM 2438 N N . ASP B 1 10 ? 59.44700 30.28500 -2.13200 1.000 64.91041 10 ASP B N 1
ATOM 2439 C CA . ASP B 1 10 ? 59.01000 31.70400 -2.05900 1.000 58.64124 10 ASP B CA 1
ATOM 2440 C C . ASP B 1 10 ? 58.06000 31.88600 -0.86900 1.000 48.40844 10 ASP B C 1
ATOM 2441 O O . ASP B 1 10 ? 58.14600 32.93300 -0.23600 1.000 45.98709 10 ASP B O 1
ATOM 2446 N N . TYR B 1 11 ? 57.20900 30.89900 -0.58200 1.000 47.57149 11 TYR B N 1
ATOM 2447 C CA . TYR B 1 11 ? 56.33100 31.00300 0.60800 1.000 49.93230 11 TYR B CA 1
ATOM 2448 C C . TYR B 1 11 ? 57.21000 31.26000 1.83100 1.000 45.69758 11 TYR B C 1
ATOM 2449 O O . TYR B 1 11 ? 56.97700 32.23400 2.54300 1.000 38.68359 11 TYR B O 1
ATOM 2458 N N . ARG B 1 12 ? 58.20100 30.40000 2.03200 1.000 43.17097 12 ARG B N 1
ATOM 2459 C CA . ARG B 1 12 ? 59.08000 30.54500 3.18900 1.000 55.98303 12 ARG B CA 1
ATOM 2460 C C . ARG B 1 12 ? 59.79400 31.88600 3.17200 1.000 44.02633 12 ARG B C 1
ATOM 2461 O O . ARG B 1 12 ? 59.86500 32.58000 4.19300 1.000 41.16283 12 ARG B O 1
ATOM 2469 N N . ARG B 1 13 ? 60.33700 32.26600 2.01400 1.000 43.32362 13 ARG B N 1
ATOM 2470 C CA . ARG B 1 13 ? 61.06400 33.53200 1.92600 1.000 48.79269 13 ARG B CA 1
ATOM 2471 C C . ARG B 1 13 ? 60.15400 34.71800 2.22200 1.000 49.57173 13 ARG B C 1
ATOM 2472 O O . ARG B 1 13 ? 60.59000 35.70300 2.83600 1.000 41.40496 13 ARG B O 1
ATOM 2480 N N . ASN B 1 14 ? 58.87500 34.63200 1.82200 1.000 49.74544 14 ASN B N 1
ATOM 2481 C CA . ASN B 1 14 ? 57.95400 35.75100 2.05300 1.000 49.86651 14 ASN B CA 1
ATOM 2482 C C . ASN B 1 14 ? 57.37600 35.77000 3.45800 1.000 39.50737 14 ASN B C 1
ATOM 2483 O O . ASN B 1 14 ? 57.14100 36.85400 4.00900 1.000 42.13926 14 ASN B O 1
ATOM 2488 N N . VAL B 1 15 ? 57.07800 34.60200 4.03300 1.000 36.29119 15 VAL B N 1
ATOM 2489 C CA . VAL B 1 15 ? 56.76100 34.57900 5.46200 1.000 39.24155 15 VAL B CA 1
ATOM 2490 C C . VAL B 1 15 ? 57.89400 35.22100 6.23600 1.000 31.81697 15 VAL B C 1
ATOM 2491 O O . VAL B 1 15 ? 57.67600 36.03900 7.14100 1.000 35.67270 15 VAL B O 1
ATOM 2495 N N . GLY B 1 16 ? 59.13100 34.89900 5.84800 1.000 34.11988 16 GLY B N 1
ATOM 2496 C CA . GLY B 1 16 ? 60.28200 35.47300 6.52600 1.000 40.90227 16 GLY B CA 1
ATOM 2497 C C . GLY B 1 16 ? 60.38600 36.97500 6.33800 1.000 40.44959 16 GLY B C 1
ATOM 2498 O O . GLY B 1 16 ? 60.73400 37.71000 7.27000 1.000 37.81506 16 GLY B O 1
ATOM 2499 N N . ALA B 1 17 ? 60.08300 37.45700 5.12400 1.000 37.76769 17 ALA B N 1
ATOM 2500 C CA . ALA B 1 17 ? 60.16000 38.90200 4.89000 1.000 40.11534 17 ALA B CA 1
ATOM 2501 C C . ALA B 1 17 ? 59.08100 39.64400 5.66700 1.000 32.83288 17 ALA B C 1
ATOM 2502 O O . ALA B 1 17 ? 59.29800 40.76900 6.12400 1.000 38.89414 17 ALA B O 1
ATOM 2504 N N . VAL B 1 18 ? 57.90300 39.03800 5.81700 1.000 33.40401 18 VAL B N 1
ATOM 2505 C CA . VAL B 1 18 ? 56.86100 39.67100 6.60900 1.000 28.07442 18 VAL B CA 1
ATOM 2506 C C . VAL B 1 18 ? 57.32000 39.76600 8.06500 1.000 38.15194 18 VAL B C 1
ATOM 2507 O O . VAL B 1 18 ? 57.19600 40.81300 8.72800 1.000 32.78814 18 VAL B O 1
ATOM 2511 N N . ALA B 1 19 ? 57.90600 38.67800 8.57300 1.000 35.23580 19 ALA B N 1
ATOM 2512 C CA . ALA B 1 19 ? 58.28800 38.64700 9.98200 1.000 33.65667 19 ALA B CA 1
ATOM 2513 C C . ALA B 1 19 ? 59.45300 39.58700 10.24400 1.000 34.89892 19 ALA B C 1
ATOM 2514 O O . ALA B 1 19 ? 59.46200 40.31600 11.24300 1.000 31.99068 19 ALA B O 1
ATOM 2516 N N . ASP B 1 20 ? 60.42000 39.62700 9.32300 1.000 36.63860 20 ASP B N 1
ATOM 2517 C CA . ASP B 1 20 ? 61.55200 40.54700 9.45900 1.000 44.11055 20 ASP B CA 1
ATOM 2518 C C . ASP B 1 20 ? 61.10000 42.00000 9.45400 1.000 39.25471 20 ASP B C 1
ATOM 2519 O O . ASP B 1 20 ? 61.62800 42.82500 10.22700 1.000 37.13077 20 ASP B O 1
ATOM 2524 N N . ALA B 1 21 ? 60.14500 42.33600 8.57500 1.000 37.80453 21 ALA B N 1
ATOM 2525 C CA . ALA B 1 21 ? 59.62400 43.69700 8.52500 1.000 42.62090 21 ALA B CA 1
ATOM 2526 C C . ALA B 1 21 ? 58.93800 44.05900 9.82800 1.000 36.82547 21 ALA B C 1
ATOM 2527 O O . ALA B 1 21 ? 59.02700 45.19900 10.29400 1.000 33.55139 21 ALA B O 1
ATOM 2529 N N . LEU B 1 22 ? 58.24600 43.09500 10.43900 1.000 34.38044 22 LEU B N 1
ATOM 2530 C CA . LEU B 1 22 ? 57.55600 43.38200 11.69100 1.000 37.41764 22 LEU B CA 1
ATOM 2531 C C . LEU B 1 22 ? 58.56800 43.53800 12.82800 1.000 35.71481 22 LEU B C 1
ATOM 2532 O O . LEU B 1 22 ? 58.47900 44.47000 13.63700 1.000 34.56993 22 LEU B O 1
ATOM 2537 N N . LEU B 1 23 ? 59.57500 42.65500 12.86900 1.000 38.55725 23 LEU B N 1
ATOM 2538 C CA . LEU B 1 23 ? 60.60100 42.71100 13.91100 1.000 41.57341 23 LEU B CA 1
ATOM 2539 C C . LEU B 1 23 ? 61.41000 44.00300 13.82900 1.000 42.11294 23 LEU B C 1
ATOM 2540 O O . LEU B 1 23 ? 61.74100 44.60200 14.86300 1.000 38.58094 23 LEU B O 1
ATOM 2545 N N . ALA B 1 24 ? 61.70700 44.46600 12.60500 1.000 42.99989 24 ALA B N 1
ATOM 2546 C CA . ALA B 1 24 ? 62.55700 45.64100 12.42700 1.000 43.62628 24 ALA B CA 1
ATOM 2547 C C . ALA B 1 24 ? 61.82900 46.94400 12.71300 1.000 44.16319 24 ALA B C 1
ATOM 2548 O O . ALA B 1 24 ? 62.48300 47.97700 12.86400 1.000 45.87919 24 ALA B O 1
ATOM 2550 N N . HIS B 1 25 ? 60.50800 46.92800 12.79600 1.000 41.13388 25 HIS B N 1
ATOM 2551 C CA . HIS B 1 25 ? 59.75400 48.17600 12.88300 1.000 45.98183 25 HIS B CA 1
ATOM 2552 C C . HIS B 1 25 ? 59.75100 48.71800 14.30300 1.000 44.45270 25 HIS B C 1
ATOM 2553 O O . HIS B 1 25 ? 59.32800 48.01000 15.23000 1.000 37.46765 25 HIS B O 1
ATOM 2560 N N . PRO B 1 26 ? 60.18000 49.95300 14.51600 1.000 44.36585 26 PRO B N 1
ATOM 2561 C CA . PRO B 1 26 ? 60.29300 50.45300 15.88500 1.000 46.32924 26 PRO B CA 1
ATOM 2562 C C . PRO B 1 26 ? 59.00300 51.10600 16.37900 1.000 49.85861 26 PRO B C 1
ATOM 2563 O O . PRO B 1 26 ? 58.80300 51.22600 17.59200 1.000 48.96113 26 PRO B O 1
ATOM 2567 N N . GLY B 1 27 ? 58.11700 51.52700 15.47200 1.000 38.88098 27 GLY B N 1
ATOM 2568 C CA . GLY B 1 27 ? 56.94000 52.27500 15.86700 1.000 38.08351 27 GLY B CA 1
ATOM 2569 C C . GLY B 1 27 ? 55.71800 51.41600 16.14500 1.000 37.46502 27 GLY B C 1
ATOM 2570 O O . GLY B 1 27 ? 55.81800 50.19100 16.25900 1.000 39.50737 27 GLY B O 1
ATOM 2571 N N . PRO B 1 28 ? 54.54700 52.04200 16.27700 1.000 35.15158 28 PRO B N 1
ATOM 2572 C CA . PRO B 1 28 ? 53.30100 51.27700 16.46000 1.000 33.28820 28 PRO B CA 1
ATOM 2573 C C . PRO B 1 28 ? 52.98000 50.38900 15.24200 1.000 40.58381 28 PRO B C 1
ATOM 2574 O O . PRO B 1 28 ? 53.31300 50.71300 14.09300 1.000 34.79891 28 PRO B O 1
ATOM 2578 N N . ILE B 1 29 ? 52.32400 49.25000 15.50000 1.000 32.46442 29 ILE B N 1
ATOM 2579 C CA . ILE B 1 29 ? 51.90100 48.33800 14.43700 1.000 36.30698 29 ILE B CA 1
ATOM 2580 C C . ILE B 1 29 ? 50.38300 48.26800 14.47600 1.000 33.75668 29 ILE B C 1
ATOM 2581 O O . ILE B 1 29 ? 49.80800 47.86500 15.49400 1.000 35.83324 29 ILE B O 1
ATOM 2586 N N . VAL B 1 30 ? 49.73700 48.69300 13.39000 1.000 31.18269 30 VAL B N 1
ATOM 2587 C CA . VAL B 1 30 ? 48.28300 48.68100 13.27100 1.000 33.32768 30 VAL B CA 1
ATOM 2588 C C . VAL B 1 30 ? 47.89700 47.38400 12.54700 1.000 34.67521 30 VAL B C 1
ATOM 2589 O O . VAL B 1 30 ? 48.24600 47.19400 11.37800 1.000 34.77259 30 VAL B O 1
ATOM 2593 N N . VAL B 1 31 ? 47.14200 46.50300 13.21800 1.000 30.10624 31 VAL B N 1
ATOM 2594 C CA . VAL B 1 31 ? 46.79700 45.18400 12.68200 1.000 28.15601 31 VAL B CA 1
ATOM 2595 C C . VAL B 1 31 ? 45.34000 45.23600 12.24800 1.000 31.80645 31 VAL B C 1
ATOM 2596 O O . VAL B 1 31 ? 44.45100 45.51400 13.06800 1.000 33.18819 31 VAL B O 1
ATOM 2600 N N . LEU B 1 32 ? 45.09000 44.92000 10.97000 1.000 28.24549 32 LEU B N 1
ATOM 2601 C CA . LEU B 1 32 ? 43.82500 45.19000 10.31000 1.000 32.12754 32 LEU B CA 1
ATOM 2602 C C . LEU B 1 32 ? 43.34000 43.95100 9.55700 1.000 32.15649 32 LEU B C 1
ATOM 2603 O O . LEU B 1 32 ? 44.15100 43.18000 9.03900 1.000 28.42972 32 LEU B O 1
ATOM 2608 N N . SER B 1 33 ? 42.02600 43.79200 9.44600 1.000 28.31655 33 SER B N 1
ATOM 2609 C CA . SER B 1 33 ? 41.46400 42.78700 8.54600 1.000 31.58273 33 SER B CA 1
ATOM 2610 C C . SER B 1 33 ? 40.27600 43.38100 7.79100 1.000 37.74926 33 SER B C 1
ATOM 2611 O O . SER B 1 33 ? 40.08900 44.61000 7.73900 1.000 34.31464 33 SER B O 1
ATOM 2614 N N . HIS B 1 34 ? 39.44700 42.49400 7.22300 1.000 38.08615 34 HIS B N 1
ATOM 2615 C CA . HIS B 1 34 ? 38.39800 42.91400 6.30500 1.000 33.27767 34 HIS B CA 1
ATOM 2616 C C . HIS B 1 34 ? 37.13000 43.30700 7.06700 1.000 40.77594 34 HIS B C 1
ATOM 2617 O O . HIS B 1 34 ? 36.90200 42.88400 8.22000 1.000 37.72031 34 HIS B O 1
ATOM 2624 N N . GLU B 1 35 ? 36.32600 44.16300 6.42400 1.000 35.92273 35 GLU B N 1
ATOM 2625 C CA . GLU B 1 35 ? 35.03900 44.57100 6.97200 1.000 41.46550 35 GLU B CA 1
ATOM 2626 C C . GLU B 1 35 ? 34.14500 43.35300 7.18500 1.000 40.68909 35 GLU B C 1
ATOM 2627 O O . GLU B 1 35 ? 34.23700 42.36600 6.44400 1.000 37.59661 35 GLU B O 1
ATOM 2633 N N . ASN B 1 36 ? 33.28500 43.42600 8.20800 1.000 44.56587 36 ASN B N 1
ATOM 2634 C CA . ASN B 1 36 ? 32.52100 42.27900 8.69400 1.000 49.17695 36 ASN B CA 1
ATOM 2635 C C . ASN B 1 36 ? 33.44300 41.09500 8.92100 1.000 40.99965 36 ASN B C 1
ATOM 2636 O O . ASN B 1 36 ? 33.36300 40.08100 8.21600 1.000 39.69686 36 ASN B O 1
ATOM 2641 N N . PRO B 1 37 ? 34.31700 41.20000 9.91500 1.000 38.45987 37 PRO B N 1
ATOM 2642 C CA . PRO B 1 37 ? 35.31900 40.15300 10.15300 1.000 36.81231 37 PRO B CA 1
ATOM 2643 C C . PRO B 1 37 ? 34.65900 38.82700 10.50800 1.000 37.75716 37 PRO B C 1
ATOM 2644 O O . PRO B 1 37 ? 33.63300 38.79300 11.19600 1.000 39.84951 37 PRO B O 1
ATOM 2648 N N . ASP B 1 38 ? 35.25400 37.73400 10.02000 1.000 36.93338 38 ASP B N 1
ATOM 2649 C CA . ASP B 1 38 ? 34.84600 36.37600 10.35600 1.000 40.00480 38 ASP B CA 1
ATOM 2650 C C . ASP B 1 38 ? 35.81000 35.83000 11.41800 1.000 41.04703 38 ASP B C 1
ATOM 2651 O O . ASP B 1 38 ? 36.70100 36.54200 11.90100 1.000 30.89844 38 ASP B O 1
ATOM 2656 N N . GLY B 1 39 ? 35.67100 34.54200 11.75500 1.000 37.78611 39 GLY B N 1
ATOM 2657 C CA . GLY B 1 39 ? 36.57400 33.91500 12.72400 1.000 34.98314 39 GLY B CA 1
ATOM 2658 C C . GLY B 1 39 ? 38.02600 33.93700 12.27600 1.000 33.88301 39 GLY B C 1
ATOM 2659 O O . GLY B 1 39 ? 38.93400 34.13400 13.08600 1.000 34.30148 39 GLY B O 1
ATOM 2660 N N . ASP B 1 40 ? 38.26400 33.75900 10.97200 1.000 25.66360 40 ASP B N 1
ATOM 2661 C CA . ASP B 1 40 ? 39.62900 33.84900 10.45200 1.000 34.54625 40 ASP B CA 1
ATOM 2662 C C . ASP B 1 40 ? 40.18100 35.26800 10.58100 1.000 35.09895 40 ASP B C 1
ATOM 2663 O O . ASP B 1 40 ? 41.33200 35.45900 10.99900 1.000 34.30674 40 ASP B O 1
ATOM 2668 N N . ALA B 1 41 ? 39.36200 36.27800 10.25400 1.000 29.54038 41 ALA B N 1
ATOM 2669 C CA . ALA B 1 41 ? 39.79100 37.66800 10.39100 1.000 30.55893 41 ALA B CA 1
ATOM 2670 C C . ALA B 1 41 ? 40.10900 38.00900 11.84500 1.000 27.84808 41 ALA B C 1
ATOM 2671 O O . ALA B 1 41 ? 41.24100 38.40700 12.16500 1.000 30.94055 41 ALA B O 1
ATOM 2673 N N . LEU B 1 42 ? 39.10200 37.90100 12.73000 1.000 25.84520 42 LEU B N 1
ATOM 2674 C CA . LEU B 1 42 ? 39.29700 38.18600 14.14500 1.000 33.85143 42 LEU B CA 1
ATOM 2675 C C . LEU B 1 42 ? 40.41700 37.33900 14.73000 1.000 35.73850 42 LEU B C 1
ATOM 2676 O O . LEU B 1 42 ? 41.25600 37.84000 15.49200 1.000 29.49827 42 LEU B O 1
ATOM 2681 N N . GLY B 1 43 ? 40.42400 36.04000 14.40800 1.000 31.52483 43 GLY B N 1
ATOM 2682 C CA . GLY B 1 43 ? 41.39200 35.13700 15.00100 1.000 34.68574 43 GLY B CA 1
ATOM 2683 C C . GLY B 1 43 ? 42.80500 35.43900 14.55300 1.000 32.33019 43 GLY B C 1
ATOM 2684 O O . GLY B 1 43 ? 43.73600 35.41400 15.37300 1.000 31.72486 43 GLY B O 1
ATOM 2685 N N . SER B 1 44 ? 42.98700 35.75500 13.26300 1.000 30.90634 44 SER B N 1
ATOM 2686 C CA . SER B 1 44 ? 44.31900 36.10500 12.78300 1.000 26.55055 44 SER B CA 1
ATOM 2687 C C . SER B 1 44 ? 44.80200 37.40900 13.41600 1.000 29.73251 44 SER B C 1
ATOM 2688 O O . SER B 1 44 ? 45.97900 37.52100 13.77700 1.000 26.76110 44 SER B O 1
ATOM 2691 N N . VAL B 1 45 ? 43.90300 38.39200 13.58100 1.000 28.01915 45 VAL B N 1
ATOM 2692 C CA . VAL B 1 45 ? 44.30800 39.69200 14.11200 1.000 29.59565 45 VAL B CA 1
ATOM 2693 C C . VAL B 1 45 ? 44.66700 39.56600 15.59100 1.000 30.51418 45 VAL B C 1
ATOM 2694 O O . VAL B 1 45 ? 45.66200 40.14200 16.06500 1.000 27.38749 45 VAL B O 1
ATOM 2698 N N . LEU B 1 46 ? 43.86300 38.81200 16.35200 1.000 32.55127 46 LEU B N 1
ATOM 2699 C CA . LEU B 1 46 ? 44.16700 38.58000 17.77400 1.000 32.89605 46 LEU B CA 1
ATOM 2700 C C . LEU B 1 46 ? 45.43300 37.74700 17.97000 1.000 31.08004 46 LEU B C 1
ATOM 2701 O O . LEU B 1 46 ? 46.27300 38.06800 18.83200 1.000 30.37996 46 LEU B O 1
ATOM 2706 N N . GLY B 1 47 ? 45.58800 36.66400 17.23200 1.000 26.84269 47 GLY B N 1
ATOM 2707 C CA . GLY B 1 47 ? 46.81800 35.90500 17.35200 1.000 31.25901 47 GLY B CA 1
ATOM 2708 C C . GLY B 1 47 ? 48.07000 36.71600 17.05600 1.000 35.74902 47 GLY B C 1
ATOM 2709 O O . GLY B 1 47 ? 49.00900 36.71100 17.87100 1.000 26.24525 47 GLY B O 1
ATOM 2710 N N . LEU B 1 48 ? 48.11200 37.39800 15.90400 1.000 24.78718 48 LEU B N 1
ATOM 2711 C CA . LEU B 1 48 ? 49.25900 38.25000 15.58500 1.000 31.33797 48 LEU B CA 1
ATOM 2712 C C . LEU B 1 48 ? 49.44000 39.36600 16.61300 1.000 26.94797 48 LEU B C 1
ATOM 2713 O O . LEU B 1 48 ? 50.56800 39.63300 17.04400 1.000 29.25614 48 LEU B O 1
ATOM 2718 N N . SER B 1 49 ? 48.34200 40.01300 17.01700 1.000 27.81123 49 SER B N 1
ATOM 2719 C CA . SER B 1 49 ? 48.42900 41.10100 17.98800 1.000 27.18747 49 SER B CA 1
ATOM 2720 C C . SER B 1 49 ? 49.03200 40.62800 19.30800 1.000 34.66995 49 SER B C 1
ATOM 2721 O O . SER B 1 49 ? 49.89600 41.30000 19.88300 1.000 32.94869 49 SER B O 1
ATOM 2724 N N . ARG B 1 50 ? 48.56400 39.49000 19.81500 1.000 29.62724 50 ARG B N 1
ATOM 2725 C CA . ARG B 1 50 ? 49.09300 38.95500 21.06900 1.000 28.67186 50 ARG B CA 1
ATOM 2726 C C . ARG B 1 50 ? 50.55000 38.55900 20.93900 1.000 32.66707 50 ARG B C 1
ATOM 2727 O O . ARG B 1 50 ? 51.36600 38.83900 21.82600 1.000 33.21714 50 ARG B O 1
ATOM 2735 N N . ALA B 1 51 ? 50.90900 37.93900 19.83100 1.000 26.61109 51 ALA B N 1
ATOM 2736 C CA . ALA B 1 51 ? 52.30200 37.55800 19.61800 1.000 26.30842 51 ALA B CA 1
ATOM 2737 C C . ALA B 1 51 ? 53.20900 38.78400 19.56200 1.000 33.68035 51 ALA B C 1
ATOM 2738 O O . ALA B 1 51 ? 54.28600 38.79400 20.17000 1.000 30.08255 51 ALA B O 1
ATOM 2740 N N . LEU B 1 52 ? 52.78900 39.83400 18.83700 1.000 32.00647 52 LEU B N 1
ATOM 2741 C CA . LEU B 1 52 ? 53.60700 41.03800 18.75300 1.000 30.29574 52 LEU B CA 1
ATOM 2742 C C . LEU B 1 52 ? 53.72600 41.71900 20.11800 1.000 34.79628 52 LEU B C 1
ATOM 2743 O O . LEU B 1 52 ? 54.82000 42.16600 20.48900 1.000 31.56431 52 LEU B O 1
ATOM 2748 N N . ARG B 1 53 ? 52.64600 41.76000 20.88800 1.000 27.30854 53 ARG B N 1
ATOM 2749 C CA . ARG B 1 53 ? 52.67700 42.39000 22.23100 1.000 35.63322 53 ARG B CA 1
ATOM 2750 C C . ARG B 1 53 ? 53.62200 41.62900 23.18300 1.000 35.55426 53 ARG B C 1
ATOM 2751 O O . ARG B 1 53 ? 54.29200 42.29200 23.96900 1.000 34.68311 53 ARG B O 1
ATOM 2759 N N . THR B 1 54 ? 53.68900 40.29800 23.10500 1.000 32.03805 54 THR B N 1
ATOM 2760 C CA . THR B 1 54 ? 54.63200 39.51500 23.95400 1.000 36.30698 54 THR B CA 1
ATOM 2761 C C . THR B 1 54 ? 56.07400 39.87700 23.58400 1.000 40.93386 54 THR B C 1
ATOM 2762 O O . THR B 1 54 ? 56.92000 39.87200 24.47500 1.000 36.27014 54 THR B O 1
ATOM 2766 N N . LEU B 1 55 ? 56.32100 40.18800 22.31800 1.000 32.40652 55 LEU B N 1
ATOM 2767 C CA . LEU B 1 55 ? 57.66500 40.63400 21.89800 1.000 33.85669 55 LEU B CA 1
ATOM 2768 C C . LEU B 1 55 ? 57.87700 42.11500 22.26100 1.000 32.25387 55 LEU B C 1
ATOM 2769 O O . LEU B 1 55 ? 58.95500 42.62300 21.93100 1.000 40.36010 55 LEU B O 1
ATOM 2774 N N . GLY B 1 56 ? 56.90700 42.79000 22.89200 1.000 29.47722 56 GLY B N 1
ATOM 2775 C CA . GLY B 1 56 ? 57.17300 44.17200 23.25900 1.000 35.04104 56 GLY B CA 1
ATOM 2776 C C . GLY B 1 56 ? 56.80100 45.20400 22.21500 1.000 42.85251 56 GLY B C 1
ATOM 2777 O O . GLY B 1 56 ? 57.12000 46.38300 22.39800 1.000 33.21977 56 GLY B O 1
ATOM 2778 N N . LYS B 1 57 ? 56.14400 44.79900 21.12600 1.000 34.23832 57 LYS B N 1
ATOM 2779 C CA . LYS B 1 57 ? 55.61700 45.74900 20.15300 1.000 33.91986 57 LYS B CA 1
ATOM 2780 C C . LYS B 1 57 ? 54.36000 46.42900 20.66400 1.000 38.68622 57 LYS B C 1
ATOM 2781 O O . LYS B 1 57 ? 53.53900 45.81700 21.35200 1.000 34.91208 57 LYS B O 1
ATOM 2787 N N . THR B 1 58 ? 54.19900 47.69800 20.30400 1.000 34.68311 58 THR B N 1
ATOM 2788 C CA . THR B 1 58 ? 52.94400 48.40400 20.51900 1.000 39.04942 58 THR B CA 1
ATOM 2789 C C . THR B 1 58 ? 52.01800 48.16600 19.33400 1.000 36.47016 58 THR B C 1
ATOM 2790 O O . THR B 1 58 ? 52.40100 48.41100 18.18000 1.000 35.09895 58 THR B O 1
ATOM 2794 N N . VAL B 1 59 ? 50.80100 47.69900 19.62800 1.000 31.21427 59 VAL B N 1
ATOM 2795 C CA . VAL B 1 59 ? 49.85800 47.23500 18.62100 1.000 35.79640 59 VAL B CA 1
ATOM 2796 C C . VAL B 1 59 ? 48.55700 47.99900 18.79100 1.000 36.72019 59 VAL B C 1
ATOM 2797 O O . VAL B 1 59 ? 48.09100 48.19300 19.91500 1.000 33.86195 59 VAL B O 1
ATOM 2801 N N . LEU B 1 60 ? 47.97100 48.41600 17.67100 1.000 30.62209 60 LEU B N 1
ATOM 2802 C CA . LEU B 1 60 ? 46.61600 48.92300 17.61400 1.000 29.29825 60 LEU B CA 1
ATOM 2803 C C . LEU B 1 60 ? 45.84500 47.95600 16.71700 1.000 35.16474 60 LEU B C 1
ATOM 2804 O O . LEU B 1 60 ? 46.31300 47.64600 15.61900 1.000 35.62532 60 LEU B O 1
ATOM 2809 N N . ALA B 1 61 ? 44.66900 47.49400 17.15400 1.000 28.95347 61 ALA B N 1
ATOM 2810 C CA . ALA B 1 61 ? 43.85800 46.56200 16.35700 1.000 31.21690 61 ALA B CA 1
ATOM 2811 C C . ALA B 1 61 ? 42.41800 47.06000 16.32900 1.000 38.47303 61 ALA B C 1
ATOM 2812 O O . ALA B 1 61 ? 41.57700 46.60800 17.11100 1.000 31.55115 61 ALA B O 1
ATOM 2814 N N . PRO B 1 62 ? 42.10100 48.01800 15.44800 1.000 33.44348 62 PRO B N 1
ATOM 2815 C CA . PRO B 1 62 ? 40.71200 48.49400 15.34500 1.000 34.54888 62 PRO B CA 1
ATOM 2816 C C . PRO B 1 62 ? 39.84800 47.48100 14.60900 1.000 37.82032 62 PRO B C 1
ATOM 2817 O O . PRO B 1 62 ? 40.19900 47.03700 13.51500 1.000 32.71708 62 PRO B O 1
ATOM 2821 N N . MET B 1 63 ? 38.72400 47.10400 15.21700 1.000 32.23281 63 MET B N 1
ATOM 2822 C CA . MET B 1 63 ? 37.85600 46.11900 14.59000 1.000 40.42853 63 MET B CA 1
ATOM 2823 C C . MET B 1 63 ? 36.55700 46.10100 15.37900 1.000 41.68921 63 MET B C 1
ATOM 2824 O O . MET B 1 63 ? 36.56300 46.27100 16.60100 1.000 37.33342 63 MET B O 1
ATOM 2829 N N . THR B 1 64 ? 35.45000 46.01200 14.65700 1.000 37.81243 64 THR B N 1
ATOM 2830 C CA . THR B 1 64 ? 34.13500 45.87200 15.26500 1.000 43.27098 64 THR B CA 1
ATOM 2831 C C . THR B 1 64 ? 33.81700 44.39100 15.38000 1.000 44.23162 64 THR B C 1
ATOM 2832 O O . THR B 1 64 ? 33.69800 43.69900 14.36200 1.000 44.25794 64 THR B O 1
ATOM 2836 N N . VAL B 1 65 ? 33.69000 43.91700 16.61600 1.000 47.41884 65 VAL B N 1
ATOM 2837 C CA . VAL B 1 65 ? 33.54000 42.50000 16.92600 1.000 51.12192 65 VAL B CA 1
ATOM 2838 C C . VAL B 1 65 ? 32.07300 42.13700 16.75400 1.000 48.67163 65 VAL B C 1
ATOM 2839 O O . VAL B 1 65 ? 31.21600 42.75000 17.40700 1.000 48.00049 65 VAL B O 1
ATOM 2843 N N . PRO B 1 66 ? 31.73700 41.16900 15.90700 1.000 47.51359 66 PRO B N 1
ATOM 2844 C CA . PRO B 1 66 ? 30.37400 40.63000 15.91100 1.000 49.46119 66 PRO B CA 1
ATOM 2845 C C . PRO B 1 66 ? 30.08600 39.89400 17.21400 1.000 47.01353 66 PRO B C 1
ATOM 2846 O O . PRO B 1 66 ? 30.98600 39.36700 17.87400 1.000 49.52699 66 PRO B O 1
ATOM 2850 N N . HIS B 1 67 ? 28.80100 39.87500 17.58900 1.000 47.77415 67 HIS B N 1
ATOM 2851 C CA . HIS B 1 67 ? 28.43600 39.35900 18.90700 1.000 48.43212 67 HIS B CA 1
ATOM 2852 C C . HIS B 1 67 ? 28.83200 37.89300 19.08500 1.000 42.73144 67 HIS B C 1
ATOM 2853 O O . HIS B 1 67 ? 29.35200 37.52200 20.14100 1.000 46.69244 67 HIS B O 1
ATOM 2860 N N . TYR B 1 68 ? 28.62900 37.04900 18.07200 1.000 47.53465 68 TYR B N 1
ATOM 2861 C CA . TYR B 1 68 ? 28.96900 35.63500 18.24100 1.000 46.67139 68 TYR B CA 1
ATOM 2862 C C . TYR B 1 68 ? 30.45900 35.38700 18.47000 1.000 50.84031 68 TYR B C 1
ATOM 2863 O O . TYR B 1 68 ? 30.83500 34.26500 18.83000 1.000 49.61911 68 TYR B O 1
ATOM 2872 N N . LEU B 1 69 ? 31.30500 36.40500 18.31200 1.000 47.01616 69 LEU B N 1
ATOM 2873 C CA . LEU B 1 69 ? 32.73800 36.29000 18.52900 1.000 41.42602 69 LEU B CA 1
ATOM 2874 C C . LEU B 1 69 ? 33.21300 37.11900 19.70300 1.000 44.02107 69 LEU B C 1
ATOM 2875 O O . LEU B 1 69 ? 34.42100 37.15200 19.95200 1.000 44.35005 69 LEU B O 1
ATOM 2880 N N . SER B 1 70 ? 32.30900 37.80000 20.42200 1.000 45.52914 70 SER B N 1
ATOM 2881 C CA . SER B 1 70 ? 32.70700 38.72600 21.48900 1.000 48.41633 70 SER B CA 1
ATOM 2882 C C . SER B 1 70 ? 33.30400 38.02800 22.70100 1.000 47.35568 70 SER B C 1
ATOM 2883 O O . SER B 1 70 ? 33.96700 38.68800 23.50000 1.000 42.77618 70 SER B O 1
ATOM 2886 N N . PHE B 1 71 ? 33.13800 36.70800 22.84000 1.000 44.53692 71 PHE B N 1
ATOM 2887 C CA . PHE B 1 71 ? 33.75300 36.00900 23.96700 1.000 41.93398 71 PHE B CA 1
ATOM 2888 C C . PHE B 1 71 ? 35.27200 35.97800 23.86900 1.000 41.91029 71 PHE B C 1
ATOM 2889 O O . PHE B 1 71 ? 35.94100 35.64500 24.84700 1.000 42.09189 71 PHE B O 1
ATOM 2897 N N . LEU B 1 72 ? 35.82300 36.25600 22.70100 1.000 42.62090 72 LEU B N 1
ATOM 2898 C CA . LEU B 1 72 ? 37.24100 35.99600 22.48600 1.000 40.83121 72 LEU B CA 1
ATOM 2899 C C . LEU B 1 72 ? 38.16700 37.15400 22.87200 1.000 47.77678 72 LEU B C 1
ATOM 2900 O O . LEU B 1 72 ? 39.21200 36.90800 23.49200 1.000 41.84712 72 LEU B O 1
ATOM 2905 N N . PRO B 1 73 ? 37.85700 38.41100 22.50600 1.000 42.80250 73 PRO B N 1
ATOM 2906 C CA . PRO B 1 73 ? 38.76900 39.51400 22.84800 1.000 43.69734 73 PRO B CA 1
ATOM 2907 C C . PRO B 1 73 ? 38.72500 39.83000 24.33300 1.000 43.31572 73 PRO B C 1
ATOM 2908 O O . PRO B 1 73 ? 37.69800 39.66400 24.99200 1.000 49.83229 73 PRO B O 1
ATOM 2912 N N . GLN B 1 74 ? 39.82000 40.30800 24.84300 1.000 39.31524 74 GLN B N 1
ATOM 2913 C CA . GLN B 1 74 ? 39.82400 40.84500 26.19700 1.000 46.52137 74 GLN B CA 1
ATOM 2914 C C . GLN B 1 74 ? 39.78700 42.37100 26.15800 1.000 51.82200 74 GLN B C 1
ATOM 2915 O O . GLN B 1 74 ? 40.12200 42.96500 25.13000 1.000 44.24215 74 GLN B O 1
ATOM 2921 N N . PRO B 1 75 ? 39.33000 43.03600 27.22500 1.000 53.96963 75 PRO B N 1
ATOM 2922 C CA . PRO B 1 75 ? 39.07500 44.48000 27.12900 1.000 46.82140 75 PRO B CA 1
ATOM 2923 C C . PRO B 1 75 ? 40.30100 45.23500 26.65300 1.000 42.48141 75 PRO B C 1
ATOM 2924 O O . PRO B 1 75 ? 41.42300 44.99300 27.11300 1.000 41.42076 75 PRO B O 1
ATOM 2928 N N . GLY B 1 76 ? 40.08000 46.11300 25.67300 1.000 50.90084 76 GLY B N 1
ATOM 2929 C CA . GLY B 1 76 ? 41.11100 46.96700 25.12700 1.000 54.87500 76 GLY B CA 1
ATOM 2930 C C . GLY B 1 76 ? 42.03000 46.32600 24.10900 1.000 56.31201 76 GLY B C 1
ATOM 2931 O O . GLY B 1 76 ? 42.93500 47.00400 23.60500 1.000 56.06462 76 GLY B O 1
ATOM 2932 N N . GLU B 1 77 ? 41.85500 45.03900 23.81600 1.000 42.16032 77 GLU B N 1
ATOM 2933 C CA . GLU B 1 77 ? 42.58700 44.43600 22.70400 1.000 46.22660 77 GLU B CA 1
ATOM 2934 C C . GLU B 1 77 ? 42.15400 44.98000 21.34700 1.000 37.48607 77 GLU B C 1
ATOM 2935 O O . GLU B 1 77 ? 43.00100 45.20000 20.47900 1.000 38.26775 77 GLU B O 1
ATOM 2941 N N . LEU B 1 78 ? 40.86000 45.20700 21.14800 1.000 38.53094 78 LEU B N 1
ATOM 2942 C CA . LEU B 1 78 ? 40.33200 45.71600 19.89200 1.000 42.66301 78 LEU B CA 1
ATOM 2943 C C . LEU B 1 78 ? 39.65600 47.06000 20.15500 1.000 54.64076 78 LEU B C 1
ATOM 2944 O O . LEU B 1 78 ? 38.95800 47.22000 21.15900 1.000 59.37291 78 LEU B O 1
ATOM 2949 N N . THR B 1 79 ? 39.86400 48.02100 19.26800 1.000 45.04751 79 THR B N 1
ATOM 2950 C CA . THR B 1 79 ? 39.39500 49.38200 19.47800 1.000 47.88995 79 THR B CA 1
ATOM 2951 C C . THR B 1 79 ? 38.42800 49.81000 18.38400 1.000 43.52890 79 THR B C 1
ATOM 2952 O O . THR B 1 79 ? 38.27100 49.14900 17.34900 1.000 38.38092 79 THR B O 1
ATOM 2956 N N . ALA B 1 80 ? 37.78400 50.94900 18.64100 1.000 40.81279 80 ALA B N 1
ATOM 2957 C CA . ALA B 1 80 ? 36.96100 51.62300 17.65500 1.000 47.82152 80 ALA B CA 1
ATOM 2958 C C . ALA B 1 80 ? 37.83700 52.01800 16.46600 1.000 41.36022 80 ALA B C 1
ATOM 2959 O O . ALA B 1 80 ? 39.07100 52.02900 16.57800 1.000 35.40424 80 ALA B O 1
ATOM 2961 N N . PRO B 1 81 ? 37.22600 52.34900 15.32200 1.000 43.84999 81 PRO B N 1
ATOM 2962 C CA . PRO B 1 81 ? 38.01700 52.73600 14.14600 1.000 43.20518 81 PRO B CA 1
ATOM 2963 C C . PRO B 1 81 ? 38.96600 53.88600 14.46100 1.000 46.35556 81 PRO B C 1
ATOM 2964 O O . PRO B 1 81 ? 38.66100 54.78200 15.25100 1.000 45.22911 81 PRO B O 1
ATOM 2968 N N . LEU B 1 82 ? 40.13500 53.84700 13.83400 1.000 38.66516 82 LEU B N 1
ATOM 2969 C CA . LEU B 1 82 ? 41.17800 54.82700 14.08900 1.000 44.81064 82 LEU B CA 1
ATOM 2970 C C . LEU B 1 82 ? 40.78600 56.18300 13.50300 1.000 52.99846 82 LEU B C 1
ATOM 2971 O O . LEU B 1 82 ? 40.53800 56.30600 12.29900 1.000 48.62162 82 LEU B O 1
ATOM 2976 N N . GLU B 1 83 ? 40.74700 57.19900 14.36600 1.000 55.36453 83 GLU B N 1
ATOM 2977 C CA . GLU B 1 83 ? 40.55500 58.57700 13.92800 1.000 63.28390 83 GLU B CA 1
ATOM 2978 C C . GLU B 1 83 ? 41.61100 58.97400 12.90800 1.000 60.00983 83 GLU B C 1
ATOM 2979 O O . GLU B 1 83 ? 41.30200 59.50400 11.83700 1.000 68.30029 83 GLU B O 1
ATOM 2985 N N . SER B 1 84 ? 42.87000 58.69000 13.22000 1.000 52.24311 84 SER B N 1
ATOM 2986 C CA . SER B 1 84 ? 43.99200 59.08500 12.39000 1.000 48.67952 84 SER B CA 1
ATOM 2987 C C . SER B 1 84 ? 45.12200 58.08800 12.59100 1.000 42.24980 84 SER B C 1
ATOM 2988 O O . SER B 1 84 ? 45.15700 57.35600 13.57800 1.000 52.40365 84 SER B O 1
ATOM 2991 N N . TRP B 1 85 ? 46.05200 58.08100 11.65600 1.000 48.14788 85 TRP B N 1
ATOM 2992 C CA . TRP B 1 85 ? 47.20500 57.19300 11.75000 1.000 40.10744 85 TRP B CA 1
ATOM 2993 C C . TRP B 1 85 ? 48.25300 57.69500 12.75300 1.000 46.88983 85 TRP B C 1
ATOM 2994 O O . TRP B 1 85 ? 48.62800 58.87500 12.72900 1.000 39.19417 85 TRP B O 1
ATOM 3005 N N . PRO B 1 86 ? 48.76200 56.83800 13.63500 1.000 45.41597 86 PRO B N 1
ATOM 3006 C CA . PRO B 1 86 ? 49.85900 57.26200 14.52000 1.000 42.30770 86 PRO B CA 1
ATOM 3007 C C . PRO B 1 86 ? 51.13400 57.48200 13.71800 1.000 46.95300 86 PRO B C 1
ATOM 3008 O O . PRO B 1 86 ? 51.33700 56.86500 12.66800 1.000 39.45999 86 PRO B O 1
ATOM 3012 N N . GLN B 1 87 ? 52.00600 58.36000 14.23300 1.000 42.67354 87 GLN B N 1
ATOM 3013 C CA . GLN B 1 87 ? 53.28900 58.62500 13.58300 1.000 46.06079 87 GLN B CA 1
ATOM 3014 C C . GLN B 1 87 ? 54.16200 57.37700 13.58800 1.000 42.79724 87 GLN B C 1
ATOM 3015 O O . GLN B 1 87 ? 54.23100 56.66000 14.58700 1.000 38.42040 87 GLN B O 1
ATOM 3021 N N . GLY B 1 88 ? 54.84200 57.11900 12.47400 1.000 42.14453 88 GLY B N 1
ATOM 3022 C CA . GLY B 1 88 ? 55.70000 55.95700 12.40900 1.000 47.96891 88 GLY B CA 1
ATOM 3023 C C . GLY B 1 88 ? 54.98400 54.62300 12.42900 1.000 43.05516 88 GLY B C 1
ATOM 3024 O O . GLY B 1 88 ? 55.59600 53.62300 12.81400 1.000 41.84712 88 GLY B O 1
ATOM 3025 N N . ALA B 1 89 ? 53.71800 54.56900 12.00900 1.000 42.37877 89 ALA B N 1
ATOM 3026 C CA . ALA B 1 89 ? 52.96800 53.32500 12.06300 1.000 40.74173 89 ALA B CA 1
ATOM 3027 C C . ALA B 1 89 ? 53.35300 52.39600 10.92000 1.000 41.82607 89 ALA B C 1
ATOM 3028 O O . ALA B 1 89 ? 53.77900 52.84500 9.85400 1.000 38.16773 89 ALA B O 1
ATOM 3030 N N . LEU B 1 90 ? 53.23600 51.09300 11.17700 1.000 32.71182 90 LEU B N 1
ATOM 3031 C CA . LEU B 1 90 ? 53.22600 50.05100 10.15600 1.000 36.09380 90 LEU B CA 1
ATOM 3032 C C . LEU B 1 90 ? 51.86100 49.37500 10.14000 1.000 35.65427 90 LEU B C 1
ATOM 3033 O O . LEU B 1 90 ? 51.23000 49.19200 11.18100 1.000 38.87571 90 LEU B O 1
ATOM 3038 N N . ALA B 1 91 ? 51.40000 49.00500 8.94600 1.000 30.03781 91 ALA B N 1
ATOM 3039 C CA . ALA B 1 91 ? 50.08600 48.41000 8.78500 1.000 30.97740 91 ALA B CA 1
ATOM 3040 C C . ALA B 1 91 ? 50.27900 46.93900 8.44000 1.000 31.04583 91 ALA B C 1
ATOM 3041 O O . ALA B 1 91 ? 51.01800 46.61100 7.49800 1.000 34.61731 91 ALA B O 1
ATOM 3043 N N . ALA B 1 92 ? 49.68200 46.05700 9.25000 1.000 28.10863 92 ALA B N 1
ATOM 3044 C CA . ALA B 1 92 ? 49.74500 44.61700 9.01300 1.000 30.16941 92 ALA B CA 1
ATOM 3045 C C . ALA B 1 92 ? 48.32700 44.17500 8.68600 1.000 31.21164 92 ALA B C 1
ATOM 3046 O O . ALA B 1 92 ? 47.43100 44.20800 9.54600 1.000 29.04559 92 ALA B O 1
ATOM 3048 N N . VAL B 1 93 ? 48.11600 43.83700 7.41900 1.000 30.61420 93 VAL B N 1
ATOM 3049 C CA . VAL B 1 93 ? 46.79400 43.61000 6.87000 1.000 33.24083 93 VAL B CA 1
ATOM 3050 C C . VAL B 1 93 ? 46.65800 42.11000 6.65400 1.000 28.69818 93 VAL B C 1
ATOM 3051 O O . VAL B 1 93 ? 47.51000 41.51200 5.99500 1.000 31.50115 93 VAL B O 1
ATOM 3055 N N . LEU B 1 94 ? 45.58300 41.50400 7.19100 1.000 25.86889 94 LEU B N 1
ATOM 3056 C CA . LEU B 1 94 ? 45.46600 40.04800 7.25700 1.000 27.70332 94 LEU B CA 1
ATOM 3057 C C . LEU B 1 94 ? 44.11600 39.60000 6.72500 1.000 28.60343 94 LEU B C 1
ATOM 3058 O O . LEU B 1 94 ? 43.09200 40.22300 7.03300 1.000 28.84556 94 LEU B O 1
ATOM 3063 N N . ASP B 1 95 ? 44.08400 38.47200 6.00900 1.000 33.23293 95 ASP B N 1
ATOM 3064 C CA . ASP B 1 95 ? 42.82100 37.95500 5.49300 1.000 35.52531 95 ASP B CA 1
ATOM 3065 C C . ASP B 1 95 ? 42.09100 38.85100 4.50600 1.000 35.25949 95 ASP B C 1
ATOM 3066 O O . ASP B 1 95 ? 40.89700 38.63900 4.29000 1.000 35.17001 95 ASP B O 1
ATOM 3071 N N . VAL B 1 96 ? 42.79300 39.78400 3.85000 1.000 34.69627 96 VAL B N 1
ATOM 3072 C CA . VAL B 1 96 ? 42.24100 40.74400 2.89600 1.000 36.88600 96 VAL B CA 1
ATOM 3073 C C . VAL B 1 96 ? 43.41900 41.38500 2.16500 1.000 44.63956 96 VAL B C 1
ATOM 3074 O O . VAL B 1 96 ? 44.55200 41.40100 2.65600 1.000 32.51969 96 VAL B O 1
ATOM 3078 N N . ASP B 1 97 ? 43.14600 41.92600 0.97600 1.000 38.99941 97 ASP B N 1
ATOM 3079 C CA . ASP B 1 97 ? 44.18400 42.58900 0.19100 1.000 41.29442 97 ASP B CA 1
ATOM 3080 C C . ASP B 1 97 ? 44.35500 44.03200 0.65400 1.000 41.52340 97 ASP B C 1
ATOM 3081 O O . ASP B 1 97 ? 43.37500 44.77500 0.74000 1.000 38.60989 97 ASP B O 1
ATOM 3086 N N . ASN B 1 98 ? 45.60000 44.42200 0.95700 1.000 41.16546 98 ASN B N 1
ATOM 3087 C CA . ASN B 1 98 ? 45.89600 45.81000 1.29900 1.000 45.58968 98 ASN B CA 1
ATOM 3088 C C . ASN B 1 98 ? 45.65400 46.76900 0.12900 1.000 53.35113 98 ASN B C 1
ATOM 3089 O O . ASN B 1 98 ? 45.44300 47.96300 0.36500 1.000 45.52914 98 ASN B O 1
ATOM 3094 N N . ASN B 1 99 ? 45.69800 46.27700 -1.11400 1.000 58.14908 99 ASN B N 1
ATOM 3095 C CA . ASN B 1 99 ? 45.44400 47.07700 -2.31700 1.000 49.34539 99 ASN B CA 1
ATOM 3096 C C . ASN B 1 99 ? 43.96300 47.30000 -2.57400 1.000 50.41657 99 ASN B C 1
ATOM 3097 O O . ASN B 1 99 ? 43.59000 47.86600 -3.60400 1.000 47.61360 99 ASN B O 1
ATOM 3102 N N . ASP B 1 100 ? 43.11900 46.85900 -1.64600 1.000 47.26356 100 ASP B N 1
ATOM 3103 C CA . ASP B 1 100 ? 41.68000 47.10400 -1.63100 1.000 47.02669 100 ASP B CA 1
ATOM 3104 C C . ASP B 1 100 ? 41.25800 47.83900 -0.36900 1.000 47.66361 100 ASP B C 1
ATOM 3105 O O . ASP B 1 100 ? 40.54600 47.26400 0.46900 1.000 43.95001 100 ASP B O 1
ATOM 3110 N N . PRO B 1 101 ? 41.63200 49.11700 -0.22800 1.000 46.04763 101 PRO B N 1
ATOM 3111 C CA . PRO B 1 101 ? 41.36900 49.81800 1.04100 1.000 45.71601 101 PRO B CA 1
ATOM 3112 C C . PRO B 1 101 ? 39.90800 49.80100 1.43200 1.000 42.50510 101 PRO B C 1
ATOM 3113 O O . PRO B 1 101 ? 39.58700 49.79300 2.63000 1.000 40.83384 101 PRO B O 1
ATOM 3117 N N . VAL B 1 102 ? 39.00500 49.76700 0.45400 1.000 36.55438 102 VAL B N 1
ATOM 3118 C CA . VAL B 1 102 ? 37.59100 49.87600 0.77900 1.000 37.79927 102 VAL B CA 1
ATOM 3119 C C . VAL B 1 102 ? 37.14800 48.63800 1.53800 1.000 44.61851 102 VAL B C 1
ATOM 3120 O O . VAL B 1 102 ? 36.14800 48.65900 2.26000 1.000 36.99917 102 VAL B O 1
ATOM 3124 N N . ARG B 1 103 ? 37.89000 47.54900 1.40000 1.000 36.05695 103 ARG B N 1
ATOM 3125 C CA . ARG B 1 103 ? 37.53600 46.33400 2.09400 1.000 44.74747 103 ARG B CA 1
ATOM 3126 C C . ARG B 1 103 ? 38.27200 46.18200 3.41500 1.000 40.18113 103 ARG B C 1
ATOM 3127 O O . ARG B 1 103 ? 37.95300 45.26900 4.18200 1.000 38.70727 103 ARG B O 1
ATOM 3135 N N . VAL B 1 104 ? 39.21700 47.06800 3.71100 1.000 39.17575 104 VAL B N 1
ATOM 3136 C CA . VAL B 1 104 ? 39.98800 46.99700 4.94900 1.000 34.68047 104 VAL B CA 1
ATOM 3137 C C . VAL B 1 104 ? 39.30600 47.90300 5.96900 1.000 43.47627 104 VAL B C 1
ATOM 3138 O O . VAL B 1 104 ? 39.15100 49.10900 5.73400 1.000 34.31727 104 VAL B O 1
ATOM 3142 N N . ALA B 1 105 ? 38.92500 47.34300 7.11400 1.000 39.10469 105 ALA B N 1
ATOM 3143 C CA . ALA B 1 105 ? 38.14200 48.07800 8.09700 1.000 39.48895 105 ALA B CA 1
ATOM 3144 C C . ALA B 1 105 ? 38.99800 48.48800 9.29400 1.000 37.21762 105 ALA B C 1
ATOM 3145 O O . ALA B 1 105 ? 40.01000 47.85400 9.60700 1.000 35.62532 105 ALA B O 1
ATOM 3147 N N . GLY B 1 106 ? 38.59900 49.59800 9.93900 1.000 36.94917 106 GLY B N 1
ATOM 3148 C CA . GLY B 1 106 ? 39.22000 50.08000 11.16300 1.000 41.85765 106 GLY B CA 1
ATOM 3149 C C . GLY B 1 106 ? 40.21100 51.21500 10.95300 1.000 39.96795 106 GLY B C 1
ATOM 3150 O O . GLY B 1 106 ? 40.47600 51.97800 11.89200 1.000 38.78886 106 GLY B O 1
ATOM 3151 N N . ALA B 1 107 ? 40.79100 51.31300 9.75900 1.000 41.91818 107 ALA B N 1
ATOM 3152 C CA . ALA B 1 107 ? 41.64500 52.42200 9.37800 1.000 38.01772 107 ALA B CA 1
ATOM 3153 C C . ALA B 1 107 ? 41.56500 52.59500 7.87500 1.000 37.95718 107 ALA B C 1
ATOM 3154 O O . ALA B 1 107 ? 41.33500 51.63100 7.13400 1.000 32.65392 107 ALA B O 1
ATOM 3156 N N . ASP B 1 108 ? 41.80800 53.82300 7.43800 1.000 35.49899 108 ASP B N 1
ATOM 3157 C CA . ASP B 1 108 ? 41.71100 54.19900 6.02900 1.000 34.72258 108 ASP B CA 1
ATOM 3158 C C . ASP B 1 108 ? 43.10000 54.12500 5.40700 1.000 33.27241 108 ASP B C 1
ATOM 3159 O O . ASP B 1 108 ? 43.90700 55.04000 5.57000 1.000 33.08028 108 ASP B O 1
ATOM 3164 N N . LEU B 1 109 ? 43.36900 53.04300 4.65900 1.000 30.60104 109 LEU B N 1
ATOM 3165 C CA . LEU B 1 109 ? 44.69300 52.87700 4.06900 1.000 34.10935 109 LEU B CA 1
ATOM 3166 C C . LEU B 1 109 ? 44.99400 53.92200 2.99300 1.000 39.11258 109 LEU B C 1
ATOM 3167 O O . LEU B 1 109 ? 46.17200 54.17900 2.71400 1.000 33.42243 109 LEU B O 1
ATOM 3172 N N . THR B 1 110 ? 43.96700 54.54000 2.39500 1.000 36.45700 110 THR B N 1
ATOM 3173 C CA . THR B 1 110 ? 44.23300 55.58900 1.40600 1.000 39.38893 110 THR B CA 1
ATOM 3174 C C . THR B 1 110 ? 44.79800 56.86800 2.00000 1.000 39.82583 110 THR B C 1
ATOM 3175 O O . THR B 1 110 ? 45.10800 57.77800 1.22800 1.000 47.48990 110 THR B O 1
ATOM 3179 N N . GLN B 1 111 ? 44.91000 56.97900 3.33000 1.000 34.67258 111 GLN B N 1
ATOM 3180 C CA . GLN B 1 111 ? 45.51600 58.14800 3.98200 1.000 42.67354 111 GLN B CA 1
ATOM 3181 C C . GLN B 1 111 ? 46.84500 57.82500 4.65200 1.000 42.22085 111 GLN B C 1
ATOM 3182 O O . GLN B 1 111 ? 47.32200 58.60600 5.47600 1.000 39.93374 111 GLN B O 1
ATOM 3188 N N . PHE B 1 112 ? 47.44500 56.70000 4.32000 1.000 37.52555 112 PHE B N 1
ATOM 3189 C CA . PHE B 1 112 ? 48.62000 56.23900 5.03400 1.000 43.27624 112 PHE B CA 1
ATOM 3190 C C . PHE B 1 112 ? 49.77900 56.09000 4.05400 1.000 37.73347 112 PHE B C 1
ATOM 3191 O O . PHE B 1 112 ? 49.57900 55.61800 2.93800 1.000 43.73945 112 PHE B O 1
ATOM 3199 N N . ASP B 1 113 ? 51.00500 56.51200 4.45000 1.000 47.04775 113 ASP B N 1
ATOM 3200 C CA . ASP B 1 113 ? 52.16900 56.24300 3.59900 1.000 53.79066 113 ASP B CA 1
ATOM 3201 C C . ASP B 1 113 ? 53.32700 55.54100 4.30600 1.000 54.72498 113 ASP B C 1
ATOM 3202 O O . ASP B 1 113 ? 54.47400 55.65500 3.85500 1.000 60.62306 113 ASP B O 1
ATOM 3207 N N . GLY B 1 114 ? 53.06500 54.78400 5.36700 1.000 48.89007 114 GLY B N 1
ATOM 3208 C CA . GLY B 1 114 ? 54.12100 54.01300 5.97400 1.000 41.98398 114 GLY B CA 1
ATOM 3209 C C . GLY B 1 114 ? 54.21200 52.62600 5.37400 1.000 43.66839 114 GLY B C 1
ATOM 3210 O O . GLY B 1 114 ? 53.51400 52.27400 4.41100 1.000 38.43882 114 GLY B O 1
ATOM 3211 N N . PRO B 1 115 ? 55.08200 51.80500 5.95800 1.000 35.94115 115 PRO B N 1
ATOM 3212 C CA . PRO B 1 115 ? 55.27000 50.44400 5.44300 1.000 35.64901 115 PRO B CA 1
ATOM 3213 C C . PRO B 1 115 ? 54.00100 49.63000 5.64700 1.000 35.06210 115 PRO B C 1
ATOM 3214 O O . PRO B 1 115 ? 53.23800 49.85100 6.59100 1.000 34.25411 115 PRO B O 1
ATOM 3218 N N . VAL B 1 116 ? 53.74000 48.73200 4.71100 1.000 37.83085 116 VAL B N 1
ATOM 3219 C CA . VAL B 1 116 ? 52.53700 47.92100 4.74200 1.000 35.44899 116 VAL B CA 1
ATOM 3220 C C . VAL B 1 116 ? 52.94000 46.47700 4.52300 1.000 38.70727 116 VAL B C 1
ATOM 3221 O O . VAL B 1 116 ? 53.74600 46.17100 3.64000 1.000 38.82044 116 VAL B O 1
ATOM 3225 N N . VAL B 1 117 ? 52.39000 45.59700 5.33800 1.000 35.48057 117 VAL B N 1
ATOM 3226 C CA . VAL B 1 117 ? 52.72100 44.18700 5.29100 1.000 32.88289 117 VAL B CA 1
ATOM 3227 C C . VAL B 1 117 ? 51.41800 43.41400 5.12900 1.000 29.79568 117 VAL B C 1
ATOM 3228 O O . VAL B 1 117 ? 50.36200 43.86600 5.58400 1.000 31.91698 117 VAL B O 1
ATOM 3232 N N . ASN B 1 118 ? 51.46300 42.26800 4.42700 1.000 29.93517 118 ASN B N 1
ATOM 3233 C CA . ASN B 1 118 ? 50.19400 41.61700 4.12000 1.000 34.13830 118 ASN B CA 1
ATOM 3234 C C . ASN B 1 118 ? 50.29100 40.09500 4.22700 1.000 31.08004 118 ASN B C 1
ATOM 3235 O O . ASN B 1 118 ? 51.30600 39.49100 3.86100 1.000 29.76936 118 ASN B O 1
ATOM 3240 N N . VAL B 1 119 ? 49.22700 39.47900 4.76400 1.000 27.06114 119 VAL B N 1
ATOM 3241 C CA . VAL B 1 119 ? 49.13900 38.01900 4.87500 1.000 26.56108 119 VAL B CA 1
ATOM 3242 C C . VAL B 1 119 ? 47.71500 37.62600 4.47000 1.000 29.90095 119 VAL B C 1
ATOM 3243 O O . VAL B 1 119 ? 46.75300 37.98500 5.15700 1.000 31.51957 119 VAL B O 1
ATOM 3247 N N . ASP B 1 120 ? 47.57400 36.85500 3.38600 1.000 30.64315 120 ASP B N 1
ATOM 3248 C CA . ASP B 1 120 ? 46.26400 36.64400 2.79100 1.000 33.95670 120 ASP B CA 1
ATOM 3249 C C . ASP B 1 120 ? 46.22900 35.29100 2.10200 1.000 31.08531 120 ASP B C 1
ATOM 3250 O O . ASP B 1 120 ? 47.23700 34.82700 1.56300 1.000 30.65894 120 ASP B O 1
ATOM 3255 N N . HIS B 1 121 ? 45.04600 34.68100 2.04600 1.000 31.41166 121 HIS B N 1
ATOM 3256 C CA . HIS B 1 121 ? 44.87200 33.43700 1.28600 1.000 37.73347 121 HIS B CA 1
ATOM 3257 C C . HIS B 1 121 ? 43.82600 33.54300 0.16500 1.000 42.21559 121 HIS B C 1
ATOM 3258 O O . HIS B 1 121 ? 43.22600 32.53300 -0.22400 1.000 36.62808 121 HIS B O 1
ATOM 3265 N N . HIS B 1 122 ? 43.64400 34.72600 -0.42100 1.000 37.62820 122 HIS B N 1
ATOM 3266 C CA . HIS B 1 122 ? 42.69600 34.93700 -1.51600 1.000 47.64255 122 HIS B CA 1
ATOM 3267 C C . HIS B 1 122 ? 43.43400 35.13600 -2.82700 1.000 43.18939 122 HIS B C 1
ATOM 3268 O O . HIS B 1 122 ? 44.25500 36.04900 -2.93600 1.000 38.26775 122 HIS B O 1
ATOM 3275 N N . GLY B 1 123 ? 43.09000 34.32200 -3.82800 1.000 42.67880 123 GLY B N 1
ATOM 3276 C CA . GLY B 1 123 ? 43.75000 34.40300 -5.12500 1.000 42.94989 123 GLY B CA 1
ATOM 3277 C C . GLY B 1 123 ? 43.58600 35.73800 -5.83300 1.000 40.32326 123 GLY B C 1
ATOM 3278 O O . GLY B 1 123 ? 44.43500 36.13500 -6.63500 1.000 42.26296 123 GLY B O 1
ATOM 3279 N N . THR B 1 124 ? 42.55900 36.50300 -5.49000 1.000 40.59171 124 THR B N 1
ATOM 3280 C CA . THR B 1 124 ? 42.32900 37.83700 -6.12000 1.000 47.93996 124 THR B CA 1
ATOM 3281 C C . THR B 1 124 ? 43.39000 38.87400 -5.71500 1.000 50.14022 124 THR B C 1
ATOM 3282 O O . THR B 1 124 ? 43.45400 39.92000 -6.37000 1.000 41.79975 124 THR B O 1
ATOM 3286 N N . ASN B 1 125 ? 44.19100 38.59600 -4.69300 1.000 38.77044 125 ASN B N 1
ATOM 3287 C CA . ASN B 1 125 ? 45.15800 39.58500 -4.15200 1.000 39.38367 125 ASN B CA 1
ATOM 3288 C C . ASN B 1 125 ? 46.12300 40.08000 -5.23200 1.000 42.90251 125 ASN B C 1
ATOM 3289 O O . ASN B 1 125 ? 46.62300 39.24900 -5.99000 1.000 42.56826 125 ASN B O 1
ATOM 3294 N N . LEU B 1 126 ? 46.41300 41.38200 -5.24100 1.000 39.38367 126 LEU B N 1
ATOM 3295 C CA . LEU B 1 126 ? 47.31900 41.99300 -6.25000 1.000 36.50964 126 LEU B CA 1
ATOM 3296 C C . LEU B 1 126 ? 48.77300 41.61600 -5.96300 1.000 44.18951 126 LEU B C 1
ATOM 3297 O O . LEU B 1 126 ? 49.59600 41.77000 -6.87300 1.000 39.31787 126 LEU B O 1
ATOM 3302 N N . ARG B 1 127 ? 49.06800 41.14500 -4.75100 1.000 41.42602 127 ARG B N 1
ATOM 3303 C CA . ARG B 1 127 ? 50.45300 40.78100 -4.34600 1.000 37.17814 127 ARG B CA 1
ATOM 3304 C C . ARG B 1 127 ? 51.35900 42.01700 -4.42900 1.000 40.83911 127 ARG B C 1
ATOM 3305 O O . ARG B 1 127 ? 52.40400 41.93800 -5.08100 1.000 40.31010 127 ARG B O 1
ATOM 3313 N N . ARG B 1 128 ? 50.96700 43.10200 -3.76500 1.000 40.86806 128 ARG B N 1
ATOM 3314 C CA . ARG B 1 128 ? 51.77600 44.33500 -3.76500 1.000 43.47363 128 ARG B CA 1
ATOM 3315 C C . ARG B 1 128 ? 51.80700 44.86400 -2.33300 1.000 38.09141 128 ARG B C 1
ATOM 3316 O O . ARG B 1 128 ? 50.76100 45.29300 -1.84800 1.000 34.89892 128 ARG B O 1
ATOM 3324 N N . ALA B 1 129 ? 52.97600 44.80100 -1.70700 1.000 39.54685 129 ALA B N 1
ATOM 3325 C CA . ALA B 1 129 ? 53.15500 45.32000 -0.33700 1.000 40.50222 129 ALA B CA 1
ATOM 3326 C C . ALA B 1 129 ? 54.65200 45.43600 -0.07900 1.000 42.57353 129 ALA B C 1
ATOM 3327 O O . ALA B 1 129 ? 55.43100 44.83800 -0.83500 1.000 40.64698 129 ALA B O 1
ATOM 3329 N N . ASP B 1 130 ? 55.03600 46.18500 0.94500 1.000 35.49110 130 ASP B N 1
ATOM 3330 C CA . ASP B 1 130 ? 56.45500 46.23900 1.27700 1.000 41.65499 130 ASP B CA 1
ATOM 3331 C C . ASP B 1 130 ? 56.98700 44.85800 1.65000 1.000 44.02633 130 ASP B C 1
ATOM 3332 O O . ASP B 1 130 ? 58.13600 44.52500 1.34800 1.000 38.59147 130 ASP B O 1
ATOM 3337 N N . ALA B 1 131 ? 56.15300 44.03000 2.25700 1.000 31.35113 131 ALA B N 1
ATOM 3338 C CA . ALA B 1 131 ? 56.48600 42.62800 2.46600 1.000 38.36513 131 ALA B CA 1
ATOM 3339 C C . ALA B 1 131 ? 55.16600 41.89600 2.53400 1.000 33.51981 131 ALA B C 1
ATOM 3340 O O . ALA B 1 131 ? 54.22400 42.38400 3.16700 1.000 32.50916 131 ALA B O 1
ATOM 3342 N N . GLY B 1 132 ? 55.07400 40.77000 1.83300 1.000 33.47243 132 GLY B N 1
ATOM 3343 C CA . GLY B 1 132 ? 53.77700 40.08900 1.76200 1.000 32.85394 132 GLY B CA 1
ATOM 3344 C C . GLY B 1 132 ? 53.84200 38.61800 1.42500 1.000 35.18317 132 GLY B C 1
ATOM 3345 O O . GLY B 1 132 ? 54.79600 38.20400 0.77300 1.000 34.96209 132 GLY B O 1
ATOM 3346 N N . VAL B 1 133 ? 52.82800 37.87900 1.85300 1.000 33.20135 133 VAL B N 1
ATOM 3347 C CA . VAL B 1 133 ? 52.72700 36.43200 1.53100 1.000 33.01448 133 VAL B CA 1
ATOM 3348 C C . VAL B 1 133 ? 51.26500 36.14800 1.19600 1.000 34.34622 133 VAL B C 1
ATOM 3349 O O . VAL B 1 133 ? 50.39300 36.45500 2.01500 1.000 33.07765 133 VAL B O 1
ATOM 3353 N N . VAL B 1 134 ? 51.02600 35.64200 -0.00800 1.000 34.78049 134 VAL B N 1
ATOM 3354 C CA . VAL B 1 134 ? 49.64600 35.27300 -0.42700 1.000 39.65475 134 VAL B CA 1
ATOM 3355 C C . VAL B 1 134 ? 49.68400 33.80400 -0.85100 1.000 36.30435 134 VAL B C 1
ATOM 3356 O O . VAL B 1 134 ? 50.53800 33.45400 -1.66700 1.000 36.82547 134 VAL B O 1
ATOM 3360 N N . ASP B 1 135 ? 48.81700 32.98200 -0.26600 1.000 35.41214 135 ASP B N 1
ATOM 3361 C CA . ASP B 1 135 ? 48.85100 31.55600 -0.59600 1.000 38.27564 135 ASP B CA 1
ATOM 3362 C C . ASP B 1 135 ? 47.43500 31.00000 -0.62300 1.000 36.71230 135 ASP B C 1
ATOM 3363 O O . ASP B 1 135 ? 46.91800 30.54900 0.40800 1.000 38.32302 135 ASP B O 1
ATOM 3368 N N . PRO B 1 136 ? 46.78500 30.98100 -1.79200 1.000 41.93924 136 PRO B N 1
ATOM 3369 C CA . PRO B 1 136 ? 45.42900 30.42100 -1.87400 1.000 42.86567 136 PRO B CA 1
ATOM 3370 C C . PRO B 1 136 ? 45.33700 28.93800 -1.52800 1.000 39.69160 136 PRO B C 1
ATOM 3371 O O . PRO B 1 136 ? 44.23200 28.47100 -1.23300 1.000 40.42853 136 PRO B O 1
ATOM 3375 N N . SER B 1 137 ? 46.43700 28.18600 -1.51000 1.000 39.33893 137 SER B N 1
ATOM 3376 C CA . SER B 1 137 ? 46.29000 26.77600 -1.14100 1.000 44.36585 137 SER B CA 1
ATOM 3377 C C . SER B 1 137 ? 46.12000 26.56300 0.35900 1.000 46.94773 137 SER B C 1
ATOM 3378 O O . SER B 1 137 ? 45.71800 25.47000 0.76500 1.000 41.77080 137 SER B O 1
ATOM 3381 N N . LYS B 1 138 ? 46.41400 27.58400 1.21100 1.000 42.86567 138 LYS B N 1
ATOM 3382 C CA . LYS B 1 138 ? 46.08600 27.41800 2.63300 1.000 39.73634 138 LYS B CA 1
ATOM 3383 C C . LYS B 1 138 ? 44.63300 27.81600 2.85400 1.000 39.99953 138 LYS B C 1
ATOM 3384 O O . LYS B 1 138 ? 44.18300 28.83400 2.30900 1.000 39.57317 138 LYS B O 1
ATOM 3390 N N . PRO B 1 139 ? 43.87100 27.05200 3.63600 1.000 35.62532 139 PRO B N 1
ATOM 3391 C CA . PRO B 1 139 ? 42.44100 27.33600 3.77600 1.000 32.94869 139 PRO B CA 1
ATOM 3392 C C . PRO B 1 139 ? 42.09600 28.34000 4.86000 1.000 37.69926 139 PRO B C 1
ATOM 3393 O O . PRO B 1 139 ? 40.90000 28.52800 5.11800 1.000 35.50952 139 PRO B O 1
ATOM 3397 N N . ALA B 1 140 ? 43.07500 28.93900 5.54700 1.000 37.30974 140 ALA B N 1
ATOM 3398 C CA . ALA B 1 140 ? 42.81000 30.01900 6.49800 1.000 33.13292 140 ALA B CA 1
ATOM 3399 C C . ALA B 1 140 ? 44.04400 30.90200 6.61100 1.000 35.18580 140 ALA B C 1
ATOM 3400 O O . ALA B 1 140 ? 45.17100 30.40000 6.66000 1.000 32.54601 140 ALA B O 1
ATOM 3402 N N . ALA B 1 141 ? 43.82600 32.22600 6.67500 1.000 31.06162 141 ALA B N 1
ATOM 3403 C CA . ALA B 1 141 ? 44.94000 33.12500 6.96800 1.000 32.00647 141 ALA B CA 1
ATOM 3404 C C . ALA B 1 141 ? 45.60600 32.74900 8.29400 1.000 32.59865 141 ALA B C 1
ATOM 3405 O O . ALA B 1 141 ? 46.83500 32.86000 8.43800 1.000 33.18819 141 ALA B O 1
ATOM 3407 N N . ALA B 1 142 ? 44.81400 32.25900 9.26000 1.000 29.61671 142 ALA B N 1
ATOM 3408 C CA . ALA B 1 142 ? 45.37500 31.88100 10.56100 1.000 32.13280 142 ALA B CA 1
ATOM 3409 C C . ALA B 1 142 ? 46.55900 30.90500 10.44800 1.000 33.85669 142 ALA B C 1
ATOM 3410 O O . ALA B 1 142 ? 47.47500 30.95900 11.27700 1.000 33.42506 142 ALA B O 1
ATOM 3412 N N . MET B 1 143 ? 46.54700 29.99900 9.44800 1.000 29.84305 143 MET B N 1
ATOM 3413 C CA . MET B 1 143 ? 47.63200 29.02800 9.20700 1.000 33.48296 143 MET B CA 1
ATOM 3414 C C . MET B 1 143 ? 48.93300 29.73400 8.86100 1.000 31.78276 143 MET B C 1
ATOM 3415 O O . MET B 1 143 ? 50.02800 29.38400 9.32300 1.000 28.26128 143 MET B O 1
ATOM 3420 N N . MET B 1 144 ? 48.82000 30.64000 7.90600 1.000 26.20051 144 MET B N 1
ATOM 3421 C CA . MET B 1 144 ? 49.84600 31.55600 7.46900 1.000 31.90646 144 MET B CA 1
ATOM 3422 C C . MET B 1 144 ? 50.30400 32.44400 8.63300 1.000 28.07442 144 MET B C 1
ATOM 3423 O O . MET B 1 144 ? 51.50900 32.66400 8.77000 1.000 26.54002 144 MET B O 1
ATOM 3428 N N . VAL B 1 145 ? 49.37500 32.98800 9.47000 1.000 26.52160 145 VAL B N 1
ATOM 3429 C CA . VAL B 1 145 ? 49.81800 33.84500 10.56900 1.000 25.69519 145 VAL B CA 1
ATOM 3430 C C . VAL B 1 145 ? 50.60400 33.02100 11.58100 1.000 33.03817 145 VAL B C 1
ATOM 3431 O O . VAL B 1 145 ? 51.59500 33.50700 12.15700 1.000 28.05600 145 VAL B O 1
ATOM 3435 N N . ALA B 1 146 ? 50.21400 31.75400 11.77600 1.000 26.32947 146 ALA B N 1
ATOM 3436 C CA . ALA B 1 146 ? 50.98500 30.87000 12.65100 1.000 32.05121 146 ALA B CA 1
ATOM 3437 C C . ALA B 1 146 ? 52.42200 30.72700 12.16500 1.000 35.94115 146 ALA B C 1
ATOM 3438 O O . ALA B 1 146 ? 53.36200 30.78400 12.97200 1.000 30.89055 146 ALA B O 1
ATOM 3440 N N . ASP B 1 147 ? 52.61600 30.62000 10.84500 1.000 28.46657 147 ASP B N 1
ATOM 3441 C CA . ASP B 1 147 ? 53.96900 30.48000 10.30500 1.000 32.67760 147 ASP B CA 1
ATOM 3442 C C . ASP B 1 147 ? 54.76600 31.77300 10.47900 1.000 29.31141 147 ASP B C 1
ATOM 3443 O O . ASP B 1 147 ? 55.99400 31.74800 10.64200 1.000 30.95634 147 ASP B O 1
ATOM 3448 N N . VAL B 1 148 ? 54.08100 32.91900 10.40000 1.000 27.87439 148 VAL B N 1
ATOM 3449 C CA . VAL B 1 148 ? 54.71400 34.21200 10.66200 1.000 27.60331 148 VAL B CA 1
ATOM 3450 C C . VAL B 1 148 ? 55.16800 34.28200 12.12000 1.000 30.49050 148 VAL B C 1
ATOM 3451 O O . VAL B 1 148 ? 56.29400 34.69500 12.42700 1.000 33.38295 148 VAL B O 1
ATOM 3455 N N . ILE B 1 149 ? 54.30100 33.85800 13.03000 1.000 26.85585 149 ILE B N 1
ATOM 3456 C CA . ILE B 1 149 ? 54.61800 33.90400 14.45300 1.000 30.31153 149 ILE B CA 1
ATOM 3457 C C . ILE B 1 149 ? 55.81300 33.02400 14.76500 1.000 33.04080 149 ILE B C 1
ATOM 3458 O O . ILE B 1 149 ? 56.70100 33.41200 15.53200 1.000 33.83564 149 ILE B O 1
ATOM 3463 N N . ASP B 1 150 ? 55.91700 31.86500 14.11800 1.000 31.43008 150 ASP B N 1
ATOM 3464 C CA . ASP B 1 150 ? 57.12000 31.07200 14.32000 1.000 30.41944 150 ASP B CA 1
ATOM 3465 C C . ASP B 1 150 ? 58.33300 31.83800 13.81000 1.000 37.69136 150 ASP B C 1
ATOM 3466 O O . ASP B 1 150 ? 59.39600 31.84500 14.45500 1.000 33.11713 150 ASP B O 1
ATOM 3471 N N . ALA B 1 151 ? 58.16400 32.55200 12.68100 1.000 28.66133 151 ALA B N 1
ATOM 3472 C CA . ALA B 1 151 ? 59.26100 33.28500 12.06500 1.000 35.06210 151 ALA B CA 1
ATOM 3473 C C . ALA B 1 151 ? 59.61800 34.52700 12.86100 1.000 30.59051 151 ALA B C 1
ATOM 3474 O O . ALA B 1 151 ? 60.70600 35.08100 12.67700 1.000 30.93529 151 ALA B O 1
ATOM 3476 N N . LEU B 1 152 ? 58.71300 34.97600 13.72500 1.000 28.27181 152 LEU B N 1
ATOM 3477 C CA . LEU B 1 152 ? 58.97000 36.09200 14.61400 1.000 30.31153 152 LEU B CA 1
ATOM 3478 C C . LEU B 1 152 ? 59.86400 35.68700 15.77400 1.000 37.71505 152 LEU B C 1
ATOM 3479 O O . LEU B 1 152 ? 60.27300 36.54800 16.55200 1.000 36.04643 152 LEU B O 1
ATOM 3484 N N . GLY B 1 153 ? 60.11900 34.39600 15.93800 1.000 34.46729 153 GLY B N 1
ATOM 3485 C CA . GLY B 1 153 ? 60.83600 33.93800 17.11500 1.000 40.83911 153 GLY B CA 1
ATOM 3486 C C . GLY B 1 153 ? 59.99500 33.07600 18.03600 1.000 40.29430 153 GLY B C 1
ATOM 3487 O O . GLY B 1 153 ? 60.37100 32.83800 19.18900 1.000 37.91770 153 GLY B O 1
ATOM 3488 N N . ALA B 1 154 ? 58.83300 32.63400 17.54300 1.000 30.97213 154 ALA B N 1
ATOM 3489 C CA . ALA B 1 154 ? 57.98500 31.70600 18.29400 1.000 30.27468 154 ALA B CA 1
ATOM 3490 C C . ALA B 1 154 ? 57.58000 32.18100 19.69400 1.000 41.97872 154 ALA B C 1
ATOM 3491 O O . ALA B 1 154 ? 57.77700 31.44500 20.67700 1.000 33.34084 154 ALA B O 1
ATOM 3493 N N . PRO B 1 155 ? 56.98800 33.41000 19.84900 1.000 37.87033 155 PRO B N 1
ATOM 3494 C CA . PRO B 1 155 ? 56.43500 33.82300 21.14700 1.000 31.86171 155 PRO B CA 1
ATOM 3495 C C . PRO B 1 155 ? 55.13800 33.11200 21.55000 1.000 33.99618 155 PRO B C 1
ATOM 3496 O O . PRO B 1 155 ? 54.14600 33.74900 21.91700 1.000 31.75118 155 PRO B O 1
ATOM 3500 N N . TRP B 1 156 ? 55.15100 31.77200 21.52600 1.000 32.62233 156 TRP B N 1
ATOM 3501 C CA . TRP B 1 156 ? 53.89600 31.03900 21.68600 1.000 30.12203 156 TRP B CA 1
ATOM 3502 C C . TRP B 1 156 ? 53.37500 31.04800 23.11400 1.000 40.29957 156 TRP B C 1
ATOM 3503 O O . TRP B 1 156 ? 54.12300 31.07700 24.09800 1.000 33.20135 156 TRP B O 1
ATOM 3514 N N . SER B 1 157 ? 52.05400 31.00800 23.21200 1.000 34.68837 157 SER B N 1
ATOM 3515 C CA . SER B 1 157 ? 51.34200 30.82100 24.46900 1.000 36.78862 157 SER B CA 1
ATOM 3516 C C . SER B 1 157 ? 49.93300 30.39400 24.09400 1.000 33.98565 157 SER B C 1
ATOM 3517 O O . SER B 1 157 ? 49.53700 30.48600 22.93400 1.000 33.86195 157 SER B O 1
ATOM 3520 N N . GLU B 1 158 ? 49.17500 29.91500 25.08400 1.000 29.98781 158 GLU B N 1
ATOM 3521 C CA . GLU B 1 158 ? 47.77700 29.58000 24.82600 1.000 35.02262 158 GLU B CA 1
ATOM 3522 C C . GLU B 1 158 ? 47.00600 30.77100 24.26700 1.000 35.88325 158 GLU B C 1
ATOM 3523 O O . GLU B 1 158 ? 46.16700 30.60800 23.36600 1.000 27.64279 158 GLU B O 1
ATOM 3529 N N . ALA B 1 159 ? 47.26200 31.97600 24.78600 1.000 32.72761 159 ALA B N 1
ATOM 3530 C CA . ALA B 1 159 ? 46.48200 33.12600 24.34200 1.000 32.51442 159 ALA B CA 1
ATOM 3531 C C . ALA B 1 159 ? 46.74100 33.43700 22.87500 1.000 27.67174 159 ALA B C 1
ATOM 3532 O O . ALA B 1 159 ? 45.87200 33.99000 22.20300 1.000 27.74280 159 ALA B O 1
ATOM 3534 N N . VAL B 1 160 ? 47.93400 33.11500 22.37200 1.000 26.01628 160 VAL B N 1
ATOM 3535 C CA . VAL B 1 160 ? 48.21300 33.29200 20.95100 1.000 29.80621 160 VAL B CA 1
ATOM 3536 C C . VAL B 1 160 ? 47.56600 32.17600 20.12300 1.000 31.87751 160 VAL B C 1
ATOM 3537 O O . VAL B 1 160 ? 47.02300 32.41400 19.02200 1.000 29.04032 160 VAL B O 1
ATOM 3541 N N . ALA B 1 161 ? 47.62600 30.94500 20.63600 1.000 26.00049 161 ALA B N 1
ATOM 3542 C CA . ALA B 1 161 ? 47.22500 29.77300 19.86500 1.000 30.68789 161 ALA B CA 1
ATOM 3543 C C . ALA B 1 161 ? 45.72300 29.69600 19.68800 1.000 28.63501 161 ALA B C 1
ATOM 3544 O O . ALA B 1 161 ? 45.22900 29.36000 18.60000 1.000 32.61444 161 ALA B O 1
ATOM 3546 N N . THR B 1 162 ? 44.99200 29.99000 20.74700 1.000 33.05396 162 THR B N 1
ATOM 3547 C CA . THR B 1 162 ? 43.54400 29.78500 20.74700 1.000 26.95586 162 THR B CA 1
ATOM 3548 C C . THR B 1 162 ? 42.83700 30.57400 19.64700 1.000 35.86746 162 THR B C 1
ATOM 3549 O O . THR B 1 162 ? 42.08400 29.96200 18.85900 1.000 30.26152 162 THR B O 1
ATOM 3553 N N . PRO B 1 163 ? 43.05600 31.89200 19.50100 1.000 30.20362 163 PRO B N 1
ATOM 3554 C CA . PRO B 1 163 ? 42.37900 32.61800 18.41500 1.000 28.54026 163 PRO B CA 1
ATOM 3555 C C . PRO B 1 163 ? 42.76300 32.11700 17.04200 1.000 32.30124 163 PRO B C 1
ATOM 3556 O O . PRO B 1 163 ? 41.92000 32.12400 16.14100 1.000 28.91926 163 PRO B O 1
ATOM 3560 N N . LEU B 1 164 ? 44.00300 31.67200 16.84400 1.000 27.29275 164 LEU B N 1
ATOM 3561 C CA . LEU B 1 164 ? 44.38400 31.11000 15.55600 1.000 32.67760 164 LEU B CA 1
ATOM 3562 C C . LEU B 1 164 ? 43.65800 29.79700 15.26300 1.000 33.37769 164 LEU B C 1
ATOM 3563 O O . LEU B 1 164 ? 43.29000 29.53400 14.11100 1.000 30.53524 164 LEU B O 1
ATOM 3568 N N . MET B 1 165 ? 43.45000 28.96200 16.28800 1.000 35.03052 165 MET B N 1
ATOM 3569 C CA . MET B 1 165 ? 42.70000 27.72200 16.09900 1.000 35.44372 165 MET B CA 1
ATOM 3570 C C . MET B 1 165 ? 41.26400 28.05300 15.72600 1.000 38.82834 165 MET B C 1
ATOM 3571 O O . MET B 1 165 ? 40.63600 27.36800 14.90200 1.000 28.04284 165 MET B O 1
ATOM 3576 N N . LEU B 1 166 ? 40.73100 29.12600 16.31800 1.000 35.50426 166 LEU B N 1
ATOM 3577 C CA . LEU B 1 166 ? 39.35500 29.51300 16.03400 1.000 39.33366 166 LEU B CA 1
ATOM 3578 C C . LEU B 1 166 ? 39.19100 29.86900 14.55400 1.000 38.35460 166 LEU B C 1
ATOM 3579 O O . LEU B 1 166 ? 38.23700 29.43300 13.90000 1.000 38.89677 166 LEU B O 1
ATOM 3584 N N . GLY B 1 167 ? 40.14200 30.61700 13.99200 1.000 37.37027 167 GLY B N 1
ATOM 3585 C CA . GLY B 1 167 ? 40.08700 30.95800 12.57600 1.000 36.61492 167 GLY B CA 1
ATOM 3586 C C . GLY B 1 167 ? 40.32000 29.77300 11.66100 1.000 39.98637 167 GLY B C 1
ATOM 3587 O O . GLY B 1 167 ? 39.74000 29.70200 10.56800 1.000 32.69076 167 GLY B O 1
ATOM 3588 N N . LEU B 1 168 ? 41.17600 28.83300 12.07800 1.000 31.96699 168 LEU B N 1
ATOM 3589 C CA . LEU B 1 168 ? 41.33500 27.57500 11.36100 1.000 32.67234 168 LEU B CA 1
ATOM 3590 C C . LEU B 1 168 ? 40.01900 26.80700 11.31900 1.000 37.64925 168 LEU B C 1
ATOM 3591 O O . LEU B 1 168 ? 39.61100 26.31000 10.25800 1.000 35.64112 168 LEU B O 1
ATOM 3596 N N . ASN B 1 169 ? 39.32100 26.75800 12.46000 1.000 34.48045 169 ASN B N 1
ATOM 3597 C CA . ASN B 1 169 ? 38.00900 26.12300 12.57700 1.000 36.29909 169 ASN B CA 1
ATOM 3598 C C . ASN B 1 169 ? 37.01900 26.73500 11.59200 1.000 42.38140 169 ASN B C 1
ATOM 3599 O O . ASN B 1 169 ? 36.51000 26.06000 10.69200 1.000 38.71780 169 ASN B O 1
ATOM 3604 N N . THR B 1 170 ? 36.70600 28.02600 11.77500 1.000 37.45975 170 THR B N 1
ATOM 3605 C CA . THR B 1 170 ? 35.60300 28.65000 11.03900 1.000 41.73395 170 THR B CA 1
ATOM 3606 C C . THR B 1 170 ? 35.86300 28.68600 9.54000 1.000 38.97573 170 THR B C 1
ATOM 3607 O O . THR B 1 170 ? 34.93600 28.50000 8.74500 1.000 41.18125 170 THR B O 1
ATOM 3611 N N . ASP B 1 171 ? 37.11600 28.88500 9.13000 1.000 35.43320 171 ASP B N 1
ATOM 3612 C CA . ASP B 1 171 ? 37.40800 28.97400 7.70600 1.000 38.85203 171 ASP B CA 1
ATOM 3613 C C . ASP B 1 171 ? 37.40700 27.60500 7.01200 1.000 37.90454 171 ASP B C 1
ATOM 3614 O O . ASP B 1 171 ? 37.29100 27.56000 5.78900 1.000 34.69627 171 ASP B O 1
ATOM 3619 N N . THR B 1 172 ? 37.54200 26.49400 7.75200 1.000 38.37829 172 THR B N 1
ATOM 3620 C CA . THR B 1 172 ? 37.43800 25.14600 7.18700 1.000 38.20195 172 THR B CA 1
ATOM 3621 C C . THR B 1 172 ? 36.13200 24.44300 7.53700 1.000 42.04188 172 THR B C 1
ATOM 3622 O O . THR B 1 172 ? 36.01000 23.23200 7.29300 1.000 43.56575 172 THR B O 1
ATOM 3626 N N . GLY B 1 173 ? 35.16400 25.16400 8.10100 1.000 40.67067 173 GLY B N 1
ATOM 3627 C CA . GLY B 1 173 ? 33.95600 24.56000 8.65000 1.000 45.25806 173 GLY B CA 1
ATOM 3628 C C . GLY B 1 173 ? 34.19200 23.37000 9.56400 1.000 51.49565 173 GLY B C 1
ATOM 3629 O O . GLY B 1 173 ? 33.58100 22.31400 9.36700 1.000 55.11187 173 GLY B O 1
ATOM 3630 N N . ASN B 1 174 ? 35.06100 23.52200 10.57100 1.000 44.84485 174 ASN B N 1
ATOM 3631 C CA . ASN B 1 174 ? 35.42500 22.41700 11.46800 1.000 50.06916 174 ASN B CA 1
ATOM 3632 C C . ASN B 1 174 ? 36.04400 21.25400 10.70700 1.000 47.22408 174 ASN B C 1
ATOM 3633 O O . ASN B 1 174 ? 35.72400 20.09200 10.96000 1.000 47.13723 174 ASN B O 1
ATOM 3638 N N . PHE B 1 175 ? 36.95600 21.57800 9.79800 1.000 39.49684 175 PHE B N 1
ATOM 3639 C CA . PHE B 1 175 ? 37.75100 20.59500 9.06700 1.000 42.48404 175 PHE B CA 1
ATOM 3640 C C . PHE B 1 175 ? 36.86900 19.71300 8.17600 1.000 42.31297 175 PHE B C 1
ATOM 3641 O O . PHE B 1 175 ? 37.17700 18.54400 7.96000 1.000 46.57137 175 PHE B O 1
ATOM 3649 N N . ALA B 1 176 ? 35.77200 20.28400 7.66400 1.000 48.84533 176 ALA B N 1
ATOM 3650 C CA . ALA B 1 176 ? 34.82300 19.56400 6.81300 1.000 50.36920 176 ALA B CA 1
ATOM 3651 C C . ALA B 1 176 ? 34.98600 19.83500 5.31900 1.000 49.27433 176 ALA B C 1
ATOM 3652 O O . ALA B 1 176 ? 34.64900 18.96700 4.51300 1.000 52.25890 176 ALA B O 1
ATOM 3654 N N . PHE B 1 177 ? 35.46500 21.01700 4.93200 1.000 40.64171 177 PHE B N 1
ATOM 3655 C CA . PHE B 1 177 ? 35.59900 21.36100 3.51700 1.000 48.13209 177 PHE B CA 1
ATOM 3656 C C . PHE B 1 177 ? 36.72700 20.56900 2.86200 1.000 49.86651 177 PHE B C 1
ATOM 3657 O O . PHE B 1 177 ? 37.67300 20.12400 3.52000 1.000 43.36046 177 PHE B O 1
ATOM 3665 N N . ASP B 1 178 ? 36.63400 20.42300 1.53500 1.000 44.30268 178 ASP B N 1
ATOM 3666 C CA . ASP B 1 178 ? 37.67000 19.72200 0.78200 1.000 43.40257 178 ASP B CA 1
ATOM 3667 C C . ASP B 1 178 ? 38.96000 20.53200 0.65900 1.000 39.91005 178 ASP B C 1
ATOM 3668 O O . ASP B 1 178 ? 39.96100 20.00400 0.16100 1.000 45.00540 178 ASP B O 1
ATOM 3673 N N . SER B 1 179 ? 38.94300 21.80300 1.07700 1.000 41.56288 179 SER B N 1
ATOM 3674 C CA . SER B 1 179 ? 40.17300 22.58500 1.17400 1.000 51.46407 179 SER B CA 1
ATOM 3675 C C . SER B 1 179 ? 41.10300 22.08500 2.28300 1.000 40.03638 179 SER B C 1
ATOM 3676 O O . SER B 1 179 ? 42.28600 22.44000 2.30000 1.000 43.24729 179 SER B O 1
ATOM 3679 N N . VAL B 1 180 ? 40.60600 21.24800 3.19000 1.000 43.61312 180 VAL B N 1
ATOM 3680 C CA . VAL B 1 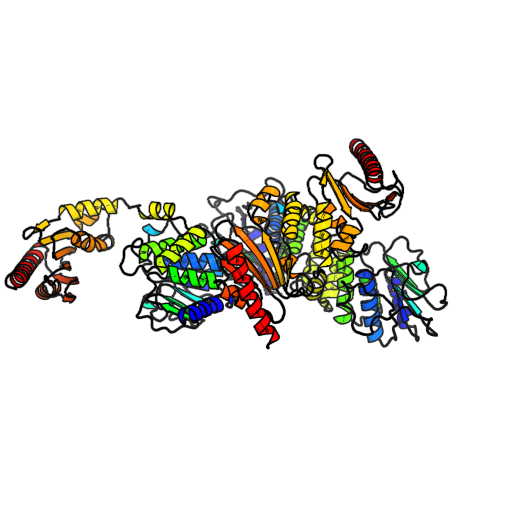180 ? 41.42300 20.72800 4.28400 1.000 33.70404 180 VAL B CA 1
ATOM 3681 C C . VAL B 1 180 ? 42.45000 19.74500 3.72400 1.000 36.26487 180 VAL B C 1
ATOM 3682 O O . VAL B 1 180 ? 42.09700 18.67900 3.20100 1.000 40.68383 180 VAL B O 1
ATOM 3686 N N . SER B 1 181 ? 43.73100 20.09400 3.82900 1.000 34.16989 181 SER B N 1
ATOM 3687 C CA . SER B 1 181 ? 44.84900 19.22500 3.46200 1.000 34.90155 181 SER B CA 1
ATOM 3688 C C . SER B 1 181 ? 45.48100 18.61400 4.70800 1.000 32.66181 181 SER B C 1
ATOM 3689 O O . SER B 1 181 ? 45.18500 19.02500 5.83100 1.000 34.16199 181 SER B O 1
ATOM 3692 N N . ALA B 1 182 ? 46.41200 17.66900 4.49200 1.000 36.06748 182 ALA B N 1
ATOM 3693 C CA . ALA B 1 182 ? 47.20300 17.13000 5.59700 1.000 40.09954 182 ALA B CA 1
ATOM 3694 C C . ALA B 1 182 ? 47.91900 18.25300 6.34300 1.000 40.13902 182 ALA B C 1
ATOM 3695 O O . ALA B 1 182 ? 48.07000 18.21900 7.56800 1.000 36.33330 182 ALA B O 1
ATOM 3697 N N . GLU B 1 183 ? 48.34900 19.27300 5.60000 1.000 38.19932 183 GLU B N 1
ATOM 3698 C CA . GLU B 1 183 ? 49.04600 20.40200 6.20700 1.000 41.30232 183 GLU B CA 1
ATOM 3699 C C . GLU B 1 183 ? 48.11000 21.22900 7.08300 1.000 34.93050 183 GLU B C 1
ATOM 3700 O O . GLU B 1 183 ? 48.53000 21.79500 8.10600 1.000 38.60726 183 GLU B O 1
ATOM 3706 N N . THR B 1 184 ? 46.82600 21.25900 6.74200 1.000 30.75895 184 THR B N 1
ATOM 3707 C CA . THR B 1 184 ? 45.87100 21.91300 7.61900 1.000 32.62760 184 THR B CA 1
ATOM 3708 C C . THR B 1 184 ? 45.82100 21.22200 8.97500 1.000 38.94677 184 THR B C 1
ATOM 3709 O O . THR B 1 184 ? 45.82600 21.88300 10.02500 1.000 29.99833 184 THR B O 1
ATOM 3713 N N . PHE B 1 185 ? 45.81300 19.88400 8.97200 1.000 35.52531 185 PHE B N 1
ATOM 3714 C CA . PHE B 1 185 ? 45.68800 19.14000 10.21800 1.000 32.31703 185 PHE B CA 1
ATOM 3715 C C . PHE B 1 185 ? 46.96800 19.25400 11.02700 1.000 29.45880 185 PHE B C 1
ATOM 3716 O O . PHE B 1 185 ? 46.91900 19.33700 12.25200 1.000 33.21714 185 PHE B O 1
ATOM 3724 N N . GLU B 1 186 ? 48.12300 19.24700 10.35300 1.000 31.99068 186 GLU B N 1
ATOM 3725 C CA . GLU B 1 186 ? 49.38600 19.44600 11.05300 1.000 33.14871 186 GLU B CA 1
ATOM 3726 C C . GLU B 1 186 ? 49.44200 20.80200 11.72700 1.000 32.96974 186 GLU B C 1
ATOM 3727 O O . GLU B 1 186 ? 50.01800 20.92800 12.81200 1.000 29.78252 186 GLU B O 1
ATOM 3733 N N . CYS B 1 187 ? 48.87400 21.83100 11.09600 1.000 34.93050 187 CYS B N 1
ATOM 3734 C CA . CYS B 1 187 ? 48.87700 23.13200 11.73500 1.000 28.15601 187 CYS B CA 1
ATOM 3735 C C . CYS B 1 187 ? 47.99600 23.09600 12.97500 1.000 32.81972 187 CYS B C 1
ATOM 3736 O O . CYS B 1 187 ? 48.37200 23.62000 14.03500 1.000 30.53787 187 CYS B O 1
ATOM 3739 N N . ALA B 1 188 ? 46.84900 22.41100 12.89200 1.000 30.72474 188 ALA B N 1
ATOM 3740 C CA . ALA B 1 188 ? 45.99700 22.31400 14.06900 1.000 28.26918 188 ALA B CA 1
ATOM 3741 C C . ALA B 1 188 ? 46.70600 21.54500 15.18500 1.000 29.07980 188 ALA B C 1
ATOM 3742 O O . ALA B 1 188 ? 46.59900 21.90900 16.36100 1.000 30.17730 188 ALA B O 1
ATOM 3744 N N . ALA B 1 189 ? 47.48600 20.51800 14.82800 1.000 28.61133 189 ALA B N 1
ATOM 3745 C CA . ALA B 1 189 ? 48.24900 19.78300 15.84300 1.000 30.24836 189 ALA B CA 1
ATOM 3746 C C . ALA B 1 189 ? 49.25500 20.69400 16.54300 1.000 28.26655 189 ALA B C 1
ATOM 3747 O O . ALA B 1 189 ? 49.42200 20.62400 17.77000 1.000 29.18508 189 ALA B O 1
ATOM 3749 N N . ARG B 1 190 ? 49.96700 21.52600 15.77700 1.000 30.89055 190 ARG B N 1
ATOM 3750 C CA . ARG B 1 190 ? 50.90000 22.48200 16.37700 1.000 30.51418 190 ARG B CA 1
ATOM 3751 C C . ARG B 1 190 ? 50.16900 23.42600 17.31400 1.000 31.62484 190 ARG B C 1
ATOM 3752 O O . ARG B 1 190 ? 50.56600 23.60700 18.47900 1.000 29.34036 190 ARG B O 1
ATOM 3760 N N . LEU B 1 191 ? 49.07000 24.01400 16.83300 1.000 31.06162 191 LEU B N 1
ATOM 3761 C CA . LEU B 1 191 ? 48.30700 24.94000 17.65800 1.000 28.00073 191 LEU B CA 1
ATOM 3762 C C . LEU B 1 191 ? 47.83500 24.30300 18.96000 1.000 33.45927 191 LEU B C 1
ATOM 3763 O O . LEU B 1 191 ? 47.88500 24.95000 20.01700 1.000 29.02453 191 LEU B O 1
ATOM 3768 N N . ARG B 1 192 ? 47.38400 23.04900 18.91600 1.000 33.81721 192 ARG B N 1
ATOM 3769 C CA . ARG B 1 192 ? 46.93200 22.36800 20.12700 1.000 31.18795 192 ARG B CA 1
ATOM 3770 C C . ARG B 1 192 ? 48.08600 22.13300 21.09500 1.000 27.73490 192 ARG B C 1
ATOM 3771 O O . ARG B 1 192 ? 47.93900 22.33800 22.30600 1.000 30.41417 192 ARG B O 1
ATOM 3779 N N . ALA B 1 193 ? 49.26000 21.75500 20.57600 1.000 27.22168 193 ALA B N 1
ATOM 3780 C CA . ALA B 1 193 ? 50.43500 21.59000 21.42800 1.000 30.32206 193 ALA B CA 1
ATOM 3781 C C . ALA B 1 193 ? 50.84800 22.90600 22.09000 1.000 38.80202 193 ALA B C 1
ATOM 3782 O O . ALA B 1 193 ? 51.31600 22.92800 23.24800 1.000 32.14859 193 ALA B O 1
ATOM 3784 N N . HIS B 1 194 ? 50.68800 24.01200 21.37800 1.000 30.40891 194 HIS B N 1
ATOM 3785 C CA . HIS B 1 194 ? 50.92600 25.32400 21.97700 1.000 33.69878 194 HIS B CA 1
ATOM 3786 C C . HIS B 1 194 ? 49.89100 25.68700 23.03400 1.000 30.88002 194 HIS B C 1
ATOM 3787 O O . HIS B 1 194 ? 50.12600 26.61900 23.80900 1.000 33.04080 194 HIS B O 1
ATOM 3794 N N . GLY B 1 195 ? 48.77400 24.96500 23.11600 1.000 29.93517 195 GLY B N 1
ATOM 3795 C CA . GLY B 1 195 ? 47.79500 25.29800 24.13700 1.000 24.56347 195 GLY B CA 1
ATOM 3796 C C . GLY B 1 195 ? 46.41500 25.74300 23.69700 1.000 30.24836 195 GLY B C 1
ATOM 3797 O O . GLY B 1 195 ? 45.57900 26.03900 24.55600 1.000 28.70081 195 GLY B O 1
ATOM 3798 N N . ALA B 1 196 ? 46.14300 25.79300 22.38600 1.000 27.02692 196 ALA B N 1
ATOM 3799 C CA . ALA B 1 196 ? 44.83400 26.24600 21.93100 1.000 29.79831 196 ALA B CA 1
ATOM 3800 C C . ALA B 1 196 ? 43.71900 25.45800 22.59300 1.000 34.80944 196 ALA B C 1
ATOM 3801 O O . ALA B 1 196 ? 43.73700 24.22000 22.59600 1.000 35.69375 196 ALA B O 1
ATOM 3803 N N . ARG B 1 197 ? 42.71800 26.17300 23.11200 1.000 27.67174 197 ARG B N 1
ATOM 3804 C CA . ARG B 1 197 ? 41.64800 25.54200 23.89300 1.000 37.09655 197 ARG B CA 1
ATOM 3805 C C . ARG B 1 197 ? 40.50300 25.11900 22.98000 1.000 41.92082 197 ARG B C 1
ATOM 3806 O O . ARG B 1 197 ? 39.49700 25.81000 22.83500 1.000 36.50701 197 ARG B O 1
ATOM 3814 N N . ILE B 1 198 ? 40.64000 23.93900 22.36900 1.000 35.86746 198 ILE B N 1
ATOM 3815 C CA . ILE B 1 198 ? 39.64000 23.55400 21.36800 1.000 37.53608 198 ILE B CA 1
ATOM 3816 C C . ILE B 1 198 ? 38.26900 23.35200 21.98600 1.000 35.69639 198 ILE B C 1
ATOM 3817 O O . ILE B 1 198 ? 37.25100 23.77400 21.41100 1.000 37.64136 198 ILE B O 1
ATOM 3822 N N . GLY B 1 199 ? 38.20600 22.71800 23.14900 1.000 35.84904 199 GLY B N 1
ATOM 3823 C CA . GLY B 1 199 ? 36.92400 22.43300 23.77300 1.000 38.96257 199 GLY B CA 1
ATOM 3824 C C . GLY B 1 199 ? 36.15800 23.69700 24.12400 1.000 43.03937 199 GLY B C 1
ATOM 3825 O O . GLY B 1 199 ? 34.97300 23.84500 23.80300 1.000 40.92596 199 GLY B O 1
ATOM 3826 N N . TRP B 1 200 ? 36.85300 24.62500 24.77500 1.000 39.06784 200 TRP B N 1
ATOM 3827 C CA . TRP B 1 200 ? 36.26100 25.91100 25.12900 1.000 41.19441 200 TRP B CA 1
ATOM 3828 C C . TRP B 1 200 ? 35.82000 26.67700 23.88600 1.000 34.91471 200 TRP B C 1
ATOM 3829 O O . TRP B 1 200 ? 34.72600 27.25100 23.85100 1.000 40.37063 200 TRP B O 1
ATOM 3840 N N . LEU B 1 201 ? 36.65000 26.67200 22.84300 1.000 37.03602 201 LEU B N 1
ATOM 3841 C CA . LEU B 1 201 ? 36.30000 27.35000 21.59600 1.000 38.90203 201 LEU B CA 1
ATOM 3842 C C . LEU B 1 201 ? 34.94200 26.89100 21.09000 1.000 45.78970 201 LEU B C 1
ATOM 3843 O O . LEU B 1 201 ? 34.07300 27.70900 20.74900 1.000 37.32026 201 LEU B O 1
ATOM 3848 N N . ASN B 1 202 ? 34.72200 25.57500 21.06200 1.000 44.76063 202 ASN B N 1
ATOM 3849 C CA . ASN B 1 202 ? 33.49100 25.07700 20.46900 1.000 43.17360 202 ASN B CA 1
ATOM 3850 C C . ASN B 1 202 ? 32.29500 25.18700 21.41100 1.000 42.72881 202 ASN B C 1
ATOM 3851 O O . ASN B 1 202 ? 31.17900 25.42100 20.93500 1.000 51.88780 202 ASN B O 1
ATOM 3856 N N . ASP B 1 203 ? 32.49100 25.10900 22.73500 1.000 44.34216 203 ASP B N 1
ATOM 3857 C CA . ASP B 1 203 ? 31.39300 25.48600 23.64700 1.000 47.66098 203 ASP B CA 1
ATOM 3858 C C . ASP B 1 203 ? 30.92900 26.91700 23.41200 1.000 53.89067 203 ASP B C 1
ATOM 3859 O O . ASP B 1 203 ? 29.72700 27.19700 23.41100 1.000 52.90371 203 ASP B O 1
ATOM 3864 N N . GLN B 1 204 ? 31.87000 27.82800 23.19000 1.000 47.00300 204 GLN B N 1
ATOM 3865 C CA . GLN B 1 204 ? 31.50900 29.21200 22.90100 1.000 43.61312 204 GLN B CA 1
ATOM 3866 C C . GLN B 1 204 ? 30.86200 29.39000 21.53000 1.000 43.55522 204 GLN B C 1
ATOM 3867 O O . GLN B 1 204 ? 29.95400 30.21300 21.37600 1.000 47.56097 204 GLN B O 1
ATOM 3873 N N . MET B 1 205 ? 31.31700 28.65500 20.52300 1.000 44.13161 205 MET B N 1
ATOM 3874 C CA . MET B 1 205 ? 30.80600 28.83100 19.16000 1.000 41.60499 205 MET B CA 1
ATOM 3875 C C . MET B 1 205 ? 29.44700 28.16800 18.93800 1.000 45.95025 205 MET B C 1
ATOM 3876 O O . MET B 1 205 ? 28.78500 28.48200 17.93500 1.000 44.89222 205 MET B O 1
ATOM 3881 N N . ARG B 1 206 ? 29.04900 27.23400 19.81100 1.000 46.76350 206 ARG B N 1
ATOM 3882 C CA . ARG B 1 206 ? 27.73500 26.61300 19.75700 1.000 53.59064 206 ARG B CA 1
ATOM 3883 C C . ARG B 1 206 ? 26.61900 27.50900 20.30200 1.000 52.20363 206 ARG B C 1
ATOM 3884 O O . ARG B 1 206 ? 25.44500 27.26600 19.99300 1.000 50.60080 206 ARG B O 1
ATOM 3892 N N . GLN B 1 207 ? 26.94400 28.55500 21.05400 1.000 52.62473 207 GLN B N 1
ATOM 3893 C CA . GLN B 1 207 ? 25.89300 29.43900 21.63000 1.000 57.37793 207 GLN B CA 1
ATOM 3894 C C . GLN B 1 207 ? 25.10300 30.13900 20.50800 1.000 54.47232 207 GLN B C 1
ATOM 3895 O O . GLN B 1 20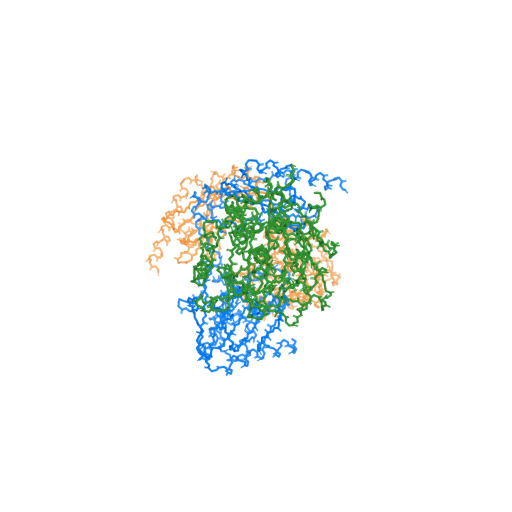7 ? 25.74200 30.58700 19.54900 1.000 58.57544 207 GLN B O 1
ATOM 3901 N N . ASN B 1 208 ? 23.76800 30.22300 20.62900 1.000 54.59339 208 ASN B N 1
ATOM 3902 C CA . ASN B 1 208 ? 22.89300 30.91200 19.63700 1.000 56.10936 208 ASN B CA 1
ATOM 3903 C C . ASN B 1 208 ? 21.86100 31.82000 20.33600 1.000 59.88613 208 ASN B C 1
ATOM 3904 O O . ASN B 1 208 ? 21.32700 31.39800 21.37100 1.000 57.54374 208 ASN B O 1
ATOM 3909 N N . PRO B 1 209 ? 21.55900 33.04500 19.82500 1.000 58.71757 209 PRO B N 1
ATOM 3910 C CA . PRO B 1 209 ? 20.62400 33.95600 20.48600 1.000 64.68670 209 PRO B CA 1
ATOM 3911 C C . PRO B 1 209 ? 19.22400 33.43800 20.24500 1.000 54.82236 209 PRO B C 1
ATOM 3912 O O . PRO B 1 209 ? 19.00300 32.55700 19.41700 1.000 55.75405 209 PRO B O 1
ATOM 3916 N N . GLN B 1 210 ? 18.28600 33.93100 21.04100 1.000 58.83863 210 GLN B N 1
ATOM 3917 C CA . GLN B 1 210 ? 16.89600 33.56800 20.79900 1.000 58.25172 210 GLN B CA 1
ATOM 3918 C C . GLN B 1 210 ? 16.49900 33.91100 19.37400 1.000 65.01306 210 GLN B C 1
ATOM 3919 O O . GLN B 1 210 ? 15.71100 33.18500 18.74900 1.000 67.55020 210 GLN B O 1
ATOM 3925 N N . SER B 1 211 ? 17.05200 35.01300 18.84300 1.000 64.68670 211 SER B N 1
ATOM 3926 C CA . SER B 1 211 ? 16.80000 35.41100 17.45800 1.000 66.46060 211 SER B CA 1
ATOM 3927 C C . SER B 1 211 ? 16.98100 34.24100 16.50200 1.000 63.03124 211 SER B C 1
ATOM 3928 O O . SER B 1 211 ? 16.15000 34.00700 15.61500 1.000 63.34181 211 SER B O 1
ATOM 3931 N N . TYR B 1 212 ? 18.06200 33.47800 16.69200 1.000 60.75992 212 TYR B N 1
ATOM 3932 C CA . TYR B 1 212 ? 18.38100 32.37000 15.79500 1.000 62.99176 212 TYR B CA 1
ATOM 3933 C C . TYR B 1 212 ? 17.25600 31.35100 15.73000 1.000 63.20758 212 TYR B C 1
ATOM 3934 O O . TYR B 1 212 ? 16.90000 30.87100 14.64600 1.000 64.61564 212 TYR B O 1
ATOM 3943 N N . TYR B 1 213 ? 16.69500 30.98500 16.88400 1.000 62.83911 213 TYR B N 1
ATOM 3944 C CA . TYR B 1 213 ? 15.68000 29.93800 16.87900 1.000 67.80813 213 TYR B CA 1
ATOM 3945 C C . TYR B 1 213 ? 14.37100 30.46500 16.30800 1.000 65.49996 213 TYR B C 1
ATOM 3946 O O . TYR B 1 213 ? 13.73900 29.81600 15.46500 1.000 63.78396 213 TYR B O 1
ATOM 3955 N N . LEU B 1 214 ? 13.96700 31.65300 16.75300 1.000 67.80023 214 LEU B N 1
ATOM 3956 C CA . LEU B 1 214 ? 12.72400 32.26100 16.30100 1.000 73.02981 214 LEU B CA 1
ATOM 3957 C C . LEU B 1 214 ? 12.75900 32.50300 14.79700 1.000 71.79019 214 LEU B C 1
ATOM 3958 O O . LEU B 1 214 ? 11.75800 32.29800 14.09600 1.000 73.52197 214 LEU B O 1
ATOM 3963 N N . LEU B 1 215 ? 13.91700 32.92900 14.28100 1.000 69.48465 215 LEU B N 1
ATOM 3964 C CA . LEU B 1 215 ? 14.05900 33.17000 12.85000 1.000 69.94786 215 LEU B CA 1
ATOM 3965 C C . LEU B 1 215 ? 14.11400 31.86200 12.07500 1.000 71.38487 215 LEU B C 1
ATOM 3966 O O . LEU B 1 215 ? 13.63600 31.79700 10.93600 1.000 74.15363 215 LEU B O 1
ATOM 3971 N N . LEU B 1 216 ? 14.68500 30.81100 12.67300 1.000 66.89223 216 LEU B N 1
ATOM 3972 C CA . LEU B 1 216 ? 14.71900 29.51600 12.01000 1.000 63.54972 216 LEU B CA 1
ATOM 3973 C C . LEU B 1 216 ? 13.34200 28.86300 11.99300 1.000 63.00755 216 LEU B C 1
ATOM 3974 O O . LEU B 1 216 ? 13.05200 28.07200 11.08800 1.000 67.08962 216 LEU B O 1
ATOM 3979 N N . ARG B 1 217 ? 12.48300 29.18400 12.96700 1.000 65.49469 217 ARG B N 1
ATOM 3980 C CA . ARG B 1 217 ? 11.08600 28.77400 12.87000 1.000 73.06139 217 ARG B CA 1
ATOM 3981 C C . ARG B 1 217 ? 10.41600 29.43000 11.66700 1.000 76.42232 217 ARG B C 1
ATOM 3982 O O . ARG B 1 217 ? 9.64300 28.78400 10.94900 1.000 74.74317 217 ARG B O 1
ATOM 3990 N N . GLU B 1 218 ? 10.72200 30.71000 11.42500 1.000 74.92214 218 GLU B N 1
ATOM 3991 C CA . GLU B 1 218 ? 10.18000 31.42700 10.27600 1.000 78.36466 218 GLU B CA 1
ATOM 3992 C C . GLU B 1 218 ? 10.73100 30.86900 8.97300 1.000 79.20950 218 GLU B C 1
ATOM 3993 O O . GLU B 1 218 ? 9.97000 30.47800 8.08100 1.000 82.01773 218 GLU B O 1
ATOM 3999 N N . VAL B 1 219 ? 12.06400 30.82900 8.85200 1.000 77.47771 219 VAL B N 1
ATOM 4000 C CA . VAL B 1 219 ? 12.72600 30.34000 7.64400 1.000 76.50917 219 VAL B CA 1
ATOM 4001 C C . VAL B 1 219 ? 12.15300 28.99900 7.21700 1.000 79.87010 219 VAL B C 1
ATOM 4002 O O . VAL B 1 219 ? 11.86400 28.77000 6.03400 1.000 82.74940 219 VAL B O 1
ATOM 4006 N N . LEU B 1 220 ? 11.97000 28.09400 8.17200 1.000 78.46730 220 LEU B N 1
ATOM 4007 C CA . LEU B 1 220 ? 11.37400 26.80400 7.86800 1.000 79.52269 220 LEU B CA 1
ATOM 4008 C C . LEU B 1 220 ? 9.88900 26.91700 7.53800 1.000 81.67558 220 LEU B C 1
ATOM 4009 O O . LEU B 1 220 ? 9.33100 25.98600 6.94500 1.000 80.73336 220 LEU B O 1
ATOM 4014 N N . GLY B 1 221 ? 9.23600 27.99400 7.96700 1.000 86.29193 221 GLY B N 1
ATOM 4015 C CA . GLY B 1 221 ? 7.80400 28.17900 7.67200 1.000 87.95265 221 GLY B CA 1
ATOM 4016 C C . GLY B 1 221 ? 7.56700 28.38000 6.19000 1.000 88.91856 221 GLY B C 1
ATOM 4017 O O . GLY B 1 221 ? 6.49800 27.97500 5.71700 1.000 95.65094 221 GLY B O 1
ATOM 4018 N N . LYS B 1 222 ? 8.52100 28.99600 5.48700 1.000 91.41096 222 LYS B N 1
ATOM 4019 C CA . LYS B 1 222 ? 8.39600 29.27600 4.03400 1.000 89.65812 222 LYS B CA 1
ATOM 4020 C C . LYS B 1 222 ? 9.19400 28.25500 3.23200 1.000 92.41108 222 LYS B C 1
ATOM 4021 O O . LYS B 1 222 ? 9.63500 28.59500 2.12200 1.000 94.45869 222 LYS B O 1
ATOM 4027 N N . LEU B 1 223 ? 9.39300 27.06600 3.78800 1.000 92.35318 223 LEU B N 1
ATOM 4028 C CA . LEU B 1 223 ? 10.21800 26.03900 3.11000 1.000 88.39481 223 LEU B CA 1
ATOM 4029 C C . LEU B 1 223 ? 9.31000 25.10300 2.31800 1.000 88.97646 223 LEU B C 1
ATOM 4030 O O . LEU B 1 223 ? 8.24300 24.74600 2.83500 1.000 91.35569 223 LEU B O 1
ATOM 4035 N N . GLU B 1 224 ? 9.75000 24.69800 1.12600 1.000 93.75335 224 GLU B N 1
ATOM 4036 C CA . GLU B 1 224 ? 8.96000 23.73200 0.32200 1.000 95.62726 224 GLU B CA 1
ATOM 4037 C C . GLU B 1 224 ? 9.89400 22.81200 -0.46300 1.000 96.30628 224 GLU B C 1
ATOM 4038 O O . GLU B 1 224 ? 10.88200 23.31200 -1.02400 1.000 93.36119 224 GLU B O 1
ATOM 4044 N N . PHE B 1 225 ? 9.57400 21.51700 -0.50200 1.000 98.73289 225 PHE B N 1
ATOM 4045 C CA . PHE B 1 225 ? 10.36800 20.57300 -1.28000 1.000 101.62271 225 PHE B CA 1
ATOM 4046 C C . PHE B 1 225 ? 9.67500 20.45300 -2.63100 1.000 106.14167 225 PHE B C 1
ATOM 4047 O O . PHE B 1 225 ? 8.77700 19.64000 -2.83000 1.000 102.90971 225 PHE B O 1
ATOM 4055 N N . LEU B 1 226 ? 10.08800 21.29800 -3.56800 1.000 107.58132 226 LEU B N 1
ATOM 4056 C CA . LEU B 1 226 ? 9.43800 21.42200 -4.86200 1.000 115.69545 226 LEU B CA 1
ATOM 4057 C C . LEU B 1 226 ? 10.25800 20.70000 -5.93200 1.000 119.03269 226 LEU B C 1
ATOM 4058 O O . LEU B 1 226 ? 11.13400 19.88200 -5.61800 1.000 115.59281 226 LEU B O 1
ATOM 4063 N N . HIS B 1 227 ? 9.97900 21.00000 -7.20200 1.000 124.41755 227 HIS B N 1
ATOM 4064 C CA . HIS B 1 227 ? 10.53000 20.27100 -8.34600 1.000 124.33333 227 HIS B CA 1
ATOM 4065 C C . HIS B 1 227 ? 10.42900 18.75900 -8.15000 1.000 120.64078 227 HIS B C 1
ATOM 4066 O O . HIS B 1 227 ? 11.39600 18.02400 -8.34900 1.000 120.93818 227 HIS B O 1
ATOM 4073 N N . GLY B 1 228 ? 9.25600 18.28700 -7.73700 1.000 115.25856 228 GLY B N 1
ATOM 4074 C CA . GLY B 1 228 ? 9.03100 16.87600 -7.51500 1.000 112.03449 228 GLY B CA 1
ATOM 4075 C C . GLY B 1 228 ? 9.83500 16.22600 -6.40800 1.000 113.28990 228 GLY B C 1
ATOM 4076 O O . GLY B 1 228 ? 9.58800 15.05400 -6.09800 1.000 111.80025 228 GLY B O 1
ATOM 4077 N N . GLY B 1 229 ? 10.78300 16.93300 -5.79900 1.000 111.53443 229 GLY B N 1
ATOM 4078 C CA . GLY B 1 229 ? 11.55200 16.35200 -4.71600 1.000 106.08904 229 GLY B CA 1
ATOM 4079 C C . GLY B 1 229 ? 13.03800 16.67100 -4.77200 1.000 101.93327 229 GLY B C 1
ATOM 4080 O O . GLY B 1 229 ? 13.79000 16.29900 -3.86500 1.000 99.46456 229 GLY B O 1
ATOM 4081 N N . ARG B 1 230 ? 13.47500 17.36600 -5.81600 1.000 106.60489 230 ARG B N 1
ATOM 4082 C CA . ARG B 1 230 ? 14.89200 17.60100 -6.04100 1.000 103.60190 230 ARG B CA 1
ATOM 4083 C C . ARG B 1 230 ? 15.31000 19.05200 -5.85500 1.000 101.45164 230 ARG B C 1
ATOM 4084 O O . ARG B 1 230 ? 16.48200 19.37500 -6.09900 1.000 101.36479 230 ARG B O 1
ATOM 4092 N N . VAL B 1 231 ? 14.37400 19.93200 -5.51100 1.000 103.31239 231 VAL B N 1
ATOM 4093 C CA . VAL B 1 231 ? 14.76700 21.34600 -5.25000 1.000 101.90169 231 VAL B CA 1
ATOM 4094 C C . VAL B 1 231 ? 14.04000 21.85900 -4.00600 1.000 98.78026 231 VAL B C 1
ATOM 4095 O O . VAL B 1 231 ? 12.84000 21.57000 -3.84800 1.000 97.06427 231 VAL B O 1
ATOM 4099 N N . VAL B 1 232 ? 14.76000 22.59200 -3.16200 1.000 92.71638 232 VAL B N 1
ATOM 4100 C CA . VAL B 1 232 ? 14.12500 23.16700 -1.94600 1.000 96.78792 232 VAL B CA 1
ATOM 4101 C C . VAL B 1 232 ? 14.17400 24.68700 -2.07100 1.000 96.00888 232 VAL B C 1
ATOM 4102 O O . VAL B 1 232 ? 15.14000 25.20600 -2.66100 1.000 99.48561 232 VAL B O 1
ATOM 4106 N N . GLN B 1 233 ? 13.15000 25.36400 -1.55600 1.000 92.68743 233 GLN B N 1
ATOM 4107 C CA . GLN B 1 233 ? 13.09000 26.83700 -1.70200 1.000 95.50356 233 GLN B CA 1
ATOM 4108 C C . GLN B 1 233 ? 12.56000 27.44700 -0.40900 1.000 92.95062 233 GLN B C 1
ATOM 4109 O O . GLN B 1 233 ? 11.59100 26.89900 0.14700 1.000 89.80550 233 GLN B O 1
ATOM 4115 N N . THR B 1 234 ? 13.18000 28.53800 0.03800 1.000 92.94535 234 THR B N 1
ATOM 4116 C CA . THR B 1 234 ? 12.70100 29.23400 1.23000 1.000 95.21931 234 THR B CA 1
ATOM 4117 C C . THR B 1 234 ? 12.76400 30.74700 1.01500 1.000 99.11978 234 THR B C 1
ATOM 4118 O O . THR B 1 234 ? 13.29100 31.23300 0.01100 1.000 101.86484 234 THR B O 1
ATOM 4122 N N . ARG B 1 235 ? 12.21400 31.49600 1.97700 1.000 101.60955 235 ARG B N 1
ATOM 4123 C CA . ARG B 1 235 ? 11.89100 32.90900 1.78700 1.000 104.62570 235 ARG B CA 1
ATOM 4124 C C . ARG B 1 235 ? 11.78000 33.62200 3.13100 1.000 104.91784 235 ARG B C 1
ATOM 4125 O O . ARG B 1 235 ? 11.28500 33.04800 4.10600 1.000 106.40223 235 ARG B O 1
ATOM 4133 N N . VAL B 1 236 ? 12.21500 34.88500 3.17100 1.000 107.92610 236 VAL B N 1
ATOM 4134 C CA . VAL B 1 236 ? 12.27000 35.69100 4.39500 1.000 111.90026 236 VAL B CA 1
ATOM 4135 C C . VAL B 1 236 ? 11.85100 37.12300 4.07100 1.000 118.44052 236 VAL B C 1
ATOM 4136 O O . VAL B 1 236 ? 12.43500 37.75400 3.18200 1.000 122.91211 236 VAL B O 1
ATOM 4140 N N . ASP B 1 237 ? 10.88000 37.65400 4.81900 1.000 115.15328 237 ASP B N 1
ATOM 4141 C CA . ASP B 1 237 ? 10.51700 39.06200 4.71500 1.000 116.99824 237 ASP B CA 1
ATOM 4142 C C . ASP B 1 237 ? 10.85600 39.79600 6.01000 1.000 115.78757 237 ASP B C 1
ATOM 4143 O O . ASP B 1 237 ? 11.24100 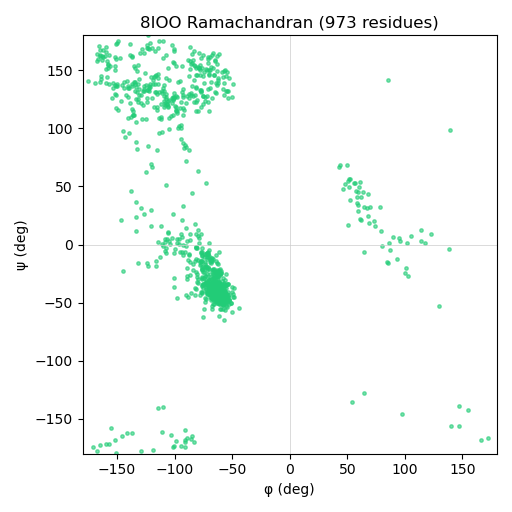39.19100 7.01500 1.000 113.43202 237 ASP B O 1
ATOM 4148 N N . GLU B 1 238 ? 10.65700 41.12100 5.99100 1.000 117.02193 238 GLU B N 1
ATOM 4149 C CA . GLU B 1 238 ? 11.04400 41.96000 7.16300 1.000 115.26382 238 GLU B CA 1
ATOM 4150 C C . GLU B 1 238 ? 10.03100 41.80500 8.29600 1.000 113.04250 238 GLU B C 1
ATOM 4151 O O . GLU B 1 238 ? 10.39800 42.11300 9.43700 1.000 110.37902 238 GLU B O 1
ATOM 4157 N N . GLU B 1 239 ? 8.80800 41.37100 7.99300 1.000 114.83219 239 GLU B N 1
ATOM 4158 C CA . GLU B 1 239 ? 7.85100 41.09200 9.09400 1.000 113.91892 239 GLU B CA 1
ATOM 4159 C C . GLU B 1 239 ? 8.40300 39.89100 9.85600 1.000 109.60525 239 GLU B C 1
ATOM 4160 O O . GLU B 1 239 ? 8.44600 39.94000 11.09000 1.000 106.76280 239 GLU B O 1
ATOM 4166 N N . MET B 1 240 ? 8.79900 38.85500 9.12000 1.000 108.49196 240 MET B N 1
ATOM 4167 C CA . MET B 1 240 ? 9.36300 37.64400 9.75700 1.000 101.80694 240 MET B CA 1
ATOM 4168 C C . MET B 1 240 ? 10.57700 38.05300 10.58800 1.000 99.50404 240 MET B C 1
ATOM 4169 O O . MET B 1 240 ? 10.71000 37.54600 11.70800 1.000 95.82465 240 MET B O 1
ATOM 4174 N N . LEU B 1 241 ? 11.39300 38.97700 10.08000 1.000 99.76723 241 LEU B N 1
ATOM 4175 C CA . LEU B 1 241 ? 12.52500 39.43100 10.86100 1.000 96.10626 241 LEU B CA 1
ATOM 4176 C C . LEU B 1 241 ? 12.05300 40.16600 12.09700 1.000 96.29049 241 LEU B C 1
ATOM 4177 O O . LEU B 1 241 ? 12.68700 40.06100 13.14900 1.000 91.50044 241 LEU B O 1
ATOM 4182 N N . ALA B 1 242 ? 10.94500 40.91400 11.99300 1.000 98.83027 242 ALA B N 1
ATOM 4183 C CA . ALA B 1 242 ? 10.45100 41.65500 13.14600 1.000 100.23833 242 ALA B CA 1
ATOM 4184 C C . ALA B 1 242 ? 9.83100 40.73000 14.18500 1.000 97.59591 242 ALA B C 1
ATOM 4185 O O . ALA B 1 242 ? 9.91100 41.00800 15.38700 1.000 92.60847 242 ALA B O 1
ATOM 4187 N N . ARG B 1 243 ? 9.21700 39.62900 13.74600 1.000 96.93794 243 ARG B N 1
ATOM 4188 C CA . ARG B 1 243 ? 8.61800 38.69800 14.69100 1.000 95.15088 243 ARG B CA 1
ATOM 4189 C C . ARG B 1 243 ? 9.66800 37.84200 15.38100 1.000 90.71877 243 ARG B C 1
ATOM 4190 O O . ARG B 1 243 ? 9.47300 37.43500 16.53200 1.000 89.09226 243 ARG B O 1
ATOM 4198 N N . ALA B 1 244 ? 10.78700 37.57400 14.70900 1.000 88.00792 244 ALA B N 1
ATOM 4199 C CA . ALA B 1 244 ? 11.85500 36.81300 15.34400 1.000 83.42579 244 ALA B CA 1
ATOM 4200 C C . ALA B 1 244 ? 12.72400 37.68200 16.23800 1.000 85.54447 244 ALA B C 1
ATOM 4201 O O . ALA B 1 244 ? 13.37100 37.16300 17.14900 1.000 83.56002 244 ALA B O 1
ATOM 4203 N N . GLY B 1 245 ? 12.75800 38.98800 15.99300 1.000 86.41036 245 GLY B N 1
ATOM 4204 C CA . GLY B 1 245 ? 13.69600 39.83800 16.69500 1.000 86.92095 245 GLY B CA 1
ATOM 4205 C C . GLY B 1 245 ? 15.10200 39.76300 16.15300 1.000 86.02874 245 GLY B C 1
ATOM 4206 O O . GLY B 1 245 ? 16.06000 40.01300 16.88700 1.000 85.83398 245 GLY B O 1
ATOM 4207 N N . ALA B 1 246 ? 15.23800 39.54100 14.84300 1.000 89.08173 246 ALA B N 1
ATOM 4208 C CA . ALA B 1 246 ? 16.58200 39.37600 14.23800 1.000 92.37950 246 ALA B CA 1
ATOM 4209 C C . ALA B 1 246 ? 16.90400 40.44600 13.18300 1.000 102.83338 246 ALA B C 1
ATOM 4210 O O . ALA B 1 246 ? 16.07400 41.34400 12.96800 1.000 97.13533 246 ALA B O 1
ATOM 4212 N N . THR B 1 247 ? 18.07000 40.32500 12.53600 1.000 104.07037 247 THR B N 1
ATOM 4213 C CA . THR B 1 247 ? 18.51000 41.29800 11.50000 1.000 105.82321 247 THR B CA 1
ATOM 4214 C C . THR B 1 247 ? 18.74000 40.57100 10.17200 1.000 108.59197 247 THR B C 1
ATOM 4215 O O . THR B 1 247 ? 18.63900 39.33400 10.15700 1.000 106.26537 247 THR B O 1
ATOM 4219 N N . TRP B 1 248 ? 19.01700 41.31900 9.09800 1.000 111.85025 248 TRP B N 1
ATOM 4220 C CA . TRP B 1 248 ? 19.19900 40.70400 7.75200 1.000 113.27937 248 TRP B CA 1
ATOM 4221 C C . TRP B 1 248 ? 20.52600 39.94300 7.70800 1.000 108.43405 248 TRP B C 1
ATOM 4222 O O . TRP B 1 248 ? 20.63200 39.02100 6.89600 1.000 102.44649 248 TRP B O 1
ATOM 4233 N N . GLU B 1 249 ? 21.49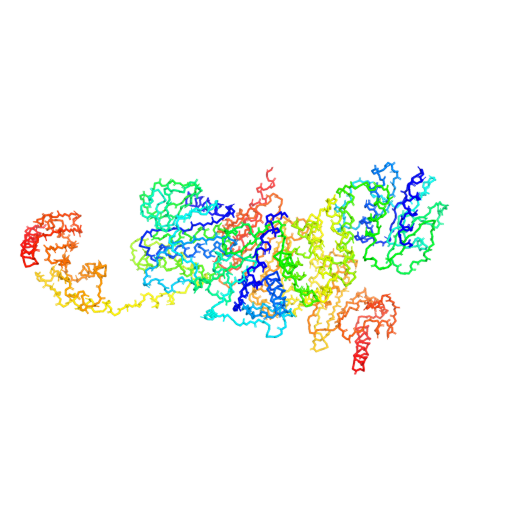300 40.33600 8.54200 1.000 107.41025 249 GLU B N 1
ATOM 4234 C CA . GLU B 1 249 ? 22.83100 39.68300 8.54400 1.000 106.31011 249 GLU B CA 1
ATOM 4235 C C . GLU B 1 249 ? 22.77700 38.39700 9.37400 1.000 103.78350 249 GLU B C 1
ATOM 4236 O O . GLU B 1 249 ? 23.85100 37.90300 9.76400 1.000 101.68061 249 GLU B O 1
ATOM 4242 N N . GLN B 1 250 ? 21.57300 37.88200 9.63200 1.000 100.79893 250 GLN B N 1
ATOM 4243 C CA . GLN B 1 250 ? 21.42200 36.59800 10.36300 1.000 92.80586 250 GLN B CA 1
ATOM 4244 C C . GLN B 1 250 ? 20.76700 35.60300 9.40400 1.000 94.02443 250 GLN B C 1
ATOM 4245 O O . GLN B 1 250 ? 20.84600 34.39700 9.67200 1.000 93.28224 250 GLN B O 1
ATOM 4251 N N . VAL B 1 251 ? 20.21500 36.09000 8.29300 1.000 94.21656 251 VAL B N 1
ATOM 4252 C CA . VAL B 1 251 ? 19.61600 35.18800 7.26800 1.000 92.60847 251 VAL B CA 1
ATOM 4253 C C . VAL B 1 251 ? 20.74200 34.44100 6.54400 1.000 93.64017 251 VAL B C 1
ATOM 4254 O O . VAL B 1 251 ? 20.43800 33.51500 5.77100 1.000 92.98746 251 VAL B O 1
ATOM 4258 N N . GLU B 1 252 ? 21.99800 34.80600 6.80900 1.000 93.53753 252 GLU B N 1
ATOM 4259 C CA . GLU B 1 252 ? 23.14200 34.16500 6.10500 1.000 94.95612 252 GLU B CA 1
ATOM 4260 C C . GLU B 1 252 ? 23.66200 32.98500 6.92900 1.000 94.08233 252 GLU B C 1
ATOM 4261 O O . GLU B 1 252 ? 24.88200 32.74700 6.90400 1.000 94.89559 252 GLU B O 1
ATOM 4267 N N . ASN B 1 253 ? 22.75800 32.30600 7.62700 1.000 91.81890 253 ASN B N 1
ATOM 4268 C CA . ASN B 1 253 ? 23.14800 31.14400 8.45900 1.000 88.46850 253 ASN B CA 1
ATOM 4269 C C . ASN B 1 253 ? 22.17100 30.00700 8.17400 1.000 89.50547 253 ASN B C 1
ATOM 4270 O O . ASN B 1 253 ? 22.21400 29.00500 8.90700 1.000 91.36359 253 ASN B O 1
ATOM 4275 N N . TYR B 1 254 ? 21.35500 30.13500 7.12500 1.000 89.56337 254 TYR B N 1
ATOM 4276 C CA . TYR B 1 254 ? 20.29600 29.12000 6.88400 1.000 86.23402 254 TYR B CA 1
ATOM 4277 C C . TYR B 1 254 ? 20.41300 28.51000 5.48300 1.000 88.71853 254 TYR B C 1
ATOM 4278 O O . TYR B 1 254 ? 19.77300 27.47400 5.24700 1.000 88.07898 254 TYR B O 1
ATOM 4287 N N . VAL B 1 255 ? 21.15700 29.13300 4.57200 1.000 86.47879 255 VAL B N 1
ATOM 4288 C CA . VAL B 1 255 ? 21.19700 28.56500 3.19400 1.000 88.47113 255 VAL B CA 1
ATOM 4289 C C . VAL B 1 255 ? 22.10000 27.33100 3.23600 1.000 85.05757 255 VAL B C 1
ATOM 4290 O O . VAL B 1 255 ? 21.88300 26.40400 2.44800 1.000 86.77093 255 VAL B O 1
ATOM 4294 N N . SER B 1 256 ? 23.05500 27.31900 4.15600 1.000 82.59411 256 SER B N 1
ATOM 4295 C CA . SER B 1 256 ? 23.97100 26.18900 4.29900 1.000 84.09166 256 SER B CA 1
ATOM 4296 C C . SER B 1 256 ? 23.24700 24.93500 4.76800 1.000 82.51516 256 SER B C 1
ATOM 4297 O O . SER B 1 256 ? 23.50200 23.83400 4.26500 1.000 82.38883 256 SER B O 1
ATOM 4300 N N . MET B 1 257 ? 22.30600 25.11300 5.69900 1.000 83.20471 257 MET B N 1
ATOM 4301 C CA . MET B 1 257 ? 21.52300 23.97700 6.25600 1.000 77.75669 257 MET B CA 1
ATOM 4302 C C . MET B 1 257 ? 20.56300 23.42300 5.20000 1.000 78.54889 257 MET B C 1
ATOM 4303 O O . MET B 1 257 ? 20.25400 22.22200 5.24800 1.000 75.14848 257 MET B O 1
ATOM 4308 N N . LEU B 1 258 ? 20.11000 24.27100 4.28400 1.000 75.40641 258 LEU B N 1
ATOM 4309 C CA . LEU B 1 258 ? 19.13700 23.80700 3.27200 1.000 74.10625 258 LEU B CA 1
ATOM 4310 C C . LEU B 1 258 ? 19.88500 23.07500 2.16000 1.000 71.92704 258 LEU B C 1
ATOM 4311 O O . LEU B 1 258 ? 19.27000 22.20200 1.53500 1.000 64.63407 258 LEU B O 1
ATOM 4316 N N . ARG B 1 259 ? 21.15300 23.42600 1.91400 1.000 75.39851 259 ARG B N 1
ATOM 4317 C CA . ARG B 1 259 ? 21.89100 22.63200 0.89900 1.000 74.75370 259 ARG B CA 1
ATOM 4318 C C . ARG B 1 259 ? 21.97500 21.18700 1.39200 1.000 70.03208 259 ARG B C 1
ATOM 4319 O O . ARG B 1 259 ? 22.04400 20.27900 0.54800 1.000 69.84522 259 ARG B O 1
ATOM 4327 N N . ASN B 1 260 ? 21.86600 20.98200 2.70300 1.000 68.83457 260 ASN B N 1
ATOM 4328 C CA . ASN B 1 260 ? 22.07300 19.63900 3.30500 1.000 67.69759 260 ASN B CA 1
ATOM 4329 C C . ASN B 1 260 ? 20.87100 18.70200 3.11100 1.000 71.85598 260 ASN B C 1
ATOM 4330 O O . ASN B 1 260 ? 20.90100 17.62200 3.69700 1.000 69.25304 260 ASN B O 1
ATOM 4335 N N . ALA B 1 261 ? 19.88400 19.07000 2.30200 1.000 63.28654 261 ALA B N 1
ATOM 4336 C CA . ALA B 1 261 ? 18.67000 18.22900 2.18800 1.000 61.24419 261 ALA B CA 1
ATOM 4337 C C . ALA B 1 261 ? 18.90300 17.05600 1.23700 1.000 70.06103 261 ALA B C 1
ATOM 4338 O O . ALA B 1 261 ? 19.69300 17.20100 0.29600 1.000 78.00409 261 ALA B O 1
ATOM 4340 N N . GLU B 1 262 ? 18.19900 15.95000 1.45600 1.000 69.48465 262 GLU B N 1
ATOM 4341 C CA . GLU B 1 262 ? 18.43000 14.72100 0.66000 1.000 72.51396 262 GLU B CA 1
ATOM 4342 C C . GLU B 1 262 ? 17.61800 14.70600 -0.63000 1.000 79.12791 262 GLU B C 1
ATOM 4343 O O . GLU B 1 262 ? 16.71000 15.53900 -0.75100 1.000 81.56767 262 GLU B O 1
ATOM 4349 N N . GLY B 1 263 ? 17.90200 13.74800 -1.52100 1.000 82.14143 263 GLY B N 1
ATOM 4350 C CA . GLY B 1 263 ? 17.12200 13.56700 -2.76700 1.000 83.95480 263 GLY B CA 1
ATOM 4351 C C . GLY B 1 263 ? 16.96000 14.85800 -3.52900 1.000 89.13964 263 GLY B C 1
ATOM 4352 O O . GLY B 1 263 ? 16.13900 14.87900 -4.44200 1.000 96.88793 263 GLY B O 1
ATOM 4353 N N . ALA B 1 264 ? 17.77200 15.86000 -3.21600 1.000 92.44793 264 ALA B N 1
ATOM 4354 C CA . ALA B 1 264 ? 17.64700 17.18500 -3.79400 1.000 94.16129 264 ALA B CA 1
ATOM 4355 C C . ALA B 1 264 ? 18.93500 17.58500 -4.49400 1.000 94.54291 264 ALA B C 1
ATOM 4356 O O . ALA B 1 264 ? 19.98600 16.95900 -4.33200 1.000 89.85288 264 ALA B O 1
ATOM 4358 N N . GLN B 1 265 ? 18.82400 18.66600 -5.26000 1.000 100.14885 265 GLN B N 1
ATOM 4359 C CA . GLN B 1 265 ? 19.91900 19.17700 -6.07900 1.000 102.13067 265 GLN B CA 1
ATOM 4360 C C . GLN B 1 265 ? 20.14400 20.67200 -5.92100 1.000 105.81795 265 GLN B C 1
ATOM 4361 O O . GLN B 1 265 ? 21.21000 21.15400 -6.31500 1.000 106.53383 265 GLN B O 1
ATOM 4367 N N . LEU B 1 266 ? 19.19200 21.42300 -5.36500 1.000 104.16512 266 LEU B N 1
ATOM 4368 C CA . LEU B 1 266 ? 19.19600 22.88100 -5.39300 1.000 104.56517 266 LEU B CA 1
ATOM 4369 C C . LEU B 1 266 ? 18.46700 23.42500 -4.17300 1.000 100.14885 266 LEU B C 1
ATOM 4370 O O . LEU B 1 266 ? 17.33100 23.02500 -3.89900 1.000 97.98280 266 LEU B O 1
ATOM 4375 N N . ALA B 1 267 ? 19.11200 24.35300 -3.46700 1.000 97.40905 267 ALA B N 1
ATOM 4376 C CA . ALA B 1 267 ? 18.58100 24.92400 -2.23400 1.000 99.32770 267 ALA B CA 1
ATOM 4377 C C . ALA B 1 267 ? 18.62600 26.44200 -2.34100 1.000 105.25999 267 ALA B C 1
ATOM 4378 O O . ALA B 1 267 ? 19.70400 27.04100 -2.26300 1.000 107.68133 267 ALA B O 1
ATOM 4380 N N . VAL B 1 268 ? 17.46000 27.06200 -2.49300 1.000 105.85217 268 VAL B N 1
ATOM 4381 C CA . VAL B 1 268 ? 17.35200 28.47300 -2.84000 1.000 110.02372 268 VAL B CA 1
ATOM 4382 C C . VAL B 1 268 ? 16.86900 29.26400 -1.63300 1.000 102.00960 268 VAL B C 1
ATOM 4383 O O . VAL B 1 268 ? 15.75500 29.04500 -1.13900 1.000 100.08305 268 VAL B O 1
ATOM 4387 N N . MET B 1 269 ? 17.68800 30.21500 -1.19100 1.000 101.40690 269 MET B N 1
ATOM 4388 C CA . MET B 1 269 ? 17.26500 31.23600 -0.24600 1.000 104.62307 269 MET B CA 1
ATOM 4389 C C . MET B 1 269 ? 16.89700 32.49900 -1.01900 1.000 114.83482 269 MET B C 1
ATOM 4390 O O . MET B 1 269 ? 17.56300 32.86100 -1.99600 1.000 116.62714 269 MET B O 1
ATOM 4395 N N . ALA B 1 270 ? 15.82300 33.15700 -0.58300 1.000 113.92419 270 ALA B N 1
ATOM 4396 C CA . ALA B 1 270 ? 15.30500 34.35800 -1.22900 1.000 112.22661 270 ALA B CA 1
ATOM 4397 C C . ALA B 1 270 ? 15.02000 35.41200 -0.16600 1.000 112.55297 270 ALA B C 1
ATOM 4398 O O . ALA B 1 270 ? 14.03200 35.30100 0.56900 1.000 112.73983 270 ALA B O 1
ATOM 4400 N N . LYS B 1 271 ? 15.87100 36.43200 -0.08800 1.000 108.31035 271 LYS B N 1
ATOM 4401 C CA . LYS B 1 271 ? 15.61700 37.58000 0.77200 1.000 108.59723 271 LYS B CA 1
ATOM 4402 C C . LYS B 1 271 ? 14.66300 38.53900 0.06700 1.000 116.70083 271 LYS B C 1
ATOM 4403 O O . LYS B 1 271 ? 14.95100 39.00500 -1.04000 1.000 118.89320 271 LYS B O 1
ATOM 4409 N N . ASP B 1 272 ? 13.53200 38.83700 0.71000 1.000 119.85648 272 ASP B N 1
ATOM 4410 C CA . ASP B 1 272 ? 12.44200 39.60900 0.11100 1.000 119.10902 272 ASP B CA 1
ATOM 4411 C C . ASP B 1 272 ? 12.29000 40.91900 0.87900 1.000 120.75395 272 ASP B C 1
ATOM 4412 O O . ASP B 1 272 ? 11.42100 41.04800 1.74600 1.000 121.77250 272 ASP B O 1
ATOM 4417 N N . TYR B 1 273 ? 13.13900 41.89500 0.54400 1.000 120.74079 273 TYR B N 1
ATOM 4418 C CA . TYR B 1 273 ? 13.07600 43.20300 1.19000 1.000 123.38848 273 TYR B CA 1
ATOM 4419 C C . TYR B 1 273 ? 11.71000 43.84700 1.00000 1.000 124.09909 273 TYR B C 1
ATOM 4420 O O . TYR B 1 273 ? 11.24600 44.59400 1.87000 1.000 121.66722 273 TYR B O 1
ATOM 4429 N N . GLY B 1 274 ? 11.04900 43.56700 -0.12300 1.000 126.12038 274 GLY B N 1
ATOM 4430 C CA . GLY B 1 274 ? 9.77400 44.18000 -0.44500 1.000 128.10220 274 GLY B CA 1
ATOM 4431 C C . GLY B 1 274 ? 9.77200 44.75600 -1.84800 1.000 129.39973 274 GLY B C 1
ATOM 4432 O O . GLY B 1 274 ? 8.89500 44.44200 -2.65900 1.000 129.02600 274 GLY B O 1
ATOM 4433 N N . ASP B 1 275 ? 10.76600 45.58500 -2.14800 1.000 130.09455 275 ASP B N 1
ATOM 4434 C CA . ASP B 1 275 ? 10.89700 46.19900 -3.46100 1.000 133.31862 275 ASP B CA 1
ATOM 4435 C C . ASP B 1 275 ? 11.95500 45.54100 -4.33700 1.000 133.45021 275 ASP B C 1
ATOM 4436 O O . ASP B 1 275 ? 12.22500 46.03400 -5.43600 1.000 133.51601 275 ASP B O 1
ATOM 4441 N N . ARG B 1 276 ? 12.55000 44.44200 -3.88300 1.000 132.17637 276 ARG B N 1
ATOM 4442 C CA . ARG B 1 276 ? 13.47700 43.66500 -4.69400 1.000 129.14443 276 ARG B CA 1
ATOM 4443 C C . ARG B 1 276 ? 13.62000 42.30500 -4.02800 1.000 130.41827 276 ARG B C 1
ATOM 4444 O O . ARG B 1 276 ? 13.30500 42.14700 -2.84400 1.000 129.02073 276 ARG B O 1
ATOM 4452 N N . VAL B 1 277 ? 14.04800 41.31300 -4.80900 1.000 127.61530 277 VAL B N 1
ATOM 4453 C CA . VAL B 1 277 ? 14.38600 39.99100 -4.29300 1.000 125.05973 277 VAL B CA 1
ATOM 4454 C C . VAL B 1 277 ? 15.89300 39.80400 -4.41600 1.000 122.65944 277 VAL B C 1
ATOM 4455 O O . VAL B 1 277 ? 16.46800 40.07200 -5.47700 1.000 123.95170 277 VAL B O 1
ATOM 4459 N N . LYS B 1 278 ? 16.53300 39.33900 -3.34100 1.000 118.40367 278 LYS B N 1
ATOM 4460 C CA . LYS B 1 278 ? 17.98800 39.17800 -3.29000 1.000 115.75335 278 LYS B CA 1
ATOM 4461 C C . LYS B 1 278 ? 18.26200 37.71800 -2.91400 1.000 117.05088 278 LYS B C 1
ATOM 4462 O O . LYS B 1 278 ? 18.08800 37.31800 -1.75800 1.000 118.54842 278 LYS B O 1
ATOM 4468 N N . PHE B 1 279 ? 18.73700 36.94200 -3.89200 1.000 116.70873 279 PHE B N 1
ATOM 4469 C CA . PHE B 1 279 ? 18.79600 35.48500 -3.81900 1.000 116.55608 279 PHE B CA 1
ATOM 4470 C C . PHE B 1 279 ? 20.13800 34.97200 -3.30300 1.000 121.18032 279 PHE B C 1
ATOM 4471 O O . PHE B 1 279 ? 21.17900 35.61000 -3.47400 1.000 118.11153 279 PHE B O 1
ATOM 4479 N N . SER B 1 280 ? 20.10100 33.78200 -2.69900 1.000 119.31431 280 SER B N 1
ATOM 4480 C CA . SER B 1 280 ? 21.29500 32.97000 -2.46300 1.000 118.64054 280 SER B CA 1
ATOM 4481 C C . SER B 1 280 ? 20.93000 31.53600 -2.82100 1.000 121.14347 280 SER B C 1
ATOM 4482 O O . SER B 1 280 ? 20.13300 30.90400 -2.12200 1.000 120.19336 280 SER B O 1
ATOM 4485 N N . LEU B 1 281 ? 21.51000 31.02100 -3.90100 1.000 123.36479 281 LEU B N 1
ATOM 4486 C CA . LEU B 1 281 ? 21.10100 29.74600 -4.50000 1.000 120.27495 281 LEU B CA 1
ATOM 4487 C C . LEU B 1 281 ? 22.22800 28.72400 -4.33700 1.000 120.08019 281 LEU B C 1
ATOM 4488 O O . LEU B 1 281 ? 23.15500 28.67100 -5.14600 1.000 118.67476 281 LEU B O 1
ATOM 4493 N N . ARG B 1 282 ? 22.13600 27.90200 -3.29500 1.000 114.04788 282 ARG B N 1
ATOM 4494 C CA . ARG B 1 282 ? 23.09800 26.82900 -3.08900 1.000 107.41551 282 ARG B CA 1
ATOM 4495 C C . ARG B 1 282 ? 22.63500 25.57200 -3.82200 1.000 109.60525 282 ARG B C 1
ATOM 4496 O O . ARG B 1 282 ? 21.45800 25.42000 -4.15300 1.000 109.76316 282 ARG B O 1
ATOM 4504 N N . SER B 1 283 ? 23.58000 24.67200 -4.08900 1.000 110.22637 283 SER B N 1
ATOM 4505 C CA . SER B 1 283 ? 23.25700 23.42500 -4.78400 1.000 111.26334 283 SER B CA 1
ATOM 4506 C C . SER B 1 283 ? 24.32700 22.38700 -4.45100 1.000 112.67404 283 SER B C 1
ATOM 4507 O O . SER B 1 283 ? 25.18800 22.61000 -3.59200 1.000 111.99501 283 SER B O 1
ATOM 4510 N N . ARG B 1 284 ? 24.27000 21.24800 -5.14500 1.000 116.40606 284 ARG B N 1
ATOM 4511 C CA . ARG B 1 284 ? 25.12400 20.09400 -4.88900 1.000 116.71399 284 ARG B CA 1
ATOM 4512 C C . ARG B 1 284 ? 24.84200 19.04000 -5.95500 1.000 117.55357 284 ARG B C 1
ATOM 4513 O O . ARG B 1 284 ? 23.69100 18.86000 -6.36100 1.000 113.30043 284 ARG B O 1
ATOM 4521 N N . GLY B 1 285 ? 25.89700 18.36700 -6.41700 1.000 119.20640 285 GLY B N 1
ATOM 4522 C CA . GLY B 1 285 ? 25.75600 17.30100 -7.38200 1.000 118.21681 285 GLY B CA 1
ATOM 4523 C C . GLY B 1 285 ? 26.00200 17.73100 -8.81700 1.000 118.36156 285 GLY B C 1
ATOM 4524 O O . GLY B 1 285 ? 26.85700 18.57400 -9.10200 1.000 117.41145 285 GLY B O 1
ATOM 4525 N N . PRO B 1 286 ? 25.26600 17.12700 -9.75700 1.000 119.80121 286 PRO B N 1
ATOM 4526 C CA . PRO B 1 286 ? 25.44000 17.48600 -11.17000 1.000 115.99285 286 PRO B CA 1
ATOM 4527 C C . PRO B 1 286 ? 24.62200 18.69900 -11.58100 1.000 117.03245 286 PRO B C 1
ATOM 4528 O O . PRO B 1 286 ? 23.97600 18.69400 -12.63600 1.000 114.23738 286 PRO B O 1
ATOM 4532 N N . VAL B 1 287 ? 24.63600 19.73700 -10.74500 1.000 121.00135 287 VAL B N 1
ATOM 4533 C CA . VAL B 1 287 ? 23.92200 20.98500 -10.99900 1.000 118.97216 287 VAL B CA 1
ATOM 4534 C C . VAL B 1 287 ? 24.79900 22.14000 -10.54500 1.000 117.47724 287 VAL B C 1
ATOM 4535 O O . VAL B 1 287 ? 25.36700 22.10100 -9.44700 1.000 113.07408 287 VAL B O 1
ATOM 4539 N N . SER B 1 288 ? 24.90100 23.17100 -11.38200 1.000 121.90146 288 SER B N 1
ATOM 4540 C CA . SER B 1 288 ? 25.71500 24.33500 -11.08200 1.000 120.39338 288 SER B CA 1
ATOM 4541 C C . SER B 1 288 ? 24.82900 25.52900 -10.75800 1.000 121.16716 288 SER B C 1
ATOM 4542 O O . SER B 1 288 ? 23.76700 25.72100 -11.36400 1.000 118.64317 288 SER B O 1
ATOM 4545 N N . ALA B 1 289 ? 25.28300 26.33500 -9.79700 1.000 119.18008 289 ALA B N 1
ATOM 4546 C CA . ALA B 1 289 ? 24.53700 27.49000 -9.31300 1.000 120.29863 289 ALA B CA 1
ATOM 4547 C C . ALA B 1 289 ? 25.12100 28.80900 -9.80100 1.000 120.09071 289 ALA B C 1
ATOM 4548 O O . ALA B 1 289 ? 24.73100 29.87300 -9.30500 1.000 119.09059 289 ALA B O 1
ATOM 4550 N N . GLN B 1 290 ? 26.06400 28.76100 -10.74100 1.000 118.57474 290 GLN B N 1
ATOM 4551 C CA . GLN B 1 290 ? 26.56800 29.93900 -11.42700 1.000 111.60022 290 GLN B CA 1
ATOM 4552 C C . GLN B 1 290 ? 26.12400 29.96700 -12.88300 1.000 110.61589 290 GLN B C 1
ATOM 4553 O O . GLN B 1 290 ? 26.44300 30.91200 -13.60600 1.000 109.92634 290 GLN B O 1
ATOM 4559 N N . ASN B 1 291 ? 25.39800 28.94200 -13.32600 1.000 112.04501 291 ASN B N 1
ATOM 4560 C CA . ASN B 1 291 ? 24.74500 28.89600 -14.62400 1.000 110.57642 291 ASN B CA 1
ATOM 4561 C C . ASN B 1 291 ? 23.31400 29.36200 -14.49300 1.000 113.29779 291 ASN B C 1
ATOM 4562 O O . ASN B 1 291 ? 22.50800 29.17600 -15.41200 1.000 112.20819 291 ASN B O 1
ATOM 4567 N N . ILE B 1 292 ? 22.97900 29.88200 -13.31300 1.000 116.91402 292 ILE B N 1
ATOM 4568 C CA . ILE B 1 292 ? 21.71600 30.54100 -12.99100 1.000 114.84008 292 ILE B CA 1
ATOM 4569 C C . ILE B 1 292 ? 21.95000 31.94700 -12.47800 1.000 114.87167 292 ILE B C 1
ATOM 4570 O O . ILE B 1 292 ? 21.03400 32.77900 -12.44000 1.000 118.01152 292 ILE B O 1
ATOM 4575 N N . ALA B 1 293 ? 23.17700 32.19600 -12.06200 1.000 114.81113 293 ALA B N 1
ATOM 4576 C CA . ALA B 1 293 ? 23.63400 33.51300 -11.69800 1.000 113.88734 293 ALA B CA 1
ATOM 4577 C C . ALA B 1 293 ? 24.28300 34.24000 -12.87000 1.000 116.04286 293 ALA B C 1
ATOM 4578 O O . ALA B 1 293 ? 24.59400 35.42600 -12.74400 1.000 113.18462 293 ALA B O 1
ATOM 4580 N N . VAL B 1 294 ? 24.52300 33.54500 -13.98500 1.000 120.65920 294 VAL B N 1
ATOM 4581 C CA . VAL B 1 294 ? 24.90100 34.14800 -15.26000 1.000 118.48789 294 VAL B CA 1
ATOM 4582 C C . VAL B 1 294 ? 23.75400 34.06500 -16.26300 1.000 118.31945 294 VAL B C 1
ATOM 4583 O O . VAL B 1 294 ? 23.82100 34.67500 -17.34400 1.000 119.74594 294 VAL B O 1
ATOM 4587 N N . ALA B 1 295 ? 22.66500 33.37600 -15.89800 1.000 117.81149 295 ALA B N 1
ATOM 4588 C CA . ALA B 1 295 ? 21.44600 33.30200 -16.69000 1.000 118.29313 295 ALA B CA 1
ATOM 4589 C C . ALA B 1 295 ? 20.36600 34.25700 -16.20100 1.000 118.09047 295 ALA B C 1
ATOM 4590 O O . ALA B 1 295 ? 19.28900 34.31300 -16.80300 1.000 114.42951 295 ALA B O 1
ATOM 4592 N N . LEU B 1 296 ? 20.61600 34.96800 -15.09500 1.000 118.41683 296 LEU B N 1
ATOM 4593 C CA . LEU B 1 296 ? 19.82300 36.13000 -14.70600 1.000 117.10878 296 LEU B CA 1
ATOM 4594 C C . LEU B 1 296 ? 20.70900 37.16200 -14.00800 1.000 113.78470 296 LEU B C 1
ATOM 4595 O O . LEU B 1 296 ? 20.19000 37.99500 -13.25500 1.000 111.72655 296 LEU B O 1
ATOM 4600 N N . GLY B 1 297 ? 22.02700 37.11500 -14.22300 1.000 112.81616 297 GLY B N 1
ATOM 4601 C CA . GLY B 1 297 ? 22.94600 38.16300 -13.81300 1.000 109.83422 297 GLY B CA 1
ATOM 4602 C C . GLY B 1 297 ? 23.47500 38.11500 -12.39100 1.000 110.23953 297 GLY B C 1
ATOM 4603 O O . GLY B 1 297 ? 22.73400 37.78300 -11.46400 1.000 111.53179 297 GLY B O 1
ATOM 4604 N N . GLY B 1 298 ? 24.75300 38.45400 -12.20500 1.000 109.49734 298 GLY B N 1
ATOM 4605 C CA . GLY B 1 298 ? 25.31000 38.52300 -10.86400 1.000 106.09956 298 GLY B CA 1
ATOM 4606 C C . GLY B 1 298 ? 26.81200 38.33800 -10.71500 1.000 108.21034 298 GLY B C 1
ATOM 4607 O O . GLY B 1 298 ? 27.60000 38.81500 -11.53600 1.000 107.67607 298 GLY B O 1
ATOM 4608 N N . GLY B 1 299 ? 27.21200 37.66500 -9.64300 1.000 109.22625 299 GLY B N 1
ATOM 4609 C CA . GLY B 1 299 ? 28.61700 37.40600 -9.39300 1.000 105.81532 299 GLY B CA 1
ATOM 4610 C C . GLY B 1 299 ? 28.78200 36.44400 -8.23800 1.000 107.49710 299 GLY B C 1
ATOM 4611 O O . GLY B 1 299 ? 27.80600 35.90200 -7.71700 1.000 109.46576 299 GLY B O 1
ATOM 4612 N N . GLY B 1 300 ? 30.04100 36.23600 -7.84000 1.000 105.62056 300 GLY B N 1
ATOM 4613 C CA . GLY B 1 300 ? 30.34500 35.33500 -6.73700 1.000 99.96988 300 GLY B CA 1
ATOM 4614 C C . GLY B 1 300 ? 31.65600 34.55800 -6.81000 1.000 100.33835 300 GLY B C 1
ATOM 4615 O O . GLY B 1 300 ? 32.70400 35.10700 -7.16500 1.000 99.40929 300 GLY B O 1
ATOM 4616 N N . HIS B 1 301 ? 31.61000 33.28300 -6.42000 1.000 101.32004 301 HIS B N 1
ATOM 4617 C CA . HIS B 1 301 ? 32.68100 32.28800 -6.52000 1.000 99.53299 301 HIS B CA 1
ATOM 4618 C C . HIS B 1 301 ? 32.30600 31.23700 -7.56500 1.000 102.56493 301 HIS B C 1
ATOM 4619 O O . HIS B 1 301 ? 31.41600 31.45800 -8.40100 1.000 103.03604 301 HIS B O 1
ATOM 4626 N N . VAL B 1 302 ? 32.96800 30.08300 -7.50900 1.000 99.28559 302 VAL B N 1
ATOM 4627 C CA . VAL B 1 302 ? 32.73100 29.04800 -8.51600 1.000 102.45439 302 VAL B CA 1
ATOM 4628 C C . VAL B 1 302 ? 31.39600 28.32500 -8.30100 1.000 106.64173 302 VAL B C 1
ATOM 4629 O O . VAL B 1 302 ? 30.56100 28.38100 -9.22000 1.000 106.24695 302 VAL B O 1
ATOM 4633 N N . PRO B 1 303 ? 31.07000 27.71900 -7.14900 1.000 109.98161 303 PRO B N 1
ATOM 4634 C CA . PRO B 1 303 ? 29.78800 27.01100 -7.07700 1.000 109.57103 303 PRO B CA 1
ATOM 4635 C C . PRO B 1 303 ? 28.66200 27.86000 -6.51700 1.000 112.96354 303 PRO B C 1
ATOM 4636 O O . PRO B 1 303 ? 27.50800 27.41300 -6.54000 1.000 111.71866 303 PRO B O 1
ATOM 4640 N N . ALA B 1 304 ? 28.96500 29.06600 -6.03400 1.000 115.34278 304 ALA B N 1
ATOM 4641 C CA . ALA B 1 304 ? 28.00400 29.89100 -5.31100 1.000 116.74558 304 ALA B CA 1
ATOM 4642 C C . ALA B 1 304 ? 27.17000 30.70200 -6.30800 1.000 120.41970 304 ALA B C 1
ATOM 4643 O O . ALA B 1 304 ? 27.18300 30.45100 -7.51800 1.000 120.00649 304 ALA B O 1
ATOM 4645 N N . ALA B 1 305 ? 26.43500 31.68700 -5.80400 1.000 119.84332 305 ALA B N 1
ATOM 4646 C CA . ALA B 1 305 ? 25.52800 32.46200 -6.63800 1.000 121.62248 305 ALA B CA 1
ATOM 4647 C C . ALA B 1 305 ? 25.31700 33.83000 -5.99000 1.000 119.28799 305 ALA B C 1
ATOM 4648 O O . ALA B 1 305 ? 26.12200 34.27200 -5.16600 1.000 119.81437 305 ALA B O 1
ATOM 4650 N N . GLY B 1 306 ? 24.21200 34.48800 -6.33900 1.000 117.32196 306 GLY B N 1
ATOM 4651 C CA . GLY B 1 306 ? 23.85800 35.79700 -5.82900 1.000 114.71112 306 GLY B CA 1
ATOM 4652 C C . GLY B 1 306 ? 23.28200 36.68700 -6.92100 1.000 112.66614 306 GLY B C 1
ATOM 4653 O O . GLY B 1 306 ? 24.03700 37.29000 -7.69000 1.000 110.73433 306 GLY B O 1
ATOM 4654 N N . ALA B 1 307 ? 21.94900 36.78200 -6.98600 1.000 117.06667 307 ALA B N 1
ATOM 4655 C CA . ALA B 1 307 ? 21.27500 37.56300 -8.05100 1.000 115.29014 307 ALA B CA 1
ATOM 4656 C C . ALA B 1 307 ? 20.17100 38.43900 -7.44400 1.000 117.83518 307 ALA B C 1
ATOM 4657 O O . ALA B 1 307 ? 19.33800 37.89200 -6.70100 1.000 117.72201 307 ALA B O 1
ATOM 4659 N N . THR B 1 308 ? 20.12000 39.72900 -7.80200 1.000 121.47246 308 THR B N 1
ATOM 4660 C CA . THR B 1 308 ? 19.09300 40.66700 -7.26000 1.000 121.05925 308 THR B CA 1
ATOM 4661 C C . THR B 1 308 ? 18.01900 40.96800 -8.31300 1.000 120.79080 308 THR B C 1
ATOM 4662 O O . THR B 1 308 ? 18.38300 41.49900 -9.37600 1.000 117.34565 308 THR B O 1
ATOM 4666 N N . VAL B 1 309 ? 16.76000 40.61200 -8.03700 1.000 124.08593 309 VAL B N 1
ATOM 4667 C CA . VAL B 1 309 ? 15.63300 40.91900 -8.97000 1.000 127.89691 309 VAL B CA 1
ATOM 4668 C C . VAL B 1 309 ? 14.83400 42.07100 -8.36600 1.000 130.38932 309 VAL B C 1
ATOM 4669 O O . VAL B 1 309 ? 14.27800 41.88500 -7.28700 1.000 131.59473 309 VAL B O 1
ATOM 4673 N N . ILE B 1 310 ? 14.74300 43.20000 -9.06500 1.000 130.53407 310 ILE B N 1
ATOM 4674 C CA . ILE B 1 310 ? 14.09900 44.40500 -8.46600 1.000 129.19707 310 ILE B CA 1
ATOM 4675 C C . ILE B 1 310 ? 12.56800 44.32200 -8.57200 1.000 133.24756 310 ILE B C 1
ATOM 4676 O O . ILE B 1 310 ? 11.90300 45.31300 -8.21900 1.000 136.91378 310 ILE B O 1
ATOM 4681 N N . SER B 1 311 ? 12.01600 43.17400 -8.97700 1.000 135.14252 311 SER B N 1
ATOM 4682 C CA . SER B 1 311 ? 10.53300 43.01800 -9.01800 1.000 137.49017 311 SER B CA 1
ATOM 4683 C C . SER B 1 311 ? 9.96700 42.64600 -7.63900 1.000 136.32424 311 SER B C 1
ATOM 4684 O O . SER B 1 311 ? 10.71500 42.70300 -6.64200 1.000 131.52630 311 SER B O 1
ATOM 4687 N N . SER B 1 312 ? 8.68500 42.27500 -7.59000 1.000 137.90601 312 SER B N 1
ATOM 4688 C CA . SER B 1 312 ? 8.03400 41.87300 -6.31300 1.000 138.29553 312 SER B CA 1
ATOM 4689 C C . SER B 1 312 ? 8.30700 40.39200 -6.03900 1.000 142.16441 312 SER B C 1
ATOM 4690 O O . SER B 1 312 ? 9.20500 39.82700 -6.69400 1.000 143.05399 312 SER B O 1
ATOM 4693 N N . TYR B 1 313 ? 7.56500 39.76900 -5.11700 1.000 141.50907 313 TYR B N 1
ATOM 4694 C CA . TYR B 1 313 ? 7.94900 38.38700 -4.82900 1.000 140.17470 313 TYR B CA 1
ATOM 4695 C C . TYR B 1 313 ? 7.51400 37.43400 -5.93300 1.000 145.38059 313 TYR B C 1
ATOM 4696 O O . TYR B 1 313 ? 8.34900 36.81400 -6.60100 1.000 148.15461 313 TYR B O 1
ATOM 4705 N N . ALA B 1 314 ? 6.22600 37.26600 -6.21000 1.000 147.16238 314 ALA B N 1
ATOM 4706 C CA . ALA B 1 314 ? 5.84100 36.22500 -7.21200 1.000 145.26742 314 ALA B CA 1
ATOM 4707 C C . ALA B 1 314 ? 6.73100 36.22600 -8.47500 1.000 145.15425 314 ALA B C 1
ATOM 4708 O O . ALA B 1 314 ? 7.33100 35.14700 -8.81600 1.000 139.85361 314 ALA B O 1
ATOM 4710 N N . GLU B 1 315 ? 6.86000 37.36200 -9.16200 1.000 148.26515 315 GLU B N 1
ATOM 4711 C CA . GLU B 1 315 ? 7.59600 37.40900 -10.46400 1.000 148.59413 315 GLU B CA 1
ATOM 4712 C C . GLU B 1 315 ? 9.05700 36.94100 -10.36200 1.000 146.15963 315 GLU B C 1
ATOM 4713 O O . GLU B 1 315 ? 9.51200 36.16700 -11.25900 1.000 142.34338 315 GLU B O 1
ATOM 4719 N N . ALA B 1 316 ? 9.79100 37.43600 -9.36500 1.000 146.11489 316 ALA B N 1
ATOM 4720 C CA . ALA B 1 316 ? 11.22200 37.07500 -9.25100 1.000 140.85110 316 ALA B CA 1
ATOM 4721 C C . ALA B 1 316 ? 11.34600 35.55700 -9.11100 1.000 135.83734 316 ALA B C 1
ATOM 4722 O O . ALA B 1 316 ? 12.25900 34.97600 -9.72700 1.000 132.39219 316 ALA B O 1
ATOM 4724 N N . ARG B 1 317 ? 10.46600 34.95000 -8.31900 1.000 136.58743 317 ARG B N 1
ATOM 4725 C CA . ARG B 1 317 ? 10.55300 33.48700 -8.08100 1.000 134.28715 317 ARG B CA 1
ATOM 4726 C C . ARG B 1 317 ? 10.32800 32.74800 -9.40400 1.000 132.66854 317 ARG B C 1
ATOM 4727 O O . ARG B 1 317 ? 11.02300 31.77100 -9.62800 1.000 128.79702 317 ARG B O 1
ATOM 4735 N N . ALA B 1 318 ? 9.37000 33.18800 -10.22300 1.000 132.22112 318 ALA B N 1
ATOM 4736 C CA . ALA B 1 318 ? 9.12600 32.57200 -11.54700 1.000 127.24684 318 ALA B CA 1
ATOM 4737 C C . ALA B 1 318 ? 10.37400 32.71400 -12.43100 1.000 127.61530 318 ALA B C 1
ATOM 4738 O O . ALA B 1 318 ? 10.77200 31.71100 -13.08800 1.000 124.69653 318 ALA B O 1
ATOM 4740 N N . ARG B 1 319 ? 10.98700 33.89900 -12.43200 1.000 128.13642 319 ARG B N 1
ATOM 4741 C CA . ARG B 1 319 ? 12.24900 34.05600 -13.20400 1.000 126.47306 319 ARG B CA 1
ATOM 4742 C C . ARG B 1 319 ? 13.25200 33.00500 -12.73900 1.000 127.36527 319 ARG B C 1
ATOM 4743 O O . ARG B 1 319 ? 13.85700 32.28000 -13.59100 1.000 127.23894 319 ARG B O 1
ATOM 4751 N N . LEU B 1 320 ? 13.40000 32.89700 -11.42300 1.000 130.87885 320 LEU B N 1
ATOM 4752 C CA . LEU B 1 320 ? 14.39400 31.95300 -10.85800 1.000 130.73146 320 LEU B CA 1
ATOM 4753 C C . LEU B 1 320 ? 14.06300 30.51300 -11.26100 1.000 127.55477 320 LEU B C 1
ATOM 4754 O O . LEU B 1 320 ? 15.00600 29.78100 -11.57500 1.000 127.63899 320 LEU B O 1
ATOM 4759 N N . ASP B 1 321 ? 12.78900 30.12200 -11.22000 1.000 124.97025 321 ASP B N 1
ATOM 4760 C CA . ASP B 1 321 ? 12.36500 28.73900 -11.55700 1.000 126.89943 321 ASP B CA 1
ATOM 4761 C C . ASP B 1 321 ? 12.69900 28.45700 -13.02000 1.000 130.62882 321 ASP B C 1
ATOM 4762 O O . ASP B 1 321 ? 13.17000 27.34100 -13.33300 1.000 126.80731 321 ASP B O 1
ATOM 4767 N N . ALA B 1 322 ? 12.46200 29.44100 -13.88600 1.000 129.98664 322 ALA B N 1
ATOM 4768 C CA . ALA B 1 322 ? 12.83800 29.24100 -15.29800 1.000 128.52857 322 ALA B CA 1
ATOM 4769 C C . ALA B 1 322 ? 14.36400 29.06600 -15.43100 1.000 133.20281 322 ALA B C 1
ATOM 4770 O O . ALA B 1 322 ? 14.79600 28.15900 -16.17900 1.000 134.81353 322 ALA B O 1
ATOM 4772 N N . ALA B 1 323 ? 15.16300 29.88900 -14.74000 1.000 131.73685 323 ALA B N 1
ATOM 4773 C CA . ALA B 1 323 ? 16.64000 29.71300 -14.79700 1.000 129.07600 323 ALA B CA 1
ATOM 4774 C C . ALA B 1 323 ? 17.06000 28.33400 -14.26100 1.000 129.65765 323 ALA B C 1
ATOM 4775 O O . ALA B 1 323 ? 18.09500 27.77300 -14.72900 1.000 126.78362 323 ALA B O 1
ATOM 4777 N N . ILE B 1 324 ? 16.31600 27.81900 -13.28100 1.000 130.52354 324 ILE B N 1
ATOM 4778 C CA . ILE B 1 324 ? 16.61800 26.48300 -12.69400 1.000 127.49423 324 ILE B CA 1
ATOM 4779 C C . ILE B 1 324 ? 16.28500 25.39600 -13.71700 1.000 129.40236 324 ILE B C 1
ATOM 4780 O O . ILE B 1 324 ? 17.02700 24.41500 -13.76100 1.000 132.65538 324 ILE B O 1
ATOM 4785 N N . GLU B 1 325 ? 15.17500 25.52600 -14.45100 1.000 129.02600 325 GLU B N 1
ATOM 4786 C CA . GLU B 1 325 ? 14.87200 24.53500 -15.52000 1.000 127.64162 325 GLU B CA 1
ATOM 4787 C C . GLU B 1 325 ? 15.94900 24.66700 -16.60300 1.000 128.75754 325 GLU B C 1
ATOM 4788 O O . GLU B 1 325 ? 16.19200 23.67700 -17.35500 1.000 130.15245 325 GLU B O 1
ATOM 4794 N N . ALA B 1 326 ? 16.54000 25.86000 -16.71500 1.000 127.68899 326 ALA B N 1
ATOM 4795 C CA . ALA B 1 326 ? 17.66100 26.03400 -17.66900 1.000 128.13905 326 ALA B CA 1
ATOM 4796 C C . ALA B 1 326 ? 18.86800 25.21900 -17.18600 1.000 123.83064 326 ALA B C 1
ATOM 4797 O O . ALA B 1 326 ? 19.49300 24.51400 -18.01600 1.000 120.62236 326 ALA B O 1
ATOM 4799 N N . GLU B 1 327 ? 19.19700 25.30200 -15.89700 1.000 118.48263 327 GLU B N 1
ATOM 4800 C CA . GLU B 1 327 ? 20.29400 24.43500 -15.38500 1.000 114.73218 327 GLU B CA 1
ATOM 4801 C C . GLU B 1 327 ? 19.88200 22.96500 -15.51000 1.000 108.16823 327 GLU B C 1
ATOM 4802 O O . GLU B 1 327 ? 20.78400 22.10000 -15.56100 1.000 102.30174 327 GLU B O 1
ATOM 4808 N N . LEU B 1 328 ? 18.57200 22.69500 -15.52400 1.000 41.72869 328 LEU B N 1
ATOM 4809 C CA . LEU B 1 328 ? 18.05700 21.30700 -15.67300 1.000 41.89976 328 LEU B CA 1
ATOM 4810 C C . LEU B 1 328 ? 18.42100 20.80300 -17.06700 1.000 42.41561 328 LEU B C 1
ATOM 4811 O O . LEU B 1 328 ? 18.88200 19.64100 -17.18600 1.000 42.29718 328 LEU B O 1
ATOM 4816 N N . ALA B 1 329 ? 18.18100 21.63300 -18.08600 1.000 43.01305 329 ALA B N 1
ATOM 4817 C CA . ALA B 1 329 ? 18.61900 21.21900 -19.43600 1.000 43.52627 329 ALA B CA 1
ATOM 4818 C C . ALA B 1 329 ? 20.14700 21.11100 -19.43000 1.000 43.03411 329 ALA B C 1
ATOM 4819 O O . ALA B 1 329 ? 20.66600 20.18500 -20.07200 1.000 43.18939 329 ALA B O 1
ATOM 4821 N N . ARG B 1 330 ? 20.83900 22.01200 -18.72700 1.000 42.49194 330 ARG B N 1
ATOM 4822 C CA . ARG B 1 330 ? 22.31700 21.87600 -18.62700 1.000 42.00504 330 ARG B CA 1
ATOM 4823 C C . ARG B 1 330 ? 22.66700 20.44500 -18.19000 1.000 41.68131 330 ARG B C 1
ATOM 4824 O O . ARG B 1 330 ? 23.51400 19.82600 -18.86200 1.000 41.77869 330 ARG B O 1
ATOM 4832 N N . VAL B 1 331 ? 22.04000 19.94700 -17.11800 1.000 41.33917 331 VAL B N 1
ATOM 4833 C CA . VAL B 1 331 ? 22.32200 18.57100 -16.59800 1.000 41.00755 331 VAL B CA 1
ATOM 4834 C C . VAL B 1 331 ? 21.93300 17.52000 -17.64200 1.000 41.61815 331 VAL B C 1
ATOM 4835 O O . VAL B 1 331 ? 22.74500 16.62500 -17.89200 1.000 41.53656 331 VAL B O 1
ATOM 4839 N N . ASP B 1 332 ? 20.72600 17.61800 -18.20800 1.000 42.23138 332 ASP B N 1
ATOM 4840 C CA . ASP B 1 332 ? 20.24600 16.62500 -19.20800 1.000 42.88146 332 ASP B CA 1
ATOM 4841 C C . ASP B 1 332 ? 21.25100 16.54200 -20.36000 1.000 43.19728 332 ASP B C 1
ATOM 4842 O O . ASP B 1 332 ? 21.30700 15.48800 -21.02800 1.000 43.56312 332 ASP B O 1
ATOM 4847 N N . ALA B 1 333 ? 22.00800 17.62000 -20.58100 1.000 43.08411 333 ALA B N 1
ATOM 4848 C CA . ALA B 1 333 ? 22.97300 17.65200 -21.70300 1.000 43.41573 333 ALA B CA 1
ATOM 4849 C C . ALA B 1 333 ? 24.35200 17.12600 -21.27100 1.000 42.84198 333 ALA B C 1
ATOM 4850 O O . ALA B 1 333 ? 24.95600 16.35200 -22.04700 1.000 43.13938 333 ALA B O 1
ATOM 4852 N N . GLN B 1 334 ? 24.84400 17.52800 -20.09600 1.000 42.09715 334 GLN B N 1
ATOM 4853 C CA . GLN B 1 334 ? 26.21900 17.13500 -19.68200 1.000 41.57341 334 GLN B CA 1
ATOM 4854 C C . GLN B 1 334 ? 26.20600 15.76400 -18.99400 1.000 41.28390 334 GLN B C 1
ATOM 4855 O O . GLN B 1 334 ? 27.23900 15.06300 -19.09500 1.000 41.14967 334 GLN B O 1
ATOM 4861 N N . PRO C 1 9 ? 10.27400 9.55800 52.93500 1.000 70.22947 9 PRO C N 1
ATOM 4862 C CA . PRO C 1 9 ? 10.95100 10.22400 54.05600 1.000 70.00313 9 PRO C CA 1
ATOM 4863 C C . PRO C 1 9 ? 12.44000 9.89000 54.07400 1.000 69.89785 9 PRO C C 1
ATOM 4864 O O . PRO C 1 9 ? 13.21400 10.36000 53.21400 1.000 66.21847 9 PRO C O 1
ATOM 4868 N N . ASP C 1 10 ? 12.85300 9.10000 55.06600 1.000 70.60583 10 ASP C N 1
ATOM 4869 C CA . ASP C 1 10 ? 14.16300 8.47100 54.97100 1.000 66.15793 10 ASP C CA 1
ATOM 4870 C C . ASP C 1 10 ? 14.22000 7.50500 53.79600 1.000 48.48213 10 ASP C C 1
ATOM 4871 O O . ASP C 1 10 ? 15.29400 7.31400 53.21800 1.000 56.81734 10 ASP C O 1
ATOM 4876 N N . TYR C 1 11 ? 13.07700 6.91700 53.40800 1.000 53.57221 11 TYR C N 1
ATOM 4877 C CA . TYR C 1 11 ? 13.01600 6.09400 52.19500 1.000 54.58812 11 TYR C CA 1
ATOM 4878 C C . TYR C 1 11 ? 13.43800 6.88200 50.96100 1.000 51.21930 11 TYR C C 1
ATOM 4879 O O . TYR C 1 11 ? 14.36000 6.49000 50.23400 1.000 46.83456 11 TYR C O 1
ATOM 4888 N N . ARG C 1 12 ? 12.77700 8.01900 50.72600 1.000 52.27995 12 ARG C N 1
ATOM 4889 C CA . ARG C 1 12 ? 13.10100 8.86600 49.57800 1.000 54.22492 12 ARG C CA 1
ATOM 4890 C C . ARG C 1 12 ? 14.54400 9.34500 49.63900 1.000 47.67151 12 ARG C C 1
ATOM 4891 O O . ARG C 1 12 ? 15.23900 9.38200 48.61700 1.000 47.30567 12 ARG C O 1
ATOM 4899 N N . ARG C 1 13 ? 15.00900 9.72800 50.83200 1.000 56.33044 13 ARG C N 1
ATOM 4900 C CA . ARG C 1 13 ? 16.38000 10.20100 50.97400 1.000 55.17767 13 ARG C CA 1
ATOM 4901 C C . ARG C 1 13 ? 17.38700 9.08400 50.73400 1.000 46.38714 13 ARG C C 1
ATOM 4902 O O . ARG C 1 13 ? 18.46400 9.31600 50.17100 1.000 48.29000 13 ARG C O 1
ATOM 4910 N N . ASN C 1 14 ? 17.05300 7.86500 51.15400 1.000 44.09213 14 ASN C N 1
ATOM 4911 C CA . ASN C 1 14 ? 17.96700 6.73700 50.96900 1.000 47.41358 14 ASN C CA 1
ATOM 4912 C C . ASN C 1 14 ? 17.93000 6.16800 49.55500 1.000 37.53345 14 ASN C C 1
ATOM 4913 O O . ASN C 1 14 ? 18.97000 5.73200 49.05100 1.000 43.44995 14 ASN C O 1
ATOM 4918 N N . VAL C 1 15 ? 16.76800 6.19200 48.89500 1.000 38.36249 15 VAL C N 1
ATOM 4919 C CA . VAL C 1 15 ? 16.74400 5.87200 47.46600 1.000 44.38953 15 VAL C CA 1
ATOM 4920 C C . VAL C 1 15 ? 17.68700 6.80600 46.71800 1.000 43.05516 15 VAL C C 1
ATOM 4921 O O . VAL C 1 15 ? 18.45600 6.38700 45.84300 1.000 38.38092 15 VAL C O 1
ATOM 4925 N N . GLY C 1 16 ? 17.64500 8.09500 47.07400 1.000 47.84784 16 GLY C N 1
ATOM 4926 C CA . GLY C 1 16 ? 18.49200 9.08000 46.42300 1.000 42.26823 16 GLY C CA 1
ATOM 4927 C C . GLY C 1 16 ? 19.96600 8.83300 46.66500 1.000 43.56575 16 GLY C C 1
ATOM 4928 O O . GLY C 1 16 ? 20.79000 8.98600 45.75100 1.000 44.12898 16 GLY C O 1
ATOM 4929 N N . ALA C 1 17 ? 20.31800 8.41000 47.88900 1.000 40.48907 17 ALA C N 1
ATOM 4930 C CA . ALA C 1 17 ? 21.71900 8.14000 48.18100 1.000 45.47387 17 ALA C CA 1
ATOM 4931 C C . ALA C 1 17 ? 22.22500 6.95000 47.37500 1.000 41.99714 17 ALA C C 1
ATOM 4932 O O . ALA C 1 17 ? 23.34300 6.98600 46.85800 1.000 42.19453 17 ALA C O 1
ATOM 4934 N N . VAL C 1 18 ? 21.42100 5.88800 47.26600 1.000 44.29478 18 VAL C N 1
ATOM 4935 C CA . VAL C 1 18 ? 21.79000 4.73900 46.44000 1.000 39.37577 18 VAL C CA 1
ATOM 4936 C C . VAL C 1 18 ? 21.99700 5.17000 44.99200 1.000 39.33630 18 VAL C C 1
ATOM 4937 O O . VAL C 1 18 ? 23.02000 4.84700 44.36400 1.000 39.14680 18 VAL C O 1
ATOM 4941 N N . ALA C 1 19 ? 21.02600 5.90900 44.44400 1.000 36.83073 19 ALA C N 1
ATOM 4942 C CA . ALA C 1 19 ? 21.09600 6.31600 43.04300 1.000 41.27337 19 ALA C CA 1
ATOM 4943 C C . ALA C 1 19 ? 22.31900 7.18300 42.78200 1.000 42.72618 19 ALA C C 1
ATOM 4944 O O . ALA C 1 19 ? 23.03800 7.00800 41.79000 1.000 40.21008 19 ALA C O 1
ATOM 4946 N N . ASP C 1 20 ? 22.58500 8.11000 43.70400 1.000 43.77367 20 ASP C N 1
ATOM 4947 C CA . ASP C 1 20 ? 23.72800 9.00700 43.56900 1.000 44.09213 20 ASP C CA 1
ATOM 4948 C C . ASP C 1 20 ? 25.05000 8.26800 43.69800 1.000 45.45019 20 ASP C C 1
ATOM 4949 O O . ASP C 1 20 ? 26.00200 8.59000 42.97400 1.000 44.93960 20 ASP C O 1
ATOM 4954 N N . ALA C 1 21 ? 25.13400 7.26200 44.59400 1.000 37.81769 21 ALA C N 1
ATOM 4955 C CA . ALA C 1 21 ? 26.37400 6.49300 44.67600 1.000 38.85466 21 ALA C CA 1
ATOM 4956 C C . ALA C 1 21 ? 26.63100 5.72400 43.38400 1.000 39.84162 21 ALA C C 1
ATOM 4957 O O . ALA C 1 21 ? 27.78200 5.57600 42.96600 1.000 41.35496 21 ALA C O 1
ATOM 4959 N N . LEU C 1 22 ? 25.56700 5.24100 42.74000 1.000 40.28641 22 LEU C N 1
ATOM 4960 C CA . LEU C 1 22 ? 25.69800 4.53300 41.46400 1.000 39.30471 22 LEU C CA 1
ATOM 4961 C C . LEU C 1 22 ? 26.04400 5.50200 40.33500 1.000 40.66540 22 LEU C C 1
ATOM 4962 O O . LEU C 1 22 ? 26.94600 5.25000 39.52700 1.000 36.50174 22 LEU C O 1
ATOM 4967 N N . LEU C 1 23 ? 25.33200 6.62300 40.27000 1.000 38.84413 23 LEU C N 1
ATOM 4968 C CA . LEU C 1 23 ? 25.62400 7.64100 39.26800 1.000 45.89761 23 LEU C CA 1
ATOM 4969 C C . LEU C 1 23 ? 27.08000 8.09100 39.34400 1.000 48.92429 23 LEU C C 1
ATOM 4970 O O . LEU C 1 23 ? 27.72000 8.32300 38.30800 1.000 41.63920 23 LEU C O 1
ATOM 4975 N N . ALA C 1 24 ? 27.63800 8.18400 40.56300 1.000 51.48512 24 ALA C N 1
ATOM 4976 C CA . ALA C 1 24 ? 28.95500 8.79300 40.72500 1.000 45.54757 24 ALA C CA 1
ATOM 4977 C C . ALA C 1 24 ? 30.08100 7.81500 40.46800 1.000 50.05600 24 ALA C C 1
ATOM 4978 O O . ALA C 1 24 ? 31.19900 8.24200 40.17200 1.000 51.93517 24 ALA C O 1
ATOM 4980 N N . HIS C 1 25 ? 29.82400 6.52000 40.57900 1.000 48.09524 25 HIS C N 1
ATOM 4981 C CA . HIS C 1 25 ? 30.91900 5.56800 40.59700 1.000 46.16606 25 HIS C CA 1
ATOM 4982 C C . HIS C 1 25 ? 31.45700 5.40200 39.18400 1.000 46.50294 25 HIS C C 1
ATOM 4983 O O . HIS C 1 25 ? 30.67800 5.12000 38.25800 1.000 48.91376 25 HIS C O 1
ATOM 4990 N N . PRO C 1 26 ? 32.75100 5.55400 38.97400 1.000 51.21404 26 PRO C N 1
ATOM 4991 C CA . PRO C 1 26 ? 33.28000 5.50200 37.60600 1.000 56.22779 26 PRO C CA 1
ATOM 4992 C C . PRO C 1 26 ? 33.62000 4.10500 37.08000 1.000 48.58214 26 PRO C C 1
ATOM 4993 O O . PRO C 1 26 ? 33.62700 3.90200 35.86400 1.000 53.28534 26 PRO C O 1
ATOM 4997 N N . GLY C 1 27 ? 33.93200 3.15400 37.95500 1.000 42.48930 27 GLY C N 1
ATOM 4998 C CA . GLY C 1 27 ? 34.39400 1.85100 37.51800 1.000 47.67414 27 GLY C CA 1
ATOM 4999 C C . GLY C 1 27 ? 33.27200 0.85500 37.28400 1.000 47.24777 27 GLY C C 1
ATOM 5000 O O . GLY C 1 27 ? 32.09800 1.22700 37.21100 1.000 42.72618 27 GLY C O 1
ATOM 5001 N N . PRO C 1 28 ? 33.61000 -0.43000 37.16000 1.000 45.05540 28 PRO C N 1
ATOM 5002 C CA . PRO C 1 28 ? 32.56000 -1.44600 36.99200 1.000 46.21607 28 PRO C CA 1
ATOM 5003 C C . PRO C 1 28 ? 31.67600 -1.56200 38.22900 1.000 45.44492 28 PRO C C 1
ATOM 5004 O O . PRO C 1 28 ? 32.13200 -1.40000 39.36600 1.000 45.17384 28 PRO C O 1
ATOM 5008 N N . ILE C 1 29 ? 30.39800 -1.85300 37.99100 1.000 36.42279 29 ILE C N 1
ATOM 5009 C CA . ILE C 1 29 ? 29.43000 -2.13900 39.03900 1.000 32.83025 29 ILE C CA 1
ATOM 5010 C C . ILE C 1 29 ? 29.09900 -3.63300 39.01600 1.000 40.24956 29 ILE C C 1
ATOM 5011 O O . ILE C 1 29 ? 28.66200 -4.15500 37.98900 1.000 34.80417 29 ILE C O 1
ATOM 5016 N N . VAL C 1 30 ? 29.32100 -4.32300 40.14100 1.000 37.34921 30 VAL C N 1
ATOM 5017 C CA . VAL C 1 30 ? 28.98700 -5.74300 40.29900 1.000 38.37039 30 VAL C CA 1
ATOM 5018 C C . VAL C 1 30 ? 27.65000 -5.82000 41.01900 1.000 38.55199 30 VAL C C 1
ATOM 5019 O O . VAL C 1 30 ? 27.55800 -5.45900 42.20000 1.000 37.23604 30 VAL C O 1
ATOM 5023 N N . VAL C 1 31 ? 26.63000 -6.33700 40.33900 1.000 33.54876 31 VAL C N 1
ATOM 5024 C CA . VAL C 1 31 ? 25.28700 -6.38200 40.88900 1.000 32.95921 31 VAL C CA 1
ATOM 5025 C C . VAL C 1 31 ? 25.06800 -7.81300 41.39000 1.000 36.84126 31 VAL C C 1
ATOM 5026 O O . VAL C 1 31 ? 25.24100 -8.77400 40.63000 1.000 35.19633 31 VAL C O 1
ATOM 5030 N N . LEU C 1 32 ? 24.68000 -7.96800 42.66200 1.000 34.34886 32 LEU C N 1
ATOM 5031 C CA . LEU C 1 32 ? 24.58200 -9.29000 43.28900 1.000 35.28055 32 LEU C CA 1
ATOM 5032 C C . LEU C 1 32 ? 23.25000 -9.45900 44.00900 1.000 33.63561 32 LEU C C 1
ATOM 5033 O O . LEU C 1 32 ? 22.64200 -8.47300 44.44600 1.000 32.17754 32 LEU C O 1
ATOM 5038 N N . SER C 1 33 ? 22.80800 -10.71000 44.16100 1.000 29.86148 33 SER C N 1
ATOM 5039 C CA . SER C 1 33 ? 21.65200 -11.00700 45.02900 1.000 32.13017 33 SER C CA 1
ATOM 5040 C C . SER C 1 33 ? 21.89900 -12.31300 45.78500 1.000 32.06963 33 SER C C 1
ATOM 5041 O O . SER C 1 33 ? 23.04200 -12.77300 45.89600 1.000 30.46155 33 SER C O 1
ATOM 5044 N N . HIS C 1 34 ? 20.82300 -12.90300 46.31300 1.000 35.55953 34 HIS C N 1
ATOM 5045 C CA . HIS C 1 34 ? 20.93100 -14.02700 47.24800 1.000 36.06485 34 HIS C CA 1
ATOM 5046 C C . HIS C 1 34 ? 21.10400 -15.36600 46.54000 1.000 38.83887 34 HIS C C 1
ATOM 5047 O O . HIS C 1 34 ? 20.75500 -15.52500 45.36800 1.000 33.68562 34 HIS C O 1
ATOM 5054 N N . GLU C 1 35 ? 21.71600 -16.32300 47.24600 1.000 39.24418 35 GLU C N 1
ATOM 5055 C CA . GLU C 1 35 ? 21.88600 -17.63700 46.64000 1.000 38.51778 35 GLU C CA 1
ATOM 5056 C C . GLU C 1 35 ? 20.51900 -18.26400 46.42500 1.000 35.58848 35 GLU C C 1
ATOM 5057 O O . GLU C 1 35 ? 19.53900 -17.86300 47.05400 1.000 39.50210 35 GLU C O 1
ATOM 5063 N N . ASN C 1 36 ? 20.45200 -19.23700 45.51600 1.000 35.87272 36 ASN C N 1
ATOM 5064 C CA . ASN C 1 36 ? 19.18700 -19.73000 44.98200 1.000 43.35520 36 ASN C CA 1
ATOM 5065 C C . ASN C 1 36 ? 18.23400 -18.58200 44.67300 1.000 43.60260 36 ASN C C 1
ATOM 5066 O O . ASN C 1 36 ? 17.17700 -18.45400 45.31500 1.000 35.15421 36 ASN C O 1
ATOM 5071 N N . PRO C 1 37 ? 18.56800 -17.74900 43.69200 1.000 39.39946 37 PRO C N 1
ATOM 5072 C CA . PRO C 1 37 ? 17.75400 -16.56700 43.40900 1.000 34.64100 37 PRO C CA 1
ATOM 5073 C C . PRO C 1 37 ? 16.35000 -16.95300 42.97900 1.000 36.81494 37 PRO C C 1
ATOM 5074 O O . PRO C 1 37 ? 16.14000 -17.89900 42.21000 1.000 33.75405 37 PRO C O 1
ATOM 5078 N N . ASP C 1 38 ? 15.39700 -16.20300 43.48900 1.000 33.99355 38 ASP C N 1
ATOM 5079 C CA . ASP C 1 38 ? 14.00800 -16.27000 43.09000 1.000 36.47279 38 ASP C CA 1
ATOM 5080 C C . ASP C 1 38 ? 13.74300 -15.21100 42.01900 1.000 35.09631 38 ASP C C 1
ATOM 5081 O O . ASP C 1 38 ? 14.66600 -14.55600 41.53500 1.000 34.39360 38 ASP C O 1
ATOM 5086 N N . GLY C 1 39 ? 12.47800 -15.04600 41.64000 1.000 28.96926 39 GLY C N 1
ATOM 5087 C CA . GLY C 1 39 ? 12.14100 -14.08600 40.59900 1.000 33.58561 39 GLY C CA 1
ATOM 5088 C C . GLY C 1 39 ? 12.45200 -12.65700 41.00700 1.000 33.20924 39 GLY C C 1
ATOM 5089 O O . GLY C 1 39 ? 12.78700 -11.81600 40.16800 1.000 31.69327 39 GLY C O 1
ATOM 5090 N N . ASP C 1 40 ? 12.32900 -12.36100 42.30300 1.000 28.61659 40 ASP C N 1
ATOM 5091 C CA . ASP C 1 40 ? 12.67300 -11.03700 42.82400 1.000 34.81733 40 ASP C CA 1
ATOM 5092 C C . ASP C 1 40 ? 14.16800 -10.76900 42.72300 1.000 36.03853 40 ASP C C 1
ATOM 5093 O O . ASP C 1 40 ? 14.58900 -9.66400 42.36200 1.000 33.96986 40 ASP C O 1
ATOM 5098 N N . ALA C 1 41 ? 14.99400 -11.76300 43.05300 1.000 30.54050 41 ALA C N 1
ATOM 5099 C CA . ALA C 1 41 ? 16.43800 -11.54800 43.00600 1.000 30.16151 41 ALA C CA 1
ATOM 5100 C C . ALA C 1 41 ? 16.89700 -11.36500 41.57200 1.000 32.35125 41 ALA C C 1
ATOM 5101 O O . ALA C 1 41 ? 17.55500 -10.37000 41.22900 1.000 29.93517 41 ALA C O 1
ATOM 5103 N N . LEU C 1 42 ? 16.53500 -12.32400 40.71200 1.000 28.79029 42 LEU C N 1
ATOM 5104 C CA . LEU C 1 42 ? 16.91200 -12.26500 39.31100 1.000 32.23808 42 LEU C CA 1
ATOM 5105 C C . LEU C 1 42 ? 16.26900 -11.08300 38.60800 1.000 32.35914 42 LEU C C 1
ATOM 5106 O O . LEU C 1 42 ? 16.91500 -10.40500 37.79300 1.000 31.89593 42 LEU C O 1
ATOM 5111 N N . GLY C 1 43 ? 14.99300 -10.82600 38.89800 1.000 29.51143 43 GLY C N 1
ATOM 5112 C CA . GLY C 1 43 ? 14.32500 -9.69600 38.27900 1.000 30.17204 43 GLY C CA 1
ATOM 5113 C C . GLY C 1 43 ? 14.95500 -8.37600 38.67200 1.000 31.66695 43 GLY C C 1
ATOM 5114 O O . GLY C 1 43 ? 15.13200 -7.48300 37.83500 1.000 35.79377 43 GLY C O 1
ATOM 5115 N N . SER C 1 44 ? 15.29000 -8.23200 39.95900 1.000 28.89294 44 SER C N 1
ATOM 5116 C CA . SER C 1 44 ? 15.85100 -6.98500 40.45900 1.000 30.35627 44 SER C CA 1
ATOM 5117 C C . SER C 1 44 ? 17.22100 -6.75900 39.85900 1.000 32.67497 44 SER C C 1
ATOM 5118 O O . SER C 1 44 ? 17.58600 -5.63400 39.49200 1.000 29.73514 44 SER C O 1
ATOM 5121 N N . VAL C 1 45 ? 17.98100 -7.83100 39.72700 1.000 29.26930 45 VAL C N 1
ATOM 5122 C CA . VAL C 1 45 ? 19.33500 -7.71700 39.23200 1.000 31.87224 45 VAL C CA 1
ATOM 5123 C C . VAL C 1 45 ? 19.30400 -7.33600 37.75100 1.000 36.71230 45 VAL C C 1
ATOM 5124 O O . VAL C 1 45 ? 19.98600 -6.39400 37.31700 1.000 30.60893 45 VAL C O 1
ATOM 5128 N N . LEU C 1 46 ? 18.43400 -7.99700 36.97100 1.000 32.10911 46 LEU C N 1
ATOM 5129 C CA . LEU C 1 46 ? 18.34300 -7.70100 35.53900 1.000 31.70117 46 LEU C CA 1
ATOM 5130 C C . LEU C 1 46 ? 17.82600 -6.29400 35.27700 1.000 32.03805 46 LEU C C 1
ATOM 5131 O O . LEU C 1 46 ? 18.33600 -5.59200 34.39400 1.000 33.13029 46 LEU C O 1
ATOM 5136 N N . GLY C 1 47 ? 16.78800 -5.87300 36.00900 1.000 29.92201 47 GLY C N 1
ATOM 5137 C CA . GLY C 1 47 ? 16.23600 -4.54500 35.79800 1.000 29.60618 47 GLY C CA 1
ATOM 5138 C C . GLY C 1 47 ? 17.24500 -3.43900 36.08000 1.000 36.06485 47 GLY C C 1
ATOM 5139 O O . GLY C 1 47 ? 17.41000 -2.51500 35.27600 1.000 34.04882 47 GLY C O 1
ATOM 5140 N N . LEU C 1 48 ? 17.92400 -3.50900 37.23500 1.000 28.65607 48 LEU C N 1
ATOM 5141 C CA . LEU C 1 48 ? 18.99400 -2.56300 37.55400 1.000 34.04882 48 LEU C CA 1
ATOM 5142 C C . LEU C 1 48 ? 20.13600 -2.64200 36.55600 1.000 34.18041 48 LEU C C 1
ATOM 5143 O O . LEU C 1 48 ? 20.67600 -1.60600 36.12800 1.000 31.69591 48 LEU C O 1
ATOM 5148 N N . SER C 1 49 ? 20.53800 -3.86300 36.19600 1.000 30.15362 49 SER C N 1
ATOM 5149 C CA . SER C 1 49 ? 21.65300 -4.03100 35.27500 1.000 31.55115 49 SER C CA 1
ATOM 5150 C C . SER C 1 49 ? 21.35300 -3.34800 33.94700 1.000 37.55450 49 SER C C 1
ATOM 5151 O O . SER C 1 49 ? 22.20300 -2.63300 33.39100 1.000 33.24609 49 SER C O 1
ATOM 5154 N N . ARG C 1 50 ? 20.13600 -3.56200 33.42200 1.000 32.04595 50 ARG C N 1
ATOM 5155 C CA . ARG C 1 50 ? 19.78900 -2.99500 32.12200 1.000 35.68323 50 ARG C CA 1
ATOM 5156 C C . ARG C 1 50 ? 19.66900 -1.48300 32.21200 1.000 36.59649 50 ARG C C 1
ATOM 5157 O O . ARG C 1 50 ? 20.05900 -0.77500 31.27200 1.000 35.85430 50 ARG C O 1
ATOM 5165 N N . ALA C 1 51 ? 19.20000 -0.96500 33.34900 1.000 33.92249 51 ALA C N 1
ATOM 5166 C CA . ALA C 1 51 ? 19.11600 0.48600 33.51300 1.000 41.70237 51 ALA C CA 1
ATOM 5167 C C . ALA C 1 51 ? 20.50400 1.11900 33.57400 1.000 36.88863 51 ALA C C 1
ATOM 5168 O O . ALA C 1 51 ? 20.77200 2.12200 32.90000 1.000 39.22049 51 ALA C O 1
ATOM 5170 N N . LEU C 1 52 ? 21.39500 0.53700 34.35300 1.000 33.81195 52 LEU C N 1
ATOM 5171 C CA . LEU C 1 52 ? 22.74300 1.12100 34.49200 1.000 38.96257 52 LEU C CA 1
ATOM 5172 C C . LEU C 1 52 ? 23.44100 1.08500 33.12700 1.000 40.46538 52 LEU C C 1
ATOM 5173 O O . LEU C 1 52 ? 24.17200 2.02600 32.83500 1.000 38.35723 52 LEU C O 1
ATOM 5178 N N . ARG C 1 53 ? 23.18900 0.05000 32.32400 1.000 37.90718 53 ARG C N 1
ATOM 5179 C CA . ARG C 1 53 ? 23.86500 -0.10000 31.00700 1.000 40.84963 53 ARG C CA 1
ATOM 5180 C C . ARG C 1 53 ? 23.33500 0.95300 30.02500 1.000 35.72270 53 ARG C C 1
ATOM 5181 O O . ARG C 1 53 ? 24.14400 1.52100 29.29900 1.000 38.15457 53 ARG C O 1
ATOM 5189 N N . THR C 1 54 ? 22.02900 1.20600 30.02700 1.000 37.82032 54 THR C N 1
ATOM 5190 C CA . THR C 1 54 ? 21.45000 2.26000 29.15600 1.000 41.83923 54 THR C CA 1
ATOM 5191 C C . THR C 1 54 ? 22.09000 3.60600 29.51100 1.000 47.43727 54 THR C C 1
ATOM 5192 O O . THR C 1 54 ? 22.09200 4.48900 28.64800 1.000 42.72881 54 THR C O 1
ATOM 5196 N N . LEU C 1 55 ? 22.62700 3.73400 30.72500 1.000 43.33414 55 LEU C N 1
ATOM 5197 C CA . LEU C 1 55 ? 23.29900 4.98100 31.16700 1.000 40.59171 55 LEU C CA 1
ATOM 5198 C C . LEU C 1 55 ? 24.81600 4.93200 30.90400 1.000 45.47124 55 LEU C C 1
ATOM 5199 O O . LEU C 1 55 ? 25.46500 5.92900 31.23600 1.000 50.45342 55 LEU C O 1
ATOM 5204 N N . GLY C 1 56 ? 25.36800 3.84200 30.34700 1.000 41.72869 56 GLY C N 1
ATOM 5205 C CA . GLY C 1 56 ? 26.77900 3.79600 30.02400 1.000 39.43368 56 GLY C CA 1
ATOM 5206 C C . GLY C 1 56 ? 27.67800 3.15100 31.04900 1.000 36.93601 56 GLY C C 1
ATOM 5207 O O . GLY C 1 56 ? 28.89200 3.12200 30.83600 1.000 40.90227 56 GLY C O 1
ATOM 5208 N N . LYS C 1 57 ? 27.13100 2.60800 32.13900 1.000 35.21738 57 LYS C N 1
ATOM 5209 C CA . LYS C 1 57 ? 27.94100 1.89700 33.12400 1.000 34.35412 57 LYS C CA 1
ATOM 5210 C C . LYS C 1 57 ? 28.33400 0.50300 32.62800 1.000 37.03339 57 LYS C C 1
ATOM 5211 O O . LYS C 1 57 ? 27.63600 -0.10300 31.81500 1.000 41.49971 57 LYS C O 1
ATOM 5217 N N . THR C 1 58 ? 29.47100 0.00900 33.11500 1.000 34.43834 58 THR C N 1
ATOM 5218 C CA . THR C 1 58 ? 29.87600 -1.38300 32.93500 1.000 47.48464 58 THR C CA 1
ATOM 5219 C C . THR C 1 58 ? 29.39200 -2.18000 34.14500 1.000 46.40030 58 THR C C 1
ATOM 5220 O O . THR C 1 58 ? 29.65000 -1.79400 35.29600 1.000 37.84401 58 THR C O 1
ATOM 5224 N N . VAL C 1 59 ? 28.69600 -3.28400 33.87800 1.000 41.31811 59 VAL C N 1
ATOM 5225 C CA . VAL C 1 59 ? 27.96300 -4.02300 34.89300 1.000 38.23616 59 VAL C CA 1
ATOM 5226 C C . VAL C 1 59 ? 28.34100 -5.49000 34.75900 1.000 39.41788 59 VAL C C 1
ATOM 5227 O O . VAL C 1 59 ? 28.29300 -6.04300 33.65600 1.000 37.91244 59 VAL C O 1
ATOM 5231 N N . LEU C 1 60 ? 28.74300 -6.10600 35.86400 1.000 36.50174 60 LEU C N 1
ATOM 5232 C CA . LEU C 1 60 ? 28.94800 -7.54400 35.95800 1.000 34.84892 60 LEU C CA 1
ATOM 5233 C C . LEU C 1 60 ? 27.91000 -8.09700 36.92300 1.000 38.92309 60 LEU C C 1
ATOM 5234 O O . LEU C 1 60 ? 27.73400 -7.55500 38.01800 1.000 38.37565 60 LEU C O 1
ATOM 5239 N N . ALA C 1 61 ? 27.21100 -9.15900 36.52900 1.000 35.20948 61 ALA C N 1
ATOM 5240 C CA . ALA C 1 61 ? 26.14800 -9.70900 37.36700 1.000 35.51215 61 ALA C CA 1
ATOM 5241 C C . ALA C 1 61 ? 26.30800 -11.21600 37.43200 1.000 36.07538 61 ALA C C 1
ATOM 5242 O O . ALA C 1 61 ? 25.74300 -11.94400 36.61400 1.000 35.60690 61 ALA C O 1
ATOM 5244 N N . PRO C 1 62 ? 27.09200 -11.72300 38.38600 1.000 37.68610 62 PRO C N 1
ATOM 5245 C CA . PRO C 1 62 ? 27.23500 -13.17900 38.55200 1.000 35.49899 62 PRO C CA 1
ATOM 5246 C C . PRO C 1 62 ? 25.96000 -13.73700 39.16900 1.000 39.33103 62 PRO C C 1
ATOM 5247 O O . PRO C 1 62 ? 25.52400 -13.27300 40.22400 1.000 35.65954 62 PRO C O 1
ATOM 5251 N N . MET C 1 63 ? 25.33800 -14.69700 38.48900 1.000 33.23820 63 MET C N 1
ATOM 5252 C CA . MET C 1 63 ? 24.16700 -15.34100 39.05600 1.000 40.22324 63 MET C CA 1
ATOM 5253 C C . MET C 1 63 ? 23.94900 -16.68600 38.37000 1.000 38.88887 63 MET C C 1
ATOM 5254 O O . MET C 1 63 ? 24.09600 -16.80300 37.15000 1.000 38.72306 63 MET C O 1
ATOM 5259 N N . THR C 1 64 ? 23.58900 -17.69400 39.16000 1.000 34.67521 64 THR C N 1
ATOM 5260 C CA . THR C 1 64 ? 23.16100 -18.98000 38.61700 1.000 39.29682 64 THR C CA 1
ATOM 5261 C C . THR C 1 64 ? 21.64600 -18.97700 38.46100 1.000 39.88373 64 THR C C 1
ATOM 5262 O O . THR C 1 64 ? 20.91600 -18.84300 39.44800 1.000 41.32601 64 THR C O 1
ATOM 5266 N N . VAL C 1 65 ? 21.18200 -19.11100 37.22300 1.000 35.78061 65 VAL C N 1
ATOM 5267 C CA . VAL C 1 65 ? 19.77200 -18.95600 36.88400 1.000 42.04451 65 VAL C CA 1
ATOM 5268 C C . VAL C 1 65 ? 19.10200 -20.32000 37.01400 1.000 42.22875 65 VAL C C 1
ATOM 5269 O O . VAL C 1 65 ? 19.54500 -21.24700 36.31800 1.000 40.64171 65 VAL C O 1
ATOM 5273 N N . PRO C 1 66 ? 18.06700 -20.51000 37.85000 1.000 46.03447 66 PRO C N 1
ATOM 5274 C CA . PRO C 1 66 ? 17.30400 -21.77100 37.79600 1.000 39.57053 66 PRO C CA 1
ATOM 5275 C C . PRO C 1 66 ? 16.59100 -21.90600 36.46100 1.000 40.63382 66 PRO C C 1
ATOM 5276 O O . PRO C 1 66 ? 16.34700 -20.92200 35.77200 1.000 35.35424 66 PRO C O 1
ATOM 5280 N N . HIS C 1 67 ? 16.25000 -23.15200 36.10100 1.000 41.22073 67 HIS C N 1
ATOM 5281 C CA . HIS C 1 67 ? 15.66000 -23.39100 34.78800 1.000 39.65475 67 HIS C CA 1
ATOM 5282 C C . HIS C 1 67 ? 14.36600 -22.61900 34.59100 1.000 30.69052 67 HIS C C 1
ATOM 5283 O O . HIS C 1 67 ? 14.11600 -22.09700 33.49700 1.000 39.17838 67 HIS C O 1
ATOM 5290 N N . TYR C 1 68 ? 13.50700 -22.57000 35.61200 1.000 38.32302 68 TYR C N 1
ATOM 5291 C CA . TYR C 1 68 ? 12.21000 -21.94300 35.39000 1.000 39.01257 68 TYR C CA 1
ATOM 5292 C C . TYR C 1 68 ? 12.31700 -20.43900 35.14300 1.000 39.86004 68 TYR C C 1
ATOM 5293 O O . TYR C 1 68 ? 11.33600 -19.83900 34.68800 1.000 38.15984 68 TYR C O 1
ATOM 5302 N N . LEU C 1 69 ? 13.48400 -19.83000 35.38700 1.000 34.83839 69 LEU C N 1
ATOM 5303 C CA . LEU C 1 69 ? 13.70800 -18.40800 35.12600 1.000 38.21511 69 LEU C CA 1
ATOM 5304 C C . LEU C 1 69 ? 14.62200 -18.16300 33.92900 1.000 42.91304 69 LEU C C 1
ATOM 5305 O O . LEU C 1 69 ? 14.89700 -17.00100 33.60600 1.000 40.66540 69 LEU C O 1
ATOM 5310 N N . SER C 1 70 ? 15.07000 -19.21600 33.23500 1.000 38.59147 70 SER C N 1
ATOM 5311 C CA . SER C 1 70 ? 16.10700 -19.05500 32.21700 1.000 36.78599 70 SER C CA 1
ATOM 5312 C C . SER C 1 70 ? 15.59800 -18.40600 30.93600 1.000 38.51514 70 SER C C 1
ATOM 5313 O O . SER C 1 70 ? 16.40500 -18.01500 30.09000 1.000 34.59362 70 SER C O 1
ATOM 5316 N N . PHE C 1 71 ? 14.28600 -18.25800 30.78100 1.000 35.93326 71 PHE C N 1
ATOM 5317 C CA . PHE C 1 71 ? 13.72700 -17.55100 29.63800 1.000 38.68885 71 PHE C CA 1
ATOM 5318 C C . PHE C 1 71 ? 13.99400 -16.05100 29.71800 1.000 40.01532 71 PHE C C 1
ATOM 5319 O O . PHE C 1 71 ? 13.73600 -15.33200 28.74900 1.000 38.87045 71 PHE C O 1
ATOM 5327 N N . LEU C 1 72 ? 14.48900 -15.55900 30.85100 1.000 39.17575 72 LEU C N 1
ATOM 5328 C CA . LEU C 1 72 ? 14.43300 -14.11800 31.06000 1.000 45.00803 72 LEU C CA 1
ATOM 5329 C C . LEU C 1 72 ? 15.74100 -13.40600 30.70500 1.000 42.34718 72 LEU C C 1
ATOM 5330 O O . LEU C 1 72 ? 15.69100 -12.37000 30.03700 1.000 46.58190 72 LEU C O 1
ATOM 5335 N N . PRO C 1 73 ? 16.91800 -13.88800 31.11000 1.000 43.24992 73 PRO C N 1
ATOM 5336 C CA . PRO C 1 73 ? 18.14700 -13.14600 30.78900 1.000 38.16510 73 PRO C CA 1
ATOM 5337 C C . PRO C 1 73 ? 18.58800 -13.39100 29.35500 1.000 45.51598 73 PRO C C 1
ATOM 5338 O O . PRO C 1 73 ? 18.32300 -14.44100 28.76200 1.000 46.09763 73 PRO C O 1
ATOM 5342 N N . GLN C 1 74 ? 19.26400 -12.42100 28.80500 1.000 42.11294 74 GLN C N 1
ATOM 5343 C CA . GLN C 1 74 ? 19.76900 -12.54400 27.45100 1.000 44.19477 74 GLN C CA 1
ATOM 5344 C C . GLN C 1 74 ? 21.24500 -12.89600 27.48600 1.000 45.32386 74 GLN C C 1
ATOM 5345 O O . GLN C 1 74 ? 21.87300 -12.85700 28.55300 1.000 44.08686 74 GLN C O 1
ATOM 5351 N N . PRO C 1 75 ? 21.82600 -13.31800 26.33600 1.000 48.33474 75 PRO C N 1
ATOM 5352 C CA . PRO C 1 75 ? 23.21300 -13.80200 26.34700 1.000 46.99248 75 PRO C CA 1
ATOM 5353 C C . PRO C 1 75 ? 24.18500 -12.81500 26.96700 1.000 41.85502 75 PRO C C 1
ATOM 5354 O O . PRO C 1 75 ? 24.24200 -11.65700 26.54400 1.000 42.90514 75 PRO C O 1
ATOM 5358 N N . GLY C 1 76 ? 24.94600 -13.26600 27.96200 1.000 50.58501 76 GLY C N 1
ATOM 5359 C CA . GLY C 1 76 ? 25.98800 -12.46500 28.56600 1.000 50.71924 76 GLY C CA 1
ATOM 5360 C C . GLY C 1 76 ? 25.56500 -11.56600 29.70600 1.000 46.96616 76 GLY C C 1
ATOM 5361 O O . GLY C 1 76 ? 26.42900 -10.91200 30.30000 1.000 41.70237 76 GLY C O 1
ATOM 5362 N N . GLU C 1 77 ? 24.27400 -11.49300 30.02900 1.000 40.93386 77 GLU C N 1
ATOM 5363 C CA . GLU C 1 77 ? 23.85300 -10.57000 31.07400 1.000 44.85011 77 GLU C CA 1
ATOM 5364 C C . GLU C 1 77 ? 24.20600 -11.10700 32.45500 1.000 42.87093 77 GLU C C 1
ATOM 5365 O O . GLU C 1 77 ? 24.53000 -10.33300 33.36600 1.000 42.00240 77 GLU C O 1
ATOM 5371 N N . LEU C 1 78 ? 24.14600 -12.42500 32.62600 1.000 38.40724 78 LEU C N 1
ATOM 5372 C CA . LEU C 1 78 ? 24.43100 -13.08400 33.89000 1.000 44.75273 78 LEU C CA 1
ATOM 5373 C C . LEU C 1 78 ? 25.57400 -14.06900 33.67400 1.000 48.72163 78 LEU C C 1
ATOM 5374 O O . LEU C 1 78 ? 25.59500 -14.78700 32.67300 1.000 53.04057 78 LEU C O 1
ATOM 5379 N N . THR C 1 79 ? 26.53600 -14.09400 34.59500 1.000 44.45007 79 THR C N 1
ATOM 5380 C CA . THR C 1 79 ? 27.77900 -14.85000 34.41800 1.000 39.33103 79 THR C CA 1
ATOM 5381 C C . THR C 1 79 ? 27.98700 -15.82900 35.55700 1.000 40.73383 79 THR C C 1
ATOM 5382 O O . THR C 1 79 ? 27.25100 -15.83000 36.54900 1.000 37.93613 79 THR C O 1
ATOM 5386 N N . ALA C 1 80 ? 28.99600 -16.67800 35.37800 1.000 38.48093 80 ALA C N 1
ATOM 5387 C CA . ALA C 1 80 ? 29.48300 -17.55500 36.41700 1.000 39.89163 80 ALA C CA 1
ATOM 5388 C C . ALA C 1 80 ? 30.04000 -16.71500 37.56300 1.000 46.11869 80 ALA C C 1
ATOM 5389 O O . ALA C 1 80 ? 30.31500 -15.52300 37.38700 1.000 43.08938 80 ALA C O 1
ATOM 5391 N N . PRO C 1 81 ? 30.20900 -17.30500 38.74500 1.000 42.89462 81 PRO C N 1
ATOM 5392 C CA . PRO C 1 81 ? 30.75900 -16.53700 39.87300 1.000 44.90012 81 PRO C CA 1
ATOM 5393 C C . PRO C 1 81 ? 32.12100 -15.94100 39.53300 1.000 47.11354 81 PRO C C 1
ATOM 5394 O O . PRO C 1 81 ? 32.88000 -16.47000 38.72100 1.000 49.67701 81 PRO C O 1
ATOM 5398 N N . LEU C 1 82 ? 32.41100 -14.79800 40.13600 1.000 50.42973 82 LEU C N 1
ATOM 5399 C CA . LEU C 1 82 ? 33.71100 -14.17000 39.97100 1.000 51.79832 82 LEU C CA 1
ATOM 5400 C C . LEU C 1 82 ? 34.73700 -14.88100 40.84700 1.000 53.80119 82 LEU C C 1
ATOM 5401 O O . LEU C 1 82 ? 34.48000 -15.13800 42.02900 1.000 65.08675 82 LEU C O 1
ATOM 5406 N N . GLU C 1 83 ? 35.90100 -15.20200 40.27600 1.000 59.50187 83 GLU C N 1
ATOM 5407 C CA . GLU C 1 83 ? 36.97500 -15.74700 41.10500 1.000 58.37805 83 GLU C CA 1
ATOM 5408 C C . GLU C 1 83 ? 37.72100 -14.63800 41.83700 1.000 60.32302 83 GLU C C 1
ATOM 5409 O O . GLU C 1 83 ? 38.20600 -14.84100 42.96000 1.000 69.90049 83 GLU C O 1
ATOM 5415 N N . SER C 1 84 ? 37.81200 -13.46400 41.21500 1.000 60.35724 84 SER C N 1
ATOM 5416 C CA . SER C 1 84 ? 38.40800 -12.28100 41.81000 1.000 58.32278 84 SER C CA 1
ATOM 5417 C C . SER C 1 84 ? 37.53700 -11.07000 41.50400 1.000 57.84378 84 SER C C 1
ATOM 5418 O O . SER C 1 84 ? 36.70100 -11.09600 40.59800 1.000 62.31273 84 SER C O 1
ATOM 5421 N N . TRP C 1 85 ? 37.72900 -9.99900 42.28100 1.000 50.00600 85 TRP C N 1
ATOM 5422 C CA . TRP C 1 85 ? 37.02500 -8.74300 42.03500 1.000 50.61660 85 TRP C CA 1
ATOM 5423 C C . TRP C 1 85 ? 37.79700 -7.86800 41.05200 1.000 56.46466 85 TRP C C 1
ATOM 5424 O O . TRP C 1 85 ? 39.03100 -7.85500 41.06500 1.000 57.64112 85 TRP C O 1
ATOM 5435 N N . PRO C 1 86 ? 37.09700 -7.12400 40.20200 1.000 52.20363 86 PRO C N 1
ATOM 5436 C CA . PRO C 1 86 ? 37.78200 -6.19800 39.29800 1.000 48.68215 86 PRO C CA 1
ATOM 5437 C C . PRO C 1 86 ? 38.18700 -4.91300 40.00200 1.000 55.49086 86 PRO C C 1
ATOM 5438 O O . PRO C 1 86 ? 37.56600 -4.48200 40.97500 1.000 52.98793 86 PRO C O 1
ATOM 5442 N N . GLN C 1 87 ? 39.26200 -4.31200 39.49400 1.000 50.92716 87 GLN C N 1
ATOM 5443 C CA . GLN C 1 87 ? 39.81400 -3.10200 40.09200 1.000 57.06737 87 GLN C CA 1
ATOM 5444 C C . GLN C 1 87 ? 38.76400 -2.00600 40.16200 1.000 55.61983 87 GLN C C 1
ATOM 5445 O O . GLN C 1 87 ? 38.10800 -1.69600 39.16500 1.000 53.96173 87 GLN C O 1
ATOM 5451 N N . GLY C 1 88 ? 38.59300 -1.42500 41.34400 1.000 55.37769 88 GLY C N 1
ATOM 5452 C CA . GLY C 1 88 ? 37.69800 -0.28300 41.46400 1.000 51.07454 88 GLY C CA 1
ATOM 5453 C C . GLY C 1 88 ? 36.22900 -0.60800 41.28900 1.000 46.09763 88 GLY C C 1
ATOM 5454 O O . GLY C 1 88 ? 35.46500 0.23900 40.80100 1.000 43.60523 88 GLY C O 1
ATOM 5455 N N . ALA C 1 89 ? 35.80400 -1.80700 41.68500 1.000 49.23222 89 ALA C N 1
ATOM 5456 C CA . ALA C 1 89 ? 34.39400 -2.14200 41.54200 1.000 43.39731 89 ALA C CA 1
ATOM 5457 C C . ALA C 1 89 ? 33.57500 -1.52100 42.67100 1.000 42.91830 89 ALA C C 1
ATOM 5458 O O . ALA C 1 89 ? 34.09300 -1.24200 43.75600 1.000 44.55008 89 ALA C O 1
ATOM 5460 N N . LEU C 1 90 ? 32.30200 -1.25700 42.38800 1.000 38.13615 90 LEU C N 1
ATOM 5461 C CA . LEU C 1 90 ? 31.26900 -1.04900 43.39400 1.000 42.13137 90 LEU C CA 1
ATOM 5462 C C . LEU C 1 90 ? 30.32300 -2.24400 43.39800 1.000 46.34503 90 LEU C C 1
ATOM 5463 O O . LEU C 1 90 ? 29.94800 -2.75000 42.33300 1.000 37.27552 90 LEU C O 1
ATOM 5468 N N . ALA C 1 91 ? 29.94600 -2.71100 44.58800 1.000 40.73120 91 ALA C N 1
ATOM 5469 C CA . ALA C 1 91 ? 29.02700 -3.83600 44.69500 1.000 41.44971 91 ALA C CA 1
ATOM 5470 C C . ALA C 1 91 ? 27.63200 -3.31500 45.00900 1.000 41.84186 91 ALA C C 1
ATOM 5471 O O . ALA C 1 91 ? 27.45400 -2.53900 45.95700 1.000 40.93122 91 ALA C O 1
ATOM 5473 N N . ALA C 1 92 ? 26.65100 -3.72000 44.20000 1.000 32.48547 92 ALA C N 1
ATOM 5474 C CA . ALA C 1 92 ? 25.25000 -3.36600 44.41600 1.000 32.77761 92 ALA C CA 1
ATOM 5475 C C . ALA C 1 92 ? 24.50700 -4.64600 44.80200 1.000 34.55414 92 ALA C C 1
ATOM 5476 O O . ALA C 1 92 ? 24.31800 -5.54400 43.97000 1.000 33.57245 92 ALA C O 1
ATOM 5478 N N . VAL C 1 93 ? 24.10000 -4.71400 46.06300 1.000 33.99618 93 VAL C N 1
ATOM 5479 C CA . VAL C 1 93 ? 23.54400 -5.91300 46.65700 1.000 33.11186 93 VAL C CA 1
ATOM 5480 C C . VAL C 1 93 ? 22.05200 -5.70100 46.81400 1.000 32.15912 93 VAL C C 1
ATOM 5481 O O . VAL C 1 93 ? 21.61500 -4.78300 47.51400 1.000 33.57508 93 VAL C O 1
ATOM 5485 N N . LEU C 1 94 ? 21.27600 -6.56500 46.17900 1.000 29.01137 94 LEU C N 1
ATOM 5486 C CA . LEU C 1 94 ? 19.83700 -6.41800 46.06000 1.000 32.73814 94 LEU C CA 1
ATOM 5487 C C . LEU C 1 94 ? 19.19300 -7.63400 46.70000 1.000 29.90095 94 LEU C C 1
ATOM 5488 O O . LEU C 1 94 ? 19.71900 -8.74100 46.56900 1.000 31.25901 94 LEU C O 1
ATOM 5493 N N . ASP C 1 95 ? 18.04300 -7.42600 47.34500 1.000 28.59290 95 ASP C N 1
ATOM 5494 C CA . ASP C 1 95 ? 17.14700 -8.46900 47.84600 1.000 33.63035 95 ASP C CA 1
ATOM 5495 C C . ASP C 1 95 ? 17.85500 -9.35900 48.88700 1.000 36.79389 95 ASP C C 1
ATOM 5496 O O . ASP C 1 95 ? 17.49300 -10.53000 49.04800 1.000 36.29909 95 ASP C O 1
ATOM 5501 N N . VAL C 1 96 ? 18.91400 -8.85000 49.51800 1.000 38.99941 96 VAL C N 1
ATOM 5502 C CA . VAL C 1 96 ? 19.66100 -9.58900 50.54900 1.000 41.90239 96 VAL C CA 1
ATOM 5503 C C . VAL C 1 96 ? 20.55500 -8.57700 51.24300 1.000 39.67844 96 VAL C C 1
ATOM 5504 O O . VAL C 1 96 ? 20.85900 -7.52100 50.67900 1.000 36.09907 96 VAL C O 1
ATOM 5508 N N . ASP C 1 97 ? 21.00800 -8.90300 52.45400 1.000 38.15457 97 ASP C N 1
ATOM 5509 C CA . ASP C 1 97 ? 21.85200 -7.99100 53.22700 1.000 38.47567 97 ASP C CA 1
ATOM 5510 C C . ASP C 1 97 ? 23.31800 -8.15600 52.85400 1.000 39.62580 97 ASP C C 1
ATOM 5511 O O . ASP C 1 97 ? 23.82900 -9.27500 52.82500 1.000 42.37087 97 ASP C O 1
ATOM 5516 N N . ASN C 1 98 ? 23.99300 -7.04200 52.56600 1.000 38.42566 98 ASN C N 1
ATOM 5517 C CA . ASN C 1 98 ? 25.41700 -7.11900 52.27400 1.000 40.95228 98 ASN C CA 1
ATOM 5518 C C . ASN C 1 98 ? 26.21100 -7.56000 53.50600 1.000 51.81937 98 ASN C C 1
ATOM 5519 O O . ASN C 1 98 ? 27.29700 -8.13200 53.37100 1.000 48.57425 98 ASN C O 1
ATOM 5524 N N . ASN C 1 99 ? 25.69500 -7.28700 54.70700 1.000 49.86914 99 ASN C N 1
ATOM 5525 C CA . ASN C 1 99 ? 26.33300 -7.73300 55.94200 1.000 45.51598 99 ASN C CA 1
ATOM 5526 C C . ASN C 1 99 ? 26.05100 -9.19000 56.24900 1.000 54.07490 99 ASN C C 1
ATOM 5527 O O . ASN C 1 99 ? 26.33300 -9.65300 57.35800 1.000 47.61887 99 ASN C O 1
ATOM 5532 N N . ASP C 1 100 ? 25.50800 -9.92100 55.27600 1.000 48.28210 100 ASP C N 1
ATOM 5533 C CA . ASP C 1 100 ? 25.21800 -11.34800 55.37000 1.000 47.88206 100 ASP C CA 1
ATOM 5534 C C . ASP C 1 100 ? 25.90300 -12.08200 54.23100 1.000 45.44229 100 ASP C C 1
ATOM 5535 O O . ASP C 1 100 ? 25.24300 -12.69500 53.38600 1.000 46.72666 100 ASP C O 1
ATOM 5540 N N . PRO C 1 101 ? 27.23200 -12.04400 54.18400 1.000 40.41011 101 PRO C N 1
ATOM 5541 C CA . PRO C 1 101 ? 27.93200 -12.53700 52.99300 1.000 38.21511 101 PRO C CA 1
ATOM 5542 C C . PRO C 1 101 ? 27.66500 -13.99700 52.66700 1.000 46.73192 101 PRO C C 1
ATOM 5543 O O . PRO C 1 101 ? 27.75600 -14.37200 51.49300 1.000 41.87607 101 PRO C O 1
ATOM 5547 N N . VAL C 1 102 ? 27.28700 -14.82500 53.65100 1.000 43.88947 102 VAL C N 1
ATOM 5548 C CA . VAL C 1 102 ? 27.07800 -16.24800 53.37000 1.000 45.32912 102 VAL C CA 1
ATOM 5549 C C . VAL C 1 102 ? 25.91900 -16.43900 52.39300 1.000 35.70428 102 VAL C C 1
ATOM 5550 O O . VAL C 1 102 ? 25.94300 -17.35100 51.56000 1.000 40.17850 102 VAL C O 1
ATOM 5554 N N . ARG C 1 103 ? 24.88700 -15.59400 52.47100 1.000 40.56539 103 ARG C N 1
ATOM 5555 C CA . ARG C 1 103 ? 23.75800 -15.70200 51.55900 1.000 44.60535 103 ARG C CA 1
ATOM 5556 C C . ARG C 1 103 ? 23.93800 -14.89400 50.28300 1.000 41.06545 103 ARG C C 1
ATOM 5557 O O . ARG C 1 103 ? 23.02300 -14.89000 49.45900 1.000 39.53632 103 ARG C O 1
ATOM 5565 N N . VAL C 1 104 ? 25.07600 -14.22900 50.08000 1.000 41.29442 104 VAL C N 1
ATOM 5566 C CA . VAL C 1 104 ? 25.27900 -13.40300 48.89000 1.000 43.73419 104 VAL C CA 1
ATOM 5567 C C . VAL C 1 104 ? 26.06700 -14.21100 47.86600 1.000 38.86255 104 VAL C C 1
ATOM 5568 O O . VAL C 1 104 ? 27.25700 -14.49700 48.06400 1.000 43.83157 104 VAL C O 1
ATOM 5572 N N . ALA C 1 105 ? 25.42300 -14.53300 46.75700 1.000 36.85968 105 ALA C N 1
ATOM 5573 C CA . ALA C 1 105 ? 25.98100 -15.41600 45.74700 1.000 40.06007 105 ALA C CA 1
ATOM 5574 C C . ALA C 1 105 ? 26.58400 -14.65600 44.57300 1.000 40.79173 105 ALA C C 1
ATOM 5575 O O . ALA C 1 105 ? 26.15500 -13.55200 44.22300 1.000 39.61264 105 ALA C O 1
ATOM 5577 N N . GLY C 1 106 ? 27.55600 -15.30500 43.92900 1.000 41.03387 106 GLY C N 1
ATOM 5578 C CA . GLY C 1 106 ? 28.18900 -14.81300 42.72800 1.000 44.92118 106 GLY C CA 1
ATOM 5579 C C . GLY C 1 106 ? 29.55800 -14.21500 42.98000 1.000 44.08686 106 GLY C C 1
ATOM 5580 O O . GLY C 1 106 ? 30.40500 -14.21900 42.08200 1.000 41.67868 106 GLY C O 1
ATOM 5581 N N . ALA C 1 107 ? 29.79200 -13.70500 44.18100 1.000 43.57101 107 ALA C N 1
ATOM 5582 C CA . ALA C 1 107 ? 31.07200 -13.10900 44.51400 1.000 43.51311 107 ALA C CA 1
ATOM 5583 C C . ALA C 1 107 ? 31.22100 -13.13500 46.02400 1.000 50.71134 107 ALA C C 1
ATOM 5584 O O . ALA C 1 107 ? 30.22600 -13.11900 46.75500 1.000 50.89294 107 ALA C O 1
ATOM 5586 N N . ASP C 1 108 ? 32.47100 -13.18800 46.48300 1.000 51.68778 108 ASP C N 1
ATOM 5587 C CA . ASP C 1 108 ? 32.77800 -13.30600 47.90600 1.000 47.85311 108 ASP C CA 1
ATOM 5588 C C . ASP C 1 108 ? 33.01000 -11.91800 48.48700 1.000 50.09811 108 ASP C C 1
ATOM 5589 O O . ASP C 1 108 ? 34.07000 -11.31500 48.28900 1.000 47.93996 108 ASP C O 1
ATOM 5594 N N . LEU C 1 109 ? 32.00100 -11.41900 49.20300 1.000 46.74771 109 LEU C N 1
ATOM 5595 C CA . LEU C 1 109 ? 32.05700 -10.08700 49.78100 1.000 50.79820 109 LEU C CA 1
ATOM 5596 C C . LEU C 1 109 ? 33.14400 -9.96000 50.85100 1.000 52.34312 109 LEU C C 1
ATOM 5597 O O . LEU C 1 109 ? 33.73500 -8.88500 50.99700 1.000 48.53477 109 LEU C O 1
ATOM 5602 N N . THR C 1 110 ? 33.42000 -11.01900 51.61800 1.000 47.48727 110 THR C N 1
ATOM 5603 C CA . THR C 1 110 ? 34.42900 -10.91300 52.67400 1.000 50.69029 110 THR C CA 1
ATOM 5604 C C . THR C 1 110 ? 35.81500 -10.57900 52.14300 1.000 51.27457 110 THR C C 1
ATOM 5605 O O . THR C 1 110 ? 36.72300 -10.33800 52.94000 1.000 51.22193 110 THR C O 1
ATOM 5609 N N . GLN C 1 111 ? 36.00500 -10.54900 50.82800 1.000 49.44014 111 GLN C N 1
ATOM 5610 C CA . GLN C 1 111 ? 37.31200 -10.22200 50.27400 1.000 52.55630 111 GLN C CA 1
ATOM 5611 C C . GLN C 1 111 ? 37.24000 -8.99100 49.38700 1.000 52.16941 111 GLN C C 1
ATOM 5612 O O . GLN C 1 111 ? 38.16700 -8.72800 48.61200 1.000 52.20889 111 GLN C O 1
ATOM 5618 N N . PHE C 1 112 ? 36.16200 -8.23000 49.50100 1.000 52.68263 112 PHE C N 1
ATOM 5619 C CA . PHE C 1 112 ? 35.96600 -6.98000 48.78500 1.000 51.29826 112 PHE C CA 1
ATOM 5620 C C . PHE C 1 112 ? 35.92300 -5.85700 49.80600 1.000 49.17169 112 PHE C C 1
ATOM 5621 O O . PHE C 1 112 ? 35.15100 -5.91600 50.76500 1.000 52.15625 112 PHE C O 1
ATOM 5629 N N . ASP C 1 113 ? 36.70300 -4.82300 49.58600 1.000 56.14357 113 ASP C N 1
ATOM 5630 C CA . ASP C 1 113 ? 36.67100 -3.69500 50.49800 1.000 58.37279 113 ASP C CA 1
ATOM 5631 C C . ASP C 1 113 ? 36.59300 -2.35700 49.76300 1.000 60.14932 113 ASP C C 1
ATOM 5632 O O . ASP C 1 113 ? 37.13000 -1.35300 50.23200 1.000 61.92321 113 ASP C O 1
ATOM 5637 N N . GLY C 1 114 ? 35.85100 -2.32800 48.65200 1.000 49.45593 114 GLY C N 1
ATOM 5638 C CA . GLY C 1 114 ? 35.40400 -1.09800 48.02500 1.000 46.87667 114 GLY C CA 1
ATOM 5639 C C . GLY C 1 114 ? 33.97000 -0.77900 48.41700 1.000 46.30818 114 GLY C C 1
ATOM 5640 O O . GLY C 1 114 ? 33.40600 -1.41600 49.30800 1.000 49.19274 114 GLY C O 1
ATOM 5641 N N . PRO C 1 115 ? 33.34400 0.19300 47.74500 1.000 44.51586 115 PRO C N 1
ATOM 5642 C CA . PRO C 1 115 ? 32.01900 0.64800 48.18900 1.000 46.58453 115 PRO C CA 1
ATOM 5643 C C . PRO C 1 115 ? 30.94800 -0.39500 47.93500 1.000 45.81865 115 PRO C C 1
ATOM 5644 O O . PRO C 1 115 ? 30.97400 -1.12000 46.93400 1.000 41.43918 115 PRO C O 1
ATOM 5648 N N . VAL C 1 116 ? 29.98300 -0.43000 48.84700 1.000 44.67641 116 VAL C N 1
ATOM 5649 C CA . VAL C 1 116 ? 28.84900 -1.33300 48.77600 1.000 46.38451 116 VAL C CA 1
ATOM 5650 C C . VAL C 1 116 ? 27.57800 -0.51300 48.88500 1.000 45.19752 116 VAL C C 1
ATOM 5651 O O . VAL C 1 116 ? 27.43500 0.32500 49.78400 1.000 43.15517 116 VAL C O 1
ATOM 5655 N N . VAL C 1 117 ? 26.65900 -0.78100 47.98200 1.000 39.46526 117 VAL C N 1
ATOM 5656 C CA . VAL C 1 117 ? 25.33300 -0.20500 47.98200 1.000 38.86782 117 VAL C CA 1
ATOM 5657 C C . VAL C 1 117 ? 24.33200 -1.32700 48.21800 1.000 38.06246 117 VAL C C 1
ATOM 5658 O O . VAL C 1 117 ? 24.56300 -2.47000 47.81200 1.000 36.93338 117 VAL C O 1
ATOM 5662 N N . ASN C 1 118 ? 23.22800 -1.01500 48.90400 1.000 36.05169 118 ASN C N 1
ATOM 5663 C CA . ASN C 1 118 ? 22.25300 -2.03000 49.29800 1.000 39.89426 118 ASN C CA 1
ATOM 5664 C C . ASN C 1 118 ? 20.81600 -1.57800 49.07800 1.000 40.87595 118 ASN C C 1
ATOM 5665 O O . ASN C 1 118 ? 20.44300 -0.45400 49.43100 1.000 40.05217 118 ASN C O 1
ATOM 5670 N N . VAL C 1 119 ? 20.00400 -2.48200 48.53000 1.000 34.64363 119 VAL C N 1
ATOM 5671 C CA . VAL C 1 119 ? 18.57100 -2.27500 48.36900 1.000 37.53082 119 VAL C CA 1
ATOM 5672 C C . VAL C 1 119 ? 17.86900 -3.56300 48.78100 1.000 41.36812 119 VAL C C 1
ATOM 5673 O O . VAL C 1 119 ? 18.00000 -4.58900 48.09600 1.000 35.58321 119 VAL C O 1
ATOM 5677 N N . ASP C 1 120 ? 17.08700 -3.50700 49.85700 1.000 40.06270 120 ASP C N 1
ATOM 5678 C CA . ASP C 1 120 ? 16.52800 -4.72600 50.41600 1.000 39.76266 120 ASP C CA 1
ATOM 5679 C C . ASP C 1 120 ? 15.20200 -4.41600 51.09300 1.000 44.46323 120 ASP C C 1
ATOM 5680 O O . ASP C 1 120 ? 14.92500 -3.26700 51.45500 1.000 43.12622 120 ASP C O 1
ATOM 5685 N N . HIS C 1 121 ? 14.37800 -5.45700 51.26800 1.000 37.35448 121 HIS C N 1
ATOM 5686 C CA . HIS C 1 121 ? 13.08500 -5.31800 51.93700 1.000 41.23389 121 HIS C CA 1
ATOM 5687 C C . HIS C 1 121 ? 12.88500 -6.35100 53.05000 1.000 45.03698 121 HIS C C 1
ATOM 5688 O O . HIS C 1 121 ? 11.75500 -6.72200 53.36300 1.000 47.48201 121 HIS C O 1
ATOM 5695 N N . HIS C 1 122 ? 13.96600 -6.75900 53.70900 1.000 42.37613 122 HIS C N 1
ATOM 5696 C CA . HIS C 1 122 ? 13.94000 -7.73600 54.79600 1.000 48.16104 122 HIS C CA 1
ATOM 5697 C C . HIS C 1 122 ? 14.26400 -7.06600 56.12000 1.000 47.92417 122 HIS C C 1
ATOM 5698 O O . HIS C 1 122 ? 15.27300 -6.36600 56.23700 1.000 43.11833 122 HIS C O 1
ATOM 5705 N N . GLY C 1 123 ? 13.42300 -7.31500 57.12200 1.000 54.04595 123 GLY C N 1
ATOM 5706 C CA . GLY C 1 123 ? 13.51700 -6.56800 58.37100 1.000 51.26667 123 GLY C CA 1
ATOM 5707 C C . GLY C 1 123 ? 14.82100 -6.76100 59.13200 1.000 49.10589 123 GLY C C 1
ATOM 5708 O O . GLY C 1 123 ? 15.25200 -5.87000 59.86900 1.000 51.01664 123 GLY C O 1
ATOM 5709 N N . THR C 1 124 ? 15.47600 -7.91500 58.96000 1.000 42.69986 124 THR C N 1
ATOM 5710 C CA . THR C 1 124 ? 16.67100 -8.20700 59.74800 1.000 44.61588 124 THR C CA 1
ATOM 5711 C C . THR C 1 124 ? 17.93400 -7.56300 59.21000 1.000 54.24071 124 THR C C 1
ATOM 5712 O O . THR C 1 124 ? 18.98800 -7.69600 59.85000 1.000 50.26919 124 THR C O 1
ATOM 5716 N N . ASN C 1 125 ? 17.84200 -6.86000 58.08800 1.000 46.85035 125 ASN C N 1
ATOM 5717 C CA . ASN C 1 125 ? 19.01900 -6.15400 57.52100 1.000 44.10792 125 ASN C CA 1
ATOM 5718 C C . ASN C 1 125 ? 19.70500 -5.32200 58.61300 1.000 49.64279 125 ASN C C 1
ATOM 5719 O O . ASN C 1 125 ? 19.00500 -4.65500 59.37400 1.000 47.58992 125 ASN C O 1
ATOM 5724 N N . LEU C 1 126 ? 21.03400 -5.33800 58.64500 1.000 48.23999 126 LEU C N 1
ATOM 5725 C CA . LEU C 1 126 ? 21.80400 -4.60900 59.68400 1.000 55.35137 126 LEU C CA 1
ATOM 5726 C C . LEU C 1 126 ? 21.91600 -3.13700 59.29400 1.000 59.59925 126 LEU C C 1
ATOM 5727 O O . LEU C 1 126 ? 22.50400 -2.37800 60.06800 1.000 58.52807 126 LEU C O 1
ATOM 5732 N N . ARG C 1 127 ? 21.37600 -2.76200 58.13600 1.000 50.22181 127 ARG C N 1
ATOM 5733 C CA . ARG C 1 127 ? 21.37100 -1.34400 57.68700 1.000 51.40353 127 ARG C CA 1
ATOM 5734 C C . ARG C 1 127 ? 22.77400 -0.74600 57.77600 1.000 53.11426 127 ARG C C 1
ATOM 5735 O O . ARG C 1 127 ? 22.92200 0.31000 58.40400 1.000 51.80884 127 ARG C O 1
ATOM 5743 N N . ARG C 1 128 ? 23.74300 -1.39400 57.13300 1.000 48.69268 128 ARG C N 1
ATOM 5744 C CA . ARG C 1 128 ? 25.12600 -0.86300 57.10700 1.000 49.47435 128 ARG C CA 1
ATOM 5745 C C . ARG C 1 128 ? 25.68600 -0.97300 55.69100 1.000 51.89833 128 ARG C C 1
ATOM 5746 O O . ARG C 1 128 ? 25.93700 -2.10000 55.25000 1.000 45.46861 128 ARG C O 1
ATOM 5754 N N . ALA C 1 129 ? 25.89200 0.17000 55.04100 1.000 49.12431 129 ALA C N 1
ATOM 5755 C CA . ALA C 1 129 ? 26.47400 0.19600 53.68200 1.000 57.33056 129 ALA C CA 1
ATOM 5756 C C . ALA C 1 129 ? 26.86100 1.63400 53.34700 1.000 55.12240 129 ALA C C 1
ATOM 5757 O O . ALA C 1 129 ? 26.38300 2.54100 54.03300 1.000 54.56707 129 ALA C O 1
ATOM 5759 N N . ASP C 1 130 ? 27.69200 1.81300 52.33000 1.000 45.61600 130 ASP C N 1
ATOM 5760 C CA . ASP C 1 130 ? 28.08100 3.17400 51.89200 1.000 50.04021 130 ASP C CA 1
ATOM 5761 C C . ASP C 1 130 ? 26.78600 3.90800 51.56000 1.000 52.26942 130 ASP C C 1
ATOM 5762 O O . ASP C 1 130 ? 26.69800 5.10300 51.86900 1.000 48.25579 130 ASP C O 1
ATOM 5767 N N . ALA C 1 131 ? 25.84000 3.22000 50.92500 1.000 45.56336 131 ALA C N 1
ATOM 5768 C CA . ALA C 1 131 ? 24.52600 3.81300 50.75300 1.000 42.29454 131 ALA C CA 1
ATOM 5769 C C . ALA C 1 131 ? 23.53000 2.67300 50.68400 1.000 45.88445 131 ALA C C 1
ATOM 5770 O O . ALA C 1 131 ? 23.79600 1.65800 50.03800 1.000 41.71026 131 ALA C O 1
ATOM 5772 N N . GLY C 1 132 ? 22.39800 2.82500 51.35400 1.000 40.21798 132 GLY C N 1
ATOM 5773 C CA . GLY C 1 132 ? 21.47800 1.71200 51.45300 1.000 38.71254 132 GLY C CA 1
ATOM 5774 C C . GLY C 1 132 ? 20.08300 2.20200 51.74200 1.000 43.88421 132 GLY C C 1
ATOM 5775 O O . GLY C 1 132 ? 19.87700 3.28500 52.30200 1.000 43.88158 132 GLY C O 1
ATOM 5776 N N . VAL C 1 133 ? 19.12100 1.38000 51.34700 1.000 39.65475 133 VAL C N 1
ATOM 5777 C CA . VAL C 1 133 ? 17.72300 1.63100 51.64700 1.000 40.56539 133 VAL C CA 1
ATOM 5778 C C . VAL C 1 133 ? 17.06700 0.28900 51.95200 1.000 42.47615 133 VAL C C 1
ATOM 5779 O O . VAL C 1 133 ? 17.22600 -0.67100 51.18700 1.000 43.42626 133 VAL C O 1
ATOM 5783 N N . VAL C 1 134 ? 16.36700 0.20900 53.09400 1.000 41.28916 134 VAL C N 1
ATOM 5784 C CA . VAL C 1 134 ? 15.69000 -1.01200 53.53300 1.000 43.65787 134 VAL C CA 1
ATOM 5785 C C . VAL C 1 134 ? 14.28700 -0.66000 53.98100 1.000 46.40293 134 VAL C C 1
ATOM 5786 O O . VAL C 1 134 ? 14.10900 0.18200 54.87200 1.000 45.13436 134 VAL C O 1
ATOM 5790 N N . ASP C 1 135 ? 13.29700 -1.33300 53.40000 1.000 41.43655 135 ASP C N 1
ATOM 5791 C CA . ASP C 1 135 ? 11.90300 -1.01900 53.69700 1.000 47.00827 135 ASP C CA 1
ATOM 5792 C C . ASP C 1 135 ? 11.08800 -2.28300 53.68700 1.000 39.19154 135 ASP C C 1
ATOM 5793 O O . ASP C 1 135 ? 10.66000 -2.76100 52.63300 1.000 46.11079 135 ASP C O 1
ATOM 5798 N N . PRO C 1 136 ? 10.83300 -2.85600 54.86300 1.000 44.61851 136 PRO C N 1
ATOM 5799 C CA . PRO C 1 136 ? 10.05700 -4.09900 54.92200 1.000 41.01018 136 PRO C CA 1
ATOM 5800 C C . PRO C 1 136 ? 8.59600 -3.90200 54.58500 1.000 43.29203 136 PRO C C 1
ATOM 5801 O O . PRO C 1 136 ? 7.89400 -4.89800 54.39500 1.000 47.02932 136 PRO C O 1
ATOM 5805 N N . SER C 1 137 ? 8.12000 -2.65900 54.49100 1.000 43.40520 137 SER C N 1
ATOM 5806 C CA . SER C 1 137 ? 6.76600 -2.43700 54.00900 1.000 49.03219 137 SER C CA 1
ATOM 5807 C C . SER C 1 137 ? 6.63500 -2.56500 52.49500 1.000 47.56097 137 SER C C 1
ATOM 5808 O O . SER C 1 137 ? 5.50800 -2.52400 51.98900 1.000 46.53189 137 SER C O 1
ATOM 5811 N N . LYS C 1 138 ? 7.73300 -2.70600 51.74000 1.000 44.99224 138 LYS C N 1
ATOM 5812 C CA . LYS C 1 138 ? 7.59200 -3.01700 50.31000 1.000 44.25794 138 LYS C CA 1
ATOM 5813 C C . LYS C 1 138 ? 7.63800 -4.52900 50.12200 1.000 41.79448 138 LYS C C 1
ATOM 5814 O O . LYS C 1 138 ? 8.58000 -5.17000 50.60300 1.000 42.90778 138 LYS C O 1
ATOM 5820 N N . PRO C 1 139 ? 6.65500 -5.14100 49.45800 1.000 43.41310 139 PRO C N 1
ATOM 5821 C CA . PRO C 1 139 ? 6.65500 -6.60800 49.35600 1.000 41.03387 139 PRO C CA 1
ATOM 5822 C C . PRO C 1 139 ? 7.65000 -7.17500 48.35200 1.000 46.31082 139 PRO C C 1
ATOM 5823 O O . PRO C 1 139 ? 7.72900 -8.39800 48.21900 1.000 41.14441 139 PRO C O 1
ATOM 5827 N N . ALA C 1 140 ? 8.38200 -6.35400 47.61000 1.000 40.05217 140 ALA C N 1
ATOM 5828 C CA . ALA C 1 140 ? 9.33500 -6.90000 46.65400 1.000 34.28832 140 ALA C CA 1
ATOM 5829 C C . ALA C 1 140 ? 10.48000 -5.91300 46.50400 1.000 37.68610 140 ALA C C 1
ATOM 5830 O O . ALA C 1 140 ? 10.23500 -4.70800 46.42000 1.000 38.33618 140 ALA C O 1
ATOM 5832 N N . ALA C 1 141 ? 11.71800 -6.41900 46.44700 1.000 35.25686 141 ALA C N 1
ATOM 5833 C CA . ALA C 1 141 ? 12.84900 -5.53200 46.18600 1.000 36.99917 141 ALA C CA 1
ATOM 5834 C C . ALA C 1 141 ? 12.72500 -4.86700 44.81400 1.000 40.58381 141 ALA C C 1
ATOM 5835 O O . ALA C 1 141 ? 13.19700 -3.73700 44.60900 1.000 39.42578 141 ALA C O 1
ATOM 5837 N N . ALA C 1 142 ? 12.08400 -5.55700 43.86400 1.000 35.44372 142 ALA C N 1
ATOM 5838 C CA . ALA C 1 142 ? 11.86000 -4.97300 42.54300 1.000 37.27552 142 ALA C CA 1
ATOM 5839 C C . ALA C 1 142 ? 11.14600 -3.62400 42.60100 1.000 40.60487 142 ALA C C 1
ATOM 5840 O O . ALA C 1 142 ? 11.41900 -2.75200 41.76900 1.000 37.16235 142 ALA C O 1
ATOM 5842 N N . MET C 1 143 ? 10.22900 -3.43100 43.56400 1.000 41.53919 143 MET C N 1
ATOM 5843 C CA . MET C 1 143 ? 9.57800 -2.12500 43.74200 1.000 38.55989 143 MET C CA 1
ATOM 5844 C C . MET C 1 143 ? 10.59900 -1.04600 44.06400 1.000 40.50486 143 MET C C 1
ATOM 5845 O O . MET C 1 143 ? 10.51800 0.08400 43.55500 1.000 40.65487 143 MET C O 1
ATOM 5850 N N . MET C 1 144 ? 11.53100 -1.35800 44.96300 1.000 36.98865 144 MET C N 1
ATOM 5851 C CA . MET C 1 144 ? 12.49400 -0.37900 45.43200 1.000 36.86758 144 MET C CA 1
ATOM 5852 C C . MET C 1 144 ? 13.56200 -0.13600 44.38800 1.000 39.17838 144 MET C C 1
ATOM 5853 O O . MET C 1 144 ? 14.17000 0.93700 44.34000 1.000 38.08878 144 MET C O 1
ATOM 5858 N N . VAL C 1 145 ? 13.83000 -1.14900 43.57900 1.000 34.79101 145 VAL C N 1
ATOM 5859 C CA . VAL C 1 145 ? 14.75700 -0.96900 42.48300 1.000 34.96735 145 VAL C CA 1
ATOM 5860 C C . VAL C 1 145 ? 14.12500 -0.05500 41.43600 1.000 36.16223 145 VAL C C 1
ATOM 5861 O O . VAL C 1 145 ? 14.81200 0.76200 40.80400 1.000 32.13543 145 VAL C O 1
ATOM 5865 N N . ALA C 1 146 ? 12.79600 -0.15500 41.25200 1.000 32.64339 146 ALA C N 1
ATOM 5866 C CA . ALA C 1 146 ? 12.11500 0.74900 40.33400 1.000 37.77032 146 ALA C CA 1
ATOM 5867 C C . ALA C 1 146 ? 12.23100 2.19300 40.80300 1.000 38.71780 146 ALA C C 1
ATOM 5868 O O . ALA C 1 146 ? 12.35600 3.11000 39.98400 1.000 39.96005 146 ALA C O 1
ATOM 5870 N N . ASP C 1 147 ? 12.23300 2.40800 42.11400 1.000 38.19932 147 ASP C N 1
ATOM 5871 C CA . ASP C 1 147 ? 12.38000 3.77500 42.60100 1.000 38.83360 147 ASP C CA 1
ATOM 5872 C C . ASP C 1 147 ? 13.81900 4.24700 42.49000 1.000 37.66767 147 ASP C C 1
ATOM 5873 O O . ASP C 1 147 ? 14.06700 5.42200 42.21600 1.000 39.63370 147 ASP C O 1
ATOM 5878 N N . VAL C 1 148 ? 14.77400 3.34200 42.68900 1.000 32.96974 148 VAL C N 1
ATOM 5879 C CA . VAL C 1 148 ? 16.16600 3.67200 42.42300 1.000 34.32254 148 VAL C CA 1
ATOM 5880 C C . VAL C 1 148 ? 16.34100 4.07400 40.95400 1.000 39.44947 148 VAL C C 1
ATOM 5881 O O . VAL C 1 148 ? 17.00100 5.07700 40.64400 1.000 36.88863 148 VAL C O 1
ATOM 5885 N N . ILE C 1 149 ? 15.72600 3.32000 40.02900 1.000 34.92787 149 ILE C N 1
ATOM 5886 C CA . ILE C 1 149 ? 15.89400 3.58900 38.59700 1.000 36.65703 149 ILE C CA 1
ATOM 5887 C C . ILE C 1 149 ? 15.30600 4.94000 38.21000 1.000 36.00168 149 ILE C C 1
ATOM 5888 O O . ILE C 1 149 ? 15.91200 5.69900 37.43400 1.000 37.68083 149 ILE C O 1
ATOM 5893 N N . ASP C 1 150 ? 14.14000 5.28200 38.74500 1.000 33.04870 150 ASP C N 1
ATOM 5894 C CA . ASP C 1 150 ? 13.63300 6.63200 38.53200 1.000 41.49445 150 ASP C CA 1
ATOM 5895 C C . ASP C 1 150 ? 14.62800 7.66700 39.05200 1.000 40.99965 150 ASP C C 1
ATOM 5896 O O . ASP C 1 150 ? 14.87900 8.68900 38.39900 1.000 43.59207 150 ASP C O 1
ATOM 5901 N N . ALA C 1 151 ? 15.22800 7.40400 40.21800 1.000 38.30196 151 ALA C N 1
ATOM 5902 C CA . ALA C 1 151 ? 16.18800 8.35200 40.78000 1.000 36.50701 151 ALA C CA 1
ATOM 5903 C C . ALA C 1 151 ? 17.50800 8.37700 40.01900 1.000 43.47890 151 ALA C C 1
ATOM 5904 O O . ALA C 1 151 ? 18.31300 9.29000 40.24100 1.000 41.42865 151 ALA C O 1
ATOM 5906 N N . LEU C 1 152 ? 17.73100 7.42300 39.10900 1.000 39.56790 152 LEU C N 1
ATOM 5907 C CA . LEU C 1 152 ? 18.92700 7.42800 38.28000 1.000 39.72318 152 LEU C CA 1
ATOM 5908 C C . LEU C 1 152 ? 18.78900 8.37800 37.08000 1.000 43.08938 152 LEU C C 1
ATOM 5909 O O . LEU C 1 152 ? 19.78300 8.65000 36.39600 1.000 38.96783 152 LEU C O 1
ATOM 5914 N N . GLY C 1 153 ? 17.57200 8.86100 36.80000 1.000 39.82583 153 GLY C N 1
ATOM 5915 C CA . GLY C 1 153 ? 17.27800 9.62200 35.58700 1.000 41.66289 153 GLY C CA 1
ATOM 5916 C C . GLY C 1 153 ? 16.17100 9.01000 34.74300 1.000 43.21571 153 GLY C C 1
ATOM 5917 O O . GLY C 1 153 ? 15.92000 9.43800 33.61600 1.000 38.74675 153 GLY C O 1
ATOM 5918 N N . ALA C 1 154 ? 15.50500 7.99400 35.29000 1.000 40.82332 154 ALA C N 1
ATOM 5919 C CA . ALA C 1 154 ? 14.42500 7.27800 34.61900 1.000 40.33905 154 ALA C CA 1
ATOM 5920 C C . ALA C 1 154 ? 14.76000 6.74500 33.21900 1.000 36.64124 154 ALA C C 1
ATOM 5921 O O . ALA C 1 154 ? 14.05700 7.05100 32.25300 1.000 37.90718 154 ALA C O 1
ATOM 5923 N N . PRO C 1 155 ? 15.82000 5.91800 33.08200 1.000 38.43619 155 PRO C N 1
ATOM 5924 C CA . PRO C 1 155 ? 16.13800 5.29900 31.77400 1.000 34.06724 155 PRO C CA 1
ATOM 5925 C C . PRO C 1 155 ? 15.26900 4.07700 31.46000 1.000 39.91005 155 PRO C C 1
ATOM 5926 O O . PRO C 1 155 ? 15.75700 2.94800 31.27600 1.000 42.03925 155 PRO C O 1
ATOM 5930 N N . TRP C 1 156 ? 13.96200 4.29900 31.33600 1.000 36.37015 156 TRP C N 1
ATOM 5931 C CA . TRP C 1 156 ? 12.98700 3.21100 31.22900 1.000 35.14895 156 TRP C CA 1
ATOM 5932 C C . TRP C 1 156 ? 12.85900 2.67400 29.81100 1.000 41.04703 156 TRP C C 1
ATOM 5933 O O . TRP C 1 156 ? 12.87800 3.43100 28.83300 1.000 36.20434 156 TRP C O 1
ATOM 5944 N N . SER C 1 157 ? 12.70100 1.35700 29.71100 1.000 38.52041 157 SER C N 1
ATOM 5945 C CA . SER C 1 157 ? 12.34000 0.69600 28.46300 1.000 37.94666 157 SER C CA 1
ATOM 5946 C C . SER C 1 157 ? 11.56800 -0.56500 28.83000 1.000 39.00468 157 SER C C 1
ATOM 5947 O O . SER C 1 157 ? 11.48200 -0.93400 30.00700 1.000 35.14632 157 SER C O 1
ATOM 5950 N N . GLU C 1 158 ? 11.00700 -1.24400 27.82600 1.000 34.88050 158 GLU C N 1
ATOM 5951 C CA . GLU C 1 158 ? 10.35200 -2.51500 28.10400 1.000 35.78061 158 GLU C CA 1
ATOM 5952 C C . GLU C 1 158 ? 11.32700 -3.47300 28.75800 1.000 35.54637 158 GLU C C 1
ATOM 5953 O O . GLU C 1 158 ? 10.95900 -4.20800 29.68500 1.000 35.32266 158 GLU C O 1
ATOM 5959 N N . ALA C 1 159 ? 12.59600 -3.42700 28.33800 1.000 34.77785 159 ALA C N 1
ATOM 5960 C CA . ALA C 1 159 ? 13.55000 -4.42400 28.79000 1.000 34.45150 159 ALA C CA 1
ATOM 5961 C C . ALA C 1 159 ? 13.98000 -4.16700 30.22800 1.000 34.88050 159 ALA C C 1
ATOM 5962 O O . ALA C 1 159 ? 14.40900 -5.09800 30.91400 1.000 36.22803 159 ALA C O 1
ATOM 5964 N N . VAL C 1 160 ? 13.86500 -2.92300 30.70200 1.000 33.85932 160 VAL C N 1
ATOM 5965 C CA . VAL C 1 160 ? 14.06800 -2.64500 32.12000 1.000 31.57484 160 VAL C CA 1
ATOM 5966 C C . VAL C 1 160 ? 12.83500 -3.05300 32.92000 1.000 37.02023 160 VAL C C 1
ATOM 5967 O O . VAL C 1 160 ? 12.94000 -3.62000 34.01500 1.000 30.87475 160 VAL C O 1
ATOM 5971 N N . ALA C 1 161 ? 11.64300 -2.72800 32.41400 1.000 33.99881 161 ALA C N 1
ATOM 5972 C CA . ALA C 1 161 ? 10.44700 -2.87600 33.23800 1.000 34.66205 161 ALA C CA 1
ATOM 5973 C C . ALA C 1 161 ? 10.07400 -4.33900 33.41600 1.000 37.29395 161 ALA C C 1
ATOM 5974 O O . ALA C 1 161 ? 9.66800 -4.75600 34.51200 1.000 34.33570 161 ALA C O 1
ATOM 5976 N N . THR C 1 162 ? 10.20300 -5.13700 32.34000 1.000 29.17981 162 THR C N 1
ATOM 5977 C CA . THR C 1 162 ? 9.71600 -6.50600 32.34800 1.000 33.49349 162 THR C CA 1
ATOM 5978 C C . THR C 1 162 ? 10.34100 -7.37000 33.44600 1.000 35.18580 162 THR C C 1
ATOM 5979 O O . THR C 1 162 ? 9.61000 -8.08400 34.13400 1.000 34.86734 162 THR C O 1
ATOM 5983 N N . PRO C 1 163 ? 11.66700 -7.34000 33.65400 1.000 36.82020 163 PRO C N 1
ATOM 5984 C CA . PRO C 1 163 ? 12.22800 -8.14200 34.75300 1.000 34.81996 163 PRO C CA 1
ATOM 5985 C C . PRO C 1 163 ? 11.76100 -7.67600 36.11500 1.000 32.18017 163 PRO C C 1
ATOM 5986 O O . PRO C 1 163 ? 11.61100 -8.50400 37.01900 1.000 29.54302 163 PRO C O 1
ATOM 5990 N N . LEU C 1 164 ? 11.52000 -6.37100 36.28900 1.000 32.68287 164 LEU C N 1
ATOM 5991 C CA . LEU C 1 164 ? 11.04800 -5.86600 37.57300 1.000 35.84114 164 LEU C CA 1
ATOM 5992 C C . LEU C 1 164 ? 9.61700 -6.31700 37.85100 1.000 34.41992 164 LEU C C 1
ATOM 5993 O O . LEU C 1 164 ? 9.27800 -6.66300 38.99000 1.000 32.38020 164 LEU C O 1
ATOM 5998 N N . MET C 1 165 ? 8.77300 -6.33600 36.82000 1.000 31.27480 165 MET C N 1
ATOM 5999 C CA . MET C 1 165 ? 7.41600 -6.85400 36.95900 1.000 35.34634 165 MET C CA 1
ATOM 6000 C C . MET C 1 165 ? 7.41300 -8.33400 37.33500 1.000 35.14632 165 MET C C 1
ATOM 6001 O O . MET C 1 165 ? 6.55100 -8.77200 38.10300 1.000 36.68071 165 MET C O 1
ATOM 6006 N N . LEU C 1 166 ? 8.37100 -9.11100 36.81600 1.000 31.76170 166 LEU C N 1
ATOM 6007 C CA . LEU C 1 166 ? 8.48200 -10.51600 37.20000 1.000 33.40137 166 LEU C CA 1
ATOM 6008 C C . LEU C 1 166 ? 8.73700 -10.67200 38.69800 1.000 36.15960 166 LEU C C 1
ATOM 6009 O O . LEU C 1 166 ? 8.06700 -11.46100 39.37600 1.000 37.79664 166 LEU C O 1
ATOM 6014 N N . GLY C 1 167 ? 9.70200 -9.91600 39.23200 1.000 34.05935 167 GLY C N 1
ATOM 6015 C CA . GLY C 1 167 ? 10.00800 -9.98900 40.65300 1.000 33.05133 167 GLY C CA 1
ATOM 6016 C C . GLY C 1 167 ? 8.85900 -9.50900 41.52400 1.000 35.38845 167 GLY C C 1
ATOM 6017 O O . GLY C 1 167 ? 8.64100 -10.02700 42.62600 1.000 37.37290 167 GLY C O 1
ATOM 6018 N N . LEU C 1 168 ? 8.12300 -8.50100 41.05100 1.000 34.50414 168 LEU C N 1
ATOM 6019 C CA . LEU C 1 168 ? 6.92600 -8.03600 41.74600 1.000 37.02023 168 LEU C CA 1
ATOM 6020 C C . LEU C 1 168 ? 5.87200 -9.12500 41.77500 1.000 37.37290 168 LEU C C 1
ATOM 6021 O O . LEU C 1 168 ? 5.21800 -9.34900 42.80300 1.000 38.15457 168 LEU C O 1
ATOM 6026 N N . ASN C 1 169 ? 5.70200 -9.81100 40.64800 1.000 35.32266 169 ASN C N 1
ATOM 6027 C CA . ASN C 1 169 ? 4.74600 -10.90300 40.56600 1.000 40.36010 169 ASN C CA 1
ATOM 6028 C C . ASN C 1 169 ? 5.10100 -12.03400 41.51800 1.000 39.81793 169 ASN C C 1
ATOM 6029 O O . ASN C 1 169 ? 4.24900 -12.48900 42.28300 1.000 40.32589 169 ASN C O 1
ATOM 6034 N N . THR C 1 170 ? 6.34900 -12.49500 41.49200 1.000 37.18341 170 THR C N 1
ATOM 6035 C CA . THR C 1 170 ? 6.70100 -13.67700 42.27100 1.000 38.37039 170 THR C CA 1
ATOM 6036 C C . THR C 1 170 ? 6.81500 -13.38500 43.77200 1.000 38.83624 170 THR C C 1
ATOM 6037 O O . THR C 1 170 ? 6.49900 -14.25800 44.58500 1.000 37.90191 170 THR C O 1
ATOM 6041 N N . ASP C 1 171 ? 7.27700 -12.19700 44.18300 1.000 36.18065 171 ASP C N 1
ATOM 6042 C CA . ASP C 1 171 ? 7.37300 -11.97700 45.63600 1.000 36.70177 171 ASP C CA 1
ATOM 6043 C C . ASP C 1 171 ? 6.02000 -11.67300 46.26800 1.000 39.69950 171 ASP C C 1
ATOM 6044 O O . ASP C 1 171 ? 5.89600 -11.75300 47.49500 1.000 39.32577 171 ASP C O 1
ATOM 6049 N N . THR C 1 172 ? 5.00500 -11.34400 45.46600 1.000 37.62293 172 THR C N 1
ATOM 6050 C CA . THR C 1 172 ? 3.66900 -11.06200 45.98400 1.000 37.55450 172 THR C CA 1
ATOM 6051 C C . THR C 1 172 ? 2.69200 -12.17600 45.70300 1.000 40.55486 172 THR C C 1
ATOM 6052 O O . THR C 1 172 ? 1.50000 -12.02400 45.98300 1.000 41.48919 172 THR C O 1
ATOM 6056 N N . GLY C 1 173 ? 3.17200 -13.28200 45.13700 1.000 43.57365 173 GLY C N 1
ATOM 6057 C CA . GLY C 1 173 ? 2.31400 -14.36200 44.69800 1.000 41.89976 173 GLY C CA 1
ATOM 6058 C C . GLY C 1 173 ? 1.27800 -13.90400 43.69300 1.000 47.03985 173 GLY C C 1
ATOM 6059 O O . GLY C 1 173 ? 0.10500 -14.26400 43.82700 1.000 44.48954 173 GLY C O 1
ATOM 6060 N N . ASN C 1 174 ? 1.67100 -13.11600 42.68700 1.000 41.09703 174 ASN C N 1
ATOM 6061 C CA . ASN C 1 174 ? 0.70100 -12.52200 41.76400 1.000 43.50258 174 ASN C CA 1
ATOM 6062 C C . ASN C 1 174 ? -0.34200 -11.68600 42.49800 1.000 45.30017 174 ASN C C 1
ATOM 6063 O O . ASN C 1 174 ? -1.54800 -11.86900 42.32000 1.000 45.07909 174 ASN C O 1
ATOM 6068 N N . PHE C 1 175 ? 0.14900 -10.74500 43.31900 1.000 39.49684 175 PHE C N 1
ATOM 6069 C CA . PHE C 1 175 ? -0.66800 -9.71200 43.97000 1.000 39.73108 175 PHE C CA 1
ATOM 6070 C C . PHE C 1 175 ? -1.77400 -10.32200 44.83300 1.000 44.80274 175 PHE C C 1
ATOM 6071 O O . PHE C 1 175 ? -2.90500 -9.83800 44.89600 1.000 47.29514 175 PHE C O 1
ATOM 6079 N N . ALA C 1 176 ? -1.41000 -11.38000 45.52500 1.000 45.87129 176 ALA C N 1
ATOM 6080 C CA . ALA C 1 176 ? -2.34400 -12.17800 46.28800 1.000 47.03459 176 ALA C CA 1
ATOM 6081 C C . ALA C 1 176 ? -2.09900 -12.18500 47.80000 1.000 47.83205 176 ALA C C 1
ATOM 6082 O O . ALA C 1 176 ? -3.02200 -12.50700 48.55000 1.000 48.47160 176 ALA C O 1
ATOM 6084 N N . PHE C 1 177 ? -0.90900 -11.80800 48.26800 1.000 43.57891 177 PHE C N 1
ATOM 6085 C CA . PHE C 1 177 ? -0.64400 -11.87100 49.70600 1.000 45.32912 177 PHE C CA 1
ATOM 6086 C C . PHE C 1 177 ? -1.13700 -10.62100 50.43100 1.000 48.74795 177 PHE C C 1
ATOM 6087 O O . PHE C 1 177 ? -1.40000 -9.58200 49.81500 1.000 45.80286 177 PHE C O 1
ATOM 6095 N N . ASP C 1 178 ? -1.23800 -10.72500 51.76500 1.000 44.55797 178 ASP C N 1
ATOM 6096 C CA . ASP C 1 178 ? -1.64000 -9.58100 52.58100 1.000 47.36621 178 ASP C CA 1
ATOM 6097 C C . ASP C 1 178 ? -0.58800 -8.46500 52.59200 1.000 50.14549 178 ASP C C 1
ATOM 6098 O O . ASP C 1 178 ? -0.89600 -7.34400 53.00700 1.000 56.21463 178 ASP C O 1
ATOM 6103 N N . SER C 1 179 ? 0.62900 -8.75800 52.13300 1.000 47.54781 179 SER C N 1
ATOM 6104 C CA . SER C 1 179 ? 1.69500 -7.77400 51.97700 1.000 46.46083 179 SER C CA 1
ATOM 6105 C C . SER C 1 179 ? 1.49100 -6.83200 50.79000 1.000 43.98159 179 SER C C 1
ATOM 6106 O O . SER C 1 179 ? 2.24900 -5.86900 50.63700 1.000 46.40030 179 SER C O 1
ATOM 6109 N N . VAL C 1 180 ? 0.50200 -7.07500 49.94100 1.000 42.47088 180 VAL C N 1
ATOM 6110 C CA . VAL C 1 180 ? 0.28100 -6.22600 48.77400 1.000 40.14955 180 VAL C CA 1
ATOM 6111 C C . VAL C 1 180 ? -0.39000 -4.92800 49.22400 1.000 41.90766 180 VAL C C 1
ATOM 6112 O O . VAL C 1 180 ? -1.51100 -4.94200 49.75100 1.000 44.05791 180 VAL C O 1
ATOM 6116 N N . SER C 1 181 ? 0.27700 -3.80600 48.99900 1.000 40.85490 181 SER C N 1
ATOM 6117 C CA . SER C 1 181 ? -0.29800 -2.51000 49.34100 1.000 44.06318 181 SER C CA 1
ATOM 6118 C C . SER C 1 181 ? -0.87200 -1.82300 48.10000 1.000 43.91053 181 SER C C 1
ATOM 6119 O O . SER C 1 181 ? -0.68200 -2.26700 46.95900 1.000 37.58872 181 SER C O 1
ATOM 6122 N N . ALA C 1 182 ? -1.63700 -0.75400 48.34700 1.000 44.63693 182 ALA C N 1
ATOM 6123 C CA . ALA C 1 182 ? -2.08200 0.10200 47.25200 1.000 44.84222 182 ALA C CA 1
ATOM 6124 C C . ALA C 1 182 ? -0.89600 0.56200 46.41800 1.000 44.96592 182 ALA C C 1
ATOM 6125 O O . ALA C 1 182 ? -0.98800 0.66800 45.19200 1.000 41.72606 182 ALA C O 1
ATOM 6127 N N . GLU C 1 183 ? 0.24600 0.77600 47.06800 1.000 45.23963 183 GLU C N 1
ATOM 6128 C CA . GLU C 1 183 ? 1.42000 1.28800 46.37400 1.000 48.46634 183 GLU C CA 1
ATOM 6129 C C . GLU C 1 183 ? 2.04300 0.21800 45.47800 1.000 44.27110 183 GLU C C 1
ATOM 6130 O O . GLU C 1 183 ? 2.57100 0.52500 44.40500 1.000 48.45581 183 GLU C O 1
ATOM 6136 N N . THR C 1 184 ? 1.98900 -1.04100 45.92500 1.000 41.73921 184 THR C N 1
ATOM 6137 C CA . THR C 1 184 ? 2.39700 -2.18300 45.11200 1.000 39.14680 184 THR C CA 1
ATOM 6138 C C . THR C 1 184 ? 1.67200 -2.21300 43.77200 1.000 42.17085 184 THR C C 1
ATOM 6139 O O . THR C 1 184 ? 2.29800 -2.44400 42.73000 1.000 40.39432 184 THR C O 1
ATOM 6143 N N . PHE C 1 185 ? 0.35700 -1.98600 43.78000 1.000 37.47291 185 PHE C N 1
ATOM 6144 C CA . PHE C 1 185 ? -0.39300 -1.91800 42.53800 1.000 41.51814 185 PHE C CA 1
ATOM 6145 C C . PHE C 1 185 ? -0.00700 -0.68800 41.74300 1.000 41.52077 185 PHE C C 1
ATOM 6146 O O . PHE C 1 185 ? 0.02600 -0.73900 40.50900 1.000 40.58645 185 PHE C O 1
ATOM 6154 N N . GLU C 1 186 ? 0.25900 0.43400 42.42700 1.000 37.66504 186 GLU C N 1
ATOM 6155 C CA . GLU C 1 186 ? 0.69100 1.62200 41.70100 1.000 43.22360 186 GLU C CA 1
ATOM 6156 C C . GLU C 1 186 ? 2.00600 1.36600 40.97800 1.000 37.45712 186 GLU C C 1
ATOM 6157 O O . GLU C 1 186 ? 2.18000 1.77200 39.82800 1.000 42.97357 186 GLU C O 1
ATOM 6163 N N . CYS C 1 187 ? 2.94700 0.69000 41.64100 1.000 40.69435 187 CYS C N 1
ATOM 6164 C CA . CYS C 1 187 ? 4.21300 0.33900 41.00500 1.000 39.66002 187 CYS C CA 1
ATOM 6165 C C . CYS C 1 187 ? 4.00700 -0.50600 39.75300 1.000 43.21571 187 CYS C C 1
ATOM 6166 O O . CYS C 1 187 ? 4.66900 -0.29500 38.72400 1.000 36.56754 187 CYS C O 1
ATOM 6169 N N . ALA C 1 188 ? 3.11600 -1.50700 39.85000 1.000 41.12598 188 ALA C N 1
ATOM 6170 C CA . ALA C 1 188 ? 2.84100 -2.37900 38.71600 1.000 37.21236 188 ALA C CA 1
ATOM 6171 C C . ALA C 1 188 ? 2.24700 -1.58700 37.55400 1.000 41.76553 188 ALA C C 1
ATOM 6172 O O . ALA C 1 188 ? 2.56800 -1.84500 36.38900 1.000 38.29407 188 ALA C O 1
ATOM 6174 N N . ALA C 1 189 ? 1.38400 -0.61600 37.86200 1.000 39.40209 189 ALA C N 1
ATOM 6175 C CA . ALA C 1 189 ? 0.82600 0.26400 36.83900 1.000 40.25219 189 ALA C CA 1
ATOM 6176 C C . ALA C 1 189 ? 1.92900 1.03500 36.11200 1.000 36.09643 189 ALA C C 1
ATOM 6177 O O . ALA C 1 189 ? 1.92300 1.14300 34.87900 1.000 42.14189 189 ALA C O 1
ATOM 6179 N N . ARG C 1 190 ? 2.86800 1.60300 36.87100 1.000 39.23628 190 ARG C N 1
ATOM 6180 C CA . ARG C 1 190 ? 3.99700 2.31500 36.27100 1.000 42.07347 190 ARG C CA 1
ATOM 6181 C C . ARG C 1 190 ? 4.78600 1.39300 35.35600 1.000 39.36788 190 ARG C C 1
ATOM 6182 O O . ARG C 1 190 ? 5.04900 1.71600 34.19300 1.000 36.94654 190 ARG C O 1
ATOM 6190 N N . LEU C 1 191 ? 5.13800 0.22100 35.87200 1.000 36.86231 191 LEU C N 1
ATOM 6191 C CA . LEU C 1 191 ? 5.92600 -0.74900 35.13000 1.000 35.83588 191 LEU C CA 1
ATOM 6192 C C . LEU C 1 191 ? 5.21900 -1.15800 33.84800 1.000 39.83109 191 LEU C C 1
ATOM 6193 O O . LEU C 1 191 ? 5.86400 -1.40400 32.81900 1.000 41.38128 191 LEU C O 1
ATOM 6198 N N . ARG C 1 192 ? 3.88400 -1.25300 33.89400 1.000 38.44408 192 ARG C N 1
ATOM 6199 C CA . ARG C 1 192 ? 3.12800 -1.61700 32.69900 1.000 39.28892 192 ARG C CA 1
ATOM 6200 C C . ARG C 1 192 ? 3.15300 -0.48700 31.67500 1.000 35.55163 192 ARG C C 1
ATOM 6201 O O . ARG C 1 192 ? 3.33700 -0.73800 30.47700 1.000 39.90215 192 ARG C O 1
ATOM 6209 N N . ALA C 1 193 ? 3.03200 0.76400 32.13100 1.000 40.71014 193 ALA C N 1
ATOM 6210 C CA . ALA C 1 193 ? 3.10300 1.88900 31.20200 1.000 41.40760 193 ALA C CA 1
ATOM 6211 C C . ALA C 1 193 ? 4.47900 1.98700 30.55000 1.000 44.88170 193 ALA C C 1
ATOM 6212 O O . ALA C 1 193 ? 4.59100 2.38100 29.37900 1.000 44.02370 193 ALA C O 1
ATOM 6214 N N . HIS C 1 194 ? 5.53500 1.64200 31.29900 1.000 37.44923 194 HIS C N 1
ATOM 6215 C CA . HIS C 1 194 ? 6.89800 1.57800 30.78200 1.000 42.12084 194 HIS C CA 1
ATOM 6216 C C . HIS C 1 194 ? 7.10200 0.40500 29.83500 1.000 37.07287 194 HIS C C 1
ATOM 6217 O O . HIS C 1 194 ? 8.16500 0.30400 29.20800 1.000 41.13651 194 HIS C O 1
ATOM 6224 N N . GLY C 1 195 ? 6.12800 -0.48700 29.72200 1.000 37.96771 195 GLY C N 1
ATOM 6225 C CA . GLY C 1 195 ? 6.17600 -1.53100 28.71900 1.000 35.14106 195 GLY C CA 1
ATOM 6226 C C . GLY C 1 195 ? 6.30400 -2.95700 29.21700 1.000 39.61791 195 GLY C C 1
ATOM 6227 O O . GLY C 1 195 ? 6.39800 -3.86700 28.37500 1.000 35.58058 195 GLY C O 1
ATOM 6228 N N . ALA C 1 196 ? 6.30600 -3.18900 30.54100 1.000 35.67007 196 ALA C N 1
ATOM 6229 C CA . ALA C 1 196 ? 6.49800 -4.54200 31.06200 1.000 33.60140 196 ALA C CA 1
ATOM 6230 C C . ALA C 1 196 ? 5.48200 -5.50300 30.46300 1.000 36.21750 196 ALA C C 1
ATOM 6231 O O . ALA C 1 196 ? 4.28300 -5.21300 30.42000 1.000 42.61300 196 ALA C O 1
ATOM 6233 N N . ARG C 1 197 ? 5.97000 -6.65000 29.99400 1.000 36.51754 197 ARG C N 1
ATOM 6234 C CA . ARG C 1 197 ? 5.18600 -7.57200 29.16100 1.000 39.14154 197 ARG C CA 1
ATOM 6235 C C . ARG C 1 197 ? 4.48600 -8.60900 30.04200 1.000 41.57341 197 ARG C C 1
ATOM 6236 O O . ARG C 1 197 ? 4.95800 -9.74000 30.19200 1.000 42.77355 197 ARG C O 1
ATOM 6244 N N . ILE C 1 198 ? 3.32300 -8.24800 30.59600 1.000 46.38714 198 ILE C N 1
ATOM 6245 C CA . ILE C 1 198 ? 2.70200 -9.14900 31.56500 1.000 45.25016 198 ILE C CA 1
ATOM 6246 C C . ILE C 1 198 ? 2.15400 -10.42400 30.94800 1.000 46.41872 198 ILE C C 1
ATOM 6247 O O . ILE C 1 198 ? 2.19500 -11.48500 31.58500 1.000 41.89976 198 ILE C O 1
ATOM 6252 N N . GLY C 1 199 ? 1.60900 -10.36000 29.74400 1.000 40.83384 199 GLY C N 1
ATOM 6253 C CA . GLY C 1 199 ? 1.17700 -11.58400 29.08800 1.000 43.02884 199 GLY C CA 1
ATOM 6254 C C . GLY C 1 199 ? 2.32400 -12.55300 28.87000 1.000 43.63418 199 GLY C C 1
ATOM 6255 O O . GLY C 1 199 ? 2.23900 -13.72600 29.23800 1.000 46.46873 199 GLY C O 1
ATOM 6256 N N . TRP C 1 200 ? 3.42300 -12.07300 28.28400 1.000 42.05241 200 TRP C N 1
ATOM 6257 C CA . TRP C 1 200 ? 4.54900 -12.95000 27.96900 1.000 41.01544 200 TRP C CA 1
ATOM 6258 C C . TRP C 1 200 ? 5.13600 -13.57500 29.22800 1.000 42.01293 200 TRP C C 1
ATOM 6259 O O . TRP C 1 200 ? 5.43300 -14.77900 29.25900 1.000 40.92596 200 TRP C O 1
ATOM 6270 N N . LEU C 1 201 ? 5.31400 -12.76100 30.28400 1.000 39.33103 201 LEU C N 1
ATOM 6271 C CA . LEU C 1 201 ? 5.84400 -13.24700 31.55500 1.000 36.88600 201 LEU C CA 1
ATOM 6272 C C . LEU C 1 201 ? 5.02300 -14.40400 32.09400 1.000 37.70978 201 LEU C C 1
ATOM 6273 O O . LEU C 1 201 ? 5.57000 -15.41200 32.56300 1.000 38.63358 201 LEU C O 1
ATOM 6278 N N . ASN C 1 202 ? 3.70300 -14.25600 32.09500 1.000 41.26547 202 ASN C N 1
ATOM 6279 C CA . ASN C 1 202 ? 2.89700 -15.28600 32.72900 1.000 43.51574 202 ASN C CA 1
ATOM 6280 C C . ASN C 1 202 ? 2.70200 -16.49300 31.82700 1.000 43.97369 202 ASN C C 1
ATOM 6281 O O . ASN C 1 202 ? 2.57900 -17.61800 32.32700 1.000 51.16666 202 ASN C O 1
ATOM 6286 N N . ASP C 1 203 ? 2.77900 -16.30800 30.50900 1.000 45.23700 203 ASP C N 1
ATOM 6287 C CA . ASP C 1 203 ? 2.93800 -17.46700 29.62900 1.000 50.32709 203 ASP C CA 1
ATOM 6288 C C . ASP C 1 203 ? 4.15400 -18.28700 30.04000 1.000 50.89821 203 ASP C C 1
ATOM 6289 O O . ASP C 1 203 ? 4.06800 -19.50200 30.25500 1.000 46.75034 203 ASP C O 1
ATOM 6294 N N . GLN C 1 204 ? 5.29600 -17.61600 30.20200 1.000 42.91041 204 GLN C N 1
ATOM 6295 C CA . GLN C 1 204 ? 6.54200 -18.32200 30.46900 1.000 41.10756 204 GLN C CA 1
ATOM 6296 C C . GLN C 1 204 ? 6.54200 -18.93700 31.85700 1.000 44.31847 204 GLN C C 1
ATOM 6297 O O . GLN C 1 204 ? 7.12500 -20.01000 32.06600 1.000 39.68634 204 GLN C O 1
ATOM 6303 N N . MET C 1 205 ? 5.89800 -18.27400 32.81500 1.000 36.09643 205 MET C N 1
ATOM 6304 C CA . MET C 1 205 ? 5.86200 -18.79000 34.17600 1.000 42.31823 205 MET C CA 1
ATOM 6305 C C . MET C 1 205 ? 4.88800 -19.95700 34.33800 1.000 39.40999 205 MET C C 1
ATOM 6306 O O . MET C 1 205 ? 5.03100 -20.71800 35.29700 1.000 39.84688 205 MET C O 1
ATOM 6311 N N . ARG C 1 206 ? 3.91600 -20.10800 33.44100 1.000 44.79748 206 ARG C N 1
ATOM 6312 C CA . ARG C 1 206 ? 2.99500 -21.24100 33.47900 1.000 49.49541 206 ARG C CA 1
ATOM 6313 C C . ARG C 1 206 ? 3.61200 -22.54700 32.97200 1.000 47.75573 206 ARG C C 1
ATOM 6314 O O . ARG C 1 206 ? 2.97600 -23.59600 33.10600 1.000 48.49792 206 ARG C O 1
ATOM 6322 N N . GLN C 1 207 ? 4.83200 -22.51900 32.44500 1.000 45.91077 207 GLN C N 1
ATOM 6323 C CA . GLN C 1 207 ? 5.44100 -23.71900 31.87800 1.000 44.11055 207 GLN C CA 1
ATOM 6324 C C . GLN C 1 207 ? 5.96600 -24.61700 32.98500 1.000 49.84545 207 GLN C C 1
ATOM 6325 O O . GLN C 1 207 ? 6.45700 -24.13300 34.01900 1.000 42.66827 207 GLN C O 1
ATOM 6331 N N . ASN C 1 208 ? 5.88200 -25.93000 32.76100 1.000 45.38439 208 ASN C N 1
ATOM 6332 C CA . ASN C 1 208 ? 6.39600 -26.86800 33.74900 1.000 41.31022 208 ASN C CA 1
ATOM 6333 C C . ASN C 1 208 ? 7.02200 -28.06800 33.05600 1.000 43.05779 208 ASN C C 1
ATOM 6334 O O . ASN C 1 208 ? 6.50800 -28.52900 32.02400 1.000 39.14943 208 ASN C O 1
ATOM 6339 N N . PRO C 1 209 ? 8.14500 -28.56400 33.56600 1.000 41.76027 209 PRO C N 1
ATOM 6340 C CA . PRO C 1 209 ? 8.76100 -29.74800 32.96300 1.000 40.52854 209 PRO C CA 1
ATOM 6341 C C . PRO C 1 209 ? 7.88600 -30.97300 33.18200 1.000 37.45975 209 PRO C C 1
ATOM 6342 O O . PRO C 1 209 ? 6.98400 -30.98100 34.01900 1.000 35.16211 209 PRO C O 1
ATOM 6346 N N . GLN C 1 210 ? 8.15400 -32.01500 32.39000 1.000 33.93565 210 GLN C N 1
ATOM 6347 C CA . GLN C 1 210 ? 7.46500 -33.29600 32.56700 1.000 39.41525 210 GLN C CA 1
ATOM 6348 C C . GLN C 1 210 ? 7.56300 -33.80400 33.99800 1.000 35.99379 210 GLN C C 1
ATOM 6349 O O . GLN C 1 210 ? 6.57200 -34.29400 34.56200 1.000 37.70715 210 GLN C O 1
ATOM 6355 N N . SER C 1 211 ? 8.75400 -33.71000 34.59700 1.000 41.03124 211 SER C N 1
ATOM 6356 C CA . SER C 1 211 ? 8.96900 -34.12500 35.98700 1.000 40.15745 211 SER C CA 1
ATOM 6357 C C . SER C 1 211 ? 7.91300 -33.56100 36.93300 1.000 35.65691 211 SER C C 1
ATOM 6358 O O . SER C 1 211 ? 7.47700 -34.25200 37.85800 1.000 38.08351 211 SER C O 1
ATOM 6361 N N . TYR C 1 212 ? 7.48400 -32.31300 36.70400 1.000 36.04906 212 TYR C N 1
ATOM 6362 C CA . TYR C 1 212 ? 6.46000 -31.70300 37.55200 1.000 35.63848 212 TYR C CA 1
ATOM 6363 C C . TYR C 1 212 ? 5.16100 -32.49500 37.55300 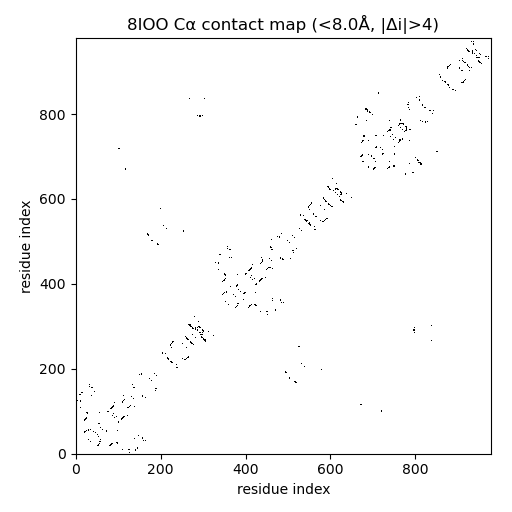1.000 37.09655 212 TYR C C 1
ATOM 6364 O O . TYR C 1 212 ? 4.57900 -32.74900 38.61500 1.000 34.35149 212 TYR C O 1
ATOM 6373 N N . TYR C 1 213 ? 4.65700 -32.84800 36.35500 1.000 34.02250 213 TYR C N 1
ATOM 6374 C CA . TYR C 1 213 ? 3.41100 -33.60800 36.26500 1.000 34.12514 213 TYR C CA 1
ATOM 6375 C C . TYR C 1 213 ? 3.59100 -35.02300 36.79100 1.000 27.86650 213 TYR C C 1
ATOM 6376 O O . TYR C 1 213 ? 2.70200 -35.56300 37.45300 1.000 30.29837 213 TYR C O 1
ATOM 6385 N N . LEU C 1 214 ? 4.74100 -35.62900 36.52000 1.000 29.67461 214 LEU C N 1
ATOM 6386 C CA . LEU C 1 214 ? 4.98600 -37.00600 36.93900 1.000 32.48021 214 LEU C CA 1
ATOM 6387 C C . LEU C 1 214 ? 5.19800 -37.09000 38.45600 1.000 36.01484 214 LEU C C 1
ATOM 6388 O O . LEU C 1 214 ? 4.75500 -38.05000 39.10700 1.000 32.28019 214 LEU C O 1
ATOM 6393 N N . LEU C 1 215 ? 5.85900 -36.09300 39.04900 1.000 33.15661 215 LEU C N 1
ATOM 6394 C CA . LEU C 1 215 ? 5.95500 -36.09000 40.51300 1.000 31.11689 215 LEU C CA 1
ATOM 6395 C C . LEU C 1 215 ? 4.58700 -35.89100 41.14800 1.000 32.47495 215 LEU C C 1
ATOM 6396 O O . LEU C 1 215 ? 4.22900 -36.60100 42.09800 1.000 32.64865 215 LEU C O 1
ATOM 6401 N N . LEU C 1 216 ? 3.78900 -34.95800 40.61600 1.000 29.79831 216 LEU C N 1
ATOM 6402 C CA . LEU C 1 216 ? 2.45200 -34.73800 41.16300 1.000 28.28760 216 LEU C CA 1
ATOM 6403 C C . LEU C 1 216 ? 1.60300 -36.00100 41.06000 1.000 32.46705 216 LEU C C 1
ATOM 6404 O O . LEU C 1 216 ? 0.84300 -36.32300 41.98100 1.000 34.36201 216 LEU C O 1
ATOM 6409 N N . ARG C 1 217 ? 1.72300 -36.73000 39.94400 1.000 31.67485 217 ARG C N 1
ATOM 6410 C CA . ARG C 1 217 ? 1.05800 -38.02000 39.81800 1.000 36.77546 217 ARG C CA 1
ATOM 6411 C C . ARG C 1 217 ? 1.46500 -38.95400 40.95300 1.000 32.74603 217 ARG C C 1
ATOM 6412 O O . ARG C 1 217 ? 0.61200 -39.56000 41.60200 1.000 32.02752 217 ARG C O 1
ATOM 6420 N N . GLU C 1 218 ? 2.77100 -39.08200 41.19600 1.000 32.84341 218 GLU C N 1
ATOM 6421 C CA . GLU C 1 218 ? 3.27100 -39.94800 42.27000 1.000 33.70930 218 GLU C CA 1
ATOM 6422 C C . GLU C 1 218 ? 2.75700 -39.51300 43.63600 1.000 36.57807 218 GLU C C 1
ATOM 6423 O O . GLU C 1 218 ? 2.24600 -40.33700 44.40600 1.000 33.10134 218 GLU C O 1
ATOM 6429 N N . VAL C 1 219 ? 2.87900 -38.21100 43.94900 1.000 34.00934 219 VAL C N 1
ATOM 6430 C CA . VAL C 1 219 ? 2.48400 -37.68900 45.25800 1.000 36.34910 219 VAL C CA 1
ATOM 6431 C C . VAL C 1 219 ? 0.99500 -37.89700 45.50400 1.000 34.96998 219 VAL C C 1
ATOM 6432 O O . VAL C 1 219 ? 0.58300 -38.40200 46.56000 1.000 32.88289 219 VAL C O 1
ATOM 6436 N N . LEU C 1 220 ? 0.15900 -37.47900 44.55200 1.000 34.53572 220 LEU C N 1
ATOM 6437 C CA . LEU C 1 220 ? -1.28100 -37.66500 44.72200 1.000 32.43020 220 LEU C CA 1
ATOM 6438 C C . LEU C 1 220 ? -1.65100 -39.14100 44.80500 1.000 28.12969 220 LEU C C 1
ATOM 6439 O O . LEU C 1 220 ? -2.69300 -39.48700 45.37000 1.000 28.07442 220 LEU C O 1
ATOM 6444 N N . GLY C 1 221 ? -0.82900 -40.02100 44.25000 1.000 27.97967 221 GLY C N 1
ATOM 6445 C CA . GLY C 1 221 ? -1.15800 -41.43800 44.29100 1.000 33.67246 221 GLY C CA 1
ATOM 6446 C C . GLY C 1 221 ? -1.02800 -42.00500 45.68300 1.000 38.03351 221 GLY C C 1
ATOM 6447 O O . GLY C 1 221 ? -1.62800 -43.03900 46.00500 1.000 35.44899 221 GLY C O 1
ATOM 6448 N N . LYS C 1 222 ? -0.26900 -41.32500 46.54000 1.000 33.59350 222 LYS C N 1
ATOM 6449 C CA . LYS C 1 222 ? -0.11000 -41.72800 47.93000 1.000 31.17742 222 LYS C CA 1
ATOM 6450 C C . LYS C 1 222 ? -1.02400 -40.94300 48.85600 1.000 33.48296 222 LYS C C 1
ATOM 6451 O O . LYS C 1 222 ? -0.98300 -41.16100 50.06500 1.000 34.28832 222 LYS C O 1
ATOM 6457 N N . LEU C 1 223 ? -1.84300 -40.03700 48.31600 1.000 30.99845 223 LEU C N 1
ATOM 6458 C CA . LEU C 1 223 ? -2.55800 -39.07500 49.14000 1.000 35.10947 223 LEU C CA 1
ATOM 6459 C C . LEU C 1 223 ? -3.71100 -39.73300 49.87900 1.000 36.39647 223 LEU C C 1
ATOM 6460 O O . LEU C 1 223 ? -4.42800 -40.56800 49.32000 1.000 33.09607 223 LEU C O 1
ATOM 6465 N N . GLU C 1 224 ? -3.88500 -39.35200 51.14600 1.000 30.07729 224 GLU C N 1
ATOM 6466 C CA . GLU C 1 224 ? -4.96800 -39.87100 51.96800 1.000 32.53811 224 GLU C CA 1
ATOM 6467 C C . GLU C 1 224 ? -5.65900 -38.74700 52.72000 1.000 37.11761 224 GLU C C 1
ATOM 6468 O O . GLU C 1 224 ? -4.99800 -37.86200 53.26600 1.000 37.08866 224 GLU C O 1
ATOM 6474 N N . PHE C 1 225 ? -6.98800 -38.80600 52.77500 1.000 32.65392 225 PHE C N 1
ATOM 6475 C CA . PHE C 1 225 ? -7.78100 -37.96000 53.65600 1.000 36.89916 225 PHE C CA 1
ATOM 6476 C C . PHE C 1 225 ? -8.25900 -38.81900 54.81700 1.000 40.03375 225 PHE C C 1
ATOM 6477 O O . PHE C 1 225 ? -8.90000 -39.85800 54.61100 1.000 38.37302 225 PHE C O 1
ATOM 6485 N N . LEU C 1 226 ? -7.94500 -38.37900 56.03200 1.000 38.62305 226 LEU C N 1
ATOM 6486 C CA . LEU C 1 226 ? -8.08200 -39.19300 57.22500 1.000 41.09177 226 LEU C CA 1
ATOM 6487 C C . LEU C 1 226 ? -8.90500 -38.42500 58.24200 1.000 42.71302 226 LEU C C 1
ATOM 6488 O O . LEU C 1 226 ? -9.08600 -37.20700 58.12700 1.000 42.65248 226 LEU C O 1
ATOM 6493 N N . HIS C 1 227 ? -9.38500 -39.14300 59.25700 1.000 42.58932 227 HIS C N 1
ATOM 6494 C CA . HIS C 1 227 ? -10.14000 -38.52600 60.34800 1.000 41.97082 227 HIS C CA 1
ATOM 6495 C C . HIS C 1 227 ? -11.28500 -37.66900 59.81800 1.000 46.67139 227 HIS C C 1
ATOM 6496 O O . HIS C 1 227 ? -11.45600 -36.50700 60.20000 1.000 45.77128 227 HIS C O 1
ATOM 6503 N N . GLY C 1 228 ? -12.06500 -38.25800 58.91300 1.000 45.88182 228 GLY C N 1
ATOM 6504 C CA . GLY C 1 228 ? -13.16000 -37.52700 58.28500 1.000 44.03160 228 GLY C CA 1
ATOM 6505 C C . GLY C 1 228 ? -12.72300 -36.27500 57.55500 1.000 45.08698 228 GLY C C 1
ATOM 6506 O O . GLY C 1 228 ? -13.44200 -35.27000 57.56600 1.000 52.30627 228 GLY C O 1
ATOM 6507 N N . GLY C 1 229 ? -11.55100 -36.30400 56.93100 1.000 43.29730 229 GLY C N 1
ATOM 6508 C CA . GLY C 1 229 ? -11.08800 -35.16600 56.16300 1.000 39.73634 229 GLY C CA 1
ATOM 6509 C C . GLY C 1 229 ? -10.35300 -34.11200 56.96000 1.000 40.57855 229 GLY C C 1
ATOM 6510 O O . GLY C 1 229 ? -9.93500 -33.10000 56.37700 1.000 43.45521 229 GLY C O 1
ATOM 6511 N N . ARG C 1 230 ? -10.16600 -34.32000 58.27000 1.000 43.40784 230 ARG C N 1
ATOM 6512 C CA . ARG C 1 230 ? -9.44600 -33.34700 59.07300 1.000 41.81554 230 ARG C CA 1
ATOM 6513 C C . ARG C 1 230 ? -7.95700 -33.39400 58.80600 1.000 38.62568 230 ARG C C 1
ATOM 6514 O O . ARG C 1 230 ? -7.25700 -32.39500 59.02900 1.000 40.95228 230 ARG C O 1
ATOM 6522 N N . VAL C 1 231 ? -7.46200 -34.52600 58.33100 1.000 36.83600 231 VAL C N 1
ATOM 6523 C CA . VAL C 1 231 ? -6.03900 -34.74300 58.16400 1.000 37.20446 231 VAL C CA 1
ATOM 6524 C C . VAL C 1 231 ? -5.81100 -35.16800 56.72400 1.000 35.79377 231 VAL C C 1
ATOM 6525 O O . VAL C 1 231 ? -6.55900 -35.99400 56.18500 1.000 37.12550 231 VAL C O 1
ATOM 6529 N N . VAL C 1 232 ? -4.77900 -34.61300 56.10700 1.000 36.09907 232 VAL C N 1
ATOM 6530 C CA . VAL C 1 232 ? -4.36700 -35.02100 54.78200 1.000 35.79640 232 VAL C CA 1
ATOM 6531 C C . VAL C 1 232 ? -2.88300 -35.34600 54.86500 1.000 35.06210 232 VAL C C 1
ATOM 6532 O O . VAL C 1 232 ? -2.10500 -34.56400 55.41900 1.000 32.41968 232 VAL C O 1
ATOM 6536 N N . GLN C 1 233 ? -2.49700 -36.49300 54.31800 1.000 29.12454 233 GLN C N 1
ATOM 6537 C CA . GLN C 1 233 ? -1.14100 -37.00800 54.40200 1.000 32.03805 233 GLN C CA 1
ATOM 6538 C C . GLN C 1 233 ? -0.69500 -37.49100 53.03900 1.000 32.60128 233 GLN C C 1
ATOM 6539 O O . GLN C 1 233 ? -1.51400 -37.96300 52.24600 1.000 32.91447 233 GLN C O 1
ATOM 6545 N N . THR C 1 234 ? 0.60800 -37.43800 52.78800 1.000 31.16163 234 THR C N 1
ATOM 6546 C CA . THR C 1 234 ? 1.13200 -38.18400 51.65200 1.000 32.61180 234 THR C CA 1
ATOM 6547 C C . THR C 1 234 ? 2.62500 -38.36000 51.90500 1.000 32.63023 234 THR C C 1
ATOM 6548 O O . THR C 1 234 ? 3.13200 -38.01500 52.97800 1.000 33.38032 234 THR C O 1
ATOM 6552 N N . ARG C 1 235 ? 3.33400 -38.86700 50.90400 1.000 31.61168 235 ARG C N 1
ATOM 6553 C CA . ARG C 1 235 ? 4.71400 -39.29500 51.07200 1.000 34.27253 235 ARG C CA 1
ATOM 6554 C C . ARG C 1 235 ? 5.40500 -39.35200 49.72300 1.000 34.23568 235 ARG C C 1
ATOM 6555 O O . ARG C 1 235 ? 4.77700 -39.59400 48.68500 1.000 34.26727 235 ARG C O 1
ATOM 6563 N N . VAL C 1 236 ? 6.71500 -39.12300 49.75600 1.000 33.15134 236 VAL C N 1
ATOM 6564 C CA . VAL C 1 236 ? 7.57800 -39.26800 48.58900 1.000 35.98326 236 VAL C CA 1
ATOM 6565 C C . VAL C 1 236 ? 8.81000 -40.05700 49.00500 1.000 34.38044 236 VAL C C 1
ATOM 6566 O O . VAL C 1 236 ? 9.39100 -39.79100 50.06200 1.000 30.90897 236 VAL C O 1
ATOM 6570 N N . ASP C 1 237 ? 9.20700 -41.01800 48.18500 1.000 31.56431 237 ASP C N 1
ATOM 6571 C CA . ASP C 1 237 ? 10.44200 -41.76900 48.39500 1.000 36.86495 237 ASP C CA 1
ATOM 6572 C C . ASP C 1 237 ? 11.28800 -41.77200 47.11700 1.000 37.17551 237 ASP C C 1
ATOM 6573 O O . ASP C 1 237 ? 10.91400 -41.18200 46.09000 1.000 36.98601 237 ASP C O 1
ATOM 6578 N N . GLU C 1 238 ? 12.42300 -42.48300 47.18500 1.000 32.75919 238 GLU C N 1
ATOM 6579 C CA . GLU C 1 238 ? 13.37900 -42.49700 46.07900 1.000 39.49158 238 GLU C CA 1
ATOM 6580 C C . GLU C 1 238 ? 12.78500 -43.16000 44.83600 1.000 39.79688 238 GLU C C 1
ATOM 6581 O O . GLU C 1 238 ? 13.05900 -42.71800 43.70900 1.000 37.40975 238 GLU C O 1
ATOM 6587 N N . GLU C 1 239 ? 12.00600 -44.23900 45.01600 1.000 37.21236 239 GLU C N 1
ATOM 6588 C CA . GLU C 1 239 ? 11.38400 -44.92100 43.87200 1.000 44.57377 239 GLU C CA 1
ATOM 6589 C C . GLU C 1 239 ? 10.56400 -43.95200 43.05200 1.000 37.36764 239 GLU C C 1
ATOM 6590 O O . GLU C 1 239 ? 10.56100 -43.98500 41.81200 1.000 39.16522 239 GLU C O 1
ATOM 6596 N N . MET C 1 240 ? 9.79500 -43.12400 43.76100 1.000 37.75716 240 MET C N 1
ATOM 6597 C CA . MET C 1 240 ? 8.83900 -42.23900 43.13600 1.000 36.39384 240 MET C CA 1
ATOM 6598 C C . MET C 1 240 ? 9.57700 -41.15400 42.36000 1.000 43.08938 240 MET C C 1
ATOM 6599 O O . MET C 1 240 ? 9.22000 -40.84200 41.21800 1.000 39.57580 240 MET C O 1
ATOM 6604 N N . LEU C 1 241 ? 10.64000 -40.60500 42.96300 1.000 37.18604 241 LEU C N 1
ATOM 6605 C CA . LEU C 1 241 ? 11.47000 -39.59600 42.32100 1.000 45.15015 241 LEU C CA 1
ATOM 6606 C C . LEU C 1 241 ? 12.09500 -40.12600 41.02900 1.000 44.61588 241 LEU C C 1
ATOM 6607 O O . LEU C 1 241 ? 12.21800 -39.38100 40.04800 1.000 41.76553 241 LEU C O 1
ATOM 6612 N N . ALA C 1 242 ? 12.50600 -41.39800 41.01500 1.000 40.92070 242 ALA C N 1
ATOM 6613 C CA . ALA C 1 242 ? 13.14900 -41.95400 39.82700 1.000 48.06629 242 ALA C CA 1
ATOM 6614 C C . ALA C 1 242 ? 12.14700 -42.14900 38.70400 1.000 45.99499 242 ALA C C 1
ATOM 6615 O O . ALA C 1 242 ? 12.44400 -41.84800 37.54400 1.000 47.54254 242 ALA C O 1
ATOM 6617 N N . ARG C 1 243 ? 10.94500 -42.61500 39.03900 1.000 41.83923 243 ARG C N 1
ATOM 6618 C CA . ARG C 1 243 ? 9.90100 -42.73100 38.03400 1.000 49.66648 243 ARG C CA 1
ATOM 6619 C C . ARG C 1 243 ? 9.52400 -41.36500 37.48500 1.000 50.76398 243 ARG C C 1
ATOM 6620 O O . ARG C 1 243 ? 9.29700 -41.20500 36.27600 1.000 45.50282 243 ARG C O 1
ATOM 6628 N N . ALA C 1 244 ? 9.42200 -40.37300 38.36400 1.000 41.67605 244 ALA C N 1
ATOM 6629 C CA . ALA C 1 244 ? 9.04300 -39.04900 37.92200 1.000 35.90430 244 ALA C CA 1
ATOM 6630 C C . ALA C 1 244 ? 10.17000 -38.34900 37.18000 1.000 46.27397 244 ALA C C 1
ATOM 6631 O O . ALA C 1 244 ? 9.91400 -37.35200 36.49000 1.000 46.50558 244 ALA C O 1
ATOM 6633 N N . GLY C 1 245 ? 11.39800 -38.86000 37.28800 1.000 42.94462 245 GLY C N 1
ATOM 6634 C CA . GLY C 1 245 ? 12.56600 -38.09500 36.87300 1.000 45.41860 245 GLY C CA 1
ATOM 6635 C C . GLY C 1 245 ? 12.78200 -36.79900 37.64900 1.000 45.86866 245 GLY C C 1
ATOM 6636 O O . GLY C 1 245 ? 13.16900 -35.79300 37.06400 1.000 45.15278 245 GLY C O 1
ATOM 6637 N N . ALA C 1 246 ? 12.57200 -36.79800 38.96400 1.000 44.64219 246 ALA C N 1
ATOM 6638 C CA . ALA C 1 246 ? 12.50000 -35.55400 39.72600 1.000 46.55032 246 ALA C CA 1
ATOM 6639 C C . ALA C 1 246 ? 13.52700 -35.52500 40.85500 1.000 44.02107 246 ALA C C 1
ATOM 6640 O O . ALA C 1 246 ? 14.12600 -36.54200 41.21300 1.000 48.07419 246 ALA C O 1
ATOM 6642 N N . THR C 1 247 ? 13.68700 -34.34700 41.45200 1.000 47.65571 247 THR C N 1
ATOM 6643 C CA . THR C 1 247 ? 14.62700 -34.14300 42.54600 1.000 43.86842 247 THR C CA 1
ATOM 6644 C C . THR C 1 247 ? 13.88300 -33.92100 43.84800 1.000 48.32948 247 THR C C 1
ATOM 6645 O O . THR C 1 247 ? 12.71100 -33.52300 43.86900 1.000 40.24693 247 THR C O 1
ATOM 6649 N N . TRP C 1 248 ? 14.62000 -34.13400 44.94100 1.000 45.82655 248 TRP C N 1
ATOM 6650 C CA . TRP C 1 248 ? 14.09900 -33.81000 46.25500 1.000 41.22336 248 TRP C CA 1
ATOM 6651 C C . TRP C 1 248 ? 13.69800 -32.33800 46.34600 1.000 41.69184 248 TRP C C 1
ATOM 6652 O O . TRP C 1 248 ? 12.72100 -32.01000 47.03100 1.000 40.64698 248 TRP C O 1
ATOM 6663 N N . GLU C 1 249 ? 14.42700 -31.44100 45.66300 1.000 43.86315 249 GLU C N 1
ATOM 6664 C CA . GLU C 1 249 ? 14.07100 -30.02200 45.69800 1.000 57.20160 249 GLU C CA 1
ATOM 6665 C C . GLU C 1 249 ? 12.64800 -29.80100 45.19600 1.000 51.56408 249 GLU C C 1
ATOM 6666 O O . GLU C 1 249 ? 11.91200 -28.97000 45.74100 1.000 52.32996 249 GLU C O 1
ATOM 6672 N N . GLN C 1 250 ? 12.21600 -30.59300 44.20700 1.000 45.18700 250 GLN C N 1
ATOM 6673 C CA . GLN C 1 250 ? 10.89700 -30.39400 43.62400 1.000 43.58680 250 GLN C CA 1
ATOM 6674 C C . GLN C 1 250 ? 9.76600 -30.82200 44.55600 1.000 48.74269 250 GLN C C 1
ATOM 6675 O O . GLN C 1 250 ? 8.59800 -30.56900 44.24600 1.000 40.57329 250 GLN C O 1
ATOM 6681 N N . VAL C 1 251 ? 10.07000 -31.45300 45.69200 1.000 42.06557 251 VAL C N 1
ATOM 6682 C CA . VAL C 1 251 ? 9.01500 -31.83000 46.62700 1.000 47.08986 251 VAL C CA 1
ATOM 6683 C C . VAL C 1 251 ? 8.63100 -30.66900 47.55900 1.000 48.87691 251 VAL C C 1
ATOM 6684 O O . VAL C 1 251 ? 7.53900 -30.69300 48.13500 1.000 47.19250 251 VAL C O 1
ATOM 6688 N N . GLU C 1 252 ? 9.47400 -29.62500 47.67100 1.000 53.41693 252 GLU C N 1
ATOM 6689 C CA . GLU C 1 252 ? 9.34200 -28.62200 48.74100 1.000 55.60667 252 GLU C CA 1
ATOM 6690 C C . GLU C 1 252 ? 7.99500 -27.92700 48.78700 1.000 58.17803 252 GLU C C 1
ATOM 6691 O O . GLU C 1 252 ? 7.54800 -27.53700 49.87000 1.000 61.30998 252 GLU C O 1
ATOM 6697 N N . ASN C 1 253 ? 7.34900 -27.70500 47.64900 1.000 50.72713 253 ASN C N 1
ATOM 6698 C CA . ASN C 1 253 ? 6.11700 -26.91300 47.71900 1.000 60.95994 253 ASN C CA 1
ATOM 6699 C C . ASN C 1 253 ? 4.94800 -27.69700 48.31400 1.000 63.42339 253 ASN C C 1
ATOM 6700 O O . ASN C 1 253 ? 4.08300 -27.10800 48.98000 1.000 60.19143 253 ASN C O 1
ATOM 6705 N N . TYR C 1 254 ? 4.93500 -29.02000 48.14700 1.000 56.11989 254 TYR C N 1
ATOM 6706 C CA . TYR C 1 254 ? 3.66600 -29.75300 48.18500 1.000 55.21978 254 TYR C CA 1
ATOM 6707 C C . TYR C 1 254 ? 2.93400 -29.67000 49.53600 1.000 43.81578 254 TYR C C 1
ATOM 6708 O O . TYR C 1 254 ? 1.69400 -29.71400 49.57000 1.000 45.67390 254 TYR C O 1
ATOM 6717 N N . VAL C 1 255 ? 3.64900 -29.49200 50.65900 1.000 51.45091 255 VAL C N 1
ATOM 6718 C CA . VAL C 1 255 ? 2.88300 -29.43900 51.90700 1.000 41.51814 255 VAL C CA 1
ATOM 6719 C C . VAL C 1 255 ? 1.97600 -28.20100 51.98000 1.000 46.90562 255 VAL C C 1
ATOM 6720 O O . VAL C 1 255 ? 0.93300 -28.23100 52.65700 1.000 40.88911 255 VAL C O 1
ATOM 6724 N N . SER C 1 256 ? 2.31300 -27.15300 51.23300 1.000 52.81160 256 SER C N 1
ATOM 6725 C CA . SER C 1 256 ? 1.45800 -25.93800 51.18300 1.000 58.08591 256 SER C CA 1
ATOM 6726 C C . SER C 1 256 ? 0.18700 -26.21700 50.37300 1.000 46.31082 256 SER C C 1
ATOM 6727 O O . SER C 1 256 ? -0.87100 -25.73000 50.77400 1.000 53.41693 256 SER C O 1
ATOM 6730 N N . MET C 1 257 ? 0.29600 -26.98500 49.29100 1.000 49.36645 257 MET C N 1
ATOM 6731 C CA . MET C 1 257 ? -0.89300 -27.37300 48.48600 1.000 41.33917 257 MET C CA 1
ATOM 6732 C C . MET C 1 257 ? -1.84300 -28.19200 49.35200 1.000 46.99248 257 MET C C 1
ATOM 6733 O O . MET C 1 257 ? -3.04100 -27.89000 49.36000 1.000 46.02394 257 MET C O 1
ATOM 6738 N N . LEU C 1 258 ? -1.30900 -29.18500 50.05500 1.000 46.07395 258 LEU C N 1
ATOM 6739 C CA . LEU C 1 258 ? -2.15700 -30.07500 50.87700 1.000 41.05229 258 LEU C CA 1
ATOM 6740 C C . LEU C 1 258 ? -2.89200 -29.24300 51.92100 1.000 39.37314 258 LEU C C 1
ATOM 6741 O O . LEU C 1 258 ? -4.01700 -29.60400 52.25800 1.000 38.07562 258 LEU C O 1
ATOM 6746 N N . ARG C 1 259 ? -2.25600 -28.18100 52.41600 1.000 42.44456 259 ARG C N 1
ATOM 6747 C CA . ARG C 1 259 ? -2.89400 -27.43600 53.49400 1.000 48.39528 259 ARG C CA 1
ATOM 6748 C C . ARG C 1 259 ? -4.18300 -26.74700 53.04900 1.000 53.18269 259 ARG C C 1
ATOM 6749 O O . ARG C 1 259 ? -5.03700 -26.45100 53.89500 1.000 50.02442 259 ARG C O 1
ATOM 6757 N N . ASN C 1 260 ? -4.36300 -26.52700 51.74200 1.000 51.09297 260 ASN C N 1
ATOM 6758 C CA . ASN C 1 260 ? -5.57000 -25.88800 51.23100 1.000 49.12431 260 ASN C CA 1
ATOM 6759 C C . ASN C 1 260 ? -6.71000 -26.86300 50.97400 1.000 50.03758 260 ASN C C 1
ATOM 6760 O O . ASN C 1 260 ? -7.72100 -26.47200 50.37100 1.000 46.02394 260 ASN C O 1
ATOM 6765 N N . ALA C 1 261 ? -6.57300 -28.11800 51.39300 1.000 39.75477 261 ALA C N 1
ATOM 6766 C CA . ALA C 1 261 ? -7.69500 -29.03600 51.29700 1.000 40.66014 261 ALA C CA 1
ATOM 6767 C C . ALA C 1 261 ? -8.78500 -28.58200 52.25600 1.000 42.69722 261 ALA C C 1
ATOM 6768 O O . ALA C 1 261 ? -8.54700 -28.41100 53.45800 1.000 40.79436 261 ALA C O 1
ATOM 6770 N N . GLU C 1 262 ? -9.97700 -28.40300 51.72400 1.000 42.24717 262 GLU C N 1
ATOM 6771 C CA . GLU C 1 262 ? -11.05800 -27.78400 52.47300 1.000 50.85347 262 GLU C CA 1
ATOM 6772 C C . GLU C 1 262 ? -11.57300 -28.73800 53.55800 1.000 45.66600 262 GLU C C 1
ATOM 6773 O O . GLU C 1 262 ? -11.82900 -29.92000 53.29500 1.000 41.21284 262 GLU C O 1
ATOM 6779 N N . GLY C 1 263 ? -11.62900 -28.25400 54.79900 1.000 42.37350 263 GLY C N 1
ATOM 6780 C CA . GLY C 1 263 ? -11.94200 -29.10300 55.92800 1.000 49.17432 263 GLY C CA 1
ATOM 6781 C C . GLY C 1 263 ? -10.73700 -29.69400 56.63900 1.000 48.17157 263 GLY C C 1
ATOM 6782 O O . GLY C 1 263 ? -10.89800 -30.22400 57.74700 1.000 47.89522 263 GLY C O 1
ATOM 6783 N N . ALA C 1 264 ? -9.53700 -29.61200 56.05800 1.000 46.42399 264 ALA C N 1
ATOM 6784 C CA . ALA C 1 264 ? -8.36000 -30.16100 56.72200 1.000 46.43715 264 ALA C CA 1
ATOM 6785 C C . ALA C 1 264 ? -7.82800 -29.18500 57.76300 1.000 43.24729 264 ALA C C 1
ATOM 6786 O O . ALA C 1 264 ? -7.72000 -27.98100 57.50700 1.000 47.67151 264 ALA C O 1
ATOM 6788 N N . GLN C 1 265 ? -7.49200 -29.70200 58.94200 1.000 44.81327 265 GLN C N 1
ATOM 6789 C CA . GLN C 1 265 ? -6.79700 -28.89800 59.94200 1.000 45.57125 265 GLN C CA 1
ATOM 6790 C C . GLN C 1 265 ? -5.33700 -29.27900 60.10200 1.000 40.39168 265 GLN C C 1
ATOM 6791 O O . GLN C 1 265 ? -4.60600 -28.58500 60.81500 1.000 44.68957 265 GLN C O 1
ATOM 6797 N N . LEU C 1 266 ? -4.89600 -30.35700 59.45700 1.000 37.63872 266 LEU C N 1
ATOM 6798 C CA . LEU C 1 266 ? -3.51100 -30.79300 59.52600 1.000 39.86794 266 LEU C CA 1
ATOM 6799 C C . LEU C 1 266 ? -3.13900 -31.34900 58.16500 1.000 39.91005 266 LEU C C 1
ATOM 6800 O O . LEU C 1 266 ? -3.90400 -32.12500 57.57900 1.000 38.24669 266 LEU C O 1
ATOM 6805 N N . ALA C 1 267 ? -1.97100 -30.96500 57.67400 1.000 35.21738 267 ALA C N 1
ATOM 6806 C CA . ALA C 1 267 ? -1.42200 -31.51000 56.45000 1.000 32.89079 267 ALA C CA 1
ATOM 6807 C C . ALA C 1 267 ? -0.02600 -32.01400 56.75700 1.000 34.18305 267 ALA C C 1
ATOM 6808 O O . ALA C 1 267 ? 0.74800 -31.32300 57.42100 1.000 32.00121 267 ALA C O 1
ATOM 6810 N N . VAL C 1 268 ? 0.29400 -33.22000 56.29400 1.000 29.01401 268 VAL C N 1
ATOM 6811 C CA . VAL C 1 268 ? 1.58900 -33.79600 56.58300 1.000 33.35400 268 VAL C CA 1
ATOM 6812 C C . VAL C 1 268 ? 2.20600 -34.27200 55.28400 1.000 32.59075 268 VAL C C 1
ATOM 6813 O O . VAL C 1 268 ? 1.57700 -35.03600 54.54100 1.000 33.31715 268 VAL C O 1
ATOM 6817 N N . MET C 1 269 ? 3.44300 -33.85300 55.03000 1.000 32.74077 269 MET C N 1
ATOM 6818 C CA . MET C 1 269 ? 4.27100 -34.42400 53.98200 1.000 29.05085 269 MET C CA 1
ATOM 6819 C C . MET C 1 269 ? 5.39000 -35.22000 54.64200 1.000 34.39886 269 MET C C 1
ATOM 6820 O O . MET C 1 269 ? 6.03600 -34.73300 55.57800 1.000 29.76409 269 MET C O 1
ATOM 6825 N N . ALA C 1 270 ? 5.60100 -36.44700 54.17000 1.000 34.12251 270 ALA C N 1
ATOM 6826 C CA . ALA C 1 270 ? 6.71100 -37.28900 54.60900 1.000 35.27528 270 ALA C CA 1
ATOM 6827 C C . ALA C 1 270 ? 7.68100 -37.43600 53.44600 1.000 32.25913 270 ALA C C 1
ATOM 6828 O O . ALA C 1 270 ? 7.29500 -37.89100 52.36000 1.000 31.05899 270 ALA C O 1
ATOM 6830 N N . LYS C 1 271 ? 8.92200 -37.01000 53.65000 1.000 29.59829 271 LYS C N 1
ATOM 6831 C CA . LYS C 1 271 ? 10.00000 -37.34200 52.72800 1.000 31.11426 271 LYS C CA 1
ATOM 6832 C C . LYS C 1 271 ? 10.65100 -38.60200 53.26400 1.000 31.35639 271 LYS C C 1
ATOM 6833 O O . LYS C 1 271 ? 11.27200 -38.58400 54.33100 1.000 30.28784 271 LYS C O 1
ATOM 6839 N N . ASP C 1 272 ? 10.48600 -39.70900 52.54500 1.000 29.30878 272 ASP C N 1
ATOM 6840 C CA . ASP C 1 272 ? 10.95900 -41.00000 53.03600 1.000 35.53321 272 ASP C CA 1
ATOM 6841 C C . ASP C 1 272 ? 12.31900 -41.23100 52.39400 1.000 32.57496 272 ASP C C 1
ATOM 6842 O O . ASP C 1 272 ? 12.41100 -41.55300 51.20400 1.000 31.50115 272 ASP C O 1
ATOM 6847 N N . TYR C 1 273 ? 13.34900 -40.96500 53.16600 1.000 32.29861 273 TYR C N 1
ATOM 6848 C CA . TYR C 1 273 ? 14.68600 -41.36000 52.70200 1.000 35.82798 273 TYR C CA 1
ATOM 6849 C C . TYR C 1 273 ? 14.71200 -42.81000 53.17900 1.000 41.28390 273 TYR C C 1
ATOM 6850 O O . TYR C 1 273 ? 14.01400 -43.13700 54.12000 1.000 76.71183 273 TYR C O 1
ATOM 6859 N N . GLY C 1 274 ? 15.49900 -43.67900 52.60400 1.000 44.44217 274 GLY C N 1
ATOM 6860 C CA . GLY C 1 274 ? 15.36200 -45.08500 53.04600 1.000 45.88708 274 GLY C CA 1
ATOM 6861 C C . GLY C 1 274 ? 15.46500 -45.30700 54.54800 1.000 44.07371 274 GLY C C 1
ATOM 6862 O O . GLY C 1 274 ? 14.59100 -46.00000 55.08900 1.000 48.51898 274 GLY C O 1
ATOM 6863 N N . ASP C 1 275 ? 16.46700 -44.72900 55.20300 1.000 43.35257 275 ASP C N 1
ATOM 6864 C CA . ASP C 1 275 ? 16.74500 -45.00800 56.63700 1.000 41.02860 275 ASP C CA 1
ATOM 6865 C C . ASP C 1 275 ? 16.03700 -44.05500 57.59600 1.000 44.46586 275 ASP C C 1
ATOM 6866 O O . ASP C 1 275 ? 16.12500 -44.27500 58.80700 1.000 39.38367 275 ASP C O 1
ATOM 6871 N N . ARG C 1 276 ? 15.37700 -43.03300 57.07700 1.000 34.73574 276 ARG C N 1
ATOM 6872 C CA . ARG C 1 276 ? 14.78200 -42.05600 57.97700 1.000 33.73826 276 ARG C CA 1
ATOM 6873 C C . ARG C 1 276 ? 13.71200 -41.28500 57.21700 1.000 37.95981 276 ARG C C 1
ATOM 6874 O O . ARG C 1 276 ? 13.68000 -41.28800 55.98100 1.000 34.32517 276 ARG C O 1
ATOM 6882 N N . VAL C 1 277 ? 12.83300 -40.62100 57.96200 1.000 36.22803 277 VAL C N 1
ATOM 6883 C CA . VAL C 1 277 ? 11.66300 -39.97800 57.37800 1.000 31.24059 277 VAL C CA 1
ATOM 6884 C C . VAL C 1 277 ? 11.56300 -38.54600 57.90600 1.000 31.74328 277 VAL C C 1
ATOM 6885 O O . VAL C 1 277 ? 11.46700 -38.33700 59.11800 1.000 30.39575 277 VAL C O 1
ATOM 6889 N N . LYS C 1 278 ? 11.55900 -37.56500 57.00500 1.000 30.79843 278 LYS C N 1
ATOM 6890 C CA . LYS C 1 278 ? 11.42600 -36.17000 57.41300 1.000 32.49337 278 LYS C CA 1
ATOM 6891 C C . LYS C 1 278 ? 9.97800 -35.75100 57.23300 1.000 30.98266 278 LYS C C 1
ATOM 6892 O O . LYS C 1 278 ? 9.46100 -35.75700 56.11100 1.000 28.81661 278 LYS C O 1
ATOM 6898 N N . PHE C 1 279 ? 9.31100 -35.43100 58.32900 1.000 29.04032 279 PHE C N 1
ATOM 6899 C CA . PHE C 1 279 ? 7.91100 -35.02800 58.30700 1.000 30.27205 279 PHE C CA 1
ATOM 6900 C C . PHE C 1 279 ? 7.81300 -33.50500 58.33200 1.000 35.18317 279 PHE C C 1
ATOM 6901 O O . PHE C 1 279 ? 8.35200 -32.87400 59.25300 1.000 29.39037 279 PHE C O 1
ATOM 6909 N N . SER C 1 280 ? 7.07500 -32.91400 57.37600 1.000 28.56132 280 SER C N 1
ATOM 6910 C CA . SER C 1 280 ? 6.67700 -31.50200 57.48100 1.000 32.30651 280 SER C CA 1
ATOM 6911 C C . SER C 1 280 ? 5.18900 -31.37700 57.80000 1.000 33.22240 280 SER C C 1
ATOM 6912 O O . SER C 1 280 ? 4.33700 -32.04600 57.19400 1.000 35.14632 280 SER C O 1
ATOM 6915 N N . LEU C 1 281 ? 4.88200 -30.58700 58.81900 1.000 28.01652 281 LEU C N 1
ATOM 6916 C CA . LEU C 1 281 ? 3.48500 -30.51900 59.30200 1.000 28.44288 281 LEU C CA 1
ATOM 6917 C C . LEU C 1 281 ? 2.95900 -29.08800 59.24000 1.000 37.15972 281 LEU C C 1
ATOM 6918 O O . LEU C 1 281 ? 3.68900 -28.17000 59.61700 1.000 35.98853 281 LEU C O 1
ATOM 6923 N N . ARG C 1 282 ? 1.73400 -28.93300 58.76100 1.000 35.79903 282 ARG C N 1
ATOM 6924 C CA . ARG C 1 282 ? 1.09200 -27.60500 58.70400 1.000 38.46514 282 ARG C CA 1
ATOM 6925 C C . ARG C 1 282 ? -0.31800 -27.75900 59.26100 1.000 36.12538 282 ARG C C 1
ATOM 6926 O O . ARG C 1 282 ? -0.97600 -28.73800 58.93400 1.000 38.17826 282 ARG C O 1
ATOM 6934 N N . SER C 1 283 ? -0.69100 -26.87000 60.18400 1.000 34.65942 283 SER C N 1
ATOM 6935 C CA . SER C 1 283 ? -1.99400 -26.97900 60.88600 1.000 38.95467 283 SER C CA 1
ATOM 6936 C C . SER C 1 283 ? -2.80800 -25.68900 60.83300 1.000 42.69722 283 SER C C 1
ATOM 6937 O O . SER C 1 283 ? -2.24700 -24.63900 60.51000 1.000 44.54745 283 SER C O 1
ATOM 6940 N N . ARG C 1 284 ? -4.05000 -25.77400 61.22000 1.000 39.84951 284 ARG C N 1
ATOM 6941 C CA . ARG C 1 284 ? -4.84100 -24.53400 61.35300 1.000 50.22707 284 ARG C CA 1
ATOM 6942 C C . ARG C 1 284 ? -5.89800 -24.76700 62.43400 1.000 53.08268 284 ARG C C 1
ATOM 6943 O O . ARG C 1 284 ? -6.12800 -25.92500 62.80900 1.000 50.07706 284 ARG C O 1
ATOM 6951 N N . GLY C 1 285 ? -6.72300 -23.79500 62.71500 1.000 59.98877 285 GLY C N 1
ATOM 6952 C CA . GLY C 1 285 ? -7.69600 -23.88700 63.81800 1.000 57.45163 285 GLY C CA 1
ATOM 6953 C C . GLY C 1 285 ? -7.02000 -24.22600 65.13100 1.000 53.66433 285 GLY C C 1
ATOM 6954 O O . GLY C 1 285 ? -5.96100 -23.65900 65.41000 1.000 57.58585 285 GLY C O 1
ATOM 6955 N N . PRO C 1 286 ? -7.57500 -25.15300 65.93300 1.000 58.03064 286 PRO C N 1
ATOM 6956 C CA . PRO C 1 286 ? -7.01100 -25.51000 67.24400 1.000 59.16499 286 PRO C CA 1
ATOM 6957 C C . PRO C 1 286 ? -5.87500 -26.50900 67.17900 1.000 56.58573 286 PRO C C 1
ATOM 6958 O O . PRO C 1 286 ? -5.18100 -26.68200 68.19000 1.000 54.12491 286 PRO C O 1
ATOM 6962 N N . VAL C 1 287 ? -5.67500 -27.19100 66.04900 1.000 48.04787 287 VAL C N 1
ATOM 6963 C CA . VAL C 1 287 ? -4.64800 -28.22600 65.97300 1.000 49.66911 287 VAL C CA 1
ATOM 6964 C C . VAL C 1 287 ? -3.27300 -27.58600 66.03400 1.000 46.07395 287 VAL C C 1
ATOM 6965 O O . VAL C 1 287 ? -2.99900 -26.57900 65.36300 1.000 44.01317 287 VAL C O 1
ATOM 6969 N N . SER C 1 288 ? -2.40800 -28.17700 66.84500 1.000 46.51347 288 SER C N 1
ATOM 6970 C CA . SER C 1 288 ? -1.02600 -27.76500 67.00700 1.000 48.31895 288 SER C CA 1
ATOM 6971 C C . SER C 1 288 ? -0.15300 -28.77000 66.26300 1.000 43.51574 288 SER C C 1
ATOM 6972 O O . SER C 1 288 ? -0.00400 -29.91500 66.71100 1.000 38.64148 288 SER C O 1
ATOM 6975 N N . ALA C 1 289 ? 0.42300 -28.34000 65.13000 1.000 44.70799 289 ALA C N 1
ATOM 6976 C CA . ALA C 1 289 ? 1.47100 -29.14000 64.50800 1.000 43.35257 289 ALA C CA 1
ATOM 6977 C C . ALA C 1 289 ? 2.65800 -29.33300 65.44900 1.000 40.47591 289 ALA C C 1
ATOM 6978 O O . ALA C 1 289 ? 3.27900 -30.40500 65.44100 1.000 39.28103 289 ALA C O 1
ATOM 6980 N N . GLN C 1 290 ? 2.99300 -28.31600 66.26000 1.000 39.94953 290 GLN C N 1
ATOM 6981 C CA . GLN C 1 290 ? 4.11800 -28.44600 67.18900 1.000 36.69651 290 GLN C CA 1
ATOM 6982 C C . GLN C 1 290 ? 3.97800 -29.65900 68.09700 1.000 33.51981 290 GLN C C 1
ATOM 6983 O O . GLN C 1 290 ? 4.91900 -30.45300 68.24000 1.000 36.98865 290 GLN C O 1
ATOM 6989 N N . ASN C 1 291 ? 2.80200 -29.81800 68.72400 1.000 39.99953 291 ASN C N 1
ATOM 6990 C CA . ASN C 1 291 ? 2.62700 -30.92800 69.66100 1.000 44.27373 291 ASN C CA 1
ATOM 6991 C C . ASN C 1 291 ? 2.89300 -32.26200 68.99500 1.000 42.04978 291 ASN C C 1
ATOM 6992 O O . ASN C 1 291 ? 3.50300 -33.14700 69.60200 1.000 40.36010 291 ASN C O 1
ATOM 6997 N N . ILE C 1 292 ? 2.43800 -32.42700 67.74700 1.000 38.68622 292 ILE C N 1
ATOM 6998 C CA . ILE C 1 292 ? 2.66000 -33.66900 67.02700 1.000 36.81231 292 ILE C CA 1
ATOM 6999 C C . ILE C 1 292 ? 4.13500 -33.83700 66.70700 1.000 38.65990 292 ILE C C 1
ATOM 7000 O O . ILE C 1 292 ? 4.70900 -34.91500 66.92900 1.000 38.35986 292 ILE C O 1
ATOM 7005 N N . ALA C 1 293 ? 4.77000 -32.77700 66.20100 1.000 34.32254 293 ALA C N 1
ATOM 7006 C CA . ALA C 1 293 ? 6.19800 -32.85000 65.90600 1.000 35.73060 293 ALA C CA 1
ATOM 7007 C C . ALA C 1 293 ? 7.00200 -33.19400 67.16700 1.000 34.55941 293 ALA C C 1
ATOM 7008 O O . ALA C 1 293 ? 7.87400 -34.06700 67.13700 1.000 36.91758 293 ALA C O 1
ATOM 7010 N N . VAL C 1 294 ? 6.68900 -32.54600 68.29400 1.000 39.37051 294 VAL C N 1
ATOM 7011 C CA . VAL C 1 294 ? 7.45900 -32.77600 69.52100 1.000 39.72055 294 VAL C CA 1
ATOM 7012 C C . VAL C 1 294 ? 7.32900 -34.23300 69.96300 1.000 41.90502 294 VAL C C 1
ATOM 7013 O O . VAL C 1 294 ? 8.30900 -34.85600 70.40500 1.000 46.28186 294 VAL C O 1
ATOM 7017 N N . ALA C 1 295 ? 6.12800 -34.81600 69.81500 1.000 42.96831 295 ALA C N 1
ATOM 7018 C CA . ALA C 1 295 ? 5.92900 -36.22600 70.15900 1.000 45.89234 295 ALA C CA 1
ATOM 7019 C C . ALA C 1 295 ? 6.77100 -37.16300 69.29900 1.000 46.50294 295 ALA C C 1
ATOM 7020 O O . ALA C 1 295 ? 7.05500 -38.29600 69.71200 1.000 42.12084 295 ALA C O 1
ATOM 7022 N N . LEU C 1 296 ? 7.17300 -36.71300 68.11800 1.000 38.87308 296 LEU C N 1
ATOM 7023 C CA . LEU C 1 296 ? 8.01800 -37.47600 67.22000 1.000 44.22899 296 LEU C CA 1
ATOM 7024 C C . LEU C 1 296 ? 9.49000 -37.16000 67.39900 1.000 36.86495 296 LEU C C 1
ATOM 7025 O O . LEU C 1 296 ? 10.30800 -37.61900 66.59900 1.000 38.01508 296 LEU C O 1
ATOM 7030 N N . GLY C 1 297 ? 9.84700 -36.36100 68.39400 1.000 41.88660 297 GLY C N 1
ATOM 7031 C CA . GLY C 1 297 ? 11.23800 -35.98600 68.55800 1.000 42.93410 297 GLY C CA 1
ATOM 7032 C C . GLY C 1 297 ? 11.61300 -34.67200 67.91700 1.000 44.03160 297 GLY C C 1
ATOM 7033 O O . GLY C 1 297 ? 12.79700 -34.31400 67.91400 1.000 36.54649 297 GLY C O 1
ATOM 7034 N N . GLY C 1 298 ? 10.64200 -33.94100 67.37400 1.000 39.35209 298 GLY C N 1
ATOM 7035 C CA . GLY C 1 298 ? 10.94200 -32.73200 66.63900 1.000 35.46478 298 GLY C CA 1
ATOM 7036 C C . GLY C 1 298 ? 10.43200 -31.45900 67.28900 1.000 38.42829 298 GLY C C 1
ATOM 7037 O O . GLY C 1 298 ? 10.49700 -31.30000 68.51600 1.000 35.05683 298 GLY C O 1
ATOM 7038 N N . GLY C 1 299 ? 9.93100 -30.53400 66.48200 1.000 36.85968 299 GLY C N 1
ATOM 7039 C CA . GLY C 1 299 ? 9.41500 -29.30200 67.04700 1.000 30.72737 299 GLY C CA 1
ATOM 7040 C C . GLY C 1 299 ? 9.04800 -28.26600 66.00900 1.000 39.44683 299 GLY C C 1
ATOM 7041 O O . GLY C 1 299 ? 8.90300 -28.57000 64.82200 1.000 35.20422 299 GLY C O 1
ATOM 7042 N N . GLY C 1 300 ? 8.85100 -27.03800 66.48400 1.000 35.37793 300 GLY C N 1
ATOM 7043 C CA . GLY C 1 300 ? 8.69200 -25.89300 65.62000 1.000 38.89414 300 GLY C CA 1
ATOM 7044 C C . GLY C 1 300 ? 7.61700 -24.96100 66.13600 1.000 44.17372 300 GLY C C 1
ATOM 7045 O O . GLY C 1 300 ? 7.30000 -24.91800 67.32400 1.000 41.23126 300 GLY C O 1
ATOM 7046 N N . HIS C 1 301 ? 7.06400 -24.17800 65.21900 1.000 42.26559 301 HIS C N 1
ATOM 7047 C CA . HIS C 1 301 ? 5.98600 -23.26700 65.56600 1.000 40.37063 301 HIS C CA 1
ATOM 7048 C C . HIS C 1 301 ? 4.68100 -24.03400 65.70600 1.000 45.20016 301 HIS C C 1
ATOM 7049 O O . HIS C 1 301 ? 4.52300 -25.14200 65.18300 1.000 42.56826 301 HIS C O 1
ATOM 7056 N N . VAL C 1 302 ? 3.73200 -23.42500 66.40000 1.000 42.85251 302 VAL C N 1
ATOM 7057 C CA . VAL C 1 302 ? 2.46300 -24.08800 66.66000 1.000 41.79712 302 VAL C CA 1
ATOM 7058 C C . VAL C 1 302 ? 1.83400 -24.54900 65.34500 1.000 47.18987 302 VAL C C 1
ATOM 7059 O O . VAL C 1 302 ? 1.39000 -25.70100 65.26600 1.000 44.27899 302 VAL C O 1
ATOM 7063 N N . PRO C 1 303 ? 1.75700 -23.72500 64.29500 1.000 45.38176 303 PRO C N 1
ATOM 7064 C CA . PRO C 1 303 ? 1.11700 -24.18700 63.05600 1.000 48.39791 303 PRO C CA 1
ATOM 7065 C C . PRO C 1 303 ? 2.06200 -24.71700 61.98700 1.000 42.38403 303 PRO C C 1
ATOM 7066 O O . PRO C 1 303 ? 1.58900 -25.08900 60.90500 1.000 41.58920 303 PRO C O 1
ATOM 7070 N N . ALA C 1 304 ? 3.36700 -24.73400 62.22400 1.000 40.82858 304 ALA C N 1
ATOM 7071 C CA . ALA C 1 304 ? 4.29200 -25.21200 61.20700 1.000 40.21798 304 ALA C CA 1
ATOM 7072 C C . ALA C 1 304 ? 5.48100 -25.79100 61.93800 1.000 36.82810 304 ALA C C 1
ATOM 7073 O O . ALA C 1 304 ? 6.17500 -25.07900 62.67600 1.000 32.07227 304 ALA C O 1
ATOM 7075 N N . ALA C 1 305 ? 5.68600 -27.08700 61.73400 1.000 35.40161 305 ALA C N 1
ATOM 7076 C CA . ALA C 1 305 ? 6.58300 -27.89800 62.53900 1.000 36.72546 305 ALA C CA 1
ATOM 7077 C C . ALA C 1 305 ? 7.14700 -29.00800 61.66100 1.000 35.64901 305 ALA C C 1
ATOM 7078 O O . ALA C 1 305 ? 6.72500 -29.19100 60.51300 1.000 30.30100 305 ALA C O 1
ATOM 7080 N N . GLY C 1 306 ? 8.09800 -29.75700 62.21900 1.000 31.33534 306 GLY C N 1
ATOM 7081 C CA . GLY C 1 306 ? 8.73700 -30.86400 61.52600 1.000 31.48535 306 GLY C CA 1
ATOM 7082 C C . GLY C 1 306 ? 9.48400 -31.74900 62.50600 1.000 38.21248 306 GLY C C 1
ATOM 7083 O O . GLY C 1 306 ? 9.70900 -31.36600 63.66300 1.000 29.90359 306 GLY C O 1
ATOM 7084 N N . ALA C 1 307 ? 9.88000 -32.93800 62.02500 1.000 33.08818 307 ALA C N 1
ATOM 7085 C CA . ALA C 1 307 ? 10.61600 -33.93900 62.80700 1.000 33.18293 307 ALA C CA 1
ATOM 7086 C C . ALA C 1 307 ? 11.23700 -34.95400 61.85700 1.000 35.65691 307 ALA C C 1
ATOM 7087 O O . ALA C 1 307 ? 10.61400 -35.30900 60.84900 1.000 34.56993 307 ALA C O 1
ATOM 7089 N N . THR C 1 308 ? 12.45400 -35.41700 62.17000 1.000 35.01736 308 THR C N 1
ATOM 7090 C CA . THR C 1 308 ? 13.08600 -36.47800 61.40100 1.000 31.73012 308 THR C CA 1
ATOM 7091 C C . THR C 1 308 ? 13.09200 -37.70900 62.30200 1.000 41.87081 308 THR C C 1
ATOM 7092 O O . THR C 1 308 ? 13.63700 -37.67300 63.41200 1.000 32.16175 308 THR C O 1
ATOM 7096 N N . VAL C 1 309 ? 12.40900 -38.75900 61.86600 1.000 34.20936 309 VAL C N 1
ATOM 7097 C CA . VAL C 1 309 ? 12.37000 -40.03200 62.57900 1.000 37.24131 309 VAL C CA 1
ATOM 7098 C C . VAL C 1 309 ? 13.31200 -40.98600 61.86000 1.000 37.47818 309 VAL C C 1
ATOM 7099 O O . VAL C 1 309 ? 13.12200 -41.26000 60.66800 1.000 35.96747 309 VAL C O 1
ATOM 7103 N N . ILE C 1 310 ? 14.31000 -41.50400 62.57200 1.000 33.21714 310 ILE C N 1
ATOM 7104 C CA . ILE C 1 310 ? 15.29100 -42.40300 61.95700 1.000 41.25495 310 ILE C CA 1
ATOM 7105 C C . ILE C 1 310 ? 14.75700 -43.82000 62.13900 1.000 45.56073 310 ILE C C 1
ATOM 7106 O O . ILE C 1 310 ? 15.06500 -44.54300 63.09300 1.000 38.66779 310 ILE C O 1
ATOM 7111 N N . SER C 1 311 ? 13.91300 -44.21800 61.19100 1.000 41.18125 311 SER C N 1
ATOM 7112 C CA . SER C 1 311 ? 13.42400 -45.58700 61.04400 1.000 39.44683 311 SER C CA 1
ATOM 7113 C C . SER C 1 311 ? 12.75000 -45.68200 59.68700 1.000 44.74221 311 SER C C 1
ATOM 7114 O O . SER C 1 311 ? 12.66400 -44.69600 58.94000 1.000 38.19932 311 SER C O 1
ATOM 7117 N N . SER C 1 312 ? 12.20700 -46.86500 59.40500 1.000 39.79424 312 SER C N 1
ATOM 7118 C CA . SER C 1 312 ? 11.49200 -47.07700 58.16000 1.000 42.61300 312 SER C CA 1
ATOM 7119 C C . SER C 1 312 ? 10.19000 -46.28200 58.17300 1.000 38.24932 312 SER C C 1
ATOM 7120 O O . SER C 1 312 ? 9.66300 -45.92600 59.23700 1.000 39.38893 312 SER C O 1
ATOM 7123 N N . TYR C 1 313 ? 9.62700 -46.06000 56.98100 1.000 36.57017 313 TYR C N 1
ATOM 7124 C CA . TYR C 1 313 ? 8.35300 -45.35200 56.89800 1.000 37.50713 313 TYR C CA 1
ATOM 7125 C C . TYR C 1 313 ? 7.26600 -46.01500 57.73000 1.000 36.45437 313 TYR C C 1
ATOM 7126 O O . TYR C 1 313 ? 6.46500 -45.33000 58.38400 1.000 37.51502 313 TYR C O 1
ATOM 7135 N N . ALA C 1 314 ? 7.17700 -47.35300 57.67400 1.000 41.63920 314 ALA C N 1
ATOM 7136 C CA . ALA C 1 314 ? 6.08300 -48.02600 58.37200 1.000 39.67844 314 ALA C CA 1
ATOM 7137 C C . ALA C 1 314 ? 6.08700 -47.67400 59.85100 1.000 35.80692 314 ALA C C 1
ATOM 7138 O O . ALA C 1 314 ? 5.06300 -47.26000 60.41100 1.000 35.72007 314 ALA C O 1
ATOM 7140 N N . GLU C 1 315 ? 7.24100 -47.81800 60.50000 1.000 40.75489 315 GLU C N 1
ATOM 7141 C CA . GLU C 1 315 ? 7.32600 -47.51700 61.92500 1.000 37.87823 315 GLU C CA 1
ATOM 7142 C C . GLU C 1 315 ? 7.03800 -46.03400 62.16900 1.000 37.88349 315 GLU C C 1
ATOM 7143 O O . GLU C 1 315 ? 6.29300 -45.67800 63.09800 1.000 36.34120 315 GLU C O 1
ATOM 7149 N N . ALA C 1 316 ? 7.55900 -45.14800 61.32800 1.000 41.82607 316 ALA C N 1
ATOM 7150 C CA . ALA C 1 316 ? 7.38400 -43.69100 61.54900 1.000 37.46239 316 ALA C CA 1
ATOM 7151 C C . ALA C 1 316 ? 5.91200 -43.27200 61.43300 1.000 34.28569 316 ALA C C 1
ATOM 7152 O O . ALA C 1 316 ? 5.48000 -42.46500 62.24800 1.000 34.49098 316 ALA C O 1
ATOM 7154 N N . ARG C 1 317 ? 5.18100 -43.82600 60.46700 1.000 37.25447 317 ARG C N 1
ATOM 7155 C CA . ARG C 1 317 ? 3.75000 -43.48400 60.25300 1.000 34.26463 317 ARG C CA 1
ATOM 7156 C C . ARG C 1 317 ? 2.91600 -43.92000 61.45600 1.000 35.84640 317 ARG C C 1
ATOM 7157 O O . ARG C 1 317 ? 2.04200 -43.16200 61.86100 1.000 39.15996 317 ARG C O 1
ATOM 7165 N N . ALA C 1 318 ? 3.19100 -45.10300 62.00000 1.000 38.33618 318 ALA C N 1
ATOM 7166 C CA . ALA C 1 318 ? 2.47200 -45.57800 63.19800 1.000 37.33869 318 ALA C CA 1
ATOM 7167 C C . ALA C 1 318 ? 2.67500 -44.56900 64.32400 1.000 38.97309 318 ALA C C 1
ATOM 7168 O O . ALA C 1 318 ? 1.68600 -44.19800 64.96500 1.000 40.02322 318 ALA C O 1
ATOM 7170 N N . ARG C 1 319 ? 3.90900 -44.12200 64.52900 1.000 37.76505 319 ARG C N 1
ATOM 7171 C CA . ARG C 1 319 ? 4.07300 -43.14600 65.60100 1.000 37.98877 319 ARG C CA 1
ATOM 7172 C C . ARG C 1 319 ? 3.43300 -41.81500 65.23800 1.000 39.95216 319 ARG C C 1
ATOM 7173 O O . ARG C 1 319 ? 2.79200 -41.17200 66.08200 1.000 40.25219 319 ARG C O 1
ATOM 7181 N N . LEU C 1 320 ? 3.54000 -41.41400 63.97200 1.000 36.69387 320 LEU C N 1
ATOM 7182 C CA . LEU C 1 320 ? 2.85400 -40.20100 63.53200 1.000 39.25997 320 LEU C CA 1
ATOM 7183 C C . LEU C 1 320 ? 1.36100 -40.28500 63.81400 1.000 37.48081 320 LEU C C 1
ATOM 7184 O O . LEU C 1 320 ? 0.77400 -39.37700 64.42000 1.000 36.97812 320 LEU C O 1
ATOM 7189 N N . ASP C 1 321 ? 0.73400 -41.40100 63.42500 1.000 38.64411 321 ASP C N 1
ATOM 7190 C CA . ASP C 1 321 ? -0.71700 -41.53700 63.57000 1.000 39.92584 321 ASP C CA 1
ATOM 7191 C C . ASP C 1 321 ? -1.12500 -41.58800 65.02700 1.000 40.74962 321 ASP C C 1
ATOM 7192 O O . ASP C 1 321 ? -2.19700 -41.08500 65.40000 1.000 40.75752 321 ASP C O 1
ATOM 7197 N N . ALA C 1 322 ? -0.27200 -42.15700 65.87700 1.000 41.94977 322 ALA C N 1
ATOM 7198 C CA . ALA C 1 322 ? -0.55600 -42.10400 67.30500 1.000 43.39994 322 ALA C CA 1
ATOM 7199 C C . ALA C 1 322 ? -0.52500 -40.66700 67.80400 1.000 45.47124 322 ALA C C 1
ATOM 7200 O O . ALA C 1 322 ? -1.42800 -40.22900 68.54000 1.000 40.16797 322 ALA C O 1
ATOM 7202 N N . ALA C 1 323 ? 0.47700 -39.89600 67.36200 1.000 38.54936 323 ALA C N 1
ATOM 7203 C CA . ALA C 1 323 ? 0.57400 -38.50900 67.81700 1.000 40.32589 323 ALA C CA 1
ATOM 7204 C C . ALA C 1 323 ? -0.58400 -37.66000 67.28800 1.000 43.02621 323 ALA C C 1
ATOM 7205 O O . ALA C 1 323 ? -1.11400 -36.79700 68.00200 1.000 40.24956 323 ALA C O 1
ATOM 7207 N N . ILE C 1 324 ? -0.98600 -37.88600 66.03100 1.000 42.80513 324 ILE C N 1
ATOM 7208 C CA . ILE C 1 324 ? -2.13700 -37.17800 65.47800 1.000 42.09189 324 ILE C CA 1
ATOM 7209 C C . ILE C 1 324 ? -3.40800 -37.52700 66.24800 1.000 43.89210 324 ILE C C 1
ATOM 7210 O O . ILE C 1 324 ? -4.23400 -36.65100 66.55800 1.000 40.82595 324 ILE C O 1
ATOM 7215 N N . GLU C 1 325 ? -3.58900 -38.81700 66.55200 1.000 42.56300 325 GLU C N 1
ATOM 7216 C CA . GLU C 1 325 ? -4.74800 -39.26100 67.32100 1.000 52.07993 325 GLU C CA 1
ATOM 7217 C C . GLU C 1 325 ? -4.83700 -38.54600 68.67100 1.000 56.19621 325 GLU C C 1
ATOM 7218 O O . GLU C 1 325 ? -5.92700 -38.14400 69.11500 1.000 50.11390 325 GLU C O 1
ATOM 7224 N N . ALA C 1 326 ? -3.69100 -38.32900 69.31600 1.000 46.79245 326 ALA C N 1
ATOM 7225 C CA . ALA C 1 326 ? -3.69500 -37.66300 70.62100 1.000 49.91914 326 ALA C CA 1
ATOM 7226 C C . ALA C 1 326 ? -4.03200 -36.18500 70.50100 1.000 53.12479 326 ALA C C 1
ATOM 7227 O O . ALA C 1 326 ? -4.80000 -35.64800 71.30800 1.000 49.71912 326 ALA C O 1
ATOM 7229 N N . GLU C 1 327 ? -3.46400 -35.49600 69.50700 1.000 50.49553 327 GLU C N 1
ATOM 7230 C CA . GLU C 1 327 ? -3.71100 -34.05900 69.39500 1.000 48.28474 327 GLU C CA 1
ATOM 7231 C C . GLU C 1 327 ? -5.16400 -33.76200 69.05600 1.000 47.23987 327 GLU C C 1
ATOM 7232 O O . GLU C 1 327 ? -5.74700 -32.79700 69.56800 1.000 50.94032 327 GLU C O 1
ATOM 7238 N N . LEU C 1 328 ? -5.77100 -34.57800 68.19300 1.000 50.93769 328 LEU C N 1
ATOM 7239 C CA . LEU C 1 328 ? -7.16300 -34.34800 67.81600 1.000 53.11953 328 LEU C CA 1
ATOM 7240 C C . LEU C 1 328 ? -8.09300 -34.60500 68.99100 1.000 53.89857 328 LEU C C 1
ATOM 7241 O O . LEU C 1 328 ? -9.04400 -33.84300 69.22100 1.000 56.26464 328 LEU C O 1
ATOM 7246 N N . ALA C 1 329 ? -7.81700 -35.66900 69.76300 1.000 54.28546 329 ALA C N 1
ATOM 7247 C CA . ALA C 1 329 ? -8.54800 -35.89400 71.01400 1.000 58.16224 329 ALA C CA 1
ATOM 7248 C C . ALA C 1 329 ? -8.43700 -34.69700 71.94600 1.000 59.47292 329 ALA C C 1
ATOM 7249 O O . ALA C 1 329 ? -9.42500 -34.29300 72.57400 1.000 68.81878 329 ALA C O 1
ATOM 7251 N N . ARG C 1 330 ? -7.23700 -34.10800 72.03900 1.000 57.03579 330 ARG C N 1
ATOM 7252 C CA . ARG C 1 330 ? -7.04100 -32.93600 72.88700 1.000 61.61791 330 ARG C CA 1
ATOM 7253 C C . ARG C 1 330 ? -7.95500 -31.79000 72.47600 1.000 62.29431 330 ARG C C 1
ATOM 7254 O O . ARG C 1 330 ? -8.65000 -31.20800 73.31900 1.000 66.47639 330 ARG C O 1
ATOM 7262 N N . VAL C 1 331 ? -7.95600 -31.47300 71.18400 1.000 58.25435 331 VAL C N 1
ATOM 7263 C CA . VAL C 1 331 ? -8.74200 -30.29700 70.71200 1.000 56.57784 331 VAL C CA 1
ATOM 7264 C C . VAL C 1 331 ? -10.23400 -30.60600 70.84500 1.000 55.84617 331 VAL C C 1
ATOM 7265 O O . VAL C 1 331 ? -11.00100 -29.66900 71.08200 1.000 61.10733 331 VAL C O 1
ATOM 7269 N N . ASP C 1 332 ? -10.61500 -31.87100 70.70400 1.000 56.76733 332 ASP C N 1
ATOM 7270 C CA . ASP C 1 332 ? -12.05200 -32.24800 70.72000 1.000 65.13676 332 ASP C CA 1
ATOM 7271 C C . ASP C 1 332 ? -12.58800 -32.23300 72.15300 1.000 67.79497 332 ASP C C 1
ATOM 7272 O O . ASP C 1 332 ? -13.75800 -31.87400 72.32900 1.000 69.72152 332 ASP C O 1
ATOM 7277 N N . ALA C 1 333 ? -11.76200 -32.62100 73.12400 1.000 69.72941 333 ALA C N 1
ATOM 7278 C CA . ALA C 1 333 ? -12.16500 -32.58400 74.54800 1.000 64.32613 333 ALA C CA 1
ATOM 7279 C C . ALA C 1 333 ? -12.18500 -31.13100 75.00000 1.000 71.20064 333 ALA C C 1
ATOM 7280 O O . ALA C 1 333 ? -12.84300 -30.82800 76.00200 1.000 84.19694 333 ALA C O 1
ATOM 7282 N N . GLN C 1 334 ? -11.49100 -30.27200 74.26700 1.000 72.07443 334 GLN C N 1
ATOM 7283 C CA . GLN C 1 334 ? -11.49900 -28.82900 74.59200 1.000 70.43476 334 GLN C CA 1
ATOM 7284 C C . GLN C 1 334 ? -12.89500 -28.28800 74.29000 1.000 78.32781 334 GLN C C 1
ATOM 7285 O O . GLN C 1 334 ? -13.55700 -28.83800 73.39300 1.000 79.67534 334 GLN C O 1
ATOM 7291 N N . ALA C 1 335 ? -13.32700 -27.26300 75.02200 1.000 37.89665 335 ALA C N 1
ATOM 7292 C CA . ALA C 1 335 ? -14.63900 -26.64000 74.74400 1.000 38.27827 335 ALA C CA 1
ATOM 7293 C C . ALA C 1 335 ? -14.44000 -25.36700 73.91400 1.000 38.28617 335 ALA C C 1
ATOM 7294 O O . ALA C 1 335 ? -13.49900 -24.61700 74.23600 1.000 38.34933 335 ALA C O 1
#

Nearest PDB structures (foldseek):
  8ioo-assembly1_A  TM=1.003E+00  e=1.241E-70  Deinococcus radiodurans
  5o4z-assembly1_A  TM=7.150E-01  e=2.735E-28  Thermotoga maritima
  8iu7-assembly1_B-3  TM=8.595E-01  e=1.687E-26  Staphylococcus aureus
  3dev-assembly1_B  TM=8.311E-01  e=2.551E-24  Staphylococcus haemolyticus JCSC1435
  4py9-assembly1_A  TM=7.778E-01  e=2.860E-22  Bacteroides fragilis

B-factor: mean 51.73, std 23.0, range [20.73, 148.59]

InterPro domains:
  IPR001667 DDH domain [PF01368] (29-167)
  IPR003156 DHHA1 domain [PF02272] (243-326)
  IPR038763 DHH phosphoesterase superfamily [SSF64182] (28-328)
  IPR051319 Bifunctional oligoribonuclease/pAp-phosphatase and c-di-AMP PDE [PTHR47618] (22-330)

Secondary structure (DSSP, 8-state):
-HHHHHHHHHHHHHHHH--S-EEEEEESS--HHHHHHHHHHHHHHHHTT--EE-B-PPPGGGTTSSPTTSSBPPPSSPPTT-EEEEESS-TT-GGGEESS-GGG--S-EEEEE--TT----SSEEEE-TTSS-HHHHHHHHHHHHTPPP-HHHHHHHHHHHHHHTTTTTSTT--HHHHHHHHHHHHTT--HHHHHHHHT-B-HHHHHHHHHHHHT-EEETTTTEEEEEE-HHHHHHHT--STTTTSHHHHHHTBTT-SEEEEEEEETTEEEEEEEE-TT--HHHHHHHTT-EEETTEEEEEE-S-HHHHHHHHHHHHHHHHHHHHH-/-HHHHHHHHHHHHHH--S-EEEE-BSS--HHHHHHHHHHHHHHHHTT--EE-B----GGGTTSPPTTSSBSPPSSPPTT-EEEEESS-TT-GGGB-SS-GGG--S-EEEEE--TT----SSEEEE-TTSS-HHHHHHHHHHHTT----HHHHHHHHHHHHHHTTTTTSTT--HHHHHHHHHHHHHT--HHHHHHHHT-B-HHHHHHHHHHHHT-EEEGGGTEEEEEEEHHHHHHHT--GGGGGGSHHHHHTBTT-SEEEEEEE-SS-EEEEEEE-SS--SSSSSSSS----SSS----EE-S-HHHHHHHHHHHHHHHHHHHHH-/-HHHHHHHHHHHHHHH--S-EEEEEESS--HHHHHHHHHHHHHHHHTT--EE-B-PPPGGGTTSSPTTSSBSPPSSPPTT-EEEEESS-TT-GGGEESS-GGG--S-EEEEE--TT----SSEEEE-TTSS-HHHHHHHHHHHTT----HHHHHHHHHHHHHHTTTTTSTT--HHHHHHHHHHHHTT--HHHHHHHHT---HHHHHHHHHHHHT-EEETTTTEEEE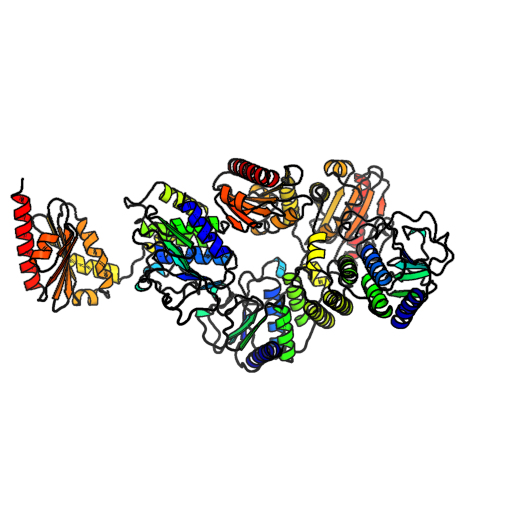EEEHHHHHHHT--GGGGTTHHHHHHTSTT-SEEEEEEEETTEEEEEEEE-TT--HHHHHHHTT-EEETTEEEEEE-S-HHHHHHHHHHHHHHHHHHHHH--